Protein AF-0000000076074729 (afdb_homodimer)

InterPro domains:
  IPR004364 Aminoacyl-tRNA synthetase, class II (D/K/N) [PF00152] (140-397)
  IPR004365 OB-fold nucleic acid binding domain, AA-tRNA synthetase-type [PF01336] (45-115)
  IPR004522 Asparagine-tRNA ligase [TIGR00457] (29-398)
  IPR006195 Aminoacyl-tRNA synthetase, class II [PS50862] (155-361)
  IPR012340 Nucleic acid-binding, OB-fold [G3DSA:2.40.50.140] (13-123)
  IPR012340 Nucleic acid-binding, OB-fold [SSF50249] (32-120)
  IPR045864 Class II Aminoacyl-tRNA synthetase/Biotinyl protein ligase (BPL) and lipoyl protein ligase (LPL) [G3DSA:3.30.930.10] (130-400)
  IPR045864 Class II Aminoacyl-tRNA synthetase/Biotinyl protein ligase (BPL) and lipoyl protein ligase (LPL) [SSF55681] (135-398)

pLDDT: mean 83.71, std 20.57, range [20.7, 98.69]

Secondary structure (DSSP, 8-state):
---------------------TT--SPPPHHHHHH---TT-EEEEEEEEEEEEE-SS-EEEEEE-SS-SS-EEEEE-GGG--TT--TT-EEEEEEEEEE-SSSS-SEEEEEEEEEEEE---TTT-SS-TTS---HHHHGGGGGGGGGSHHHHHHHHHHHHHHHHHHHHHHHTTPEE----SEES--TTSSS--EEEEESSGGGS------S--------TBSB-EEE-S-SHHHHHHHTTT-SEEEEEEEEE------STT--SEEEEEEEEESS--SHHHHHHHHHHHHHHHHHHHHHHSHHHHHHHHHHTSPTTHHHHHHHHHHSPPEEEEHHHHHHHHHTTGGG-SS---TTSPPPHHHHHHHHHHTTT--EEEE-EEGGGS-TTSPBPSS-TTEE----/---------------------TT--SPPPHHHHHH---TT-EEEEEEEEEEEEE-SS-EEEEEE-SS-SS-EEEEE-GGG--TT--TT-EEEEEEEEEE-SSSS-SEEEEEEEEEEEE---TTT-SS-TTS---HHHHGGGGGGGGGSHHHHHHHHHHHHHHHHHHHHHHHTTPEE----SEES--TT-SS--EEEEESSGGGS---------------TBSB-EEE-S-SHHHHHHHTTT-SEEEEEEEEE------STT--SEEEEEEEEESS--SHHHHHHHHHHHHHHHHHHHHHHSHHHHHHHHHHTSPTTHHHHHHHHHHSPPEEEEHHHHHHHHHTTGGG-SS---TTSPPPHHHHHHHHHHTTT--EEEE-EEGGGS-TTSPBPSSSTTEE----

Sequence (806 aa):
MSTFALRGLKRSFLSRSFSFTQYRLIRNTIKDILKCKQSDATVNATGWVKTLQVHKNVTFIKVNDGSSLSSLQVIIPPELNNNEITFGSSVSVEGKMIESPGQGQDYELLAEKISVCGTCNPEEFPFQSRSKIPVEYVRDYLHLRPRTNFFSSLLRLRNATTNAIHKYFQENDFLFIHTPILTSNDCEGGGEVFSVEPHNKDLIPELSDSEEENKTPKLFFRNPANLTVSGQLHLEIITGAISRCYNFGPTFRADMSVDRTHLAEFYMVEAEMAFTKSLEDVLEVIESLVKFTIRELQNTCDDDLQFYYKYVAPKDQQKTVQTALDKAFTRIPYTDAVKILEKKNKKFEFKIRWGEDLKREHERYLVKYNNDIPVFVTDFPAAIKPFYARDNDDTQTSVSGLAMSTFALRGLKRSFLSRSFSFTQYRLIRNTIKDILKCKQSDATVNATGWVKTLQVHKNVTFIKVNDGSSLSSLQVIIPPELNNNEITFGSSVSVEGKMIESPGQGQDYELLAEKISVCGTCNPEEFPFQSRSKIPVEYVRDYLHLRPRTNFFSSLLRLRNATTNAIHKYFQENDFLFIHTPILTSNDCEGGGEVFSVEPHNKDLIPELSDSEEENKTPKLFFRNPANLTVSGQLHLEIITGAISRCYNFGPTFRADMSVDRTHLAEFYMVEAEMAFTKSLEDVLEVIESLVKFTIRELQNTCDDDLQFYYKYVAPKDQQKTVQTALDKAFTRIPYTDAVKILEKKNKKFEFKIRWGEDLKREHERYLVKYNNDIPVFVTDFPAAIKPFYARDNDDTQTSVSGLA

Nearest PDB structures (foldseek):
  2xti-assembly1_A  TM=8.746E-01  e=1.132E-25  Brugia malayi
  2xgt-assembly1_B  TM=8.415E-01  e=4.731E-26  Brugia malayi
  1b8a-assembly1_B  TM=8.511E-01  e=2.073E-24  Thermococcus kodakarensis KOD1
  8tc9-assembly1_D  TM=8.406E-01  e=4.680E-24  Homo sapiens
  1asz-assembly1_B  TM=7.611E-01  e=3.230E-20  unclassified

Structure (mmCIF, N/CA/C/O backbone):
data_AF-0000000076074729-model_v1
#
loop_
_entity.id
_entity.type
_entity.pdbx_description
1 polymer 'asparagine--tRNA ligase'
#
loop_
_atom_site.group_PDB
_atom_site.id
_atom_site.type_symbol
_atom_site.label_atom_id
_atom_site.label_alt_id
_atom_site.label_comp_id
_atom_site.label_asym_id
_atom_site.label_entity_id
_atom_site.label_seq_id
_atom_site.pdbx_PDB_ins_code
_atom_site.Cartn_x
_atom_site.Cartn_y
_atom_site.Cartn_z
_atom_site.occupancy
_atom_site.B_iso_or_equiv
_atom_site.auth_seq_id
_atom_site.auth_comp_id
_atom_site.auth_asym_id
_atom_site.auth_atom_id
_atom_site.pdbx_PDB_model_num
ATOM 1 N N . MET A 1 1 ? -26.125 13.273 -67.562 1 23.77 1 MET A N 1
ATOM 2 C CA . MET A 1 1 ? -26.391 12.414 -66.438 1 23.77 1 MET A CA 1
ATOM 3 C C . MET A 1 1 ? -25.109 12.141 -65.625 1 23.77 1 MET A C 1
ATOM 5 O O . MET A 1 1 ? -24.25 11.383 -66.125 1 23.77 1 MET A O 1
ATOM 9 N N . SER A 1 2 ? -24.438 13.117 -65.062 1 23.88 2 SER A N 1
ATOM 10 C CA . SER A 1 2 ? -23.078 13.391 -64.562 1 23.88 2 SER A CA 1
ATOM 11 C C . SER A 1 2 ? -22.781 12.633 -63.281 1 23.88 2 SER A C 1
ATOM 13 O O . SER A 1 2 ? -23.484 12.789 -62.281 1 23.88 2 SER A O 1
ATOM 15 N N . THR A 1 3 ? -22.297 11.312 -63.344 1 24.91 3 THR A N 1
ATOM 16 C CA . THR A 1 3 ? -22.156 10.227 -62.375 1 24.91 3 THR A CA 1
ATOM 17 C C . THR A 1 3 ? -21.094 10.57 -61.312 1 24.91 3 THR A C 1
ATOM 19 O O . THR A 1 3 ? -19.938 10.797 -61.656 1 24.91 3 THR A O 1
ATOM 22 N N . PHE A 1 4 ? -21.422 11.406 -60.312 1 24.8 4 PHE A N 1
ATOM 23 C CA . PHE A 1 4 ? -20.5 11.922 -59.312 1 24.8 4 PHE A CA 1
ATOM 24 C C . PHE A 1 4 ? -19.875 10.781 -58.5 1 24.8 4 PHE A C 1
ATOM 26 O O . PHE A 1 4 ? -20.594 9.914 -58 1 24.8 4 PHE A O 1
ATOM 33 N N . ALA A 1 5 ? -18.672 10.281 -58.906 1 25.22 5 ALA A N 1
ATOM 34 C CA . ALA A 1 5 ? -17.844 9.195 -58.375 1 25.22 5 ALA A CA 1
ATOM 35 C C . ALA A 1 5 ? -17.391 9.484 -56.938 1 25.22 5 ALA A C 1
ATOM 37 O O . ALA A 1 5 ? -16.766 10.508 -56.688 1 25.22 5 ALA A O 1
ATOM 38 N N . LEU A 1 6 ? -18.203 9.047 -55.938 1 21.55 6 LEU A N 1
ATOM 39 C CA . LEU A 1 6 ? -18.047 9.273 -54.5 1 21.55 6 LEU A CA 1
ATOM 40 C C . LEU A 1 6 ? -16.719 8.711 -54 1 21.55 6 LEU A C 1
ATOM 42 O O . LEU A 1 6 ? -16.438 7.527 -54.188 1 21.55 6 LEU A O 1
ATOM 46 N N . ARG A 1 7 ? -15.609 9.5 -53.938 1 21.58 7 ARG A N 1
ATOM 47 C CA . ARG A 1 7 ? -14.234 9.234 -53.531 1 21.58 7 ARG A CA 1
ATOM 48 C C . ARG A 1 7 ? -14.164 8.695 -52.094 1 21.58 7 ARG A C 1
ATOM 50 O O . ARG A 1 7 ? -14.539 9.383 -51.156 1 21.58 7 ARG A O 1
ATOM 57 N N . GLY A 1 8 ? -14.516 7.391 -51.875 1 22.61 8 GLY A N 1
ATOM 58 C CA . GLY A 1 8 ? -14.609 6.684 -50.594 1 22.61 8 GLY A CA 1
ATOM 59 C C . GLY A 1 8 ? -13.328 6.734 -49.781 1 22.61 8 GLY A C 1
ATOM 60 O O . GLY A 1 8 ? -12.289 6.223 -50.219 1 22.61 8 GLY A O 1
ATOM 61 N N . LEU A 1 9 ? -12.969 7.91 -49.188 1 22.02 9 LEU A N 1
ATOM 62 C CA . LEU A 1 9 ? -11.758 8.109 -48.406 1 22.02 9 LEU A CA 1
ATOM 63 C C . LEU A 1 9 ? -11.641 7.051 -47.312 1 22.02 9 LEU A C 1
ATOM 65 O O . LEU A 1 9 ? -12.539 6.918 -46.469 1 22.02 9 LEU A O 1
ATOM 69 N N . LYS A 1 10 ? -10.945 5.992 -47.594 1 21.64 10 LYS A N 1
ATOM 70 C CA . LYS A 1 10 ? -10.617 4.863 -46.719 1 21.64 10 LYS A CA 1
ATOM 71 C C . LYS A 1 10 ? -9.961 5.336 -45.438 1 21.64 10 LYS A C 1
ATOM 73 O O . LYS A 1 10 ? -8.875 5.906 -45.438 1 21.64 10 LYS A O 1
ATOM 78 N N . ARG A 1 11 ? -10.711 5.895 -44.469 1 23.61 11 ARG A N 1
ATOM 79 C CA . ARG A 1 11 ? -10.117 6.176 -43.156 1 23.61 11 ARG A CA 1
ATOM 80 C C . ARG A 1 11 ? -9.297 4.984 -42.656 1 23.61 11 ARG A C 1
ATOM 82 O O . ARG A 1 11 ? -9.812 3.869 -42.562 1 23.61 11 ARG A O 1
ATOM 89 N N . SER A 1 12 ? -8.047 4.988 -42.969 1 22.72 12 SER A N 1
ATOM 90 C CA . SER A 1 12 ? -7.051 4.023 -42.531 1 22.72 12 SER A CA 1
ATOM 91 C C . SER A 1 12 ? -7.207 3.725 -41.031 1 22.72 12 SER A C 1
ATOM 93 O O . SER A 1 12 ? -7.328 4.641 -40.219 1 22.72 12 SER A O 1
ATOM 95 N N . PHE A 1 13 ? -7.906 2.713 -40.719 1 25.8 13 PHE A N 1
ATOM 96 C CA . PHE A 1 13 ? -8.031 2.133 -39.406 1 25.8 13 PHE A CA 1
ATOM 97 C C . PHE A 1 13 ? -6.688 2.111 -38.688 1 25.8 13 PHE A C 1
ATOM 99 O O . PHE A 1 13 ? -5.766 1.413 -39.125 1 25.8 13 PHE A O 1
ATOM 106 N N . LEU A 1 14 ? -6.191 3.24 -38.188 1 24.95 14 LEU A N 1
ATOM 107 C CA . LEU A 1 14 ? -5.047 3.283 -37.281 1 24.95 14 LEU A CA 1
ATOM 108 C C . LEU A 1 14 ? -5.109 2.141 -36.281 1 24.95 14 LEU A C 1
ATOM 110 O O . LEU A 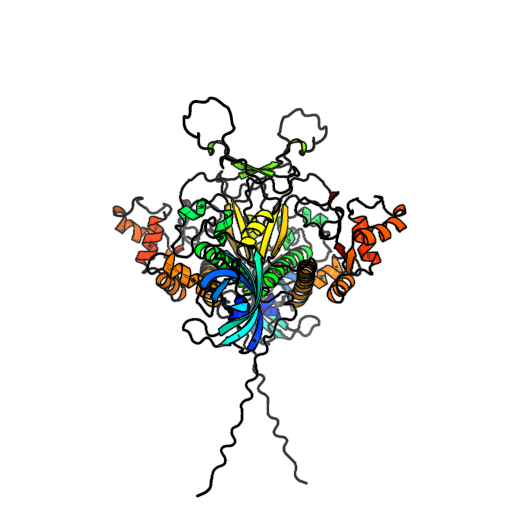1 14 ? -6.051 2.055 -35.469 1 24.95 14 LEU A O 1
ATOM 114 N N . SER A 1 15 ? -4.746 1.001 -36.688 1 24.03 15 SER A N 1
ATOM 115 C CA . SER A 1 15 ? -4.461 -0.144 -35.844 1 24.03 15 SER A CA 1
ATOM 116 C C . SER A 1 15 ? -3.824 0.295 -34.531 1 24.03 15 SER A C 1
ATOM 118 O O . SER A 1 15 ? -2.783 0.956 -34.5 1 24.03 15 SER A O 1
ATOM 120 N N . ARG A 1 16 ? -4.57 0.667 -33.594 1 29 16 ARG A N 1
ATOM 121 C CA . ARG A 1 16 ? -4.027 0.839 -32.25 1 29 16 ARG A CA 1
ATOM 122 C C . ARG A 1 16 ? -3.002 -0.245 -31.938 1 29 16 ARG A C 1
ATOM 124 O O . ARG A 1 16 ? -3.352 -1.42 -31.812 1 29 16 ARG A O 1
ATOM 131 N N . SER A 1 17 ? -1.822 -0.202 -32.5 1 28.34 17 SER A N 1
ATOM 132 C CA . SER A 1 17 ? -0.672 -0.933 -31.969 1 28.34 17 SER A CA 1
ATOM 133 C C . SER A 1 17 ? -0.772 -1.116 -30.453 1 28.34 17 SER A C 1
ATOM 135 O O . SER A 1 17 ? -1.211 -0.211 -29.734 1 28.34 17 SER A O 1
ATOM 137 N N . PHE A 1 18 ? -1.066 -2.295 -29.938 1 33.69 18 PHE A N 1
ATOM 138 C CA . PHE A 1 18 ? -0.85 -2.629 -28.531 1 33.69 18 PHE A CA 1
ATOM 139 C C . PHE A 1 18 ? 0.325 -1.843 -27.969 1 33.69 18 PHE A C 1
ATOM 141 O O . PHE A 1 18 ? 1.47 -2.043 -28.375 1 33.69 18 PHE A O 1
ATOM 148 N N . SER A 1 19 ? 0.226 -0.676 -27.844 1 33 19 SER A N 1
ATOM 149 C CA . SER A 1 19 ? 1.231 0.085 -27.109 1 33 19 SER A CA 1
ATOM 150 C C . SER A 1 19 ? 1.69 -0.665 -25.859 1 33 19 SER A C 1
ATOM 152 O O . SER A 1 19 ? 1.042 -0.597 -24.812 1 33 19 SER A O 1
ATOM 154 N N . PHE A 1 20 ? 2.18 -1.957 -26.016 1 35.91 20 PHE A N 1
ATOM 155 C CA . PHE A 1 20 ? 2.943 -2.594 -24.953 1 35.91 20 PHE A CA 1
ATOM 156 C C . PHE A 1 20 ? 3.861 -1.587 -24.266 1 35.91 20 PHE A C 1
ATOM 158 O O . PHE A 1 20 ? 4.668 -0.927 -24.922 1 35.91 20 PHE A O 1
ATOM 165 N N . THR A 1 21 ? 3.439 -1.136 -23.297 1 40.38 21 THR A N 1
ATOM 166 C CA . THR A 1 21 ? 4.324 -0.309 -22.484 1 40.38 21 THR A CA 1
ATOM 167 C C . THR A 1 21 ? 5.734 -0.89 -22.453 1 40.38 21 THR A C 1
ATOM 169 O O . THR A 1 21 ? 5.91 -2.109 -22.406 1 40.38 21 THR A O 1
ATOM 172 N N . GLN A 1 22 ? 6.676 -0.24 -22.906 1 44.22 22 GLN A N 1
ATOM 173 C CA . GLN A 1 22 ? 8.109 -0.49 -23.047 1 44.22 22 GLN A CA 1
ATOM 174 C C . GLN A 1 22 ? 8.602 -1.434 -21.953 1 44.22 22 GLN A C 1
ATOM 176 O O . GLN A 1 22 ? 9.602 -2.131 -22.125 1 44.22 22 GLN A O 1
ATOM 181 N N . TYR A 1 23 ? 7.941 -1.484 -20.797 1 43.72 23 TYR A N 1
ATOM 182 C CA . TYR A 1 23 ? 8.602 -2.273 -19.766 1 43.72 23 TYR A CA 1
ATOM 183 C C . TYR A 1 23 ? 7.887 -3.604 -19.562 1 43.72 23 TYR A C 1
ATOM 185 O O . TYR A 1 23 ? 8.031 -4.234 -18.5 1 43.72 23 TYR A O 1
ATOM 193 N N . ARG A 1 24 ? 6.992 -3.951 -20.547 1 56.47 24 ARG A N 1
ATOM 194 C CA . ARG A 1 24 ? 6.363 -5.242 -20.281 1 56.47 24 ARG A CA 1
ATOM 195 C C . ARG A 1 24 ? 7.273 -6.391 -20.719 1 56.47 24 ARG A C 1
ATOM 197 O O . ARG A 1 24 ? 7.301 -6.766 -21.891 1 56.47 24 ARG A O 1
ATOM 204 N N . LEU A 1 25 ? 8.32 -6.637 -19.984 1 58.88 25 LEU A N 1
ATOM 205 C CA . LEU A 1 25 ? 9.289 -7.672 -20.312 1 58.88 25 LEU A CA 1
ATOM 206 C C . LEU A 1 25 ? 8.734 -9.055 -20 1 58.88 25 LEU A C 1
ATOM 208 O O . LEU A 1 25 ? 9.328 -10.07 -20.391 1 58.88 25 LEU A O 1
ATOM 212 N N . ILE A 1 26 ? 7.453 -9.047 -19.438 1 68.31 26 ILE A N 1
ATOM 213 C CA . ILE A 1 26 ? 7.004 -10.375 -19.031 1 68.31 26 ILE A CA 1
ATOM 214 C C . ILE A 1 26 ? 5.996 -10.906 -20.047 1 68.31 26 ILE A C 1
ATOM 216 O O . ILE A 1 26 ? 5.402 -10.141 -20.812 1 68.31 26 ILE A O 1
ATOM 220 N N . ARG A 1 27 ? 5.988 -12.133 -20.188 1 78.81 27 ARG A N 1
ATOM 221 C CA . ARG A 1 27 ? 5.027 -12.812 -21.062 1 78.81 27 ARG A CA 1
ATOM 222 C C . ARG A 1 27 ? 3.611 -12.305 -20.812 1 78.81 27 ARG A C 1
ATOM 224 O O . ARG A 1 27 ? 3.287 -11.867 -19.703 1 78.81 27 ARG A O 1
ATOM 231 N N . ASN A 1 28 ? 2.844 -12.414 -21.859 1 88.75 28 ASN A N 1
ATOM 232 C CA . ASN A 1 28 ? 1.464 -11.953 -21.734 1 88.75 28 ASN A CA 1
ATOM 233 C C . ASN A 1 28 ? 0.647 -12.836 -20.812 1 88.75 28 ASN A C 1
ATOM 235 O O . ASN A 1 28 ? 0.817 -14.062 -20.797 1 88.75 28 ASN A O 1
ATOM 239 N N . THR A 1 29 ? -0.097 -12.266 -20.031 1 94.94 29 THR A N 1
ATOM 240 C CA . THR A 1 29 ? -1.058 -12.984 -19.203 1 94.94 29 THR A CA 1
ATOM 241 C C . THR A 1 29 ? -2.299 -13.352 -20.016 1 94.94 29 THR A C 1
ATOM 243 O O . THR A 1 29 ? -2.492 -12.852 -21.125 1 94.94 29 THR A O 1
ATOM 246 N N . ILE A 1 30 ? -3.059 -14.25 -19.516 1 96.31 30 ILE A N 1
ATOM 247 C CA . ILE A 1 30 ? -4.316 -14.594 -20.156 1 96.31 30 ILE A CA 1
ATOM 248 C C . ILE A 1 30 ? -5.215 -13.367 -20.25 1 96.31 30 ILE A C 1
ATOM 250 O O . ILE A 1 30 ? -5.91 -13.156 -21.234 1 96.31 30 ILE A O 1
ATOM 254 N N . LYS A 1 31 ? -5.227 -12.539 -19.172 1 95.38 31 LYS A N 1
ATOM 255 C CA . LYS A 1 31 ? -5.953 -11.266 -19.188 1 95.38 31 LYS A CA 1
ATOM 256 C C . LYS A 1 31 ? -5.582 -10.438 -20.422 1 95.38 31 LYS A C 1
ATOM 258 O O . LYS A 1 31 ? -6.461 -9.922 -21.109 1 95.38 31 LYS A O 1
ATOM 263 N N . ASP A 1 32 ? -4.277 -10.375 -20.734 1 93.44 32 ASP A N 1
ATOM 264 C CA . ASP A 1 32 ? -3.775 -9.625 -21.891 1 93.44 32 ASP A CA 1
ATOM 265 C C . ASP A 1 32 ? -4.219 -10.266 -23.203 1 93.44 32 ASP A C 1
ATOM 267 O O . ASP A 1 32 ? -4.625 -9.57 -24.141 1 93.44 32 ASP A O 1
ATOM 271 N N . ILE A 1 33 ? -4.137 -11.539 -23.234 1 94.25 33 ILE A N 1
ATOM 272 C CA . ILE A 1 33 ? -4.461 -12.273 -24.453 1 94.25 33 ILE A CA 1
ATOM 273 C C . ILE A 1 33 ? -5.941 -12.102 -24.781 1 94.25 33 ILE A C 1
ATOM 275 O O . ILE A 1 33 ? -6.312 -11.961 -25.953 1 94.25 33 ILE A O 1
ATOM 279 N N . LEU A 1 34 ? -6.754 -12.086 -23.766 1 93.25 34 LEU A N 1
ATOM 280 C CA . LEU A 1 34 ? -8.195 -11.961 -23.953 1 93.25 34 LEU A CA 1
ATOM 281 C C . LEU A 1 34 ? -8.555 -10.594 -24.516 1 93.25 34 LEU A C 1
ATOM 283 O O . LEU A 1 34 ? -9.617 -10.422 -25.125 1 93.25 34 LEU A O 1
ATOM 287 N N . LYS A 1 35 ? -7.727 -9.641 -24.297 1 88.62 35 LYS A N 1
ATOM 288 C CA . LYS A 1 35 ? -7.969 -8.305 -24.828 1 88.62 35 LYS A CA 1
ATOM 289 C C . LYS A 1 35 ? -7.527 -8.203 -26.281 1 88.62 35 LYS A C 1
ATOM 291 O O . LYS A 1 35 ? -7.883 -7.246 -26.969 1 88.62 35 LYS A O 1
ATOM 296 N N . CYS A 1 36 ? -6.75 -9.164 -26.656 1 82.56 36 CYS A N 1
ATOM 297 C CA . CYS A 1 36 ? -6.27 -9.18 -28.031 1 82.56 36 CYS A CA 1
ATOM 298 C C . CYS A 1 36 ? -7.41 -9.477 -29 1 82.56 36 CYS A C 1
ATOM 300 O O . CYS A 1 36 ? -8.023 -10.539 -28.922 1 82.56 36 CYS A O 1
ATOM 302 N N . LYS A 1 37 ? -7.754 -8.539 -29.812 1 80 37 LYS A N 1
ATOM 303 C CA . LYS A 1 37 ? -8.836 -8.719 -30.781 1 80 37 LYS A CA 1
ATOM 304 C C . LYS A 1 37 ? -8.289 -8.875 -32.188 1 80 37 LYS A C 1
ATOM 306 O O . LYS A 1 37 ? -8.938 -8.469 -33.156 1 80 37 LYS A O 1
ATOM 311 N N . GLN A 1 38 ? -7.074 -9.375 -32.25 1 83.25 38 GLN A N 1
ATOM 312 C CA . GLN A 1 38 ? -6.461 -9.539 -33.562 1 83.25 38 GLN A CA 1
ATOM 313 C C . GLN A 1 38 ? -6.406 -11.016 -33.969 1 83.25 38 GLN A C 1
ATOM 315 O O . GLN A 1 38 ? -5.73 -11.812 -33.312 1 83.25 38 GLN A O 1
ATOM 320 N N . SER A 1 39 ? -7.047 -11.242 -35.062 1 85.81 39 SER A N 1
ATOM 321 C CA . SER A 1 39 ? -7.016 -12.594 -35.594 1 85.81 39 SER A CA 1
ATOM 322 C C . SER A 1 39 ? -5.633 -12.938 -36.156 1 85.81 39 SER A C 1
ATOM 324 O O . SER A 1 39 ? -4.934 -12.07 -36.656 1 85.81 39 SER A O 1
ATOM 326 N N . ASP A 1 40 ? -5.18 -14.078 -35.969 1 87.25 40 ASP A N 1
ATOM 327 C CA . ASP A 1 40 ? -3.969 -14.68 -36.5 1 87.25 40 ASP A CA 1
ATOM 328 C C . ASP A 1 40 ? -2.738 -14.258 -35.719 1 87.25 40 ASP A C 1
ATOM 330 O O . ASP A 1 40 ? -1.607 -14.57 -36.094 1 87.25 40 ASP A O 1
ATOM 334 N N . ALA A 1 41 ? -3.053 -13.578 -34.656 1 90.31 41 ALA A N 1
ATOM 335 C CA . ALA A 1 41 ? -1.932 -13.273 -33.781 1 90.31 41 ALA A CA 1
ATOM 336 C C . ALA A 1 41 ? -1.374 -14.539 -33.125 1 90.31 41 ALA A C 1
ATOM 338 O O . ALA A 1 41 ? -2.135 -15.398 -32.688 1 90.31 41 ALA A O 1
ATOM 339 N N . THR A 1 42 ? -0.075 -14.711 -33.188 1 93.06 42 THR A N 1
ATOM 340 C CA . THR A 1 42 ? 0.579 -15.812 -32.5 1 93.06 42 THR A CA 1
ATOM 341 C C . THR A 1 42 ? 0.775 -15.469 -31.016 1 93.06 42 THR A C 1
ATOM 343 O O . THR A 1 42 ? 1.33 -14.414 -30.688 1 93.06 42 THR A O 1
ATOM 346 N N . VAL A 1 43 ? 0.26 -16.328 -30.172 1 94 43 VAL A N 1
ATOM 347 C CA . VAL A 1 43 ? 0.393 -16.031 -28.75 1 94 43 VAL A CA 1
ATOM 348 C C . VAL A 1 43 ? 0.857 -17.281 -28 1 94 43 VAL A C 1
ATOM 350 O O . VAL A 1 43 ? 0.772 -18.391 -28.531 1 94 43 VAL A O 1
ATOM 353 N N . ASN A 1 44 ? 1.493 -17.109 -26.906 1 93.69 44 ASN A N 1
ATOM 354 C CA . ASN A 1 44 ? 1.836 -18.141 -25.938 1 93.69 44 ASN A CA 1
ATOM 355 C C . ASN A 1 44 ? 1.044 -17.969 -24.641 1 93.69 44 ASN A C 1
ATOM 357 O O . ASN A 1 44 ? 1.17 -16.953 -23.953 1 93.69 44 ASN A O 1
ATOM 361 N N . ALA A 1 45 ? 0.21 -18.953 -24.406 1 95.94 45 ALA A N 1
ATOM 362 C CA . ALA A 1 45 ? -0.615 -18.922 -23.203 1 95.94 45 ALA A CA 1
ATOM 363 C C . ALA A 1 45 ? -0.174 -19.984 -22.219 1 95.94 45 ALA A C 1
ATOM 365 O O . ALA A 1 45 ? 0.084 -21.141 -22.594 1 95.94 45 ALA A O 1
ATOM 366 N N . THR A 1 46 ? 0.032 -19.609 -21.016 1 96.62 46 THR A N 1
ATOM 367 C CA . THR A 1 46 ? 0.368 -20.547 -19.938 1 96.62 46 THR A CA 1
ATOM 368 C C . THR A 1 46 ? -0.593 -20.391 -18.766 1 96.62 46 THR A C 1
ATOM 370 O O . THR A 1 46 ? -0.969 -19.266 -18.406 1 96.62 46 THR A O 1
ATOM 373 N N . GLY A 1 47 ? -1.025 -21.484 -18.188 1 97.62 47 GLY A N 1
ATOM 374 C CA . GLY A 1 47 ? -1.946 -21.469 -17.062 1 97.62 47 GLY A CA 1
ATOM 375 C C . GLY A 1 47 ? -2.443 -22.859 -16.688 1 97.62 47 GLY A C 1
ATOM 376 O O . GLY A 1 47 ? -1.82 -23.859 -17.031 1 97.62 47 GLY A O 1
ATOM 377 N N . TRP A 1 48 ? -3.451 -22.922 -15.914 1 97.31 48 TRP A N 1
ATOM 378 C CA . TRP A 1 48 ? -4.051 -24.172 -15.445 1 97.31 48 TRP A CA 1
ATOM 379 C C . TRP A 1 48 ? -5.344 -24.469 -16.203 1 97.31 48 TRP A C 1
ATOM 381 O O . TRP A 1 48 ? -6.125 -23.562 -16.484 1 97.31 48 TRP A O 1
ATOM 391 N N . VAL A 1 49 ? -5.609 -25.75 -16.453 1 96.94 49 VAL A N 1
ATOM 392 C CA . VAL A 1 49 ? -6.805 -26.188 -17.156 1 96.94 49 VAL A CA 1
ATOM 393 C C . VAL A 1 49 ? -8.008 -26.141 -16.219 1 96.94 49 VAL A C 1
ATOM 395 O O . VAL A 1 49 ? -8 -26.766 -15.148 1 96.94 49 VAL A O 1
ATOM 398 N N . LYS A 1 50 ? -8.992 -25.438 -16.641 1 94.31 50 LYS A N 1
ATOM 399 C CA . LYS A 1 50 ? -10.188 -25.266 -15.812 1 94.31 50 LYS A CA 1
ATOM 400 C C . LYS A 1 50 ? -11.336 -26.125 -16.328 1 94.31 50 LYS A C 1
ATOM 402 O O . LYS A 1 50 ? -12.25 -26.469 -15.57 1 94.31 50 LYS A O 1
ATOM 407 N N . THR A 1 51 ? -11.359 -26.344 -17.578 1 93.5 51 THR A N 1
ATOM 408 C CA . THR A 1 51 ? -12.328 -27.219 -18.219 1 93.5 51 THR A CA 1
ATOM 409 C C . THR A 1 51 ? -11.672 -28.047 -19.312 1 93.5 51 THR A C 1
ATOM 411 O O . THR A 1 51 ? -10.688 -27.625 -19.922 1 93.5 51 THR A O 1
ATOM 414 N N . LEU A 1 52 ? -12.172 -29.25 -19.469 1 94.81 52 LEU A N 1
ATOM 415 C CA . LEU A 1 52 ? -11.695 -30.156 -20.5 1 94.81 52 LEU A CA 1
ATOM 416 C C . LEU A 1 52 ? -12.859 -30.906 -21.141 1 94.81 52 LEU A C 1
ATOM 418 O O . LEU A 1 52 ? -13.656 -31.547 -20.453 1 94.81 52 LEU A O 1
ATOM 422 N N . GLN A 1 53 ? -13.031 -30.672 -22.422 1 94.5 53 GLN A N 1
ATOM 423 C CA . GLN A 1 53 ? -14.008 -31.391 -23.234 1 94.5 53 GLN A CA 1
ATOM 424 C C . GLN A 1 53 ? -13.328 -32.125 -24.391 1 94.5 53 GLN A C 1
ATOM 426 O O . GLN A 1 53 ? -12.805 -31.5 -25.312 1 94.5 53 GLN A O 1
ATOM 431 N N . VAL A 1 54 ? -13.453 -33.406 -24.328 1 93.81 54 VAL A N 1
ATOM 432 C CA . VAL A 1 54 ? -12.773 -34.219 -25.328 1 93.81 54 VAL A CA 1
ATOM 433 C C . VAL A 1 54 ? -13.789 -34.75 -26.328 1 93.81 54 VAL A C 1
ATOM 435 O O . VAL A 1 54 ? -14.766 -35.406 -25.953 1 93.81 54 VAL A O 1
ATOM 438 N N . HIS A 1 55 ? -13.578 -34.438 -27.578 1 93.38 55 HIS A N 1
ATOM 439 C CA . HIS A 1 55 ? -14.336 -34.969 -28.703 1 93.38 55 HIS A CA 1
ATOM 440 C C . HIS A 1 55 ? -13.445 -35.812 -29.609 1 93.38 55 HIS A C 1
ATOM 442 O O . HIS A 1 55 ? -12.227 -35.844 -29.422 1 93.38 55 HIS A O 1
ATOM 448 N N . LYS A 1 56 ? -14.055 -36.531 -30.516 1 91.12 56 LYS A N 1
ATOM 449 C CA . LYS A 1 56 ? -13.328 -37.438 -31.391 1 91.12 56 LYS A CA 1
ATOM 450 C C . LYS A 1 56 ? -12.273 -36.688 -32.188 1 91.12 56 LYS A C 1
ATOM 452 O O . LYS A 1 56 ? -11.125 -37.125 -32.312 1 91.12 56 LYS A O 1
ATOM 457 N N . ASN A 1 57 ? -12.555 -35.531 -32.719 1 93.06 57 ASN A N 1
ATOM 458 C CA . ASN A 1 57 ? -11.664 -34.844 -33.656 1 93.06 57 ASN A CA 1
ATOM 459 C C . ASN A 1 57 ? -11.078 -33.562 -33.062 1 93.06 57 ASN A C 1
ATOM 461 O O . ASN A 1 57 ? -10.297 -32.875 -33.719 1 93.06 57 ASN A O 1
ATOM 465 N N . VAL A 1 58 ? -11.492 -33.25 -31.859 1 94.94 58 VAL A N 1
ATOM 466 C CA . VAL A 1 58 ? -11.023 -32 -31.297 1 94.94 58 VAL A CA 1
ATOM 467 C C . VAL A 1 58 ? -11.203 -32 -29.781 1 94.94 58 VAL A C 1
ATOM 469 O O . VAL A 1 58 ? -12.156 -32.594 -29.266 1 94.94 58 VAL A O 1
ATOM 472 N N . THR A 1 59 ? -10.25 -31.484 -29.062 1 96.69 59 THR A N 1
ATOM 473 C CA . THR A 1 59 ? -10.359 -31.281 -27.625 1 96.69 59 THR A CA 1
ATOM 474 C C . THR A 1 59 ? -10.414 -29.797 -27.297 1 96.69 59 THR A C 1
ATOM 476 O O . THR A 1 59 ? -9.664 -29 -27.859 1 96.69 59 THR A O 1
ATOM 479 N N . PHE A 1 60 ? -11.367 -29.375 -26.438 1 95.69 60 PHE A N 1
ATOM 480 C CA . PHE A 1 60 ? -11.477 -28 -25.953 1 95.69 60 PHE A CA 1
ATOM 481 C C . PHE A 1 60 ? -11.055 -27.906 -24.5 1 95.69 60 PHE A C 1
ATOM 483 O O . PHE A 1 60 ? -11.5 -28.703 -23.672 1 95.69 60 PHE A O 1
ATOM 490 N N . ILE A 1 61 ? -10.125 -27 -24.266 1 97.06 61 ILE A N 1
ATOM 491 C CA . ILE A 1 61 ? -9.828 -26.734 -22.859 1 97.06 61 ILE A CA 1
ATOM 492 C C . ILE A 1 61 ? -9.953 -25.234 -22.594 1 97.06 61 ILE A C 1
ATOM 494 O O . ILE A 1 61 ? -9.844 -24.422 -23.516 1 97.06 61 ILE A O 1
ATOM 498 N N . LYS A 1 62 ? -10.273 -24.844 -21.391 1 96.69 62 LYS A N 1
ATOM 499 C CA . LYS A 1 62 ? -10.156 -23.469 -20.906 1 96.69 62 LYS A CA 1
ATOM 500 C C . LYS A 1 62 ? -8.953 -23.328 -19.969 1 96.69 62 LYS A C 1
ATOM 502 O O . LYS A 1 62 ? -8.812 -24.078 -19.016 1 96.69 62 LYS A O 1
ATOM 507 N N . VAL A 1 63 ? -8.078 -22.406 -20.344 1 97.62 63 VAL A N 1
ATOM 508 C CA . VAL A 1 63 ? -6.852 -22.188 -19.578 1 97.62 63 VAL A CA 1
ATOM 509 C C . VAL A 1 63 ? -6.938 -20.859 -18.844 1 97.62 63 VAL A C 1
ATOM 511 O O . VAL A 1 63 ? -7.344 -19.844 -19.406 1 97.62 63 VAL A O 1
ATOM 514 N N . ASN A 1 64 ? -6.574 -20.891 -17.594 1 97.75 64 ASN A N 1
ATOM 515 C CA . ASN A 1 64 ? -6.594 -19.703 -16.75 1 97.75 64 ASN A CA 1
ATOM 516 C C . ASN A 1 64 ? -5.297 -19.562 -15.953 1 97.75 64 ASN A C 1
ATOM 518 O O . ASN A 1 64 ? -4.762 -20.547 -15.445 1 97.75 64 ASN A O 1
ATOM 522 N N . ASP A 1 65 ? -4.77 -18.391 -15.883 1 97.81 65 ASP A N 1
ATOM 523 C CA . ASP A 1 65 ? -3.521 -18.188 -15.156 1 97.81 65 ASP A CA 1
ATOM 524 C C . ASP A 1 65 ? -3.736 -17.328 -13.906 1 97.81 65 ASP A C 1
ATOM 526 O O . ASP A 1 65 ? -2.777 -16.828 -13.328 1 97.81 65 ASP A O 1
ATOM 530 N N . GLY A 1 66 ? -4.992 -17.047 -13.547 1 97.62 66 GLY A N 1
ATOM 531 C CA . GLY A 1 66 ? -5.324 -16.281 -12.352 1 97.62 66 GLY A CA 1
ATOM 532 C C . GLY A 1 66 ? -5.406 -14.789 -12.586 1 97.62 66 GLY A C 1
ATOM 533 O O . GLY A 1 66 ? -5.891 -14.047 -11.734 1 97.62 66 GLY A O 1
ATOM 534 N N . SER A 1 67 ? -5.008 -14.273 -13.734 1 97.12 67 SER A N 1
ATOM 535 C CA . SER A 1 67 ? -4.961 -12.844 -14.031 1 97.12 67 SER A CA 1
ATOM 536 C C . SER A 1 67 ? -6.355 -12.281 -14.266 1 97.12 67 SER A C 1
ATOM 538 O O . SER A 1 67 ? -6.566 -11.07 -14.195 1 97.12 67 SER A O 1
ATOM 540 N N . SER A 1 68 ? -7.285 -13.148 -14.516 1 96.5 68 SER A N 1
ATOM 541 C CA . SER A 1 68 ? -8.664 -12.75 -14.758 1 96.5 68 SER A CA 1
ATOM 542 C C . SER A 1 68 ? -9.641 -13.867 -14.383 1 96.5 68 SER A C 1
ATOM 544 O O . SER A 1 68 ? -9.227 -15.008 -14.18 1 96.5 68 SER A O 1
ATOM 546 N N . LEU A 1 69 ? -10.859 -13.484 -14.219 1 96.81 69 LEU A N 1
ATOM 547 C CA . LEU A 1 69 ? -11.898 -14.477 -13.984 1 96.81 69 LEU A CA 1
ATOM 548 C C . LEU A 1 69 ? -12.133 -15.328 -15.234 1 96.81 69 LEU A C 1
ATOM 550 O O . LEU A 1 69 ? -12.266 -16.547 -15.141 1 96.81 69 LEU A O 1
ATOM 554 N N . SER A 1 70 ? -12.117 -14.664 -16.391 1 95.25 70 SER A N 1
ATOM 555 C CA . SER A 1 70 ? -12.344 -15.336 -17.656 1 95.25 70 SER A CA 1
ATOM 556 C C . SER A 1 70 ? -11.156 -16.203 -18.047 1 95.25 70 SER A C 1
ATOM 558 O O . SER A 1 70 ? -10 -15.836 -17.812 1 95.25 70 SER A O 1
ATOM 560 N N . SER A 1 71 ? -11.461 -17.312 -18.688 1 96.56 71 SER A N 1
ATOM 561 C CA . SER A 1 71 ? -10.445 -18.234 -19.172 1 96.56 71 SER A CA 1
ATOM 562 C C . SER A 1 71 ? -10.312 -18.172 -20.703 1 96.56 71 SER A C 1
ATOM 564 O O . SER A 1 71 ? -11.227 -17.703 -21.375 1 96.56 71 SER A O 1
ATOM 566 N N . LEU A 1 72 ? -9.188 -18.562 -21.156 1 96.69 72 LEU A N 1
ATOM 567 C CA . LEU A 1 72 ? -8.93 -18.641 -22.578 1 96.69 72 LEU A CA 1
ATOM 568 C C . LEU A 1 72 ? -9.328 -20 -23.141 1 96.69 72 LEU A C 1
ATOM 570 O O . LEU A 1 72 ? -8.859 -21.031 -22.656 1 96.69 72 LEU A O 1
ATOM 574 N N . GLN A 1 73 ? -10.211 -19.969 -24.109 1 96.94 73 GLN A N 1
ATOM 575 C CA . GLN A 1 73 ? -10.555 -21.219 -24.797 1 96.94 73 GLN A CA 1
ATOM 576 C C . GLN A 1 73 ? -9.445 -21.625 -25.766 1 96.94 73 GLN A C 1
ATOM 578 O O . GLN A 1 73 ? -8.992 -20.828 -26.578 1 96.94 73 GLN A O 1
ATOM 583 N N . VAL A 1 74 ? -9.039 -22.859 -25.641 1 97.5 74 VAL A N 1
ATOM 584 C CA . VAL A 1 74 ? -7.988 -23.422 -26.484 1 97.5 74 VAL A CA 1
ATOM 585 C C . VAL A 1 74 ? -8.523 -24.641 -27.25 1 97.5 74 VAL A C 1
ATOM 587 O O . VAL A 1 74 ? -9.148 -25.516 -26.656 1 97.5 74 VAL A O 1
ATOM 590 N N . ILE A 1 75 ? -8.344 -24.625 -28.5 1 97.19 75 ILE A N 1
ATOM 591 C CA . ILE A 1 75 ? -8.68 -25.75 -29.359 1 97.19 75 ILE A CA 1
ATOM 592 C C . ILE A 1 75 ? -7.441 -26.609 -29.594 1 97.19 75 ILE A C 1
ATOM 594 O O . ILE A 1 75 ? -6.43 -26.125 -30.109 1 97.19 75 ILE A O 1
ATOM 598 N N . ILE A 1 76 ? -7.582 -27.828 -29.312 1 97.94 76 ILE A N 1
ATOM 599 C CA . ILE A 1 76 ? -6.457 -28.75 -29.453 1 97.94 76 ILE A CA 1
ATOM 600 C C . ILE A 1 76 ? -6.762 -29.766 -30.547 1 97.94 76 ILE A C 1
ATOM 602 O O . ILE A 1 76 ? -7.633 -30.625 -30.375 1 97.94 76 ILE A O 1
ATOM 606 N N . PRO A 1 77 ? -6.023 -29.734 -31.609 1 96.69 77 PRO A N 1
ATOM 607 C CA . PRO A 1 77 ? -6.156 -30.812 -32.594 1 96.69 77 PRO A CA 1
ATOM 608 C C . PRO A 1 77 ? -5.848 -32.188 -32.031 1 96.69 77 PRO A C 1
ATOM 610 O O . PRO A 1 77 ? -5.066 -32.312 -31.078 1 96.69 77 PRO A O 1
ATOM 613 N N . PRO A 1 78 ? -6.426 -33.188 -32.625 1 94.31 78 PRO A N 1
ATOM 614 C CA . PRO A 1 78 ? -6.289 -34.531 -32.094 1 94.31 78 PRO A CA 1
ATOM 615 C C . PRO A 1 78 ? -4.836 -35 -32 1 94.31 78 PRO A C 1
ATOM 617 O O . PRO A 1 78 ? -4.473 -35.75 -31.094 1 94.31 78 PRO A O 1
ATOM 620 N N . GLU A 1 79 ? -3.971 -34.531 -32.844 1 94.38 79 GLU A N 1
ATOM 621 C CA . GLU A 1 79 ? -2.576 -34.938 -32.875 1 94.38 79 GLU A CA 1
ATOM 622 C C . GLU A 1 79 ? -1.795 -34.375 -31.688 1 94.38 79 GLU A C 1
ATOM 624 O O . GLU A 1 79 ? -0.736 -34.906 -31.328 1 94.38 79 GLU A O 1
ATOM 629 N N . LEU A 1 80 ? -2.357 -33.281 -31.125 1 95.44 80 LEU A N 1
ATOM 630 C CA . LEU A 1 80 ? -1.656 -32.594 -30.031 1 95.44 80 LEU A CA 1
ATOM 631 C C . LEU A 1 80 ? -2.227 -33 -28.688 1 95.44 80 LEU A C 1
ATOM 633 O O . LEU A 1 80 ? -1.654 -32.688 -27.641 1 95.44 80 LEU A O 1
ATOM 637 N N . ASN A 1 81 ? -3.279 -33.719 -28.719 1 92.19 81 ASN A N 1
ATOM 638 C CA . ASN A 1 81 ? -3.914 -34.125 -27.469 1 92.19 81 ASN A CA 1
ATOM 639 C C . ASN A 1 81 ? -3.133 -35.219 -26.766 1 92.19 81 ASN A C 1
ATOM 641 O O . ASN A 1 81 ? -2.502 -36.062 -27.422 1 92.19 81 ASN A O 1
ATOM 645 N N . ASN A 1 82 ? -3.082 -35.125 -25.453 1 90.56 82 ASN A N 1
ATOM 646 C CA . ASN A 1 82 ? -2.482 -36.219 -24.688 1 90.56 82 ASN A CA 1
ATOM 647 C C . ASN A 1 82 ? -3.172 -36.375 -23.328 1 90.56 82 ASN A C 1
ATOM 649 O O . ASN A 1 82 ? -3.877 -35.469 -22.875 1 90.56 82 ASN A O 1
ATOM 653 N N . ASN A 1 83 ? -2.883 -37.531 -22.672 1 92.12 83 ASN A N 1
ATOM 654 C CA . ASN A 1 83 ? -3.609 -37.938 -21.484 1 92.12 83 ASN A CA 1
ATOM 655 C C . ASN A 1 83 ? -3.166 -37.156 -20.25 1 92.12 83 ASN A C 1
ATOM 657 O O . ASN A 1 83 ? -3.82 -37.188 -19.203 1 92.12 83 ASN A O 1
ATOM 661 N N . GLU A 1 84 ? -2.141 -36.344 -20.375 1 95.75 84 GLU A N 1
ATOM 662 C CA . GLU A 1 84 ? -1.639 -35.594 -19.25 1 95.75 84 GLU A CA 1
ATOM 663 C C . GLU A 1 84 ? -2.393 -34.281 -19.094 1 95.75 84 GLU A C 1
ATOM 665 O O . GLU A 1 84 ? -2.307 -33.625 -18.062 1 95.75 84 GLU A O 1
ATOM 670 N N . ILE A 1 85 ? -3.053 -33.906 -20.156 1 97 85 ILE A N 1
ATOM 671 C CA . ILE A 1 85 ? -3.906 -32.719 -20.078 1 97 85 ILE A CA 1
ATOM 672 C C . ILE A 1 85 ? -5.184 -33.062 -19.312 1 97 85 ILE A C 1
ATOM 674 O O . ILE A 1 85 ? -6.07 -33.75 -19.844 1 97 85 ILE A O 1
ATOM 678 N N . THR A 1 86 ? -5.289 -32.719 -18.109 1 95.44 86 THR A N 1
ATOM 679 C CA . THR A 1 86 ? -6.418 -33 -17.219 1 95.44 86 THR A CA 1
ATOM 680 C C . THR A 1 86 ? -6.891 -31.734 -16.531 1 95.44 86 THR A C 1
ATOM 682 O O . THR A 1 86 ? -6.234 -30.688 -16.625 1 95.44 86 THR A O 1
ATOM 685 N N . PHE A 1 87 ? -8.008 -31.828 -15.922 1 93.88 87 PHE A N 1
ATOM 686 C CA . PHE A 1 87 ? -8.445 -30.719 -15.078 1 93.88 87 PHE A CA 1
ATOM 687 C C . PHE A 1 87 ? -7.406 -30.422 -14 1 93.88 87 PHE A C 1
ATOM 689 O O . PHE A 1 87 ? -6.938 -31.328 -13.312 1 93.88 87 PHE A O 1
ATOM 696 N N . GLY A 1 88 ? -6.98 -29.203 -13.906 1 94.25 88 GLY A N 1
ATOM 697 C CA . GLY A 1 88 ? -6.039 -28.797 -12.875 1 94.25 88 GLY A CA 1
ATOM 698 C C . GLY A 1 88 ? -4.598 -28.828 -13.344 1 94.25 88 GLY A C 1
ATOM 699 O O . GLY A 1 88 ? -3.721 -28.25 -12.703 1 94.25 88 GLY A O 1
ATOM 700 N N . SER A 1 89 ? -4.301 -29.641 -14.391 1 96.19 89 SER A N 1
ATOM 701 C CA . SER A 1 89 ? -2.934 -29.641 -14.906 1 96.19 89 SER A CA 1
ATOM 702 C C . SER A 1 89 ? -2.543 -28.266 -15.445 1 96.19 89 SER A C 1
ATOM 704 O O . SER A 1 89 ? -3.408 -27.453 -15.773 1 96.19 89 SER A O 1
ATOM 706 N N . SER A 1 90 ? -1.29 -27.953 -15.398 1 97.25 90 SER A N 1
ATOM 707 C CA . SER A 1 90 ? -0.787 -26.719 -15.992 1 97.25 90 SER A CA 1
ATOM 708 C C . SER A 1 90 ? -0.192 -26.969 -17.375 1 97.25 90 SER A C 1
ATOM 710 O O . SER A 1 90 ? 0.473 -27.984 -17.594 1 97.25 90 SER A O 1
ATOM 712 N N . VAL A 1 91 ? -0.434 -26.031 -18.312 1 97.69 91 VAL A N 1
ATOM 713 C CA . VAL A 1 91 ? -0.023 -26.234 -19.703 1 97.69 91 VAL A CA 1
ATOM 714 C C . VAL A 1 91 ? 0.589 -24.953 -20.266 1 97.69 91 VAL A C 1
ATOM 716 O O . VAL A 1 91 ? 0.347 -23.875 -19.734 1 97.69 91 VAL A O 1
ATOM 719 N N . SER A 1 92 ? 1.437 -25.062 -21.188 1 96.81 92 SER A N 1
ATOM 720 C CA . SER A 1 92 ? 1.923 -24.016 -22.078 1 96.81 92 SER A CA 1
ATOM 721 C C . SER A 1 92 ? 1.487 -24.266 -23.516 1 96.81 92 SER A C 1
ATOM 723 O O . SER A 1 92 ? 1.79 -25.312 -24.078 1 96.81 92 SER A O 1
ATOM 725 N N . VAL A 1 93 ? 0.753 -23.328 -24.094 1 97.31 93 VAL A N 1
ATOM 726 C CA . VAL A 1 93 ? 0.178 -23.516 -25.422 1 97.31 93 VAL A CA 1
ATOM 727 C C . VAL A 1 93 ? 0.656 -22.391 -26.344 1 97.31 93 VAL A C 1
ATOM 729 O O . VAL A 1 93 ? 0.562 -21.219 -26 1 97.31 93 VAL A O 1
ATOM 732 N N . GLU A 1 94 ? 1.263 -22.734 -27.391 1 96.69 94 GLU A N 1
ATOM 733 C CA . GLU A 1 94 ? 1.586 -21.797 -28.469 1 96.69 94 GLU A CA 1
ATOM 734 C C . GLU A 1 94 ? 0.68 -22.031 -29.688 1 96.69 94 GLU A C 1
ATOM 736 O O . GLU A 1 94 ? 0.397 -23.172 -30.047 1 96.69 94 GLU A O 1
ATOM 741 N N . GLY A 1 95 ? 0.15 -20.922 -30.203 1 96.44 95 GLY A N 1
ATOM 742 C CA . GLY A 1 95 ? -0.717 -21.062 -31.359 1 96.44 95 GLY A CA 1
ATOM 743 C C . GLY A 1 95 ? -1.213 -19.75 -31.906 1 96.44 95 GLY A C 1
ATOM 744 O O . GLY A 1 95 ? -0.585 -18.703 -31.688 1 96.44 95 GLY A O 1
ATOM 745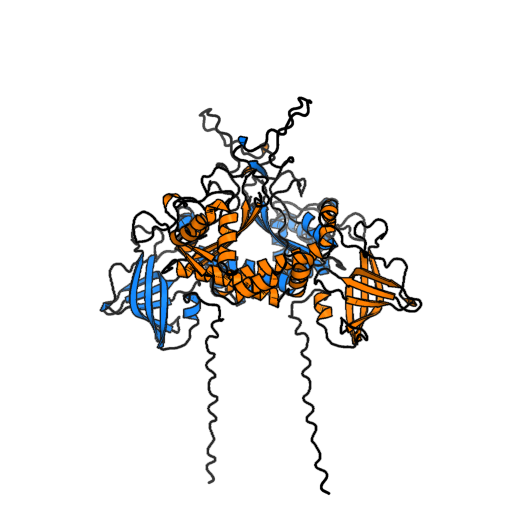 N N . LYS A 1 96 ? -2.354 -19.859 -32.656 1 96.25 96 LYS A N 1
ATOM 746 C CA . LYS A 1 96 ? -2.908 -18.688 -33.344 1 96.25 96 LYS A CA 1
ATOM 747 C C . LYS A 1 96 ? -4.297 -18.359 -32.781 1 96.25 96 LYS A C 1
ATOM 749 O O . LYS A 1 96 ? -5.109 -19.25 -32.562 1 96.25 96 LYS A O 1
ATOM 754 N N . MET A 1 97 ? -4.414 -17.047 -32.625 1 95.44 97 MET A N 1
ATOM 755 C CA . MET A 1 97 ? -5.762 -16.594 -32.281 1 95.44 97 MET A CA 1
ATOM 756 C C . MET A 1 97 ? -6.688 -16.672 -33.469 1 95.44 97 MET A C 1
ATOM 758 O O . MET A 1 97 ? -6.34 -16.203 -34.562 1 95.44 97 MET A O 1
ATOM 762 N N . ILE A 1 98 ? -7.879 -17.266 -33.281 1 94.5 98 ILE A N 1
ATOM 763 C CA . ILE A 1 98 ? -8.859 -17.344 -34.375 1 94.5 98 ILE A CA 1
ATOM 764 C C . ILE A 1 98 ? -10.219 -16.875 -33.875 1 94.5 98 ILE A C 1
ATOM 766 O O . ILE A 1 98 ? -10.492 -16.906 -32.656 1 94.5 98 ILE A O 1
ATOM 770 N N . GLU A 1 99 ? -11.031 -16.422 -34.719 1 93 99 GLU A N 1
ATOM 771 C CA . GLU A 1 99 ? -12.391 -16.031 -34.344 1 93 99 GLU A CA 1
ATOM 772 C C . GLU A 1 99 ? -13.188 -17.234 -33.875 1 93 99 GLU A C 1
ATOM 774 O O . GLU A 1 99 ? -13.102 -18.328 -34.438 1 93 99 GLU A O 1
ATOM 779 N N . SER A 1 100 ? -13.844 -17.047 -32.844 1 89.69 100 SER A N 1
ATOM 780 C CA . SER A 1 100 ? -14.656 -18.125 -32.281 1 89.69 100 SER A CA 1
ATOM 781 C C . SER A 1 100 ? -16.031 -18.203 -32.938 1 89.69 100 SER A C 1
ATOM 783 O O . SER A 1 100 ? -16.703 -17.172 -33.094 1 89.69 100 SER A O 1
ATOM 785 N N . PRO A 1 101 ? -16.375 -19.359 -33.344 1 83.25 101 PRO A N 1
ATOM 786 C CA . PRO A 1 101 ? -17.719 -19.5 -33.906 1 83.25 101 PRO A CA 1
ATOM 787 C C . PRO A 1 101 ? -18.797 -19.484 -32.844 1 83.25 101 PRO A C 1
ATOM 789 O O . PRO A 1 101 ? -19.984 -19.312 -33.156 1 83.25 101 PRO A O 1
ATOM 792 N N . GLY A 1 102 ? -18.453 -19.75 -31.609 1 78.88 102 GLY A N 1
ATOM 793 C CA . GLY A 1 102 ? -19.406 -19.891 -30.531 1 78.88 102 GLY A CA 1
ATOM 794 C C . GLY A 1 102 ? -19.766 -18.562 -29.875 1 78.88 102 GLY A C 1
ATOM 795 O O . GLY A 1 102 ? -19.391 -17.5 -30.375 1 78.88 102 GLY A O 1
ATOM 796 N N . GLN A 1 103 ? -20.656 -18.781 -28.844 1 77.94 103 GLN A N 1
ATOM 797 C CA . GLN A 1 103 ? -21.109 -17.641 -28.062 1 77.94 103 GLN A CA 1
ATOM 798 C C . GLN A 1 103 ? -20.234 -17.438 -26.828 1 77.94 103 GLN A C 1
ATOM 800 O O . GLN A 1 103 ? -19.562 -18.359 -26.375 1 77.94 103 GLN A O 1
ATOM 805 N N . GLY A 1 104 ? -19.703 -16.188 -26.469 1 76.19 104 GLY A N 1
ATOM 806 C CA . GLY A 1 104 ? -19.078 -15.945 -25.188 1 76.19 104 GLY A CA 1
ATOM 807 C C . GLY A 1 104 ? -17.719 -15.281 -25.297 1 76.19 104 GLY A C 1
ATOM 808 O O . GLY A 1 104 ? -17.391 -14.406 -24.5 1 76.19 104 GLY A O 1
ATOM 809 N N . GLN A 1 105 ? -16.938 -16.062 -26.25 1 84.94 105 GLN A N 1
ATOM 810 C CA . GLN A 1 105 ? -15.617 -15.484 -26.453 1 84.94 105 GLN A CA 1
ATOM 811 C C . GLN A 1 105 ? -15.344 -15.234 -27.938 1 84.94 105 GLN A C 1
ATOM 813 O O . GLN A 1 105 ? -15.555 -16.125 -28.766 1 84.94 105 GLN A O 1
ATOM 818 N N . ASP A 1 106 ? -14.883 -14.055 -28.188 1 87.31 106 ASP A N 1
ATOM 819 C CA . ASP A 1 106 ? -14.742 -13.625 -29.578 1 87.31 106 ASP A CA 1
ATOM 820 C C . ASP A 1 106 ? -13.602 -14.367 -30.266 1 87.31 106 ASP A C 1
ATOM 822 O O . ASP A 1 106 ? -13.672 -14.641 -31.469 1 87.31 106 ASP A O 1
ATOM 826 N N . TYR A 1 107 ? -12.625 -14.648 -29.5 1 92.38 107 TYR A N 1
ATOM 827 C CA . TYR A 1 107 ? -11.445 -15.297 -30.062 1 92.38 107 TYR A CA 1
ATOM 828 C C . TYR A 1 107 ? -11.031 -16.5 -29.219 1 92.38 107 TYR A C 1
ATOM 830 O O . TYR A 1 107 ? -11.242 -16.516 -28.016 1 92.38 107 TYR A O 1
ATOM 838 N N . GLU A 1 108 ? -10.531 -17.484 -29.906 1 95.12 108 GLU A N 1
ATOM 839 C CA . GLU A 1 108 ? -9.977 -18.672 -29.266 1 95.12 108 GLU A CA 1
ATOM 840 C C . GLU A 1 108 ? -8.578 -18.984 -29.797 1 95.12 108 GLU A C 1
ATOM 842 O O . GLU A 1 108 ? -8.164 -18.453 -30.828 1 95.12 108 GLU A O 1
ATOM 847 N N . LEU A 1 109 ? -7.879 -19.75 -29 1 96.44 109 LEU A N 1
ATOM 848 C CA . LEU A 1 109 ? -6.508 -20.094 -29.359 1 96.44 109 LEU A CA 1
ATOM 849 C C . LEU A 1 109 ? -6.449 -21.469 -30 1 96.44 109 LEU A C 1
ATOM 851 O O . LEU A 1 109 ? -6.773 -22.469 -29.359 1 96.44 109 LEU A O 1
ATOM 855 N N . LEU A 1 110 ? -6.133 -21.484 -31.281 1 96.94 110 LEU A N 1
ATOM 856 C CA . LEU A 1 110 ? -5.863 -22.75 -31.938 1 96.94 110 LEU A CA 1
ATOM 857 C C . LEU A 1 110 ? -4.438 -23.219 -31.672 1 96.94 110 LEU A C 1
ATOM 859 O O . LEU A 1 110 ? -3.477 -22.609 -32.156 1 96.94 110 LEU A O 1
ATOM 863 N N . ALA A 1 111 ? -4.312 -24.328 -30.969 1 97.94 111 ALA A N 1
ATOM 864 C CA . ALA A 1 111 ? -3.004 -24.797 -30.516 1 97.94 111 ALA A CA 1
ATOM 865 C C . ALA A 1 111 ? -2.178 -25.328 -31.672 1 97.94 111 ALA A C 1
ATOM 867 O O . ALA A 1 111 ? -2.672 -26.125 -32.469 1 97.94 111 ALA A O 1
ATOM 868 N N . GLU A 1 112 ? -0.956 -24.875 -31.75 1 97.75 112 GLU A N 1
ATOM 869 C CA . GLU A 1 112 ? 0.04 -25.453 -32.656 1 97.75 112 GLU A CA 1
ATOM 870 C C . GLU A 1 112 ? 1.045 -26.312 -31.891 1 97.75 112 GLU A C 1
ATOM 872 O O . GLU A 1 112 ? 1.608 -27.25 -32.438 1 97.75 112 GLU A O 1
ATOM 877 N N . LYS A 1 113 ? 1.317 -25.906 -30.688 1 97.31 113 LYS A N 1
ATOM 878 C CA . LYS A 1 113 ? 2.139 -26.641 -29.734 1 97.31 113 LYS A CA 1
ATOM 879 C C . LYS A 1 113 ? 1.54 -26.562 -28.328 1 97.31 113 LYS A C 1
ATOM 881 O O . LYS A 1 113 ? 1.047 -25.516 -27.906 1 97.31 113 LYS A O 1
ATOM 886 N N . ILE A 1 114 ? 1.537 -27.703 -27.672 1 97.56 114 ILE A N 1
ATOM 887 C CA . ILE A 1 114 ? 1.054 -27.719 -26.281 1 97.56 114 ILE A CA 1
ATOM 888 C C . ILE A 1 114 ? 1.95 -28.609 -25.438 1 97.56 114 ILE A C 1
ATOM 890 O O . ILE A 1 114 ? 2.359 -29.688 -25.875 1 97.56 114 ILE A O 1
ATOM 894 N N . SER A 1 115 ? 2.406 -28.109 -24.328 1 96.56 115 SER A N 1
ATOM 895 C CA . SER A 1 115 ? 3.182 -28.891 -23.359 1 96.56 115 SER A CA 1
ATOM 896 C C . SER A 1 115 ? 2.555 -28.812 -21.969 1 96.56 115 SER A C 1
ATOM 898 O O . SER A 1 115 ? 2.016 -27.781 -21.578 1 96.56 115 SER A O 1
ATOM 900 N N . VAL A 1 116 ? 2.602 -29.938 -21.281 1 97.12 116 VAL A N 1
ATOM 901 C CA . VAL A 1 116 ? 2.123 -29.984 -19.906 1 97.12 116 VAL A CA 1
ATOM 902 C C . VAL A 1 116 ? 3.25 -29.594 -18.953 1 97.12 116 VAL A C 1
ATOM 904 O O . VAL A 1 116 ? 4.297 -30.25 -18.922 1 97.12 116 VAL A O 1
ATOM 907 N N . CYS A 1 117 ? 3.049 -28.531 -18.219 1 94.88 117 CYS A N 1
ATOM 908 C CA . CYS A 1 117 ? 4.027 -28.047 -17.25 1 94.88 117 CYS A CA 1
ATOM 909 C C . CYS A 1 117 ? 3.961 -28.844 -15.961 1 94.88 117 CYS A C 1
ATOM 911 O O . CYS A 1 117 ? 4.988 -29.109 -15.336 1 94.88 117 CYS A O 1
ATOM 913 N N . GLY A 1 118 ? 2.801 -29.156 -15.523 1 95.25 118 GLY A N 1
ATOM 914 C CA . GLY A 1 118 ? 2.533 -29.953 -14.328 1 95.25 118 GLY A CA 1
ATOM 915 C C . GLY A 1 118 ? 1.269 -30.781 -14.43 1 95.25 118 GLY A C 1
ATOM 916 O O . GLY A 1 118 ? 0.21 -30.266 -14.805 1 95.25 118 GLY A O 1
ATOM 917 N N . THR A 1 119 ? 1.389 -32 -14.086 1 96.06 119 THR A N 1
ATOM 918 C CA . THR A 1 119 ? 0.242 -32.906 -14.156 1 96.06 119 THR A CA 1
ATOM 919 C C . THR A 1 119 ? -0.664 -32.719 -12.945 1 96.06 119 THR A C 1
ATOM 921 O O . THR A 1 119 ? -0.274 -32.094 -11.961 1 96.06 119 THR A O 1
ATOM 924 N N . CYS A 1 120 ? -1.834 -33.156 -13.086 1 94.31 120 CYS A N 1
ATOM 925 C CA . CYS A 1 120 ? -2.795 -33.156 -11.992 1 94.31 120 CYS A CA 1
ATOM 926 C C . CYS A 1 120 ? -3.703 -34.375 -12.078 1 94.31 120 CYS A C 1
ATOM 928 O O . CYS A 1 120 ? -4.309 -34.625 -13.117 1 94.31 120 CYS A O 1
ATOM 930 N N . ASN A 1 121 ? -3.746 -35.125 -11.016 1 93.31 121 ASN A N 1
ATOM 931 C CA . ASN A 1 121 ? -4.699 -36.25 -10.93 1 93.31 121 ASN A CA 1
ATOM 932 C C . ASN A 1 121 ? -6.09 -35.75 -10.539 1 93.31 121 ASN A C 1
ATOM 934 O O . ASN A 1 121 ? -6.324 -35.406 -9.383 1 93.31 121 ASN A O 1
ATOM 938 N N . PRO A 1 122 ? -6.973 -35.781 -11.445 1 87.75 122 PRO A N 1
ATOM 939 C CA . PRO A 1 122 ? -8.297 -35.188 -11.18 1 87.75 122 PRO A CA 1
ATOM 940 C C . PRO A 1 122 ? -9.047 -35.969 -10.086 1 87.75 122 PRO A C 1
ATOM 942 O O . PRO A 1 122 ? -9.953 -35.406 -9.453 1 87.75 122 PRO A O 1
ATOM 945 N N . GLU A 1 123 ? -8.68 -37.219 -9.867 1 88 123 GLU A N 1
ATOM 946 C CA . GLU A 1 123 ? -9.344 -38 -8.844 1 88 123 GLU A CA 1
ATOM 947 C C . GLU A 1 123 ? -8.891 -37.625 -7.445 1 88 123 GLU A C 1
ATOM 949 O O . GLU A 1 123 ? -9.656 -37.719 -6.484 1 88 123 GLU A O 1
ATOM 954 N N . GLU A 1 124 ? -7.727 -37.156 -7.398 1 89.81 124 GLU A N 1
ATOM 955 C CA . GLU A 1 124 ? -7.156 -36.781 -6.105 1 89.81 124 GLU A CA 1
ATOM 956 C C . GLU A 1 124 ? -7.355 -35.312 -5.809 1 89.81 124 GLU A C 1
ATOM 958 O O . GLU A 1 124 ? -7.309 -34.875 -4.652 1 89.81 124 GLU A O 1
ATOM 963 N N . PHE A 1 125 ? -7.492 -34.562 -6.844 1 90.81 125 PHE A N 1
ATOM 964 C CA . PHE A 1 125 ? -7.691 -33.125 -6.684 1 90.81 125 PHE A CA 1
ATOM 965 C C . PHE A 1 125 ? -9.008 -32.844 -5.973 1 90.81 125 PHE A C 1
ATOM 967 O O . PHE A 1 125 ? -10.07 -33.281 -6.422 1 90.81 125 PHE A O 1
ATOM 974 N N . PRO A 1 126 ? -9.031 -32.125 -4.93 1 90.06 126 PRO A N 1
ATOM 975 C CA . PRO A 1 126 ? -10.219 -32 -4.078 1 90.06 126 PRO A CA 1
ATOM 976 C C . PRO A 1 126 ? -11.32 -31.156 -4.715 1 90.06 126 PRO A C 1
ATOM 978 O O . PRO A 1 126 ? -12.484 -31.25 -4.324 1 90.06 126 PRO A O 1
ATOM 981 N N . PHE A 1 127 ? -11.008 -30.297 -5.594 1 86.75 127 PHE A N 1
ATOM 982 C CA . PHE A 1 127 ? -12.008 -29.422 -6.195 1 86.75 127 PHE A CA 1
ATOM 983 C C . PHE A 1 127 ? -12.445 -29.953 -7.555 1 86.75 127 PHE A C 1
ATOM 985 O O . PHE A 1 127 ? -11.664 -29.969 -8.5 1 86.75 127 PHE A O 1
ATOM 992 N N . GLN A 1 128 ? -13.586 -30.547 -7.547 1 75.38 128 GLN A N 1
ATOM 993 C CA . GLN A 1 128 ? -14.078 -31.156 -8.773 1 75.38 128 GLN A CA 1
ATOM 994 C C . GLN A 1 128 ? -14.711 -30.109 -9.695 1 75.38 128 GLN A C 1
ATOM 996 O O . GLN A 1 128 ? -15.273 -29.125 -9.219 1 75.38 128 GLN A O 1
ATOM 1001 N N . SER A 1 129 ? -14.648 -30.219 -10.984 1 64.38 129 SER A N 1
ATOM 1002 C CA . SER A 1 129 ? -15.031 -29.266 -12.023 1 64.38 129 SER A CA 1
ATOM 1003 C C . SER A 1 129 ? -16.531 -29.016 -12.016 1 64.38 129 SER A C 1
ATOM 1005 O O . SER A 1 129 ? -16.984 -27.891 -12.273 1 64.38 129 SER A O 1
ATOM 1007 N N . ARG A 1 130 ? -17.406 -29.969 -11.805 1 65.19 130 ARG A N 1
ATOM 1008 C CA . ARG A 1 130 ? -18.812 -29.875 -12.156 1 65.19 130 ARG A CA 1
ATOM 1009 C C . ARG A 1 130 ? -19.656 -29.516 -10.938 1 65.19 130 ARG A C 1
ATOM 1011 O O . ARG A 1 130 ? -20.875 -29.391 -11.039 1 65.19 130 ARG A O 1
ATOM 1018 N N . SER A 1 131 ? -18.969 -29.172 -9.82 1 64.44 131 SER A N 1
ATOM 1019 C CA . SER A 1 131 ? -19.844 -28.938 -8.664 1 64.44 131 SER A CA 1
ATOM 1020 C C . SER A 1 131 ? -19.469 -27.656 -7.945 1 64.44 131 SER A C 1
ATOM 1022 O O . SER A 1 131 ? -18.328 -27.203 -8.016 1 64.44 131 SER A O 1
ATOM 1024 N N . LYS A 1 132 ? -20.594 -26.984 -7.582 1 77.56 132 LYS A N 1
ATOM 1025 C CA . LYS A 1 132 ? -20.359 -25.875 -6.652 1 77.56 132 LYS A CA 1
ATOM 1026 C C . LYS A 1 132 ? -19.641 -26.359 -5.395 1 77.56 132 LYS A C 1
ATOM 1028 O O . LYS A 1 132 ? -20.062 -27.328 -4.762 1 77.56 132 LYS A O 1
ATOM 1033 N N . ILE A 1 133 ? -18.531 -25.859 -5.16 1 83.44 133 ILE A N 1
ATOM 1034 C CA . ILE A 1 133 ? -17.734 -26.234 -3.996 1 83.44 133 ILE A CA 1
ATOM 1035 C C . ILE A 1 133 ? -18.125 -25.375 -2.799 1 83.44 133 ILE A C 1
ATOM 1037 O O . ILE A 1 133 ? -17.938 -24.156 -2.816 1 83.44 133 ILE A O 1
ATOM 1041 N N . PRO A 1 134 ? -18.703 -25.969 -1.793 1 85.25 134 PRO A N 1
ATOM 1042 C CA . PRO A 1 134 ? -19.031 -25.172 -0.614 1 85.25 134 PRO A CA 1
ATOM 1043 C C . PRO A 1 134 ? -17.812 -24.5 0.012 1 85.25 134 PRO A C 1
ATOM 1045 O O . PRO A 1 134 ? -16.734 -25.094 0.082 1 85.25 134 PRO A O 1
ATOM 1048 N N . VAL A 1 135 ? -18 -23.359 0.477 1 85.81 135 VAL A N 1
ATOM 1049 C CA . VAL A 1 135 ? -16.906 -22.562 1.046 1 85.81 135 VAL A CA 1
ATOM 1050 C C . VAL A 1 135 ? -16.359 -23.266 2.283 1 85.81 135 VAL A C 1
ATOM 1052 O O . VAL A 1 135 ? -15.148 -23.219 2.547 1 85.81 135 VAL A O 1
ATOM 1055 N N . GLU A 1 136 ? -17.188 -23.969 3.045 1 89.44 136 GLU A N 1
ATOM 1056 C CA . GLU A 1 136 ? -16.766 -24.672 4.246 1 89.44 136 GLU A CA 1
ATOM 1057 C C . GLU A 1 136 ? -15.812 -25.828 3.902 1 89.44 136 GLU A C 1
ATOM 1059 O O . GLU A 1 136 ? -14.867 -26.094 4.645 1 89.44 136 GLU A O 1
ATOM 1064 N N . TYR A 1 137 ? -16.094 -26.453 2.801 1 89.94 137 TYR A N 1
ATOM 1065 C CA . TYR A 1 137 ? -15.234 -27.547 2.354 1 89.94 137 TYR A CA 1
ATOM 1066 C C . TYR A 1 137 ? -13.844 -27.031 1.983 1 89.94 137 TYR A C 1
ATOM 1068 O O . TYR A 1 137 ? -12.844 -27.688 2.277 1 89.94 137 TYR A O 1
ATOM 1076 N N . VAL A 1 138 ? -13.789 -25.906 1.407 1 90.88 138 VAL A N 1
ATOM 1077 C CA . VAL A 1 138 ? -12.531 -25.328 0.948 1 90.88 138 VAL A CA 1
ATOM 1078 C C . VAL A 1 138 ? -11.633 -25.031 2.145 1 90.88 138 VAL A C 1
ATOM 1080 O O . VAL A 1 138 ? -10.406 -24.953 2.008 1 90.88 138 VAL A O 1
ATOM 1083 N N . ARG A 1 139 ? -12.164 -24.844 3.363 1 91.25 139 ARG A N 1
ATOM 1084 C CA . ARG A 1 139 ? -11.406 -24.547 4.574 1 91.25 139 ARG A CA 1
ATOM 1085 C C . ARG A 1 139 ? -10.461 -25.688 4.934 1 91.25 139 ARG A C 1
ATOM 1087 O O . ARG A 1 139 ? -9.492 -25.5 5.664 1 91.25 139 ARG A O 1
ATOM 1094 N N . ASP A 1 140 ? -10.852 -26.844 4.43 1 92.44 140 ASP A N 1
ATOM 1095 C CA . ASP A 1 140 ? -10.008 -28 4.688 1 92.44 140 ASP A CA 1
ATOM 1096 C C . ASP A 1 140 ? -8.789 -28.016 3.771 1 92.44 140 ASP A C 1
ATOM 1098 O O . ASP A 1 140 ? -7.84 -28.766 3.994 1 92.44 140 ASP A O 1
ATOM 1102 N N . TYR A 1 141 ? -8.789 -27.172 2.783 1 93.19 141 TYR A N 1
ATOM 1103 C CA . TYR A 1 141 ? -7.707 -27.078 1.807 1 93.19 141 TYR A CA 1
ATOM 1104 C C . TYR A 1 141 ? -7.289 -25.625 1.596 1 93.19 141 TYR A C 1
ATOM 1106 O O . TYR A 1 141 ? -7.266 -25.141 0.463 1 93.19 141 TYR A O 1
ATOM 1114 N N . LEU A 1 142 ? -6.797 -24.984 2.67 1 91.25 142 LEU A N 1
ATOM 1115 C CA . LEU A 1 142 ? -6.527 -23.547 2.66 1 91.25 142 LEU A CA 1
ATOM 1116 C C . LEU A 1 142 ? -5.492 -23.203 1.595 1 91.25 142 LEU A C 1
ATOM 1118 O O . LEU A 1 142 ? -5.598 -22.172 0.934 1 91.25 142 LEU A O 1
ATOM 1122 N N . HIS A 1 143 ? -4.516 -24.078 1.377 1 91.75 143 HIS A N 1
ATOM 1123 C CA . HIS A 1 143 ? -3.426 -23.812 0.447 1 91.75 143 HIS A CA 1
ATOM 1124 C C . HIS A 1 143 ? -3.898 -23.906 -1 1 91.75 143 HIS A C 1
ATOM 1126 O O . HIS A 1 143 ? -3.209 -23.438 -1.914 1 91.75 143 HIS A O 1
ATOM 1132 N N . LEU A 1 144 ? -5.141 -24.469 -1.233 1 93.94 144 LEU A N 1
ATOM 1133 C CA . LEU A 1 144 ? -5.664 -24.641 -2.584 1 93.94 144 LEU A CA 1
ATOM 1134 C C . LEU A 1 144 ? -6.809 -23.672 -2.854 1 93.94 144 LEU A C 1
ATOM 1136 O O . LEU A 1 144 ? -7.312 -23.594 -3.977 1 93.94 144 LEU A O 1
ATOM 1140 N N . ARG A 1 145 ? -7.141 -22.812 -1.857 1 93.56 145 ARG A N 1
ATOM 1141 C CA . ARG A 1 145 ? -8.305 -21.938 -1.948 1 93.56 145 ARG A CA 1
ATOM 1142 C C . ARG A 1 145 ? -8.203 -21.016 -3.162 1 93.56 145 ARG A C 1
ATOM 1144 O O . ARG A 1 145 ? -9.195 -20.797 -3.855 1 93.56 145 ARG A O 1
ATOM 1151 N N . PRO A 1 146 ? -7.023 -20.562 -3.494 1 95.31 146 PRO A N 1
ATOM 1152 C CA . PRO A 1 146 ? -6.941 -19.625 -4.617 1 95.31 146 PRO A CA 1
ATOM 1153 C C . PRO A 1 146 ? -7.285 -20.281 -5.953 1 95.31 146 PRO A C 1
ATOM 1155 O O . PRO A 1 146 ? -7.512 -19.578 -6.945 1 95.31 146 PRO A O 1
ATOM 1158 N N . ARG A 1 147 ? -7.402 -21.562 -6.027 1 94.12 147 ARG A N 1
ATOM 1159 C CA . ARG A 1 147 ? -7.711 -22.266 -7.262 1 94.12 147 ARG A CA 1
ATOM 1160 C C . ARG A 1 147 ? -9.203 -22.203 -7.574 1 94.12 147 ARG A C 1
ATOM 1162 O O . ARG A 1 147 ? -9.625 -22.531 -8.688 1 94.12 147 ARG A O 1
ATOM 1169 N N . THR A 1 148 ? -9.977 -21.844 -6.586 1 93.31 148 THR A N 1
ATOM 1170 C CA . THR A 1 148 ? -11.414 -21.703 -6.812 1 93.31 148 THR A CA 1
ATOM 1171 C C . THR A 1 148 ? -11.734 -20.312 -7.348 1 93.31 148 THR A C 1
ATOM 1173 O O . THR A 1 148 ? -11.039 -19.344 -7.043 1 93.31 148 THR A O 1
ATOM 1176 N N . ASN A 1 149 ? -12.82 -20.188 -8.102 1 92.69 149 ASN A N 1
ATOM 1177 C CA . ASN A 1 149 ? -13.234 -18.875 -8.617 1 92.69 149 ASN A CA 1
ATOM 1178 C C . ASN A 1 149 ? -13.602 -17.922 -7.484 1 92.69 149 ASN A C 1
ATOM 1180 O O . ASN A 1 149 ? -13.336 -16.719 -7.574 1 92.69 149 ASN A O 1
ATOM 1184 N N . PHE A 1 150 ? -14.172 -18.484 -6.465 1 94.19 150 PHE A N 1
ATOM 1185 C CA . PHE A 1 150 ? -14.594 -17.672 -5.324 1 94.19 150 PHE A CA 1
ATOM 1186 C C . PHE A 1 150 ? -13.406 -16.938 -4.723 1 94.19 150 PHE A C 1
ATOM 1188 O O . PHE A 1 150 ? -13.422 -15.703 -4.617 1 94.19 150 PHE A O 1
ATOM 1195 N N . PHE A 1 151 ? -12.359 -17.625 -4.441 1 95.81 151 PHE A N 1
ATOM 1196 C CA . PHE A 1 151 ? -11.25 -17.016 -3.703 1 95.81 151 PHE A CA 1
ATOM 1197 C C . PHE A 1 151 ? -10.312 -16.281 -4.648 1 95.81 151 PHE A C 1
ATOM 1199 O O . PHE A 1 151 ? -9.727 -15.258 -4.277 1 95.81 151 PHE A O 1
ATOM 1206 N N . SER A 1 152 ? -10.094 -16.797 -5.852 1 96.81 152 SER A N 1
ATOM 1207 C CA . SER A 1 152 ? -9.273 -16.047 -6.797 1 96.81 152 SER A CA 1
ATOM 1208 C C . SER A 1 152 ? -9.914 -14.695 -7.129 1 96.81 152 SER A C 1
ATOM 1210 O O . SER A 1 152 ? -9.219 -13.68 -7.23 1 96.81 152 SER A O 1
ATOM 1212 N N . SER A 1 153 ? -11.258 -14.672 -7.285 1 97.25 153 SER A N 1
ATOM 1213 C CA . SER A 1 153 ? -11.969 -13.422 -7.516 1 97.25 153 SER A CA 1
ATOM 1214 C C . SER A 1 153 ? -11.836 -12.477 -6.324 1 97.25 153 SER A C 1
ATOM 1216 O O . SER A 1 153 ? -11.656 -11.273 -6.496 1 97.25 153 SER A O 1
ATOM 1218 N N . LEU A 1 154 ? -11.953 -13.039 -5.145 1 97.12 154 LEU A N 1
ATOM 1219 C CA . LEU A 1 154 ? -11.781 -12.242 -3.934 1 97.12 154 LEU A CA 1
ATOM 1220 C C . LEU A 1 154 ? -10.406 -11.578 -3.904 1 97.12 154 LEU A C 1
ATOM 1222 O O . LEU A 1 154 ? -10.289 -10.398 -3.564 1 97.12 154 LEU A O 1
ATOM 1226 N N . LEU A 1 155 ? -9.375 -12.359 -4.223 1 98.12 155 LEU A N 1
ATOM 1227 C CA . LEU A 1 155 ? -8.016 -11.836 -4.219 1 98.12 155 LEU A CA 1
ATOM 1228 C C . LEU A 1 155 ? -7.855 -10.727 -5.254 1 98.12 155 LEU A C 1
ATOM 1230 O O . LEU A 1 155 ? -7.219 -9.711 -4.984 1 98.12 155 LEU A O 1
ATOM 1234 N N . ARG A 1 156 ? -8.422 -10.922 -6.422 1 98.38 156 ARG A N 1
ATOM 1235 C CA . ARG A 1 156 ? -8.352 -9.883 -7.445 1 98.38 156 ARG A CA 1
ATOM 1236 C C . ARG A 1 156 ? -9.141 -8.648 -7.023 1 98.38 156 ARG A C 1
ATOM 1238 O O . ARG A 1 156 ? -8.688 -7.52 -7.238 1 98.38 156 ARG A O 1
ATOM 1245 N N . LEU A 1 157 ? -10.312 -8.82 -6.422 1 98.25 157 LEU A N 1
ATOM 1246 C CA . LEU A 1 157 ? -11.109 -7.703 -5.926 1 98.25 157 LEU A CA 1
ATOM 1247 C C . LEU A 1 157 ? -10.359 -6.945 -4.832 1 98.25 157 LEU A C 1
ATOM 1249 O O . LEU A 1 157 ? -10.375 -5.715 -4.805 1 98.25 157 LEU A O 1
ATOM 1253 N N . ARG A 1 158 ? -9.758 -7.656 -3.908 1 98.31 158 ARG A N 1
ATOM 1254 C CA . ARG A 1 158 ? -8.984 -7.016 -2.848 1 98.31 158 ARG A CA 1
ATOM 1255 C C . ARG A 1 158 ? -7.82 -6.215 -3.424 1 98.31 158 ARG A C 1
ATOM 1257 O O . ARG A 1 158 ? -7.543 -5.098 -2.977 1 98.31 158 ARG A O 1
ATOM 1264 N N . ASN A 1 159 ? -7.105 -6.828 -4.371 1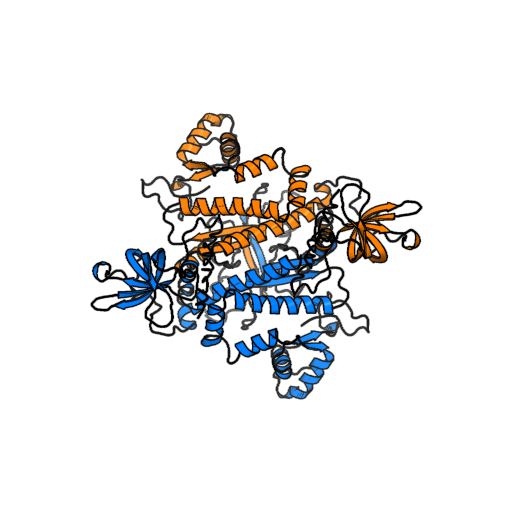 98.44 159 ASN A N 1
ATOM 1265 C CA . ASN A 1 159 ? -6.047 -6.125 -5.086 1 98.44 159 ASN A CA 1
ATOM 1266 C C . ASN A 1 159 ? -6.562 -4.824 -5.707 1 98.44 159 ASN A C 1
ATOM 1268 O O . ASN A 1 159 ? -5.988 -3.758 -5.484 1 98.44 159 ASN A O 1
ATOM 1272 N N . ALA A 1 160 ? -7.645 -4.934 -6.418 1 98.25 160 ALA A N 1
ATOM 1273 C CA . ALA A 1 160 ? -8.211 -3.779 -7.117 1 98.25 160 ALA A CA 1
ATOM 1274 C C . ALA A 1 160 ? -8.672 -2.715 -6.129 1 98.25 160 ALA A C 1
ATOM 1276 O O . ALA A 1 160 ? -8.461 -1.52 -6.348 1 98.25 160 ALA A O 1
ATOM 1277 N N . THR A 1 161 ? -9.312 -3.115 -5.062 1 98.56 161 THR A N 1
ATOM 1278 C CA . THR A 1 161 ? -9.805 -2.193 -4.039 1 98.56 161 THR A CA 1
ATOM 1279 C C . THR A 1 161 ? -8.648 -1.442 -3.391 1 98.56 161 THR A C 1
ATOM 1281 O O . THR A 1 161 ? -8.695 -0.219 -3.242 1 98.56 161 THR A O 1
ATOM 1284 N N . THR A 1 162 ? -7.605 -2.186 -3.018 1 98.69 162 THR A N 1
ATOM 1285 C CA . THR A 1 162 ? -6.438 -1.592 -2.377 1 98.69 162 THR A CA 1
ATOM 1286 C C . THR A 1 162 ? -5.797 -0.545 -3.283 1 98.69 162 THR A C 1
ATOM 1288 O O . THR A 1 162 ? -5.5 0.567 -2.842 1 98.69 162 THR A O 1
ATOM 1291 N N . ASN A 1 163 ? -5.633 -0.9 -4.492 1 98.38 163 ASN A N 1
ATOM 1292 C CA . ASN A 1 163 ? -5.027 0.029 -5.438 1 98.38 163 ASN A CA 1
ATOM 1293 C C . ASN A 1 163 ? -5.91 1.253 -5.664 1 98.38 163 ASN A C 1
ATOM 1295 O O . ASN A 1 163 ? -5.402 2.365 -5.832 1 98.38 163 ASN A O 1
ATOM 1299 N N . ALA A 1 164 ? -7.219 1.063 -5.746 1 98.62 164 ALA A N 1
ATOM 1300 C CA . ALA A 1 164 ? -8.148 2.172 -5.93 1 98.62 164 ALA A CA 1
ATOM 1301 C C . ALA A 1 164 ? -8.062 3.164 -4.773 1 98.62 164 ALA A C 1
ATOM 1303 O O . ALA A 1 164 ? -8.086 4.379 -4.984 1 98.62 164 ALA A O 1
ATOM 1304 N N . ILE A 1 165 ? -7.949 2.684 -3.584 1 98.69 165 ILE A N 1
ATOM 1305 C CA . ILE A 1 165 ? -7.852 3.531 -2.402 1 98.69 165 ILE A CA 1
ATOM 1306 C C . ILE A 1 165 ? -6.57 4.363 -2.467 1 98.69 165 ILE A C 1
ATOM 1308 O O . ILE A 1 165 ? -6.602 5.578 -2.262 1 98.69 165 ILE A O 1
ATOM 1312 N N . HIS A 1 166 ? -5.461 3.695 -2.744 1 98.62 166 HIS A N 1
ATOM 1313 C CA . HIS A 1 166 ? -4.219 4.434 -2.912 1 98.62 166 HIS A CA 1
ATOM 1314 C C . HIS A 1 166 ? -4.344 5.48 -4.012 1 98.62 166 HIS A C 1
ATOM 1316 O O . HIS A 1 166 ? -3.912 6.625 -3.842 1 98.62 166 HIS A O 1
ATOM 1322 N N . LYS A 1 167 ? -4.902 5.055 -5.121 1 98.12 167 LYS A N 1
ATOM 1323 C CA . LYS A 1 167 ? -5.051 5.953 -6.266 1 98.12 167 LYS A CA 1
ATOM 1324 C C . LYS A 1 167 ? -5.852 7.195 -5.887 1 98.12 167 LYS A C 1
ATOM 1326 O O . LYS A 1 167 ? -5.477 8.312 -6.246 1 98.12 167 LYS A O 1
ATOM 1331 N N . TYR A 1 168 ? -6.922 7.055 -5.172 1 97.94 168 TYR A N 1
ATOM 1332 C CA . TYR A 1 168 ? -7.73 8.188 -4.727 1 97.94 168 TYR A CA 1
ATOM 1333 C C . TYR A 1 168 ? -6.887 9.18 -3.936 1 97.94 168 TYR A C 1
ATOM 1335 O O . TYR A 1 168 ? -6.902 10.375 -4.215 1 97.94 168 TYR A O 1
ATOM 1343 N N . PHE A 1 169 ? -6.223 8.656 -2.906 1 98.19 169 PHE A N 1
ATOM 1344 C CA . PHE A 1 169 ? -5.465 9.531 -2.021 1 98.19 169 PHE A CA 1
ATOM 1345 C C . PHE A 1 169 ? -4.34 10.219 -2.781 1 98.19 169 PHE A C 1
ATOM 1347 O O . PHE A 1 169 ? -4.098 11.414 -2.592 1 98.19 169 PHE A O 1
ATOM 1354 N N . GLN A 1 170 ? -3.676 9.461 -3.658 1 97.56 170 GLN A N 1
ATOM 1355 C CA . GLN A 1 170 ? -2.594 10.055 -4.434 1 97.56 170 GLN A CA 1
ATOM 1356 C C . GLN A 1 170 ? -3.117 11.156 -5.352 1 97.56 170 GLN A C 1
ATOM 1358 O O . GLN A 1 170 ? -2.514 12.227 -5.457 1 97.56 170 GLN A O 1
ATOM 1363 N N . GLU A 1 171 ? -4.242 10.922 -5.98 1 96.12 171 GLU A N 1
ATOM 1364 C CA . GLU A 1 171 ? -4.816 11.898 -6.902 1 96.12 171 GLU A CA 1
ATOM 1365 C C . GLU A 1 171 ? -5.32 13.133 -6.16 1 96.12 171 GLU A C 1
ATOM 1367 O O . GLU A 1 171 ? -5.578 14.172 -6.777 1 96.12 171 GLU A O 1
ATOM 1372 N N . ASN A 1 172 ? -5.469 13.039 -4.891 1 96.12 172 ASN A N 1
ATOM 1373 C CA . ASN A 1 172 ? -5.918 14.164 -4.082 1 96.12 172 ASN A CA 1
ATOM 1374 C C . ASN A 1 172 ? -4.801 14.695 -3.182 1 96.12 172 ASN A C 1
ATOM 1376 O O . ASN A 1 172 ? -5.07 15.297 -2.145 1 96.12 172 ASN A O 1
ATOM 1380 N N . ASP A 1 173 ? -3.58 14.375 -3.439 1 95.88 173 ASP A N 1
ATOM 1381 C CA . ASP A 1 173 ? -2.354 14.953 -2.896 1 95.88 173 ASP A CA 1
ATOM 1382 C C . ASP A 1 173 ? -2.168 14.562 -1.431 1 95.88 173 ASP A C 1
ATOM 1384 O O . ASP A 1 173 ? -1.659 15.359 -0.635 1 95.88 173 ASP A O 1
ATOM 1388 N N . PHE A 1 174 ? -2.721 13.422 -1.026 1 97.81 174 PHE A N 1
ATOM 1389 C CA . PHE A 1 174 ? -2.396 12.883 0.29 1 97.81 174 PHE A CA 1
ATOM 1390 C C . PHE A 1 174 ? -1.062 12.148 0.259 1 97.81 174 PHE A C 1
ATOM 1392 O O . PHE A 1 174 ? -0.763 11.438 -0.702 1 97.81 174 PHE A O 1
ATOM 1399 N N . LEU A 1 175 ? -0.313 12.266 1.251 1 98.19 175 LEU A N 1
ATOM 1400 C CA . LEU A 1 175 ? 0.941 11.531 1.37 1 98.19 175 LEU A CA 1
ATOM 1401 C C . LEU A 1 175 ? 0.734 10.227 2.127 1 98.19 175 LEU A C 1
ATOM 1403 O O . LEU A 1 175 ? 0.139 10.219 3.209 1 98.19 175 LEU A O 1
ATOM 1407 N N . PHE A 1 176 ? 1.133 9.156 1.529 1 98.62 176 PHE A N 1
ATOM 1408 C CA . PHE A 1 176 ? 1.074 7.859 2.195 1 98.62 176 PHE A CA 1
ATOM 1409 C C . PHE A 1 176 ? 2.156 7.75 3.262 1 98.62 176 PHE A C 1
ATOM 1411 O O . PHE A 1 176 ? 3.348 7.855 2.961 1 98.62 176 PHE A O 1
ATOM 1418 N N . ILE A 1 177 ? 1.769 7.539 4.52 1 98.44 177 ILE A N 1
ATOM 1419 C CA . ILE A 1 177 ? 2.682 7.434 5.652 1 98.44 177 ILE A CA 1
ATOM 1420 C C . ILE A 1 177 ? 2.656 6.012 6.207 1 98.44 177 ILE A C 1
ATOM 1422 O O . ILE A 1 177 ? 1.591 5.488 6.543 1 98.44 177 ILE A O 1
ATOM 1426 N N . HIS A 1 178 ? 3.795 5.375 6.227 1 97.62 178 HIS A N 1
ATOM 1427 C CA . HIS A 1 178 ? 3.926 4.117 6.957 1 97.62 178 HIS A CA 1
ATOM 1428 C C . HIS A 1 178 ? 4.109 4.367 8.453 1 97.62 178 HIS A C 1
ATOM 1430 O O . HIS A 1 178 ? 5.219 4.637 8.906 1 97.62 178 HIS A O 1
ATOM 1436 N N . THR A 1 179 ? 3.072 4.254 9.188 1 96.12 179 THR A N 1
ATOM 1437 C CA . THR A 1 179 ? 3.186 4.418 10.633 1 96.12 179 THR A CA 1
ATOM 1438 C C . THR A 1 179 ? 3.764 3.16 11.273 1 96.12 179 THR A C 1
ATOM 1440 O O . THR A 1 179 ? 3.566 2.051 10.773 1 96.12 179 THR A O 1
ATOM 1443 N N . PRO A 1 180 ? 4.5 3.303 12.328 1 94.75 180 PRO A N 1
ATOM 1444 C CA . PRO A 1 180 ? 5.082 2.127 12.984 1 94.75 180 PRO A CA 1
ATOM 1445 C C . PRO A 1 180 ? 4.027 1.12 13.43 1 94.75 180 PRO A C 1
ATOM 1447 O O . PRO A 1 180 ? 2.941 1.511 13.867 1 94.75 180 PRO A O 1
ATOM 1450 N N . ILE A 1 181 ? 4.391 -0.167 13.273 1 95.69 181 ILE A N 1
ATOM 1451 C CA . ILE A 1 181 ? 3.553 -1.258 13.766 1 95.69 181 ILE A CA 1
ATOM 1452 C C . ILE A 1 181 ? 3.912 -1.574 15.211 1 95.69 181 ILE A C 1
ATOM 1454 O O . ILE A 1 181 ? 3.029 -1.8 16.047 1 95.69 181 ILE A O 1
ATOM 1458 N N . LEU A 1 182 ? 5.215 -1.619 15.469 1 92.94 182 LEU A N 1
ATOM 1459 C CA . LEU A 1 182 ? 5.691 -1.723 16.844 1 92.94 182 LEU A CA 1
ATOM 1460 C C . LEU A 1 182 ? 5.66 -0.362 17.531 1 92.94 182 LEU A C 1
ATOM 1462 O O . LEU A 1 182 ? 6.242 0.604 17.031 1 92.94 182 LEU A O 1
ATOM 1466 N N . THR A 1 183 ? 4.961 -0.257 18.609 1 90.12 183 THR A N 1
ATOM 1467 C CA . THR A 1 183 ? 4.832 1.028 19.297 1 90.12 183 THR A CA 1
ATOM 1468 C C . THR A 1 183 ? 4.809 0.841 20.812 1 90.12 183 THR A C 1
ATOM 1470 O O . THR A 1 183 ? 4.414 -0.216 21.297 1 90.12 183 THR A O 1
ATOM 1473 N N . SER A 1 184 ? 5.27 1.855 21.484 1 84.06 184 SER A N 1
ATOM 1474 C CA . SER A 1 184 ? 5.172 1.856 22.938 1 84.06 184 SER A CA 1
ATOM 1475 C C . SER A 1 184 ? 3.84 2.434 23.406 1 84.06 184 SER A C 1
ATOM 1477 O O . SER A 1 184 ? 3.51 2.367 24.578 1 84.06 184 SER A O 1
ATOM 1479 N N . ASN A 1 185 ? 3.137 2.969 22.531 1 71.5 185 ASN A N 1
ATOM 1480 C CA . ASN A 1 185 ? 1.888 3.658 22.828 1 71.5 185 ASN A CA 1
ATOM 1481 C C . ASN A 1 185 ? 0.716 2.684 22.922 1 71.5 185 ASN A C 1
ATOM 1483 O O . ASN A 1 185 ? 0.651 1.715 22.156 1 71.5 185 ASN A O 1
ATOM 1487 N N . ASP A 1 186 ? 0.021 2.777 24.031 1 64.75 186 ASP A N 1
ATOM 1488 C CA . ASP A 1 186 ? -1.229 2.027 24.094 1 64.75 186 ASP A CA 1
ATOM 1489 C C . ASP A 1 186 ? -2.375 2.811 23.453 1 64.75 186 ASP A C 1
ATOM 1491 O O . ASP A 1 186 ? -3.547 2.545 23.734 1 64.75 186 ASP A O 1
ATOM 1495 N N . CYS A 1 187 ? -2.084 3.33 22.25 1 56.44 187 CYS A N 1
ATOM 1496 C CA . CYS A 1 187 ? -2.99 4.23 21.562 1 56.44 187 CYS A CA 1
ATOM 1497 C C . CYS A 1 187 ? -4.258 4.473 22.375 1 56.44 187 CYS A C 1
ATOM 1499 O O . CYS A 1 187 ? -4.52 5.594 22.797 1 56.44 187 CYS A O 1
ATOM 1501 N N . GLU A 1 188 ? -5.367 3.498 22.234 1 52.47 188 GLU A N 1
ATOM 1502 C CA . GLU A 1 188 ? -6.734 3.799 22.656 1 52.47 188 GLU A CA 1
ATOM 1503 C C . GLU A 1 188 ? -6.949 3.451 24.125 1 52.47 188 GLU A C 1
ATOM 1505 O O . GLU A 1 188 ? -8.023 3.699 24.672 1 52.47 188 GLU A O 1
ATOM 1510 N N . GL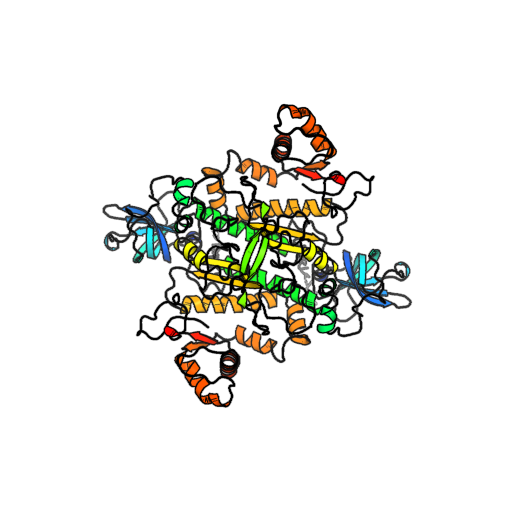Y A 1 189 ? -5.836 3.318 24.906 1 53.75 189 GLY A N 1
ATOM 1511 C CA . GLY A 1 189 ? -6.043 3.104 26.328 1 53.75 189 GLY A CA 1
ATOM 1512 C C . GLY A 1 189 ? -6.848 1.855 26.641 1 53.75 189 GLY A C 1
ATOM 1513 O O . GLY A 1 189 ? -7.203 1.604 27.797 1 53.75 189 GLY A O 1
ATOM 1514 N N . GLY A 1 190 ? -7.461 1.233 25.734 1 53.62 190 GLY A N 1
ATOM 1515 C CA . GLY A 1 190 ? -8.578 0.364 26.062 1 53.62 190 GLY A CA 1
ATOM 1516 C C . GLY A 1 190 ? -8.156 -1.062 26.359 1 53.62 190 GLY A C 1
ATOM 1517 O O . GLY A 1 190 ? -9 -1.922 26.625 1 53.62 190 GLY A O 1
ATOM 1518 N N . GLY A 1 191 ? -6.844 -1.401 26.516 1 60.38 191 GLY A N 1
ATOM 1519 C CA . GLY A 1 191 ? -6.441 -2.678 27.078 1 60.38 191 GLY A CA 1
ATOM 1520 C C . GLY A 1 191 ? -6.391 -3.797 26.062 1 60.38 191 GLY A C 1
ATOM 1521 O O . GLY A 1 191 ? -5.895 -4.887 26.344 1 60.38 191 GLY A O 1
ATOM 1522 N N . GLU A 1 192 ? -6.797 -3.588 24.875 1 78.31 192 GLU A N 1
ATOM 1523 C CA . GLU A 1 192 ? -6.844 -4.711 23.938 1 78.31 192 GLU A CA 1
ATOM 1524 C C . GLU A 1 192 ? -5.668 -4.672 22.969 1 78.31 192 GLU A C 1
ATOM 1526 O O . GLU A 1 192 ? -5.863 -4.672 21.75 1 78.31 192 GLU A O 1
ATOM 1531 N N . VAL A 1 193 ? -4.504 -4.672 23.562 1 85.62 193 VAL A N 1
ATOM 1532 C CA . VAL A 1 193 ? -3.314 -4.586 22.734 1 85.62 193 VAL A CA 1
ATOM 1533 C C . VAL A 1 193 ? -2.518 -5.887 22.828 1 85.62 193 VAL A C 1
ATOM 1535 O O . VAL A 1 193 ? -2.604 -6.598 23.828 1 85.62 193 VAL A O 1
ATOM 1538 N N . PHE A 1 194 ? -1.804 -6.219 21.766 1 89.25 194 PHE A N 1
ATOM 1539 C CA . PHE A 1 194 ? -0.861 -7.332 21.781 1 89.25 194 PHE A CA 1
ATOM 1540 C C . PHE A 1 194 ? 0.531 -6.859 22.172 1 89.25 194 PHE A C 1
ATOM 1542 O O . PHE A 1 194 ? 1.028 -5.859 21.656 1 89.25 194 PHE A O 1
ATOM 1549 N N . SER A 1 195 ? 1.136 -7.586 23.094 1 88.75 195 SER A N 1
ATOM 1550 C CA . SER A 1 195 ? 2.525 -7.32 23.453 1 88.75 195 SER A CA 1
ATOM 1551 C C . SER A 1 195 ? 3.486 -8.117 22.578 1 88.75 195 SER A C 1
ATOM 1553 O O . SER A 1 195 ? 3.186 -9.25 22.188 1 88.75 195 SER A O 1
ATOM 1555 N N . VAL A 1 196 ? 4.652 -7.547 22.359 1 90.19 196 VAL A N 1
ATOM 1556 C CA . VAL A 1 196 ? 5.641 -8.172 21.469 1 90.19 196 VAL A CA 1
ATOM 1557 C C . VAL A 1 196 ? 6.969 -8.312 22.219 1 90.19 196 VAL A C 1
ATOM 1559 O O . VAL A 1 196 ? 7.438 -7.371 22.859 1 90.19 196 VAL A O 1
ATOM 1562 N N . GLU A 1 197 ? 7.562 -9.477 22.156 1 86.94 197 GLU A N 1
ATOM 1563 C CA . GLU A 1 197 ? 8.875 -9.773 22.734 1 86.94 197 GLU A CA 1
ATOM 1564 C C . GLU A 1 197 ? 9.664 -10.727 21.859 1 86.94 197 GLU A C 1
ATOM 1566 O O . GLU A 1 197 ? 9.078 -11.531 21.125 1 86.94 197 GLU A O 1
ATOM 1571 N N . PRO A 1 198 ? 11.016 -10.57 21.891 1 85.94 198 PRO A N 1
ATOM 1572 C CA . PRO A 1 198 ? 11.773 -11.586 21.156 1 85.94 198 PRO A CA 1
ATOM 1573 C C . PRO A 1 198 ? 11.469 -13.008 21.641 1 85.94 198 PRO A C 1
ATOM 1575 O O . PRO A 1 198 ? 11.273 -13.227 22.844 1 85.94 198 PRO A O 1
ATOM 1578 N N . HIS A 1 199 ? 11.352 -13.859 20.688 1 81.94 199 HIS A N 1
ATOM 1579 C CA . HIS A 1 199 ? 11.109 -15.25 21.047 1 81.94 199 HIS A CA 1
ATOM 1580 C C . HIS A 1 199 ? 12.258 -15.812 21.891 1 81.94 199 HIS A C 1
ATOM 1582 O O . HIS A 1 199 ? 12.023 -16.516 22.875 1 81.94 199 HIS A O 1
ATOM 1588 N N . ASN A 1 200 ? 13.453 -15.531 21.344 1 76.56 200 ASN A N 1
ATOM 1589 C CA . ASN A 1 200 ? 14.633 -15.906 22.109 1 76.56 200 ASN A CA 1
ATOM 1590 C C . ASN A 1 200 ? 14.992 -14.836 23.141 1 76.56 200 ASN A C 1
ATOM 1592 O O . ASN A 1 200 ? 15.562 -13.805 22.797 1 76.56 200 ASN A O 1
ATOM 1596 N N . LYS A 1 201 ? 14.773 -15.094 24.391 1 73.25 201 LYS A N 1
ATOM 1597 C CA . LYS A 1 201 ? 14.945 -14.117 25.469 1 73.25 201 LYS A CA 1
ATOM 1598 C C . LYS A 1 201 ? 16.422 -13.828 25.719 1 73.25 201 LYS A C 1
ATOM 1600 O O . LYS A 1 201 ? 16.781 -12.812 26.328 1 73.25 201 LYS A O 1
ATOM 1605 N N . ASP A 1 202 ? 17.25 -14.766 25.203 1 69 202 ASP A N 1
ATOM 1606 C CA . ASP A 1 202 ? 18.688 -14.562 25.391 1 69 202 ASP A CA 1
ATOM 1607 C C . ASP A 1 202 ? 19.172 -13.359 24.578 1 69 202 ASP A C 1
ATOM 1609 O O . ASP A 1 202 ? 20.281 -12.859 24.797 1 69 202 ASP A O 1
ATOM 1613 N N . LEU A 1 203 ? 18.359 -12.938 23.656 1 63.69 203 LEU A N 1
ATOM 1614 C CA . LEU A 1 203 ? 18.703 -11.805 22.797 1 63.69 203 LEU A CA 1
ATOM 1615 C C . LEU A 1 203 ? 18.562 -10.492 23.562 1 63.69 203 LEU A C 1
ATOM 1617 O O . LEU A 1 203 ? 19.016 -9.445 23.078 1 63.69 203 LEU A O 1
ATOM 1621 N N . ILE A 1 204 ? 18.094 -10.469 24.703 1 62 204 ILE A N 1
ATOM 1622 C CA . ILE A 1 204 ? 17.922 -9.258 25.484 1 62 204 ILE A CA 1
ATOM 1623 C C . ILE A 1 204 ? 19.234 -8.922 26.203 1 62 204 ILE A C 1
ATOM 1625 O O . ILE A 1 204 ? 19.734 -9.727 26.984 1 62 204 ILE A O 1
ATOM 1629 N N . PRO A 1 205 ? 20.062 -7.91 25.594 1 57.94 205 PRO A N 1
ATOM 1630 C CA . PRO A 1 205 ? 21.344 -7.59 26.203 1 57.94 205 PRO A CA 1
ATOM 1631 C C . PRO A 1 205 ? 21.25 -7.445 27.734 1 57.94 205 PRO A C 1
ATOM 1633 O O . PRO A 1 205 ? 20.219 -7 28.25 1 57.94 205 PRO A O 1
ATOM 1636 N N . GLU A 1 206 ? 22.141 -8.141 28.391 1 50.59 206 GLU A N 1
ATOM 1637 C CA . GLU A 1 206 ? 22.344 -7.867 29.812 1 50.59 206 GLU A CA 1
ATOM 1638 C C . GLU A 1 206 ? 22.688 -6.398 30.047 1 50.59 206 GLU A C 1
ATOM 1640 O O . GLU A 1 206 ? 23.656 -5.883 29.484 1 50.59 206 GLU A O 1
ATOM 1645 N N . LEU A 1 207 ? 21.906 -5.395 29.797 1 45.84 207 LEU A N 1
ATOM 1646 C CA . LEU A 1 207 ? 22.344 -4.066 30.203 1 45.84 207 LEU A CA 1
ATOM 1647 C C . LEU A 1 207 ? 23.312 -4.152 31.375 1 45.84 207 LEU A C 1
ATOM 1649 O O . LEU A 1 207 ? 23.078 -4.922 32.312 1 45.84 207 LEU A O 1
ATOM 1653 N N . SER A 1 208 ? 24.578 -3.736 31.188 1 39.25 208 SER A N 1
ATOM 1654 C CA . SER A 1 208 ? 25.641 -3.607 32.188 1 39.25 208 SER A CA 1
ATOM 1655 C C . SER A 1 208 ? 25.062 -3.381 33.594 1 39.25 208 SER A C 1
ATOM 1657 O O . SER A 1 208 ? 23.875 -3.053 33.719 1 39.25 208 SER A O 1
ATOM 1659 N N . ASP A 1 209 ? 26.047 -2.889 34.594 1 37.12 209 ASP A N 1
ATOM 1660 C CA . ASP A 1 209 ? 26.406 -2.746 36 1 37.12 209 ASP A CA 1
ATOM 1661 C C . ASP A 1 209 ? 25.484 -1.76 36.688 1 37.12 209 ASP A C 1
ATOM 1663 O O . ASP A 1 209 ? 25.812 -1.256 37.781 1 37.12 209 ASP A O 1
ATOM 1667 N N . SER A 1 210 ? 24.812 -0.718 36.219 1 37.22 210 SER A N 1
ATOM 1668 C CA . SER A 1 210 ? 24.547 0.014 37.469 1 37.22 210 SER A CA 1
ATOM 1669 C C . SER A 1 210 ? 23.969 -0.902 38.531 1 37.22 210 SER A C 1
ATOM 1671 O O . SER A 1 210 ? 23.312 -1.897 38.219 1 37.22 210 SER A O 1
ATOM 1673 N N . GLU A 1 211 ? 24.484 -0.799 39.812 1 37.47 211 GLU A N 1
ATOM 1674 C CA . GLU A 1 211 ? 24.328 -1.366 41.156 1 37.47 211 GLU A CA 1
ATOM 1675 C C . GLU A 1 211 ? 22.875 -1.775 41.406 1 37.47 211 GLU A C 1
ATOM 1677 O O . GLU A 1 211 ? 22.594 -2.48 42.375 1 37.47 211 GLU A O 1
ATOM 1682 N N . GLU A 1 212 ? 21.938 -0.729 41.281 1 37.47 212 GLU A N 1
ATOM 1683 C CA . GLU A 1 212 ? 20.75 -1.058 42.062 1 37.47 212 GLU A CA 1
ATOM 1684 C C . GLU A 1 212 ? 20.078 -2.324 41.562 1 37.47 212 GLU A C 1
ATOM 1686 O O . GLU A 1 212 ? 19.938 -2.508 40.344 1 37.47 212 GLU A O 1
ATOM 1691 N N . GLU A 1 213 ? 20.031 -3.422 42.25 1 38.31 213 GLU A N 1
ATOM 1692 C CA . GLU A 1 213 ? 19.359 -4.715 42.344 1 38.31 213 GLU A CA 1
ATOM 1693 C C . GLU A 1 213 ? 18.016 -4.695 41.594 1 38.31 213 GLU A C 1
ATOM 1695 O O . GLU A 1 213 ? 17.281 -5.684 41.625 1 38.31 213 GLU A O 1
ATOM 1700 N N . ASN A 1 214 ? 17.25 -3.551 41.531 1 39.31 214 ASN A N 1
ATOM 1701 C CA . ASN A 1 214 ? 15.82 -3.693 41.281 1 39.31 214 ASN A CA 1
ATOM 1702 C C . ASN A 1 214 ? 15.547 -4.254 39.906 1 39.31 214 ASN A C 1
ATOM 1704 O O . ASN A 1 214 ? 16.188 -3.848 38.938 1 39.31 214 ASN A O 1
ATOM 1708 N N . LYS A 1 215 ? 14.82 -5.41 39.719 1 40.53 215 LYS A N 1
ATOM 1709 C CA . LYS A 1 215 ? 14.188 -6.441 38.875 1 40.53 215 LYS A CA 1
ATOM 1710 C C . LYS A 1 215 ? 13.523 -5.832 37.656 1 40.53 215 LYS A C 1
ATOM 1712 O O . LYS A 1 215 ? 12.406 -6.203 37.312 1 40.53 215 LYS A O 1
ATOM 1717 N N . THR A 1 216 ? 13.664 -4.672 37.25 1 46.66 216 THR A N 1
ATOM 1718 C CA . THR A 1 216 ? 12.773 -4.359 36.125 1 46.66 216 THR A CA 1
ATOM 1719 C C . THR A 1 216 ? 13.133 -5.184 34.906 1 46.66 216 THR A C 1
ATOM 1721 O O . THR A 1 216 ? 14.297 -5.23 34.5 1 46.66 216 THR A O 1
ATOM 1724 N N . PRO A 1 217 ? 12.258 -6.188 34.406 1 51.03 217 PRO A N 1
ATOM 1725 C CA . PRO A 1 217 ? 12.445 -7.043 33.25 1 51.03 217 PRO A CA 1
ATOM 1726 C C . PRO A 1 217 ? 13.078 -6.305 32.062 1 51.03 217 PRO A C 1
ATOM 1728 O O . PRO A 1 217 ? 12.766 -5.137 31.828 1 51.03 217 PRO A O 1
ATOM 1731 N N . LYS A 1 218 ? 14.227 -6.703 31.609 1 58.25 218 LYS A N 1
ATOM 1732 C CA . LYS A 1 218 ? 15.016 -6.266 30.469 1 58.25 218 LYS A CA 1
ATOM 1733 C C . LYS A 1 218 ? 14.203 -6.352 29.172 1 58.25 218 LYS A C 1
ATOM 1735 O O . LYS A 1 218 ? 13.727 -7.426 28.812 1 58.25 218 LYS A O 1
ATOM 1740 N N . LEU A 1 219 ? 13.625 -5.305 28.734 1 66.88 219 LEU A N 1
ATOM 1741 C CA . LEU A 1 219 ? 12.805 -5.305 27.531 1 66.88 219 LEU A CA 1
ATOM 1742 C C . LEU A 1 219 ? 13.656 -5.062 26.297 1 66.88 219 LEU A C 1
ATOM 1744 O O . LEU A 1 219 ? 14.609 -4.281 26.328 1 66.88 219 LEU A O 1
ATOM 1748 N N . PHE A 1 220 ? 13.609 -5.859 25.234 1 68.75 220 PHE A N 1
ATOM 1749 C CA . PHE A 1 220 ? 14.273 -5.762 23.938 1 68.75 220 PHE A CA 1
ATOM 1750 C C . PHE A 1 220 ? 14.328 -4.316 23.469 1 68.75 220 PHE A C 1
ATOM 1752 O O . PHE A 1 220 ? 15.367 -3.854 22.984 1 68.75 220 PHE A O 1
ATOM 1759 N N . PHE A 1 221 ? 13.312 -3.545 23.562 1 70.62 221 PHE A N 1
ATOM 1760 C CA . PHE A 1 221 ? 13.227 -2.158 23.125 1 70.62 221 PHE A CA 1
ATOM 1761 C C . PHE A 1 221 ? 13.398 -1.203 24.297 1 70.62 221 PHE A C 1
ATOM 1763 O O . PHE A 1 221 ? 13.039 -0.028 24.203 1 70.62 221 PHE A O 1
ATOM 1770 N N . ARG A 1 222 ? 13.898 -1.575 25.344 1 71 222 ARG A N 1
ATOM 1771 C CA . ARG A 1 222 ? 14.047 -0.79 26.578 1 71 222 ARG A CA 1
ATOM 1772 C C . ARG A 1 222 ? 12.688 -0.406 27.156 1 71 222 ARG A C 1
ATOM 1774 O O . ARG A 1 222 ? 12.562 -0.163 28.344 1 71 222 ARG A O 1
ATOM 1781 N N . ASN A 1 223 ? 11.672 -0.364 26.25 1 77.88 223 ASN A N 1
ATOM 1782 C CA . ASN A 1 223 ? 10.273 -0.153 26.609 1 77.88 223 ASN A CA 1
ATOM 1783 C C . ASN A 1 223 ? 9.383 -1.28 26.109 1 77.88 223 ASN A C 1
ATOM 1785 O O . ASN A 1 223 ? 9.727 -1.966 25.141 1 77.88 223 ASN A O 1
ATOM 1789 N N . PRO A 1 224 ? 8.328 -1.443 26.906 1 83.06 224 PRO A N 1
ATOM 1790 C CA . PRO A 1 224 ? 7.379 -2.406 26.344 1 83.06 224 PRO A CA 1
ATOM 1791 C C . PRO A 1 224 ? 6.934 -2.037 24.938 1 83.06 224 PRO A C 1
ATOM 1793 O O . PRO A 1 224 ? 6.762 -0.855 24.625 1 83.06 224 PRO A O 1
ATOM 1796 N N . ALA A 1 225 ? 6.914 -3.023 24.109 1 89 225 ALA A N 1
ATOM 1797 C CA . ALA A 1 225 ? 6.484 -2.82 22.719 1 89 225 ALA A CA 1
ATOM 1798 C C . ALA A 1 225 ? 5.168 -3.543 22.453 1 89 225 ALA A C 1
ATOM 1800 O O . ALA A 1 225 ? 4.965 -4.676 22.891 1 89 225 ALA A O 1
ATOM 1801 N N . ASN A 1 226 ? 4.301 -2.881 21.828 1 91.56 226 ASN A N 1
ATOM 1802 C CA . ASN A 1 226 ? 2.994 -3.41 21.453 1 91.56 226 ASN A CA 1
ATOM 1803 C C . ASN A 1 226 ? 2.742 -3.268 19.953 1 91.56 226 ASN A C 1
ATOM 1805 O O . ASN A 1 226 ? 3.432 -2.506 19.266 1 91.56 226 ASN A O 1
ATOM 1809 N N . LEU A 1 227 ? 1.813 -4.09 19.5 1 93.69 227 LEU A N 1
ATOM 1810 C CA . LEU A 1 227 ? 1.337 -3.887 18.125 1 93.69 227 LEU A CA 1
ATOM 1811 C C . LEU A 1 227 ? 0.336 -2.738 18.078 1 93.69 227 LEU A C 1
ATOM 1813 O O . LEU A 1 227 ? -0.477 -2.568 18.984 1 93.69 227 LEU A O 1
ATOM 1817 N N . THR A 1 228 ? 0.373 -2.043 17.031 1 93.5 228 THR A N 1
ATOM 1818 C CA . THR A 1 228 ? -0.393 -0.808 16.922 1 93.5 228 THR A CA 1
ATOM 1819 C C . THR A 1 228 ? -1.884 -1.106 16.781 1 93.5 228 THR A C 1
ATOM 1821 O O . THR A 1 228 ? -2.273 -2.055 16.109 1 93.5 228 THR A O 1
ATOM 1824 N N . VAL A 1 229 ? -2.709 -0.31 17.438 1 90.94 229 VAL A N 1
ATOM 1825 C CA . VAL A 1 229 ? -4.156 -0.395 17.281 1 90.94 229 VAL A CA 1
ATOM 1826 C C . VAL A 1 229 ? -4.641 0.696 16.328 1 90.94 229 VAL A C 1
ATOM 1828 O O . VAL A 1 229 ? -5.781 0.656 15.859 1 90.94 229 VAL A O 1
ATOM 1831 N N . SER A 1 230 ? -3.807 1.691 16.062 1 91.5 230 SER A N 1
ATOM 1832 C CA . SER A 1 230 ? -4.148 2.807 15.18 1 91.5 230 SER A CA 1
ATOM 1833 C C . SER A 1 230 ? -2.918 3.645 14.852 1 91.5 230 SER A C 1
ATOM 1835 O O . SER A 1 230 ? -2.002 3.762 15.664 1 91.5 230 SER A O 1
ATOM 1837 N N . GLY A 1 231 ? -2.893 4.18 13.641 1 92.19 231 GLY A N 1
ATOM 1838 C CA . GLY A 1 231 ? -1.83 5.098 13.258 1 92.19 231 GLY A CA 1
ATOM 1839 C C . GLY A 1 231 ? -2.211 6.555 13.438 1 92.19 231 GLY A C 1
ATOM 1840 O O . GLY A 1 231 ? -1.463 7.449 13.031 1 92.19 231 GLY A O 1
ATOM 1841 N N . GLN A 1 232 ? -3.256 6.859 14.078 1 90.62 232 GLN A N 1
ATOM 1842 C CA . GLN A 1 232 ? -3.854 8.195 14.125 1 90.62 232 GLN A CA 1
ATOM 1843 C C . GLN A 1 232 ? -2.9 9.203 14.766 1 90.62 232 GLN A C 1
ATOM 1845 O O . GLN A 1 232 ? -2.723 10.305 14.25 1 90.62 232 GLN A O 1
ATOM 1850 N N . LEU A 1 233 ? -2.297 8.844 15.891 1 90.62 233 LEU A N 1
ATOM 1851 C CA . LEU A 1 233 ? -1.43 9.781 16.594 1 90.62 233 LEU A CA 1
ATOM 1852 C C . LEU A 1 233 ? -0.239 10.18 15.727 1 90.62 233 LEU A C 1
ATOM 1854 O O . LEU A 1 233 ? 0.177 11.336 15.727 1 90.62 233 LEU A O 1
ATOM 1858 N N . HIS A 1 234 ? 0.279 9.219 15.023 1 94.44 234 HIS A N 1
ATOM 1859 C CA . HIS A 1 234 ? 1.386 9.516 14.125 1 94.44 234 HIS A CA 1
ATOM 1860 C C . HIS A 1 234 ? 0.936 10.414 12.977 1 94.44 234 HIS A C 1
ATOM 1862 O O . HIS A 1 234 ? 1.662 11.328 12.578 1 94.44 234 HIS A O 1
ATOM 1868 N N . LEU A 1 235 ? -0.244 10.18 12.445 1 95.88 235 LEU A N 1
ATOM 1869 C CA . LEU A 1 235 ? -0.761 11 11.359 1 95.88 235 LEU A CA 1
ATOM 1870 C C . LEU A 1 235 ? -1.01 12.43 11.828 1 95.88 235 LEU A C 1
ATOM 1872 O O . LEU A 1 235 ? -0.812 13.383 11.07 1 95.88 235 LEU A O 1
ATOM 1876 N N . GLU A 1 236 ? -1.441 12.609 13.078 1 93.75 236 GLU A N 1
ATOM 1877 C CA . GLU A 1 236 ? -1.644 13.938 13.641 1 93.75 236 GLU A CA 1
ATOM 1878 C C . GLU A 1 236 ? -0.333 14.719 13.695 1 93.75 236 GLU A C 1
ATOM 1880 O O . GLU A 1 236 ? -0.306 15.922 13.414 1 93.75 236 GLU A O 1
ATOM 1885 N N . ILE A 1 237 ? 0.655 14.023 14.055 1 94.62 237 ILE A N 1
ATOM 1886 C CA . ILE A 1 237 ? 1.973 14.648 14.086 1 94.62 237 ILE A CA 1
ATOM 1887 C C . ILE A 1 237 ? 2.373 15.078 12.672 1 94.62 237 ILE A C 1
ATOM 1889 O O . ILE A 1 237 ? 2.834 16.203 12.469 1 94.62 237 ILE A O 1
ATOM 1893 N N . ILE A 1 238 ? 2.18 14.203 11.703 1 97.5 238 ILE A N 1
ATOM 1894 C CA . ILE A 1 238 ? 2.559 14.461 10.312 1 97.5 238 ILE A CA 1
ATOM 1895 C C . ILE A 1 238 ? 1.785 15.672 9.789 1 97.5 238 ILE A C 1
ATOM 1897 O O . ILE A 1 238 ? 2.344 16.516 9.078 1 97.5 238 ILE A O 1
ATOM 1901 N N . THR A 1 239 ? 0.524 15.844 10.164 1 95.56 239 THR A N 1
ATOM 1902 C CA . THR A 1 239 ? -0.338 16.891 9.633 1 95.56 239 THR A CA 1
ATOM 1903 C C . THR A 1 239 ? 0.026 18.25 10.227 1 95.56 239 THR A C 1
ATOM 1905 O O . THR A 1 239 ? -0.518 19.281 9.828 1 95.56 239 THR A O 1
ATOM 1908 N N . GLY A 1 240 ? 0.964 18.281 11.109 1 94.25 240 GLY A N 1
ATOM 1909 C CA . GLY A 1 240 ? 1.532 19.547 11.562 1 94.25 240 GLY A CA 1
ATOM 1910 C C . GLY A 1 240 ? 2.443 20.188 10.539 1 94.25 240 GLY A C 1
ATOM 1911 O O . GLY A 1 240 ? 2.781 21.359 10.656 1 94.25 240 GLY A O 1
ATOM 1912 N N . ALA A 1 241 ? 2.805 19.406 9.523 1 95.94 241 ALA A N 1
ATOM 1913 C CA . ALA A 1 241 ? 3.723 19.922 8.508 1 95.94 241 ALA A CA 1
ATOM 1914 C C . ALA A 1 241 ? 3.234 19.578 7.105 1 95.94 241 ALA A C 1
ATOM 1916 O O . ALA A 1 241 ? 3.613 20.219 6.133 1 95.94 241 ALA A O 1
ATOM 1917 N N . ILE A 1 242 ? 2.537 18.547 6.977 1 97.69 242 ILE A N 1
ATOM 1918 C CA . ILE A 1 242 ? 1.952 18.062 5.734 1 97.69 242 ILE A CA 1
ATOM 1919 C C . ILE A 1 242 ? 0.429 18.109 5.824 1 97.69 242 ILE A C 1
ATOM 1921 O O . ILE A 1 242 ? -0.172 17.375 6.617 1 97.69 242 ILE A O 1
ATOM 1925 N N . SER A 1 243 ? -0.162 18.844 5.008 1 96.75 243 SER A N 1
ATOM 1926 C CA . SER A 1 243 ? -1.562 19.203 5.203 1 96.75 243 SER A CA 1
ATOM 1927 C C . SER A 1 243 ? -2.48 18.016 4.98 1 96.75 243 SER A C 1
ATOM 1929 O O . SER A 1 243 ? -3.605 17.984 5.484 1 96.75 243 SER A O 1
ATOM 1931 N N . ARG A 1 244 ? -2.057 17.016 4.156 1 97.19 244 ARG A N 1
ATOM 1932 C CA . ARG A 1 244 ? -2.857 15.828 3.854 1 97.19 244 ARG A CA 1
ATOM 1933 C C . ARG A 1 244 ? -2.008 14.562 3.904 1 97.19 244 ARG A C 1
ATOM 1935 O O . ARG A 1 244 ? -1.014 14.453 3.184 1 97.19 244 ARG A O 1
ATOM 1942 N N . CYS A 1 245 ? -2.41 13.641 4.691 1 98.19 245 CYS A N 1
ATOM 1943 C CA . CYS A 1 245 ? -1.692 12.367 4.762 1 98.19 245 CYS A CA 1
ATOM 1944 C C . CYS A 1 245 ? -2.645 11.227 5.078 1 98.19 245 CYS A C 1
ATOM 1946 O O . CYS A 1 245 ? -3.791 11.453 5.469 1 98.19 245 CYS A O 1
ATOM 1948 N N . TYR A 1 246 ? -2.242 10.031 4.781 1 98.44 246 TYR A N 1
ATOM 1949 C CA . TYR A 1 246 ? -3.037 8.844 5.09 1 98.44 246 TYR A CA 1
ATOM 1950 C C . TYR A 1 246 ? -2.143 7.645 5.371 1 98.44 246 TYR A C 1
ATOM 19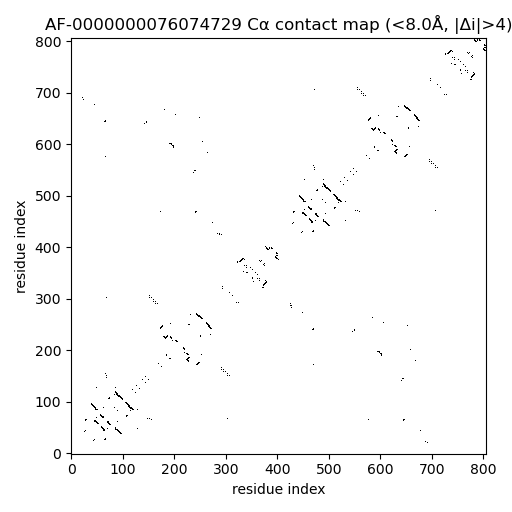52 O O . TYR A 1 246 ? -0.951 7.664 5.055 1 98.44 246 TYR A O 1
ATOM 1960 N N . ASN A 1 247 ? -2.645 6.77 6.09 1 98.31 247 ASN A N 1
ATOM 1961 C CA . ASN A 1 247 ? -2.062 5.453 6.344 1 98.31 247 ASN A CA 1
ATOM 1962 C C . ASN A 1 247 ? -2.998 4.332 5.898 1 98.31 247 ASN A C 1
ATOM 1964 O O . ASN A 1 247 ? -4.219 4.457 6.008 1 98.31 247 ASN A O 1
ATOM 1968 N N . PHE A 1 248 ? -2.518 3.354 5.344 1 98.31 248 PHE A N 1
ATOM 1969 C CA . PHE A 1 248 ? -3.207 2.131 4.945 1 98.31 248 PHE A CA 1
ATOM 1970 C C . PHE A 1 248 ? -2.361 0.904 5.27 1 98.31 248 PHE A C 1
ATOM 1972 O O . PHE A 1 248 ? -1.434 0.569 4.531 1 98.31 248 PHE A O 1
ATOM 1979 N N . GLY A 1 249 ? -2.619 0.234 6.344 1 97.06 249 GLY A N 1
ATOM 1980 C CA . GLY A 1 249 ? -1.778 -0.866 6.785 1 97.06 249 GLY A CA 1
ATOM 1981 C C . GLY A 1 249 ? -2.443 -1.749 7.824 1 97.06 249 GLY A C 1
ATOM 1982 O O . GLY A 1 249 ? -3.6 -1.521 8.188 1 97.06 249 GLY A O 1
ATOM 1983 N N . PRO A 1 250 ? -1.716 -2.775 8.273 1 96.75 250 PRO A N 1
ATOM 1984 C CA . PRO A 1 250 ? -2.273 -3.711 9.258 1 96.75 250 PRO A CA 1
ATOM 1985 C C . PRO A 1 250 ? -2.455 -3.084 10.633 1 96.75 250 PRO A C 1
ATOM 1987 O O . PRO A 1 250 ? -1.636 -2.264 11.055 1 96.75 250 PRO A O 1
ATOM 1990 N N . THR A 1 251 ? -3.459 -3.439 11.266 1 94.12 251 THR A N 1
ATOM 1991 C CA . THR A 1 251 ? -3.834 -3.037 12.617 1 94.12 251 THR A CA 1
ATOM 1992 C C . THR A 1 251 ? -4.254 -4.246 13.445 1 94.12 251 THR A C 1
ATOM 1994 O O . THR A 1 251 ? -4.742 -5.238 12.906 1 94.12 251 THR A O 1
ATOM 1997 N N . PHE A 1 252 ? -4.086 -4.18 14.758 1 92.25 252 PHE A N 1
ATOM 1998 C CA . PHE A 1 252 ? -4.25 -5.359 15.594 1 92.25 252 PHE A CA 1
ATOM 1999 C C . PHE A 1 252 ? -5.125 -5.047 16.797 1 92.25 252 PHE A C 1
ATOM 2001 O O . PHE A 1 252 ? -5.02 -3.971 17.391 1 92.25 252 PHE A O 1
ATOM 2008 N N . ARG A 1 253 ? -5.941 -5.898 17.094 1 87.62 253 ARG A N 1
ATOM 2009 C CA . ARG A 1 253 ? -6.766 -5.824 18.297 1 87.62 253 ARG A CA 1
ATOM 2010 C C . ARG A 1 253 ? -6.816 -7.172 19.016 1 87.62 253 ARG A C 1
ATOM 2012 O O . ARG A 1 253 ? -7.246 -8.172 18.438 1 87.62 253 ARG A O 1
ATOM 2019 N N . ALA A 1 254 ? -6.391 -7.113 20.25 1 86.19 254 ALA A N 1
ATOM 2020 C CA . ALA A 1 254 ? -6.445 -8.328 21.047 1 86.19 254 ALA A CA 1
ATOM 2021 C C . ALA A 1 254 ? -7.824 -8.516 21.672 1 86.19 254 ALA A C 1
ATOM 2023 O O . ALA A 1 254 ? -7.984 -8.359 22.891 1 86.19 254 ALA A O 1
ATOM 2024 N N . ASP A 1 255 ? -8.789 -8.664 20.859 1 75.94 255 ASP A N 1
ATOM 2025 C CA . ASP A 1 255 ? -10.164 -8.836 21.312 1 75.94 255 ASP A CA 1
ATOM 2026 C C . ASP A 1 255 ? -10.633 -10.281 21.125 1 75.94 255 ASP A C 1
ATOM 2028 O O . ASP A 1 255 ? -10.539 -10.828 20.016 1 75.94 255 ASP A O 1
ATOM 2032 N N . MET A 1 256 ? -10.945 -10.922 22.203 1 66.12 256 MET A N 1
ATOM 2033 C CA . MET A 1 256 ? -11.328 -12.328 22.156 1 66.12 256 MET A CA 1
ATOM 2034 C C . MET A 1 256 ? -12.781 -12.477 21.703 1 66.12 256 MET A C 1
ATOM 2036 O O . MET A 1 256 ? -13.297 -13.594 21.609 1 66.12 256 MET A O 1
ATOM 2040 N N . SER A 1 257 ? -13.289 -11.344 21.469 1 61.47 257 SER A N 1
ATOM 2041 C CA . SER A 1 257 ? -14.688 -11.477 21.062 1 61.47 257 SER A CA 1
ATOM 2042 C C . SER A 1 257 ? -14.812 -12.328 19.812 1 61.47 257 SER A C 1
ATOM 2044 O O . SER A 1 257 ? -14.016 -12.188 18.875 1 61.47 257 SER A O 1
ATOM 2046 N N . VAL A 1 258 ? -15.328 -13.531 19.984 1 58.22 258 VAL A N 1
ATOM 2047 C CA . VAL A 1 258 ? -15.492 -14.5 18.906 1 58.22 258 VAL A CA 1
ATOM 2048 C C . VAL A 1 258 ? -16.688 -14.109 18.031 1 58.22 258 VAL A C 1
ATOM 2050 O O . VAL A 1 258 ? -17.266 -14.953 17.359 1 58.22 258 VAL A O 1
ATOM 2053 N N . ASP A 1 259 ? -16.844 -12.805 18.031 1 59.66 259 ASP A N 1
ATOM 2054 C CA . ASP A 1 259 ? -17.938 -12.445 17.141 1 59.66 259 ASP A CA 1
ATOM 2055 C C . ASP A 1 259 ? -17.453 -12.273 15.703 1 59.66 259 ASP A C 1
ATOM 2057 O O . ASP A 1 259 ? -16.25 -12.203 15.461 1 59.66 259 ASP A O 1
ATOM 2061 N N . ARG A 1 260 ? -18.359 -12.367 14.742 1 59.53 260 ARG A N 1
ATOM 2062 C CA . ARG A 1 260 ? -18.078 -12.398 13.312 1 59.53 260 ARG A CA 1
ATOM 2063 C C . ARG A 1 260 ? -17.469 -11.078 12.844 1 59.53 260 ARG A C 1
ATOM 2065 O O . ARG A 1 260 ? -16.969 -10.984 11.719 1 59.53 260 ARG A O 1
ATOM 2072 N N . THR A 1 261 ? -17.391 -10.164 13.734 1 64.69 261 THR A N 1
ATOM 2073 C CA . THR A 1 261 ? -17 -8.852 13.227 1 64.69 261 THR A CA 1
ATOM 2074 C C . THR A 1 261 ? -15.617 -8.461 13.742 1 64.69 261 THR A C 1
ATOM 2076 O O . THR A 1 261 ? -15.055 -7.449 13.32 1 64.69 261 THR A O 1
ATOM 2079 N N . HIS A 1 262 ? -15.141 -9.328 14.609 1 71.69 262 HIS A N 1
ATOM 2080 C CA . HIS A 1 262 ? -13.875 -8.922 15.203 1 71.69 262 HIS A CA 1
ATOM 2081 C C . HIS A 1 262 ? -12.711 -9.719 14.633 1 71.69 262 HIS A C 1
ATOM 2083 O O . HIS A 1 262 ? -12.805 -10.945 14.484 1 71.69 262 HIS A O 1
ATOM 2089 N N . LEU A 1 263 ? -11.82 -9 14.164 1 83.5 263 LEU A N 1
ATOM 2090 C CA . LEU A 1 263 ? -10.578 -9.594 13.688 1 83.5 263 LEU A CA 1
ATOM 2091 C C . LEU A 1 263 ? -9.391 -9.133 14.531 1 83.5 263 LEU A C 1
ATOM 2093 O O . LEU A 1 263 ? -9.328 -7.973 14.938 1 83.5 263 LEU A O 1
ATOM 2097 N N . ALA A 1 264 ? -8.539 -10.07 14.844 1 88.5 264 ALA A N 1
ATOM 2098 C CA . ALA A 1 264 ? -7.328 -9.734 15.578 1 88.5 264 ALA A CA 1
ATOM 2099 C C . ALA A 1 264 ? -6.355 -8.945 14.711 1 88.5 264 ALA A C 1
ATOM 2101 O O . ALA A 1 264 ? -5.547 -8.164 15.219 1 88.5 264 ALA A O 1
ATOM 2102 N N . GLU A 1 265 ? -6.297 -9.18 13.477 1 93.38 265 GLU A N 1
ATOM 2103 C CA . GLU A 1 265 ? -5.508 -8.477 12.461 1 93.38 265 GLU A CA 1
ATOM 2104 C C . GLU A 1 265 ? -6.375 -8.039 11.289 1 93.38 265 GLU A C 1
ATOM 2106 O O . GLU A 1 265 ? -7.141 -8.836 10.742 1 93.38 265 GLU A O 1
ATOM 2111 N N . PHE A 1 266 ? -6.328 -6.773 10.961 1 94 266 PHE A N 1
ATOM 2112 C CA . PHE A 1 266 ? -7.059 -6.285 9.797 1 94 266 PHE A CA 1
ATOM 2113 C C . PHE A 1 266 ? -6.371 -5.066 9.195 1 94 266 PHE A C 1
ATOM 2115 O O . PHE A 1 266 ? -5.457 -4.5 9.805 1 94 266 PHE A O 1
ATOM 2122 N N . TYR A 1 267 ? -6.695 -4.746 8 1 96.19 267 TYR A N 1
ATOM 2123 C CA . TYR A 1 267 ? -6.156 -3.555 7.359 1 96.19 267 TYR A CA 1
ATOM 2124 C C . TYR A 1 267 ? -7.098 -2.369 7.527 1 96.19 267 TYR A C 1
ATOM 2126 O O . TYR A 1 267 ? -8.312 -2.5 7.348 1 96.19 267 TYR A O 1
ATOM 2134 N N . MET A 1 268 ? -6.52 -1.269 7.906 1 96.75 268 MET A N 1
ATOM 2135 C CA . MET A 1 268 ? -7.277 -0.056 8.203 1 96.75 268 MET A CA 1
ATOM 2136 C C . MET A 1 268 ? -6.758 1.123 7.387 1 96.75 268 MET A C 1
ATOM 2138 O O . MET A 1 268 ? -5.547 1.268 7.195 1 96.75 268 MET A O 1
ATOM 2142 N N . VAL A 1 269 ? -7.672 1.878 6.836 1 97.62 269 VAL A N 1
ATOM 2143 C CA . VAL A 1 269 ? -7.359 3.145 6.184 1 97.62 269 VAL A CA 1
ATOM 2144 C C . VAL A 1 269 ? -7.668 4.305 7.129 1 97.62 269 VAL A C 1
ATOM 2146 O O . VAL A 1 269 ? -8.773 4.395 7.672 1 97.62 269 VAL A O 1
ATOM 2149 N N . GLU A 1 270 ? -6.684 5.117 7.387 1 96.88 270 GLU A N 1
ATOM 2150 C CA . GLU A 1 270 ? -6.824 6.34 8.18 1 96.88 270 GLU A CA 1
ATOM 2151 C C . GLU A 1 270 ? -6.254 7.543 7.434 1 96.88 270 GLU A C 1
ATOM 2153 O O . GLU A 1 270 ? -5.223 7.441 6.77 1 96.88 270 GLU A O 1
ATOM 2158 N N . ALA A 1 271 ? -6.914 8.625 7.504 1 96.88 271 ALA A N 1
ATOM 2159 C CA . ALA A 1 271 ? -6.43 9.844 6.875 1 96.88 271 ALA A CA 1
ATOM 2160 C C . ALA A 1 271 ? -6.598 11.047 7.805 1 96.88 271 ALA A C 1
ATOM 2162 O O . ALA A 1 271 ? -7.473 11.047 8.672 1 96.88 271 ALA A O 1
ATOM 2163 N N . GLU A 1 272 ? -5.715 11.984 7.672 1 95.62 272 GLU A N 1
ATOM 2164 C CA . GLU A 1 272 ? -5.742 13.242 8.406 1 95.62 272 GLU A CA 1
ATOM 2165 C C . GLU A 1 272 ? -5.523 14.43 7.473 1 95.62 272 GLU A C 1
ATOM 2167 O O . GLU A 1 272 ? -4.73 14.352 6.535 1 95.62 272 GLU A O 1
ATOM 2172 N N . MET A 1 273 ? -6.254 15.477 7.73 1 94.19 273 MET A N 1
ATOM 2173 C CA . MET A 1 273 ? -6.145 16.703 6.953 1 94.19 273 MET A CA 1
ATOM 2174 C C . MET A 1 273 ? -6.043 17.922 7.867 1 94.19 273 MET A C 1
ATOM 2176 O O . MET A 1 273 ? -6.75 18 8.875 1 94.19 273 MET A O 1
ATOM 2180 N N . ALA A 1 274 ? -5.188 18.828 7.496 1 94.12 274 ALA A N 1
ATOM 2181 C CA . ALA A 1 274 ? -5.098 20.125 8.164 1 94.12 274 ALA A CA 1
ATOM 2182 C C . ALA A 1 274 ? -5.938 21.172 7.445 1 94.12 274 ALA A C 1
ATOM 2184 O O . ALA A 1 274 ? -6.273 21 6.27 1 94.12 274 ALA A O 1
ATOM 2185 N N . PHE A 1 275 ? -6.398 22.172 8.195 1 92.44 275 PHE A N 1
ATOM 2186 C CA . PHE A 1 275 ? -7.016 23.391 7.691 1 92.44 275 PHE A CA 1
ATOM 2187 C C . PHE A 1 275 ? -8.438 23.125 7.207 1 92.44 275 PHE A C 1
ATOM 2189 O O . PHE A 1 275 ? -8.891 23.719 6.23 1 92.44 275 PHE A O 1
ATOM 2196 N N . THR A 1 276 ? -9.023 22.062 7.758 1 89.25 276 THR A N 1
ATOM 2197 C CA . THR A 1 276 ? -10.43 21.844 7.473 1 89.25 276 THR A CA 1
ATOM 2198 C C . THR A 1 276 ? -11.289 22.984 8.031 1 89.25 276 THR A C 1
ATOM 2200 O O . THR A 1 276 ? -10.953 23.562 9.062 1 89.25 276 THR A O 1
ATOM 2203 N N . LYS A 1 277 ? -12.359 23.281 7.355 1 85.88 277 LYS A N 1
ATOM 2204 C CA . LYS A 1 277 ? -13.25 24.359 7.797 1 85.88 277 LYS A CA 1
ATOM 2205 C C . LYS A 1 277 ? -14.383 23.812 8.664 1 85.88 277 LYS A C 1
ATOM 2207 O O . LYS A 1 277 ? -14.852 24.484 9.586 1 85.88 277 LYS A O 1
ATOM 2212 N N . SER A 1 278 ? -14.836 22.672 8.328 1 87 278 SER A N 1
ATOM 2213 C CA . SER A 1 278 ? -15.938 22.031 9.031 1 87 278 SER A CA 1
ATOM 2214 C C . SER A 1 278 ? -15.875 20.516 8.898 1 87 278 SER A C 1
ATOM 2216 O O . SER A 1 278 ? -15.055 19.984 8.141 1 87 278 SER A O 1
ATOM 2218 N N . LEU A 1 279 ? -16.703 19.828 9.617 1 88.62 279 LEU A N 1
ATOM 2219 C CA . LEU A 1 279 ? -16.812 18.375 9.539 1 88.62 279 LEU A CA 1
ATOM 2220 C C . LEU A 1 279 ? -17.188 17.938 8.125 1 88.62 279 LEU A C 1
ATOM 2222 O O . LEU A 1 279 ? -16.812 16.844 7.695 1 88.62 279 LEU A O 1
ATOM 2226 N N . GLU A 1 280 ? -17.859 18.828 7.473 1 90.12 280 GLU A N 1
ATOM 2227 C CA . GLU A 1 280 ? -18.328 18.5 6.125 1 90.12 280 GLU A CA 1
ATOM 2228 C C . GLU A 1 280 ? -17.141 18.203 5.203 1 90.12 280 GLU A C 1
ATOM 2230 O O . GLU A 1 280 ? -17.25 17.344 4.316 1 90.12 280 GLU A O 1
ATOM 2235 N N . ASP A 1 281 ? -16.016 18.859 5.391 1 90.25 281 ASP A N 1
ATOM 2236 C CA . ASP A 1 281 ? -14.828 18.594 4.586 1 90.25 281 ASP A CA 1
ATOM 2237 C C . ASP A 1 281 ? -14.383 17.141 4.711 1 90.25 281 ASP A C 1
ATOM 2239 O O . ASP A 1 281 ? -14.016 16.5 3.717 1 90.25 281 ASP A O 1
ATOM 2243 N N . VAL A 1 282 ? -14.461 16.594 5.891 1 92.31 282 VAL A N 1
ATOM 2244 C CA . VAL A 1 282 ? -14.047 15.227 6.172 1 92.31 282 VAL A CA 1
ATOM 2245 C C . VAL A 1 282 ? -15.062 14.25 5.574 1 92.31 282 VAL A C 1
ATOM 2247 O O . VAL A 1 282 ? -14.688 13.266 4.934 1 92.31 282 VAL A O 1
ATOM 2250 N N . LEU A 1 283 ? -16.359 14.539 5.758 1 93.31 283 LEU A N 1
ATOM 2251 C CA . LEU A 1 283 ? -17.406 13.672 5.246 1 93.31 283 LEU A CA 1
ATOM 2252 C C . LEU A 1 283 ? -17.344 13.57 3.727 1 93.31 283 LEU A C 1
ATOM 2254 O O . LEU A 1 283 ? -17.547 12.5 3.162 1 93.31 283 LEU A O 1
ATOM 2258 N N . GLU A 1 284 ? -17.047 14.664 3.16 1 93.5 284 GLU A N 1
ATOM 2259 C CA . GLU A 1 284 ? -16.938 14.68 1.705 1 93.5 284 GLU A CA 1
ATOM 2260 C C . GLU A 1 284 ? -15.797 13.781 1.23 1 93.5 284 GLU A C 1
ATOM 2262 O O . GLU A 1 284 ? -15.93 13.078 0.23 1 93.5 284 GLU A O 1
ATOM 2267 N N . VAL A 1 285 ? -14.672 13.867 1.882 1 94.5 285 VAL A N 1
ATOM 2268 C CA . VAL A 1 285 ? -13.531 13.031 1.526 1 94.5 285 VAL A CA 1
ATOM 2269 C C . VAL A 1 285 ? -13.906 11.555 1.685 1 94.5 285 VAL A C 1
ATOM 2271 O O . VAL A 1 285 ? -13.617 10.742 0.809 1 94.5 285 VAL A O 1
ATOM 2274 N N . ILE A 1 286 ? -14.602 11.18 2.773 1 96.38 286 ILE A N 1
ATOM 2275 C CA . ILE A 1 286 ? -14.977 9.797 3.037 1 96.38 286 ILE A CA 1
ATOM 2276 C C . ILE A 1 286 ? -15.938 9.305 1.952 1 96.38 286 ILE A C 1
ATOM 2278 O O . ILE A 1 286 ? -15.742 8.227 1.388 1 96.38 286 ILE A O 1
ATOM 2282 N N . GLU A 1 287 ? -16.984 10.102 1.704 1 96.5 287 GLU A N 1
ATOM 2283 C CA . GLU A 1 287 ? -17.953 9.727 0.676 1 96.5 287 GLU A CA 1
ATOM 2284 C C . GLU A 1 287 ? -17.281 9.578 -0.686 1 96.5 287 GLU A C 1
ATOM 2286 O O . GLU A 1 287 ? -17.531 8.602 -1.397 1 96.5 287 GLU A O 1
ATOM 2291 N N . SER A 1 288 ? -16.438 10.555 -1.019 1 96.81 288 SER A N 1
ATOM 2292 C CA . SER A 1 288 ? -15.75 10.523 -2.303 1 96.81 288 SER A CA 1
ATOM 2293 C C . SER A 1 288 ? -14.836 9.305 -2.406 1 96.81 288 SER A C 1
ATOM 2295 O O . SER A 1 288 ? -14.734 8.688 -3.469 1 96.81 288 SER A O 1
ATOM 2297 N N . LEU A 1 289 ? -14.141 9.016 -1.35 1 97.5 289 LEU A N 1
ATOM 2298 C CA . LEU A 1 289 ? -13.266 7.844 -1.32 1 97.5 289 LEU A CA 1
ATOM 2299 C C . LEU A 1 289 ? -14.055 6.574 -1.629 1 97.5 289 LEU A C 1
ATOM 2301 O O . LEU A 1 289 ? -13.641 5.777 -2.479 1 97.5 289 LEU A O 1
ATOM 2305 N N . VAL A 1 290 ? -15.188 6.375 -0.946 1 97.75 290 VAL A N 1
ATOM 2306 C CA . VAL A 1 290 ? -16 5.172 -1.105 1 97.75 290 VAL A CA 1
ATOM 2307 C C . VAL A 1 290 ? -16.531 5.09 -2.535 1 97.75 290 VAL A C 1
ATOM 2309 O O . VAL A 1 290 ? -16.406 4.055 -3.193 1 97.75 290 VAL A O 1
ATOM 2312 N N . LYS A 1 291 ? -17.094 6.168 -3.021 1 97.94 291 LYS A N 1
ATOM 2313 C CA . LYS A 1 291 ? -17.672 6.199 -4.363 1 97.94 291 LYS A CA 1
ATOM 2314 C C . LYS A 1 291 ? -16.594 5.98 -5.426 1 97.94 291 LYS A C 1
ATOM 2316 O O . LYS A 1 291 ? -16.812 5.23 -6.383 1 97.94 291 LYS A O 1
ATOM 2321 N N . PHE A 1 292 ? -15.492 6.672 -5.277 1 98.06 292 PHE A N 1
ATOM 2322 C CA . PHE A 1 292 ? -14.391 6.504 -6.215 1 98.06 292 PHE A CA 1
ATOM 2323 C C . PHE A 1 292 ? -13.945 5.047 -6.273 1 98.06 292 PHE A C 1
ATOM 2325 O O . PHE A 1 292 ? -13.742 4.5 -7.359 1 98.06 292 PHE A O 1
ATOM 2332 N N . THR A 1 293 ? -13.773 4.414 -5.129 1 98.25 293 THR A N 1
ATOM 2333 C CA . THR A 1 293 ? -13.312 3.031 -5.043 1 98.25 293 THR A CA 1
ATOM 2334 C C . THR A 1 293 ? -14.281 2.094 -5.762 1 98.25 293 THR A C 1
ATOM 2336 O O . THR A 1 293 ? -13.852 1.239 -6.543 1 98.25 293 THR A O 1
ATOM 2339 N N . ILE A 1 294 ? -15.57 2.279 -5.523 1 97.81 294 ILE A N 1
ATOM 2340 C CA . ILE A 1 294 ? -16.578 1.447 -6.164 1 97.81 294 ILE A CA 1
ATOM 2341 C C . ILE A 1 294 ? -16.516 1.623 -7.68 1 97.81 294 ILE A C 1
ATOM 2343 O O . ILE A 1 294 ? -16.516 0.642 -8.422 1 97.81 294 ILE A O 1
ATOM 2347 N N . ARG A 1 295 ? -16.422 2.85 -8.109 1 97.88 295 ARG A N 1
ATOM 2348 C CA . ARG A 1 295 ? -16.359 3.125 -9.547 1 97.88 295 ARG A CA 1
ATOM 2349 C C . ARG A 1 295 ? -15.117 2.51 -10.172 1 97.88 295 ARG A C 1
ATOM 2351 O O . ARG A 1 295 ? -15.188 1.948 -11.273 1 97.88 295 ARG A O 1
ATOM 2358 N N . GLU A 1 296 ? -14.008 2.697 -9.492 1 97.81 296 GLU A N 1
ATOM 2359 C CA . GLU A 1 296 ? -12.766 2.111 -9.992 1 97.81 296 GLU A CA 1
ATOM 2360 C C . GLU A 1 296 ? -12.891 0.597 -10.133 1 97.81 296 GLU A C 1
ATOM 2362 O O . GLU A 1 296 ? -12.383 0.013 -11.094 1 97.81 296 GLU A O 1
ATOM 2367 N N . LEU A 1 297 ? -13.531 -0.094 -9.18 1 97.56 297 LEU A N 1
ATOM 2368 C CA . LEU A 1 297 ? -13.734 -1.536 -9.242 1 97.56 297 LEU A CA 1
ATOM 2369 C C . LEU A 1 297 ? -14.609 -1.909 -10.438 1 97.56 297 LEU A C 1
ATOM 2371 O O . LEU A 1 297 ? -14.328 -2.885 -11.133 1 97.56 297 LEU A O 1
ATOM 2375 N N . GLN A 1 298 ? -15.656 -1.133 -10.609 1 97.19 298 GLN A N 1
ATOM 2376 C CA . GLN A 1 298 ? -16.547 -1.377 -11.734 1 97.19 298 GLN A CA 1
ATOM 2377 C C . GLN A 1 298 ? -15.805 -1.213 -13.062 1 97.19 298 GLN A C 1
ATOM 2379 O O . GLN A 1 298 ? -16.109 -1.903 -14.039 1 97.19 298 GLN A O 1
ATOM 2384 N N . ASN A 1 299 ? -14.836 -0.355 -13.07 1 96.12 299 ASN A N 1
ATOM 2385 C CA . ASN A 1 299 ? -14.086 -0.064 -14.289 1 96.12 299 ASN A CA 1
ATOM 2386 C C . ASN A 1 299 ? -12.984 -1.092 -14.531 1 96.12 299 ASN A C 1
ATOM 2388 O O . ASN A 1 299 ? -12.68 -1.43 -15.672 1 96.12 299 ASN A O 1
ATOM 2392 N N . THR A 1 300 ? -12.375 -1.596 -13.523 1 94.5 300 THR A N 1
ATOM 2393 C CA . THR A 1 300 ? -11.125 -2.33 -13.695 1 94.5 300 THR A CA 1
ATOM 2394 C C . THR A 1 300 ? -11.32 -3.811 -13.375 1 94.5 300 THR A C 1
ATOM 2396 O O . THR A 1 300 ? -10.5 -4.648 -13.758 1 94.5 300 THR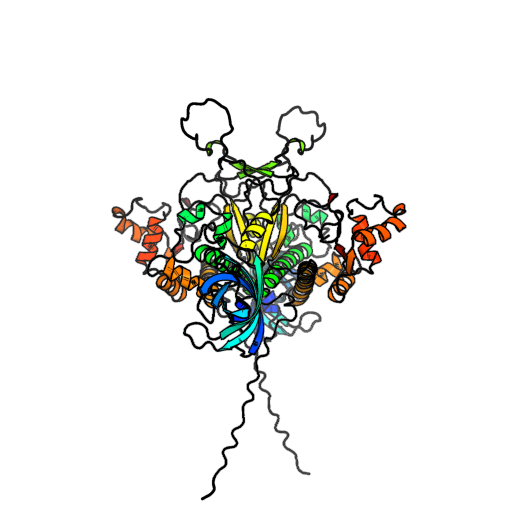 A O 1
ATOM 2399 N N . CYS A 1 301 ? -12.344 -4.184 -12.641 1 96.06 301 CYS A N 1
ATOM 2400 C CA . CYS A 1 301 ? -12.516 -5.547 -12.141 1 96.06 301 CYS A CA 1
ATOM 2401 C C . CYS A 1 301 ? -13.977 -5.957 -12.164 1 96.06 301 CYS A C 1
ATOM 2403 O O . CYS A 1 301 ? -14.453 -6.637 -11.258 1 96.06 301 CYS A O 1
ATOM 2405 N N . ASP A 1 302 ? -14.734 -5.578 -13.164 1 96.19 302 ASP A N 1
ATOM 2406 C CA . ASP A 1 302 ? -16.188 -5.723 -13.203 1 96.19 302 ASP A CA 1
ATOM 2407 C C . ASP A 1 302 ? -16.578 -7.195 -13.234 1 96.19 302 ASP A C 1
ATOM 2409 O O . ASP A 1 302 ? -17.578 -7.586 -12.625 1 96.19 302 ASP A O 1
ATOM 2413 N N . ASP A 1 303 ? -15.867 -8.008 -13.992 1 96.31 303 ASP A N 1
ATOM 2414 C CA . ASP A 1 303 ? -16.219 -9.422 -14.086 1 96.31 303 ASP A CA 1
ATOM 2415 C C . ASP A 1 303 ? -16.234 -10.078 -12.711 1 96.31 303 ASP A C 1
ATOM 2417 O O . ASP A 1 303 ? -17.188 -10.805 -12.383 1 96.31 303 ASP A O 1
ATOM 2421 N N . ASP A 1 304 ? -15.203 -9.828 -11.961 1 97.88 304 ASP A N 1
ATOM 2422 C CA . ASP A 1 304 ? -15.148 -10.375 -10.609 1 97.88 304 ASP A CA 1
ATOM 2423 C C . ASP A 1 304 ? -16.266 -9.797 -9.734 1 97.88 304 ASP A C 1
ATOM 2425 O O . ASP A 1 304 ? -16.844 -10.516 -8.922 1 97.88 304 ASP A O 1
ATOM 2429 N N . LEU A 1 305 ? -16.516 -8.531 -9.859 1 97 305 LEU A N 1
ATOM 2430 C CA . LEU A 1 305 ? -17.594 -7.883 -9.102 1 97 305 LEU A CA 1
ATOM 2431 C C . LEU A 1 305 ? -18.938 -8.516 -9.414 1 97 305 LEU A C 1
ATOM 2433 O O . LEU A 1 305 ? -19.703 -8.844 -8.5 1 97 305 LEU A O 1
ATOM 2437 N N . GLN A 1 306 ? -19.219 -8.766 -10.688 1 97 306 GLN A N 1
ATOM 2438 C CA . GLN A 1 306 ? -20.469 -9.391 -11.117 1 97 306 GLN A CA 1
ATOM 2439 C C . GLN A 1 306 ? -20.578 -10.82 -10.594 1 97 306 GLN A C 1
ATOM 2441 O O . GLN A 1 306 ? -21.656 -11.266 -10.195 1 97 306 GLN A O 1
ATOM 2446 N N . PHE A 1 307 ? -19.453 -11.477 -10.688 1 96.19 307 PHE A N 1
ATOM 2447 C CA . PHE A 1 307 ? -19.422 -12.828 -10.133 1 96.19 307 PHE A CA 1
ATOM 2448 C C . PHE A 1 307 ? -19.844 -12.82 -8.672 1 96.19 307 PHE A C 1
ATOM 2450 O O . PHE A 1 307 ? -20.672 -13.633 -8.25 1 96.19 307 PHE A O 1
ATOM 2457 N N . TYR A 1 308 ? -19.391 -11.875 -7.848 1 96.25 308 TYR A N 1
ATOM 2458 C CA . TYR A 1 308 ? -19.719 -11.805 -6.43 1 96.25 308 TYR A CA 1
ATOM 2459 C C . TYR A 1 308 ? -21.156 -11.359 -6.219 1 96.25 308 TYR A C 1
ATOM 2461 O O . TYR A 1 308 ? -21.828 -11.828 -5.301 1 96.25 308 TYR A O 1
ATOM 2469 N N . TYR A 1 309 ? -21.672 -10.438 -7.047 1 95.94 309 TYR A N 1
ATOM 2470 C CA . TYR A 1 309 ? -23.078 -10.047 -6.957 1 95.94 309 TYR A CA 1
ATOM 2471 C C . TYR A 1 309 ? -24 -11.234 -7.191 1 95.94 309 TYR A C 1
ATOM 2473 O O . TYR A 1 309 ? -25.016 -11.391 -6.512 1 95.94 309 TYR A O 1
ATOM 2481 N N . LYS A 1 310 ? -23.547 -12.078 -8.062 1 94.12 310 LYS A N 1
ATOM 2482 C CA . LYS A 1 310 ? -24.406 -13.188 -8.508 1 94.12 310 LYS A CA 1
ATOM 2483 C C . LYS A 1 310 ? -24.344 -14.352 -7.535 1 94.12 310 LYS A C 1
ATOM 2485 O O . LYS A 1 310 ? -25.359 -14.969 -7.234 1 94.12 310 LYS A O 1
ATOM 2490 N N . TYR A 1 311 ? -23.141 -14.656 -6.984 1 91.62 311 TYR A N 1
ATOM 2491 C CA . TYR A 1 311 ? -22.984 -15.953 -6.336 1 91.62 311 TYR A CA 1
ATOM 2492 C C . TYR A 1 311 ? -22.719 -15.789 -4.844 1 91.62 311 TYR A C 1
ATOM 2494 O O . TYR A 1 311 ? -22.859 -16.75 -4.074 1 91.62 311 TYR A O 1
ATOM 2502 N N . VAL A 1 312 ? -22.344 -14.594 -4.383 1 89.94 312 VAL A N 1
ATOM 2503 C CA . VAL A 1 312 ? -21.859 -14.469 -3.014 1 89.94 312 VAL A CA 1
ATOM 2504 C C . VAL A 1 312 ? -22.719 -13.461 -2.248 1 89.94 312 VAL A C 1
ATOM 2506 O O . VAL A 1 312 ? -23.172 -13.742 -1.139 1 89.94 312 VAL A O 1
ATOM 2509 N N . ALA A 1 313 ? -22.969 -12.32 -2.842 1 91.56 313 ALA A N 1
ATOM 2510 C CA . ALA A 1 313 ? -23.594 -11.18 -2.17 1 91.56 313 ALA A CA 1
ATOM 2511 C C . ALA A 1 313 ? -25.062 -11.445 -1.91 1 91.56 313 ALA A C 1
ATOM 2513 O O . ALA A 1 313 ? -25.688 -12.273 -2.59 1 91.56 313 ALA A O 1
ATOM 2514 N N . PRO A 1 314 ? -25.578 -10.766 -0.873 1 90.5 314 PRO A N 1
ATOM 2515 C CA . PRO A 1 314 ? -27.016 -10.828 -0.682 1 90.5 314 PRO A CA 1
ATOM 2516 C C . PRO A 1 314 ? -27.797 -10.344 -1.902 1 90.5 314 PRO A C 1
ATOM 2518 O O . PRO A 1 314 ? -27.234 -9.664 -2.768 1 90.5 314 PRO A O 1
ATOM 2521 N N . LYS A 1 315 ? -29.031 -10.672 -1.791 1 89.75 315 LYS A N 1
ATOM 2522 C CA . LYS A 1 315 ? -29.922 -10.266 -2.883 1 89.75 315 LYS A CA 1
ATOM 2523 C C . LYS A 1 315 ? -29.953 -8.75 -3.029 1 89.75 315 LYS A C 1
ATOM 2525 O O . LYS A 1 315 ? -29.984 -8.023 -2.033 1 89.75 315 LYS A O 1
ATOM 2530 N N . ASP A 1 316 ? -29.859 -8.211 -4.145 1 90.44 316 ASP A N 1
ATOM 2531 C CA . ASP A 1 316 ? -30.047 -6.809 -4.508 1 90.44 316 ASP A CA 1
ATOM 2532 C C . ASP A 1 316 ? -28.844 -5.969 -4.105 1 90.44 316 ASP A C 1
ATOM 2534 O O . ASP A 1 316 ? -28.938 -4.746 -3.992 1 90.44 316 ASP A O 1
ATOM 2538 N N . GLN A 1 317 ? -27.766 -6.613 -3.781 1 93.88 317 GLN A N 1
ATOM 2539 C CA . GLN A 1 317 ? -26.578 -5.883 -3.379 1 93.88 317 GLN A CA 1
ATOM 2540 C C . GLN A 1 317 ? -26.109 -4.93 -4.477 1 93.88 317 GLN A C 1
ATOM 2542 O O . GLN A 1 317 ? -25.656 -3.822 -4.191 1 93.88 317 GLN A O 1
ATOM 2547 N N . GLN A 1 318 ? -26.172 -5.363 -5.684 1 95.62 318 GLN A N 1
ATOM 2548 C CA . GLN A 1 318 ? -25.766 -4.516 -6.801 1 95.62 318 GLN A CA 1
ATOM 2549 C C . GLN A 1 318 ? -26.594 -3.23 -6.844 1 95.62 318 GLN A C 1
ATOM 2551 O O . GLN A 1 318 ? -26.047 -2.15 -7.094 1 95.62 318 GLN A O 1
ATOM 2556 N N . LYS A 1 319 ? -27.844 -3.363 -6.59 1 95.62 319 LYS A N 1
ATOM 2557 C CA . LYS A 1 319 ? -28.719 -2.199 -6.551 1 95.62 319 LYS A CA 1
ATOM 2558 C C . LYS A 1 319 ? -28.344 -1.265 -5.406 1 95.62 319 LYS A C 1
ATOM 2560 O O . LYS A 1 319 ? -28.344 -0.043 -5.57 1 95.62 319 LYS A O 1
ATOM 2565 N N . THR A 1 320 ? -28.094 -1.854 -4.262 1 94.88 320 THR A N 1
ATOM 2566 C CA . THR A 1 320 ? -27.688 -1.076 -3.094 1 94.88 320 THR A CA 1
ATOM 2567 C C . THR A 1 320 ? -26.422 -0.286 -3.387 1 94.88 320 THR A C 1
ATOM 2569 O O . THR A 1 320 ? -26.312 0.893 -3.041 1 94.88 320 THR A O 1
ATOM 2572 N N . VAL A 1 321 ? -25.438 -0.933 -4.02 1 96.38 321 VAL A N 1
ATOM 2573 C CA . VAL A 1 321 ? -24.172 -0.301 -4.371 1 96.38 321 VAL A CA 1
ATOM 2574 C C . VAL A 1 321 ? -24.406 0.833 -5.363 1 96.38 321 VAL A C 1
ATOM 2576 O O . VAL A 1 321 ? -23.828 1.916 -5.234 1 96.38 321 VAL A O 1
ATOM 2579 N N . GLN A 1 322 ? -25.297 0.564 -6.289 1 96.44 322 GLN A N 1
ATOM 2580 C CA . GLN A 1 322 ? -25.625 1.592 -7.273 1 96.44 322 GLN A CA 1
ATOM 2581 C C . GLN A 1 322 ? -26.297 2.791 -6.621 1 96.44 322 GLN A C 1
ATOM 2583 O O . GLN A 1 322 ? -26.047 3.938 -6.992 1 96.44 322 GLN A O 1
ATOM 2588 N N . THR A 1 323 ? -27.141 2.539 -5.688 1 96.38 323 THR A N 1
ATOM 2589 C CA . THR A 1 323 ? -27.797 3.609 -4.941 1 96.38 323 THR A CA 1
ATOM 2590 C C . THR A 1 323 ? -26.75 4.469 -4.223 1 96.38 323 THR A C 1
ATOM 2592 O O . THR A 1 323 ? -26.828 5.699 -4.254 1 96.38 323 THR A O 1
ATOM 2595 N N . ALA A 1 324 ? -25.797 3.826 -3.592 1 95.62 324 ALA A N 1
ATOM 2596 C CA . ALA A 1 324 ? -24.734 4.539 -2.896 1 95.62 324 ALA A CA 1
ATOM 2597 C C . ALA A 1 324 ? -23.953 5.426 -3.859 1 95.62 324 ALA A C 1
ATOM 2599 O O . ALA A 1 324 ? -23.5 6.508 -3.488 1 95.62 324 ALA A O 1
ATOM 2600 N N . LEU A 1 325 ? -23.797 4.988 -5.074 1 97.12 325 LEU A N 1
ATOM 2601 C CA . LEU A 1 325 ? -23.047 5.73 -6.082 1 97.12 325 LEU A CA 1
ATOM 2602 C C . LEU A 1 325 ? -23.859 6.914 -6.598 1 97.12 325 LEU A C 1
ATOM 2604 O O . LEU A 1 325 ? -23.328 7.996 -6.824 1 97.12 325 LEU A O 1
ATOM 2608 N N . ASP A 1 326 ? -25.141 6.719 -6.699 1 96.88 326 ASP A N 1
ATOM 2609 C CA . ASP A 1 326 ? -25.984 7.684 -7.383 1 96.88 326 ASP A CA 1
ATOM 2610 C C . ASP A 1 326 ? -26.469 8.773 -6.426 1 96.88 326 ASP A C 1
ATOM 2612 O O . ASP A 1 326 ? -26.781 9.891 -6.844 1 96.88 326 ASP A O 1
ATOM 2616 N N . LYS A 1 327 ? -26.578 8.477 -5.195 1 97.69 327 LYS A N 1
ATOM 2617 C CA . LYS A 1 327 ? -27.156 9.406 -4.227 1 97.69 327 LYS A CA 1
ATOM 2618 C C . LYS A 1 327 ? -26.078 9.953 -3.285 1 97.69 327 LYS A C 1
ATOM 2620 O O . LYS A 1 327 ? -25.109 9.266 -2.982 1 97.69 327 LYS A O 1
ATOM 2625 N N . ALA A 1 328 ? -26.312 11.188 -2.871 1 97.25 328 ALA A N 1
ATOM 2626 C CA . ALA A 1 328 ? -25.469 11.719 -1.807 1 97.25 328 ALA A CA 1
ATOM 2627 C C . ALA A 1 328 ? -25.734 11.016 -0.482 1 97.25 328 ALA A C 1
ATOM 2629 O O . ALA A 1 328 ? -26.891 10.742 -0.15 1 97.25 328 ALA A O 1
ATOM 2630 N N . PHE A 1 329 ? -24.672 10.68 0.246 1 97.31 329 PHE A N 1
ATOM 2631 C CA . PHE A 1 329 ? -24.859 10.078 1.558 1 97.31 329 PHE A CA 1
ATOM 2632 C C . PHE A 1 329 ? -25.625 11.023 2.48 1 97.31 329 PHE A C 1
ATOM 2634 O O . PHE A 1 329 ? -25.328 12.219 2.531 1 97.31 329 PHE A O 1
ATOM 2641 N N . THR A 1 330 ? -26.547 10.508 3.16 1 97.56 330 THR A N 1
ATOM 2642 C CA . THR A 1 330 ? -27.359 11.328 4.055 1 97.56 330 THR A CA 1
ATOM 2643 C C . THR A 1 330 ? -26.578 11.695 5.312 1 97.56 330 THR A C 1
ATOM 2645 O O . THR A 1 330 ? -25.875 10.852 5.879 1 97.56 330 THR A O 1
ATOM 2648 N N . ARG A 1 331 ? -26.641 12.945 5.699 1 95.62 331 ARG A N 1
ATOM 2649 C CA . ARG A 1 331 ? -26.094 13.406 6.973 1 95.62 331 ARG A CA 1
ATOM 2650 C C . ARG A 1 331 ? -27.188 13.555 8.016 1 95.62 331 ARG A C 1
ATOM 2652 O O . ARG A 1 331 ? -28.172 14.258 7.793 1 95.62 331 ARG A O 1
ATOM 2659 N N . ILE A 1 332 ? -27.094 12.859 9.141 1 95.25 332 ILE A N 1
ATOM 2660 C CA . ILE A 1 332 ? -28.109 12.992 10.188 1 95.25 332 ILE A CA 1
ATOM 2661 C C . ILE A 1 332 ? -27.422 13.156 11.547 1 95.25 332 ILE A C 1
ATOM 2663 O O . ILE A 1 332 ? -26.5 12.406 11.875 1 95.25 332 ILE A O 1
ATOM 2667 N N . PRO A 1 333 ? -27.797 14.141 12.305 1 93.75 333 PRO A N 1
ATOM 2668 C CA . PRO A 1 333 ? -27.266 14.234 13.664 1 93.75 333 PRO A CA 1
ATOM 2669 C C . PRO A 1 333 ? -27.672 13.062 14.547 1 93.75 333 PRO A C 1
ATOM 2671 O O . PRO A 1 333 ? -28.766 12.516 14.375 1 93.75 333 PRO A O 1
ATOM 2674 N N . TYR A 1 334 ? -26.844 12.68 15.453 1 93.25 334 TYR A N 1
ATOM 2675 C CA . TYR A 1 334 ? -27.078 11.609 16.406 1 93.25 334 TYR A CA 1
ATOM 2676 C C . TYR A 1 334 ? -28.453 11.758 17.062 1 93.25 334 TYR A C 1
ATOM 2678 O O . TYR A 1 334 ? -29.203 10.789 17.172 1 93.25 334 TYR A O 1
ATOM 2686 N N . THR A 1 335 ? -28.828 12.969 17.469 1 94.12 335 THR A N 1
ATOM 2687 C CA . THR A 1 335 ? -30.094 13.219 18.141 1 94.12 335 THR A CA 1
ATOM 2688 C C . THR A 1 335 ? -31.266 12.805 17.266 1 94.12 335 THR A C 1
ATOM 2690 O O . THR A 1 335 ? -32.188 12.148 17.734 1 94.12 335 THR A O 1
ATOM 2693 N N . ASP A 1 336 ? -31.219 13.148 16 1 95.81 336 ASP A N 1
ATOM 2694 C CA . ASP A 1 336 ? -32.281 12.812 15.07 1 95.81 336 ASP A CA 1
ATOM 2695 C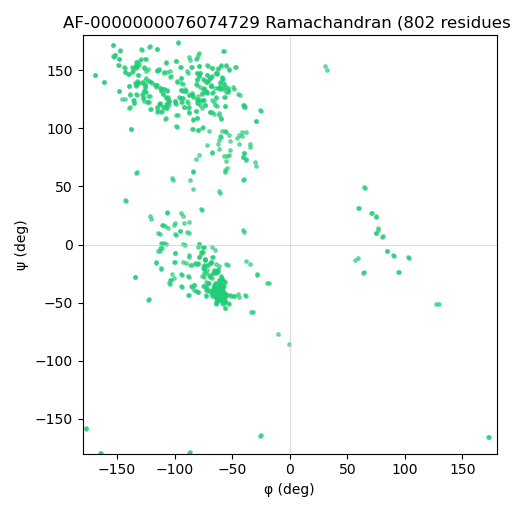 C . ASP A 1 336 ? -32.312 11.312 14.781 1 95.81 336 ASP A C 1
ATOM 2697 O O . ASP A 1 336 ? -33.375 10.711 14.656 1 95.81 336 ASP A O 1
ATOM 2701 N N . ALA A 1 337 ? -31.109 10.758 14.664 1 96.06 337 ALA A N 1
ATOM 2702 C CA . ALA A 1 337 ? -31.016 9.312 14.43 1 96.06 337 ALA A CA 1
ATOM 2703 C C . ALA A 1 337 ? -31.656 8.531 15.57 1 96.06 337 ALA A C 1
ATOM 2705 O O . ALA A 1 337 ? -32.438 7.602 15.328 1 96.06 337 ALA A O 1
ATOM 2706 N N . VAL A 1 338 ? -31.359 8.93 16.781 1 95.19 338 VAL A N 1
ATOM 2707 C CA . VAL A 1 338 ? -31.875 8.219 17.953 1 95.19 338 VAL A CA 1
ATOM 2708 C C . VAL A 1 338 ? -33.406 8.391 18.031 1 95.19 338 VAL A C 1
ATOM 2710 O O . VAL A 1 338 ? -34.125 7.461 18.406 1 95.19 338 VAL A O 1
ATOM 2713 N N . LYS A 1 339 ? -33.906 9.578 17.734 1 96.56 339 LYS A N 1
ATOM 2714 C CA . LYS A 1 339 ? -35.344 9.797 17.703 1 96.56 339 LYS A CA 1
ATOM 2715 C C . LYS A 1 339 ? -36.031 8.805 16.766 1 96.56 339 LYS A C 1
ATOM 2717 O O . LYS A 1 339 ? -37.062 8.25 17.109 1 96.56 339 LYS A O 1
ATOM 2722 N N . ILE A 1 340 ? -35.438 8.594 15.617 1 96.69 340 ILE A N 1
ATOM 2723 C CA . ILE A 1 340 ? -36 7.648 14.641 1 96.69 340 ILE A CA 1
ATOM 2724 C C . ILE A 1 340 ? -35.969 6.238 15.227 1 96.69 340 ILE A C 1
ATOM 2726 O O . ILE A 1 340 ? -36.938 5.504 15.125 1 96.69 340 ILE A O 1
ATOM 2730 N N . LEU A 1 341 ? -34.875 5.867 15.875 1 97.12 341 LEU A N 1
ATOM 2731 C CA . LEU A 1 341 ? -34.656 4.516 16.375 1 97.12 341 LEU A CA 1
ATOM 2732 C C . LEU A 1 341 ? -35.562 4.238 17.578 1 97.12 341 LEU A C 1
ATOM 2734 O O . LEU A 1 341 ? -36.094 3.137 17.719 1 97.12 341 LEU A O 1
ATOM 2738 N N . GLU A 1 342 ? -35.719 5.219 18.422 1 96.25 342 GLU A N 1
ATOM 2739 C CA . GLU A 1 342 ? -36.5 5.051 19.641 1 96.25 342 GLU A CA 1
ATOM 2740 C C . GLU A 1 342 ? -37.938 4.691 19.312 1 96.25 342 GLU A C 1
ATOM 2742 O O . GLU A 1 342 ? -38.594 3.953 20.062 1 96.25 342 GLU A O 1
ATOM 2747 N N . LYS A 1 343 ? -38.406 5.227 18.234 1 95.69 343 LYS A N 1
ATOM 2748 C CA . LYS A 1 343 ? -39.781 4.938 17.812 1 95.69 343 LYS A CA 1
ATOM 2749 C C . LYS A 1 343 ? -39.938 3.457 17.484 1 95.69 343 LYS A C 1
ATOM 2751 O O . LYS A 1 343 ? -41.062 2.947 17.453 1 95.69 343 LYS A O 1
ATOM 2756 N N . LYS A 1 344 ? -38.906 2.805 17.297 1 94.62 344 LYS A N 1
ATOM 2757 C CA . LYS A 1 344 ? -38.969 1.398 16.906 1 94.62 344 LYS A CA 1
ATOM 2758 C C . LYS A 1 344 ? -38.25 0.518 17.906 1 94.62 344 LYS A C 1
ATOM 2760 O O . LYS A 1 344 ? -37.75 -0.563 17.562 1 94.62 344 LYS A O 1
ATOM 2765 N N . ASN A 1 345 ? -38.094 0.88 19.094 1 92.81 345 ASN A N 1
ATOM 2766 C CA . ASN A 1 345 ? -37.312 0.195 20.109 1 92.81 345 ASN A CA 1
ATOM 2767 C C . ASN A 1 345 ? -37.812 -1.218 20.359 1 92.81 345 ASN A C 1
ATOM 2769 O O . ASN A 1 345 ? -37.062 -2.119 20.688 1 92.81 345 ASN A O 1
ATOM 2773 N N . LYS A 1 346 ? -39.062 -1.396 20.188 1 91.94 346 LYS A N 1
ATOM 2774 C CA . LYS A 1 346 ? -39.688 -2.697 20.422 1 91.94 346 LYS A CA 1
ATOM 2775 C C . LYS A 1 346 ? -39.125 -3.754 19.484 1 91.94 346 LYS A C 1
ATOM 2777 O O . LYS A 1 346 ? -39.094 -4.941 19.812 1 91.94 346 LYS A O 1
ATOM 2782 N N . LYS A 1 347 ? -38.562 -3.348 18.406 1 92.69 347 LYS A N 1
ATOM 2783 C CA . LYS A 1 347 ? -38.094 -4.27 17.391 1 92.69 347 LYS A CA 1
ATOM 2784 C C . LYS A 1 347 ? -36.625 -4.629 17.609 1 92.69 347 LYS A C 1
ATOM 2786 O O . LYS A 1 347 ? -36.125 -5.594 17.031 1 92.69 347 LYS A O 1
ATOM 2791 N N . PHE A 1 348 ? -35.969 -3.844 18.438 1 94.94 348 PHE A N 1
ATOM 2792 C CA . PHE A 1 348 ? -34.531 -4.023 18.594 1 94.94 348 PHE A CA 1
ATOM 2793 C C . PHE A 1 348 ? -34.219 -4.938 19.781 1 94.94 348 PHE A C 1
ATOM 2795 O O . PHE A 1 348 ? -34.938 -4.918 20.781 1 94.94 348 PHE A O 1
ATOM 2802 N N . GLU A 1 349 ? -33.25 -5.719 19.672 1 94.44 349 GLU A N 1
ATOM 2803 C CA . GLU A 1 349 ? -32.719 -6.484 20.797 1 94.44 349 GLU A CA 1
ATOM 2804 C C . GLU A 1 349 ? -32.094 -5.57 21.844 1 94.44 349 GLU A C 1
ATOM 2806 O O . GLU A 1 349 ? -32.281 -5.773 23.047 1 94.44 349 GLU A O 1
ATOM 2811 N N . PHE A 1 350 ? -31.438 -4.543 21.375 1 94.81 350 PHE A N 1
ATOM 2812 C CA . PHE A 1 350 ? -30.828 -3.543 22.25 1 94.81 350 PHE A CA 1
ATOM 2813 C C . PHE A 1 350 ? -31.594 -2.229 22.188 1 94.81 350 PHE A C 1
ATOM 2815 O O . PHE A 1 350 ? -31.453 -1.468 21.219 1 94.81 350 PHE A O 1
ATOM 2822 N N . LYS A 1 351 ? -32.219 -2.029 23.219 1 95.44 351 LYS A N 1
ATOM 2823 C CA . LYS A 1 351 ? -32.938 -0.767 23.25 1 95.44 351 LYS A CA 1
ATOM 2824 C C . LYS A 1 351 ? -31.984 0.421 23.297 1 95.44 351 LYS A C 1
ATOM 2826 O O . LYS A 1 351 ? -30.906 0.334 23.891 1 95.44 351 LYS A O 1
ATOM 2831 N N . ILE A 1 352 ? -32.406 1.441 22.641 1 94.88 352 ILE A N 1
ATOM 2832 C CA . ILE A 1 352 ? -31.5 2.582 22.547 1 94.88 352 ILE A CA 1
ATOM 2833 C C . ILE A 1 352 ? -32.188 3.822 23.125 1 94.88 352 ILE A C 1
ATOM 2835 O O . ILE A 1 352 ? -33.375 4.012 22.969 1 94.88 352 ILE A O 1
ATOM 2839 N N . ARG A 1 353 ? -31.375 4.633 23.859 1 93.81 353 ARG A N 1
ATOM 2840 C CA . ARG A 1 353 ? -31.75 5.945 24.375 1 93.81 353 ARG A CA 1
ATOM 2841 C C . ARG A 1 353 ? -30.672 6.984 24.078 1 93.81 353 ARG A C 1
ATOM 2843 O O . ARG A 1 353 ? -29.516 6.633 23.828 1 93.81 353 ARG A O 1
ATOM 2850 N N . TRP A 1 354 ? -31.156 8.172 24.078 1 91.81 354 TRP A N 1
ATOM 2851 C CA . TRP A 1 354 ? -30.203 9.25 23.844 1 91.81 354 TRP A CA 1
ATOM 2852 C C . TRP A 1 354 ? -29.031 9.156 24.828 1 91.81 354 TRP A C 1
ATOM 2854 O O . TRP A 1 354 ? -29.234 8.938 26.016 1 91.81 354 TRP A O 1
ATOM 2864 N N . GLY A 1 355 ? -27.797 9.273 24.297 1 88.31 355 GLY A N 1
ATOM 2865 C CA . GLY A 1 355 ? -26.594 9.188 25.125 1 88.31 355 GLY A CA 1
ATOM 2866 C C . GLY A 1 355 ? -25.891 7.848 25.016 1 88.31 355 GLY A C 1
ATOM 2867 O O . GLY A 1 355 ? -24.766 7.688 25.484 1 88.31 355 GLY A O 1
ATOM 2868 N N . GLU A 1 356 ? -26.562 6.914 24.391 1 88.88 356 GLU A N 1
ATOM 2869 C CA . GLU A 1 356 ? -25.984 5.586 24.234 1 88.88 356 GLU A CA 1
ATOM 2870 C C . GLU A 1 356 ? -25.359 5.422 22.844 1 88.88 356 GLU A C 1
ATOM 2872 O O . GLU A 1 356 ? -25.719 6.145 21.906 1 88.88 356 GLU A O 1
ATOM 2877 N N . ASP A 1 357 ? -24.438 4.457 22.797 1 88.31 357 ASP A N 1
ATOM 2878 C CA . ASP A 1 357 ? -23.812 4.18 21.516 1 88.31 357 ASP A CA 1
ATOM 2879 C C . ASP A 1 357 ? -24.734 3.33 20.625 1 88.31 357 ASP A C 1
ATOM 2881 O O . ASP A 1 357 ? -25.547 2.564 21.125 1 88.31 357 ASP A O 1
ATOM 2885 N N . LEU A 1 358 ? -24.531 3.49 19.359 1 91.06 358 LEU A N 1
ATOM 2886 C CA . LEU A 1 358 ? -25.297 2.723 18.391 1 91.06 358 LEU A CA 1
ATOM 2887 C C . LEU A 1 358 ? -24.734 1.315 18.234 1 91.06 358 LEU A C 1
ATOM 2889 O O . LEU A 1 358 ? -23.516 1.131 18.219 1 91.06 358 LEU A O 1
ATOM 2893 N N . LYS A 1 359 ? -25.562 0.39 18.172 1 90.62 359 LYS A N 1
ATOM 2894 C CA . LYS A 1 359 ? -25.188 -0.981 17.828 1 90.62 359 LYS A CA 1
ATOM 2895 C C . LYS A 1 359 ? -25.422 -1.271 16.359 1 90.62 359 LYS A C 1
ATOM 2897 O O . LYS A 1 359 ? -26 -0.457 15.641 1 90.62 359 LYS A O 1
ATOM 2902 N N . ARG A 1 360 ? -25.016 -2.393 15.922 1 89.62 360 ARG A N 1
ATOM 2903 C CA . ARG A 1 360 ? -25.062 -2.764 14.508 1 89.62 360 ARG A CA 1
ATOM 2904 C C . ARG A 1 360 ? -26.516 -2.793 14.008 1 89.62 360 ARG A C 1
ATOM 2906 O O . ARG A 1 360 ? -26.797 -2.363 12.891 1 89.62 360 ARG A O 1
ATOM 2913 N N . GLU A 1 361 ? -27.375 -3.324 14.836 1 94.12 361 GLU A N 1
ATOM 2914 C CA . GLU A 1 361 ? -28.766 -3.408 14.406 1 94.12 361 GLU A CA 1
ATOM 2915 C C . GLU A 1 361 ? -29.359 -2.02 14.211 1 94.12 361 GLU A C 1
ATOM 2917 O O . GLU A 1 361 ? -30.203 -1.819 13.328 1 94.12 361 GLU A O 1
ATOM 2922 N N . HIS A 1 362 ? -28.938 -1.037 15.07 1 95.38 362 HIS A N 1
ATOM 2923 C CA . HIS A 1 362 ? -29.406 0.338 14.93 1 95.38 362 HIS A CA 1
ATOM 2924 C C . HIS A 1 362 ? -28.906 0.956 13.625 1 95.38 362 HIS A C 1
ATOM 2926 O O . HIS A 1 362 ? -29.672 1.578 12.891 1 95.38 362 HIS A O 1
ATOM 2932 N N . GLU A 1 363 ? -27.625 0.699 13.328 1 93.81 363 GLU A N 1
ATOM 2933 C CA . GLU A 1 363 ? -27 1.211 12.117 1 93.81 363 GLU A CA 1
ATOM 2934 C C . GLU A 1 363 ? -27.672 0.644 10.867 1 93.81 363 GLU A C 1
ATOM 2936 O O . GLU A 1 363 ? -27.984 1.383 9.93 1 93.81 363 GLU A O 1
ATOM 2941 N N . ARG A 1 364 ? -27.953 -0.596 10.883 1 93.19 364 ARG A N 1
ATOM 2942 C CA . ARG A 1 364 ? -28.609 -1.256 9.758 1 93.19 364 ARG A CA 1
ATOM 2943 C C . ARG A 1 364 ? -30.016 -0.702 9.531 1 93.19 364 ARG A C 1
ATOM 2945 O O . ARG A 1 364 ? -30.422 -0.5 8.391 1 93.19 364 ARG A O 1
ATOM 2952 N N . TYR A 1 365 ? -30.75 -0.527 10.625 1 96.06 365 TYR A N 1
ATOM 2953 C CA . TYR A 1 365 ? -32.094 -0.003 10.516 1 96.06 365 TYR A CA 1
ATOM 2954 C C . TYR A 1 365 ? -32.094 1.391 9.891 1 96.06 365 TYR A C 1
ATOM 2956 O O . TYR A 1 365 ? -32.938 1.702 9.047 1 96.06 365 TYR A O 1
ATOM 2964 N N . LEU A 1 366 ? -31.141 2.254 10.359 1 96.56 366 LEU A N 1
ATOM 2965 C CA . LEU A 1 366 ? -31.078 3.621 9.859 1 96.56 366 LEU A CA 1
ATOM 2966 C C . LEU A 1 366 ? -30.875 3.635 8.352 1 96.56 366 LEU A C 1
ATOM 2968 O O . LEU A 1 366 ? -31.469 4.449 7.641 1 96.56 366 LEU A O 1
ATOM 2972 N N . VAL A 1 367 ? -30.031 2.744 7.824 1 95.5 367 VAL A N 1
ATOM 2973 C CA . VAL A 1 367 ? -29.75 2.68 6.391 1 95.5 367 VAL A CA 1
ATOM 2974 C C . VAL A 1 367 ? -31 2.221 5.645 1 95.5 367 VAL A C 1
ATOM 2976 O O . VAL A 1 367 ? -31.375 2.803 4.621 1 95.5 367 VAL A O 1
ATOM 2979 N N . LYS A 1 368 ? -31.656 1.228 6.168 1 94.19 368 LYS A N 1
ATOM 2980 C CA . LYS A 1 368 ? -32.875 0.741 5.539 1 94.19 368 LYS A CA 1
ATOM 2981 C C . LYS A 1 368 ? -33.969 1.811 5.559 1 94.19 368 LYS A C 1
ATOM 2983 O O . LYS A 1 368 ? -34.688 1.994 4.566 1 94.19 368 LYS A O 1
ATOM 2988 N N . TYR A 1 369 ? -34.031 2.379 6.719 1 95.44 369 TYR A N 1
ATOM 2989 C CA . TYR A 1 369 ? -35 3.471 6.867 1 95.44 369 TYR A CA 1
ATOM 2990 C C . TYR A 1 369 ? -34.75 4.562 5.832 1 95.44 369 TYR A C 1
ATOM 2992 O O . TYR A 1 369 ? -35.688 5.215 5.363 1 95.44 369 TYR A O 1
ATOM 3000 N N . ASN A 1 370 ? -33.531 4.73 5.492 1 96.62 370 ASN A N 1
ATOM 3001 C CA . ASN A 1 370 ? -33.094 5.762 4.551 1 96.62 370 ASN A CA 1
ATOM 3002 C C . ASN A 1 370 ? -33.031 5.223 3.125 1 96.62 370 ASN A C 1
ATOM 3004 O O . ASN A 1 370 ? -32.219 5.676 2.328 1 96.62 370 ASN A O 1
ATOM 3008 N N . ASN A 1 371 ? -33.812 4.148 2.771 1 95.5 371 ASN A N 1
ATOM 3009 C CA . ASN A 1 371 ? -33.938 3.574 1.435 1 95.5 371 ASN A CA 1
ATOM 3010 C C . ASN A 1 371 ? -32.594 3.07 0.917 1 95.5 371 ASN A C 1
ATOM 3012 O O . ASN A 1 371 ? -32.25 3.283 -0.249 1 95.5 371 ASN A O 1
ATOM 3016 N N . ASP A 1 372 ? -31.734 2.613 1.792 1 94.5 372 ASP A N 1
ATOM 3017 C CA . ASP A 1 372 ? -30.453 1.965 1.507 1 94.5 372 ASP A CA 1
ATOM 3018 C C . ASP A 1 372 ? -29.406 2.984 1.061 1 94.5 372 ASP A C 1
ATOM 3020 O O . ASP A 1 372 ? -28.359 2.613 0.527 1 94.5 372 ASP A O 1
ATOM 3024 N N . ILE A 1 373 ? -29.719 4.293 1.188 1 96.94 373 ILE A N 1
ATOM 3025 C CA . ILE A 1 373 ? -28.719 5.332 1.022 1 96.94 373 ILE A CA 1
ATOM 3026 C C . ILE A 1 373 ? -27.812 5.371 2.252 1 96.94 373 ILE A C 1
ATOM 3028 O O . ILE A 1 373 ? -28.297 5.43 3.385 1 96.94 373 ILE A O 1
ATOM 3032 N N . PRO A 1 374 ? -26.484 5.242 2.08 1 96.81 374 PRO A N 1
ATOM 3033 C CA . PRO A 1 374 ? -25.594 5.312 3.24 1 96.81 374 PRO A CA 1
ATOM 3034 C C . PRO A 1 374 ? -25.812 6.566 4.082 1 96.81 374 PRO A C 1
ATOM 3036 O O . PRO A 1 374 ? -26.203 7.609 3.553 1 96.81 374 PRO A O 1
ATOM 3039 N N . VAL A 1 375 ? -25.531 6.441 5.414 1 96.81 375 VAL A N 1
ATOM 3040 C CA . VAL A 1 375 ? -25.844 7.512 6.355 1 96.81 375 VAL A CA 1
ATOM 3041 C C . VAL A 1 375 ? -24.609 7.848 7.188 1 96.81 375 VAL A C 1
ATOM 3043 O O . VAL A 1 375 ? -23.922 6.949 7.676 1 96.81 375 VAL A O 1
ATOM 3046 N N . PHE A 1 376 ? -24.312 9.141 7.219 1 95.88 376 PHE A N 1
ATOM 3047 C CA . PHE A 1 376 ? -23.375 9.648 8.227 1 95.88 376 PHE A CA 1
ATOM 3048 C C . PHE A 1 376 ? -24.125 10.109 9.469 1 95.88 376 PHE A C 1
ATOM 3050 O O . PHE A 1 376 ? -25 10.992 9.391 1 95.88 376 PHE A O 1
ATOM 3057 N N . VAL A 1 377 ? -23.859 9.5 10.594 1 94.56 377 VAL A N 1
ATOM 3058 C CA . VAL A 1 377 ? -24.359 10.023 11.852 1 94.56 377 VAL A CA 1
ATOM 3059 C C . VAL A 1 377 ? -23.297 10.922 12.492 1 94.56 377 VAL A C 1
ATOM 3061 O O . VAL A 1 377 ? -22.156 10.492 12.703 1 94.56 377 VAL A O 1
ATOM 3064 N N . THR A 1 378 ? -23.703 12.164 12.742 1 91.38 378 THR A N 1
ATOM 3065 C CA . THR A 1 378 ? -22.766 13.148 13.242 1 91.38 378 THR A CA 1
ATOM 3066 C C . THR A 1 378 ? -23.234 13.719 14.578 1 91.38 378 THR A C 1
ATOM 3068 O O . THR A 1 378 ? -24.312 13.375 15.062 1 91.38 378 THR A O 1
ATOM 3071 N N . ASP A 1 379 ? -22.391 14.461 15.25 1 87.62 379 ASP A N 1
ATOM 3072 C CA . ASP A 1 379 ? -22.734 15.242 16.438 1 87.62 379 ASP A CA 1
ATOM 3073 C C . ASP A 1 379 ? -23.125 14.336 17.594 1 87.62 379 ASP A C 1
ATOM 3075 O O . ASP A 1 379 ? -24.172 14.539 18.219 1 87.62 379 ASP A O 1
ATOM 3079 N N . PHE A 1 380 ? -22.281 13.367 17.797 1 87.5 380 PHE A N 1
ATOM 3080 C CA . PHE A 1 380 ? -22.5 12.484 18.953 1 87.5 380 PHE A CA 1
ATOM 3081 C C . PHE A 1 380 ? -22.297 13.242 20.25 1 87.5 380 PHE A C 1
ATOM 3083 O O . PHE A 1 380 ? -21.531 14.211 20.312 1 87.5 380 PHE A O 1
ATOM 3090 N N . PRO A 1 381 ? -23 12.742 21.234 1 83.44 381 PRO A N 1
ATOM 3091 C CA . PRO A 1 381 ? -22.719 13.328 22.547 1 83.44 381 PRO A CA 1
ATOM 3092 C C . PRO A 1 381 ? -21.266 13.133 22.984 1 83.44 381 PRO A C 1
ATOM 3094 O O . PRO A 1 381 ? -20.688 12.078 22.734 1 83.44 381 PRO A O 1
ATOM 3097 N N . ALA A 1 382 ? -20.625 14.141 23.594 1 74.62 382 ALA A N 1
ATOM 3098 C CA . ALA A 1 382 ? -19.219 14.141 24 1 74.62 382 ALA A CA 1
ATOM 3099 C C . ALA A 1 382 ? -18.922 12.984 24.938 1 74.62 382 ALA A C 1
ATOM 3101 O O . ALA A 1 382 ? -17.828 12.414 24.906 1 74.62 382 ALA A O 1
ATOM 3102 N N . ALA A 1 383 ? -19.859 12.641 25.797 1 70.88 383 ALA A N 1
ATOM 3103 C CA . ALA A 1 383 ? -19.656 11.648 26.844 1 70.88 383 ALA A CA 1
ATOM 3104 C C . ALA A 1 383 ? -19.375 10.273 26.266 1 70.88 383 ALA A C 1
ATOM 3106 O O . ALA A 1 383 ? -18.766 9.422 26.922 1 70.88 383 ALA A O 1
ATOM 3107 N N . ILE A 1 384 ? -19.781 10.008 25.062 1 69.12 384 ILE A N 1
ATOM 3108 C CA . ILE A 1 384 ? -19.656 8.641 24.578 1 69.12 384 ILE A CA 1
ATOM 3109 C C . ILE A 1 384 ? -18.609 8.578 23.469 1 69.12 384 ILE A C 1
ATOM 3111 O O . ILE A 1 384 ? -18.438 7.543 22.828 1 69.12 384 ILE A O 1
ATOM 3115 N N . LYS A 1 385 ? -17.984 9.586 23.109 1 65.12 385 LYS A N 1
ATOM 3116 C CA . LYS A 1 385 ? -16.953 9.492 22.078 1 65.12 385 LYS A CA 1
ATOM 3117 C C . LYS A 1 385 ? -15.578 9.828 22.656 1 65.12 385 LYS A C 1
ATOM 3119 O O . LYS A 1 385 ? -15.469 10.555 23.641 1 65.12 385 LYS A O 1
ATOM 3124 N N . PRO A 1 386 ? -14.594 9.211 22.047 1 57.06 386 PRO A N 1
ATOM 3125 C CA . PRO A 1 386 ? -13.234 9.383 22.578 1 57.06 386 PRO A CA 1
ATOM 3126 C C . PRO A 1 386 ? -12.82 10.852 22.672 1 57.06 386 PRO A C 1
ATOM 3128 O O . PRO A 1 386 ? -13.375 11.695 21.953 1 57.06 386 PRO A O 1
ATOM 3131 N N . PHE A 1 387 ? -11.867 11.102 23.625 1 46.22 387 PHE A N 1
ATOM 3132 C CA . PHE A 1 387 ? -11.391 12.422 24.047 1 46.22 387 PHE A CA 1
ATOM 3133 C C . PHE A 1 387 ? -10.898 13.219 22.844 1 46.22 387 PHE A C 1
ATOM 3135 O O . PHE A 1 387 ? -10.859 14.445 22.875 1 46.22 387 PHE A O 1
ATOM 3142 N N . TYR A 1 388 ? -10.625 12.531 21.672 1 47.5 388 TYR A N 1
ATOM 3143 C CA . TYR A 1 388 ? -9.992 13.258 20.594 1 47.5 388 TYR A CA 1
ATOM 3144 C C . TYR A 1 388 ? -11.039 13.836 19.641 1 47.5 388 TYR A C 1
ATOM 3146 O O . TYR A 1 388 ? -10.695 14.523 18.672 1 47.5 388 TYR A O 1
ATOM 3154 N N . ALA A 1 389 ? -12.258 13.617 19.922 1 48.41 389 ALA A N 1
ATOM 3155 C CA . ALA A 1 389 ? -13.312 14.18 19.078 1 48.41 389 ALA A CA 1
ATOM 3156 C C . ALA A 1 389 ? -13.516 15.664 19.375 1 48.41 389 ALA A C 1
ATOM 3158 O O . ALA A 1 389 ? -13.523 16.078 20.547 1 48.41 389 ALA A O 1
ATOM 3159 N N . ARG A 1 390 ? -13.344 16.656 18.375 1 48.44 390 ARG A N 1
ATOM 3160 C CA . ARG A 1 390 ? -13.477 18.109 18.516 1 48.44 390 ARG A CA 1
ATOM 3161 C C . ARG A 1 390 ? -14.844 18.484 19.078 1 48.44 390 ARG A C 1
ATOM 3163 O O . ARG A 1 390 ? -15.867 17.906 18.672 1 48.44 390 ARG A O 1
ATOM 3170 N N . ASP A 1 391 ? -14.875 19.359 20.125 1 50.38 391 ASP A N 1
ATOM 3171 C CA . ASP A 1 391 ? -16.094 19.891 20.719 1 50.38 391 ASP A CA 1
ATOM 3172 C C . ASP A 1 391 ? -16.859 20.766 19.719 1 50.38 391 ASP A C 1
ATOM 3174 O O . ASP A 1 391 ? -16.266 21.5 18.953 1 50.38 391 ASP A O 1
ATOM 3178 N N . ASN A 1 392 ? -18.109 20.453 19.359 1 51.19 392 ASN A N 1
ATOM 3179 C CA . ASN A 1 392 ? -18.922 21.391 18.594 1 51.19 392 ASN A CA 1
ATOM 3180 C C . ASN A 1 392 ? -19.078 22.719 19.312 1 51.19 392 ASN A C 1
ATOM 3182 O O . ASN A 1 392 ? -18.969 22.781 20.547 1 51.19 392 ASN A O 1
ATOM 3186 N N . ASP A 1 393 ? -18.906 23.906 18.531 1 50.44 393 ASP A N 1
ATOM 3187 C CA . ASP A 1 393 ? -19.031 25.219 19.141 1 50.44 393 ASP A CA 1
ATOM 3188 C C . ASP A 1 393 ? -20.25 25.297 20.062 1 50.44 393 ASP A C 1
ATOM 3190 O O . ASP A 1 393 ? -20.297 26.141 20.969 1 50.44 393 ASP A O 1
ATOM 3194 N N . ASP A 1 394 ? -21.281 24.688 19.453 1 42.56 394 ASP A N 1
ATOM 3195 C CA . ASP A 1 394 ? -22.5 24.828 20.25 1 42.56 394 ASP A CA 1
ATOM 3196 C C . ASP A 1 394 ? -22.531 23.812 21.391 1 42.56 394 ASP A C 1
ATOM 3198 O O . ASP A 1 394 ? -22.375 22.609 21.172 1 42.56 394 ASP A O 1
ATOM 3202 N N . THR A 1 395 ? -22.703 24.188 22.766 1 46.69 395 THR A N 1
ATOM 3203 C CA . THR A 1 395 ? -22.891 23.672 24.109 1 46.69 395 THR A CA 1
ATOM 3204 C C . THR A 1 395 ? -22.219 22.312 24.266 1 46.69 395 THR A C 1
ATOM 3206 O O . THR A 1 395 ? -21.938 21.641 23.281 1 46.69 395 THR A O 1
ATOM 3209 N N . GLN A 1 396 ? -21.75 21.812 25.578 1 46.5 396 GLN A N 1
ATOM 3210 C CA . GLN A 1 396 ? -21.047 20.719 26.266 1 46.5 396 GLN A CA 1
ATOM 3211 C C . GLN A 1 396 ? -21.391 19.375 25.656 1 46.5 396 GLN A C 1
ATOM 3213 O O . GLN A 1 396 ? -20.844 18.344 26.062 1 46.5 396 GLN A O 1
ATOM 3218 N N . THR A 1 397 ? -22.438 19.203 24.812 1 44.41 397 THR A N 1
ATOM 3219 C CA . THR A 1 397 ? -23.062 17.891 24.781 1 44.41 397 THR A CA 1
ATOM 3220 C C . THR A 1 397 ? -22.609 17.109 23.547 1 44.41 397 THR A C 1
ATOM 3222 O O . THR A 1 397 ? -22.828 15.898 23.469 1 44.41 397 THR A O 1
ATOM 3225 N N . SER A 1 398 ? -22.156 17.828 22.344 1 47.12 398 SER A N 1
ATOM 3226 C CA . SER A 1 398 ? -22.016 16.969 21.172 1 47.12 398 SER A CA 1
ATOM 3227 C C . SER A 1 398 ? -20.625 17.109 20.547 1 47.12 398 SER A C 1
ATOM 3229 O O . SER A 1 398 ? -19.969 18.141 20.719 1 47.12 398 SER A O 1
ATOM 3231 N N . VAL A 1 399 ? -19.859 16.031 20.391 1 48.19 399 VAL A N 1
ATOM 3232 C CA . VAL A 1 399 ? -18.547 16.016 19.734 1 48.19 399 VAL A CA 1
ATOM 3233 C C . VAL A 1 399 ? -18.703 15.641 18.266 1 48.19 399 VAL A C 1
ATOM 3235 O O . VAL A 1 399 ? -19.641 14.938 17.906 1 48.19 399 VAL A O 1
ATOM 3238 N N . SER A 1 400 ? -17.953 16.312 17.344 1 44.09 400 SER A N 1
ATOM 3239 C CA . SER A 1 400 ? -17.938 16.047 15.906 1 44.09 400 SER A CA 1
ATOM 3240 C C . SER A 1 400 ? -17.453 14.625 15.625 1 44.09 400 SER A C 1
ATOM 3242 O O . SER A 1 400 ? -16.469 14.422 14.922 1 44.09 400 SER A O 1
ATOM 3244 N N . GLY A 1 401 ? -18.016 13.656 16.406 1 44.34 401 GLY A N 1
ATOM 3245 C CA . GLY A 1 401 ? -17.75 12.258 16.125 1 44.34 401 GLY A CA 1
ATOM 3246 C C . GLY A 1 401 ? -18.547 11.719 14.953 1 44.34 401 GLY A C 1
ATOM 3247 O O . GLY A 1 401 ? -19.609 12.25 14.633 1 44.34 401 GLY A O 1
ATOM 3248 N N . LEU A 1 402 ? -17.875 10.977 14.086 1 51.88 402 LEU A N 1
ATOM 3249 C CA . LEU A 1 402 ? -18.484 10.461 12.867 1 51.88 402 LEU A CA 1
ATOM 3250 C C . LEU A 1 402 ? -18.672 8.945 12.953 1 51.88 402 LEU A C 1
ATOM 3252 O O . LEU A 1 402 ? -17.812 8.242 13.5 1 51.88 402 LEU A O 1
ATOM 3256 N N . ALA A 1 403 ? -19.844 8.469 12.891 1 53 403 ALA A N 1
ATOM 3257 C CA . ALA A 1 403 ? -20.109 7.07 12.539 1 53 403 ALA A CA 1
ATOM 3258 C C . ALA A 1 403 ? -20.797 6.961 11.188 1 53 403 ALA A C 1
ATOM 3260 O O . ALA A 1 403 ? -21.734 7.711 10.898 1 53 403 ALA A O 1
ATOM 3261 N N . MET B 1 1 ? 2.035 47.406 -56.062 1 23.56 1 MET B N 1
ATOM 3262 C CA . MET B 1 1 ? 2.312 47.5 -54.625 1 23.56 1 MET B CA 1
ATOM 3263 C C . MET B 1 1 ? 1.297 46.688 -53.812 1 23.56 1 MET B C 1
ATOM 3265 O O . MET B 1 1 ? 0.342 47.25 -53.281 1 23.56 1 MET B O 1
ATOM 3269 N N . SER B 1 2 ? 0.881 45.531 -54.219 1 23.27 2 SER B N 1
ATOM 3270 C CA . SER B 1 2 ? -0.253 44.688 -53.875 1 23.27 2 SER B CA 1
ATOM 3271 C C . SER B 1 2 ? -0.094 44.094 -52.469 1 23.27 2 SER B C 1
ATOM 3273 O O . SER B 1 2 ? 0.926 43.469 -52.188 1 23.27 2 SER B O 1
ATOM 3275 N N . THR B 1 3 ? -0.761 44.75 -51.406 1 24.34 3 THR B N 1
ATOM 3276 C CA . THR B 1 3 ? -0.717 44.656 -49.938 1 24.34 3 THR B CA 1
ATOM 3277 C C . THR B 1 3 ? -1.283 43.312 -49.469 1 24.34 3 THR B C 1
ATOM 3279 O O . THR B 1 3 ? -2.451 43 -49.719 1 24.34 3 THR B O 1
ATOM 3282 N N . PHE B 1 4 ? -0.513 42.219 -49.531 1 24.06 4 PHE B N 1
ATOM 3283 C CA . PHE B 1 4 ? -0.899 40.875 -49.188 1 24.06 4 PHE B CA 1
ATOM 3284 C C . PHE B 1 4 ? -1.362 40.781 -47.75 1 24.06 4 PHE B C 1
ATOM 3286 O O . PHE B 1 4 ? -0.657 41.219 -46.844 1 24.06 4 PHE B O 1
ATOM 3293 N N . ALA B 1 5 ? -2.705 40.812 -47.469 1 21.2 5 ALA B N 1
ATOM 3294 C CA . ALA B 1 5 ? -3.467 40.812 -46.219 1 21.2 5 ALA B CA 1
ATOM 3295 C C . ALA B 1 5 ? -3.203 39.531 -45.438 1 21.2 5 ALA B C 1
ATOM 3297 O O . ALA B 1 5 ? -3.469 38.406 -45.906 1 21.2 5 ALA B O 1
ATOM 3298 N N . LEU B 1 6 ? -2.139 39.469 -44.594 1 20.7 6 LEU B N 1
ATOM 3299 C CA . LEU B 1 6 ? -1.673 38.344 -43.812 1 20.7 6 LEU B CA 1
ATOM 3300 C C . LEU B 1 6 ? -2.75 37.906 -42.812 1 20.7 6 LEU B C 1
ATOM 3302 O O . LEU B 1 6 ? -3.189 38.688 -41.969 1 20.7 6 LEU B O 1
ATOM 3306 N N . ARG B 1 7 ? -3.75 37.094 -43.25 1 20.86 7 ARG B N 1
ATOM 3307 C CA . ARG B 1 7 ? -4.852 36.531 -42.469 1 20.86 7 ARG B CA 1
ATOM 3308 C C . ARG B 1 7 ? -4.336 35.812 -41.219 1 20.86 7 ARG B C 1
ATOM 3310 O O . ARG B 1 7 ? -3.58 34.844 -41.344 1 20.86 7 ARG B O 1
ATOM 3317 N N . GLY B 1 8 ? -4.035 36.531 -40.125 1 22.09 8 GLY B N 1
ATOM 3318 C CA . GLY B 1 8 ? -3.525 36.156 -38.812 1 22.09 8 GLY B CA 1
ATOM 3319 C C . GLY B 1 8 ? -4.379 35.094 -38.125 1 22.09 8 GLY B C 1
ATOM 3320 O O . GLY B 1 8 ? -5.531 35.375 -37.781 1 22.09 8 GLY B O 1
ATOM 3321 N N . LEU B 1 9 ? -4.438 33.844 -38.688 1 22.42 9 LEU B N 1
ATOM 3322 C CA . LEU B 1 9 ? -5.238 32.781 -38.062 1 22.42 9 LEU B CA 1
ATOM 3323 C C . LEU B 1 9 ? -4.898 32.625 -36.594 1 22.42 9 LEU B C 1
ATOM 3325 O O . LEU B 1 9 ? -3.748 32.344 -36.25 1 22.42 9 LEU B O 1
ATOM 3329 N N . LYS B 1 10 ? -5.57 33.344 -35.75 1 20.73 10 LYS B N 1
ATOM 3330 C CA . LYS B 1 10 ? -5.488 33.281 -34.281 1 20.73 10 LYS B CA 1
ATOM 3331 C C . LYS B 1 10 ? -5.688 31.859 -33.781 1 20.73 10 LYS B C 1
ATOM 3333 O O . LYS B 1 10 ? -6.75 31.266 -33.969 1 20.73 10 LYS B O 1
ATOM 3338 N N . ARG B 1 11 ? -4.68 30.984 -33.875 1 23.11 11 ARG B N 1
ATOM 3339 C CA . ARG B 1 11 ? -4.758 29.703 -33.156 1 23.11 11 ARG B CA 1
ATOM 3340 C C . ARG B 1 11 ? -5.262 29.891 -31.75 1 23.11 11 ARG B C 1
ATOM 3342 O O . ARG B 1 11 ? -4.688 30.656 -30.969 1 23.11 11 ARG B O 1
ATOM 3349 N N . SER B 1 12 ? -6.551 29.891 -31.609 1 22.7 12 SER B N 1
ATOM 3350 C CA . SER B 1 12 ? -7.223 29.922 -30.312 1 22.7 12 SER B CA 1
ATOM 3351 C C . SER B 1 12 ? -6.539 29 -29.297 1 22.7 12 SER B C 1
ATOM 3353 O O . SER B 1 12 ? -6.258 27.844 -29.609 1 22.7 12 SER B O 1
ATOM 3355 N N . PHE B 1 13 ? -5.672 29.516 -28.547 1 25.59 13 PHE B N 1
ATOM 3356 C CA . PHE B 1 13 ? -5.051 28.891 -27.375 1 25.59 13 PHE B CA 1
ATOM 3357 C C . PHE B 1 13 ? -6.082 28.125 -26.578 1 25.59 13 PHE B C 1
ATOM 3359 O O . PHE B 1 13 ? -7 28.703 -26 1 25.59 13 PHE B O 1
ATOM 3366 N N . LEU B 1 14 ? -6.531 26.953 -27.031 1 25.02 14 LEU B N 1
ATOM 3367 C CA . LEU B 1 14 ? -7.305 26.031 -26.203 1 25.02 14 LEU B CA 1
ATOM 3368 C C . LEU B 1 14 ? -6.746 25.984 -24.781 1 25.02 14 LEU B C 1
ATOM 3370 O O . LEU B 1 14 ? -5.59 25.594 -24.578 1 25.02 14 LEU B O 1
ATOM 3374 N N . SER B 1 15 ? -7.062 26.938 -24.016 1 23.78 15 SER B N 1
ATOM 3375 C CA . SER B 1 15 ? -6.871 26.953 -22.578 1 23.78 15 SER B CA 1
ATOM 3376 C C . SER B 1 15 ? -7.07 25.562 -21.969 1 23.78 15 SER B C 1
ATOM 3378 O O . SER B 1 15 ? -8.117 24.953 -22.156 1 23.78 15 SER B O 1
ATOM 3380 N N . ARG B 1 16 ? -6.113 24.797 -21.938 1 28.94 16 ARG B N 1
ATOM 3381 C CA . ARG B 1 16 ? -6.18 23.578 -21.141 1 28.94 16 ARG B CA 1
ATOM 3382 C C . ARG B 1 16 ? -6.918 23.828 -19.828 1 28.94 16 ARG B C 1
ATOM 3384 O O . ARG B 1 16 ? -6.414 24.531 -18.953 1 28.94 16 ARG B O 1
ATOM 3391 N N . SER B 1 17 ? -8.203 24 -19.828 1 28.19 17 SER B N 1
ATOM 3392 C CA . SER B 1 17 ? -9.023 23.859 -18.625 1 28.19 17 SER B CA 1
ATOM 3393 C C . SER B 1 17 ? -8.422 22.859 -17.656 1 28.19 17 SER B C 1
ATOM 3395 O O . SER B 1 17 ? -7.895 21.812 -18.078 1 28.19 17 SER B O 1
ATOM 3397 N N . PHE B 1 18 ? -7.836 23.25 -16.562 1 33.62 18 PHE B N 1
ATOM 3398 C CA . PHE B 1 18 ? -7.523 22.359 -15.453 1 33.62 18 PHE B CA 1
ATOM 3399 C C . PHE B 1 18 ? -8.539 21.219 -15.367 1 33.62 18 PHE B C 1
ATOM 3401 O O . PHE B 1 18 ? -9.727 21.453 -15.148 1 33.62 18 PHE B O 1
ATOM 3408 N N . SER B 1 19 ? -8.516 20.391 -16.188 1 32.84 19 SER B N 1
ATOM 3409 C CA . SER B 1 19 ? -9.328 19.172 -16.062 1 32.84 19 SER B CA 1
ATOM 3410 C C . SER B 1 19 ? -9.32 18.672 -14.625 1 32.84 19 SER B C 1
ATOM 3412 O O . SER B 1 19 ? -8.383 17.984 -14.203 1 32.84 19 SER B O 1
ATOM 3414 N N . PHE B 1 20 ? -9.727 19.531 -13.633 1 35.69 20 PHE B N 1
ATOM 3415 C CA . PHE B 1 20 ? -10.055 19.047 -12.305 1 35.69 20 PHE B CA 1
ATOM 3416 C C . PHE B 1 20 ? -10.852 17.75 -12.383 1 35.69 20 PHE B C 1
ATOM 3418 O O . PHE B 1 20 ? -11.891 17.688 -13.031 1 35.69 20 PHE B O 1
ATOM 3425 N N . THR B 1 21 ? -10.203 16.797 -12.258 1 40.41 21 THR B N 1
ATOM 3426 C CA . THR B 1 21 ? -10.906 15.531 -12.117 1 40.41 21 THR B CA 1
ATOM 3427 C C . THR B 1 21 ? -12.125 15.688 -11.211 1 40.41 21 THR B C 1
ATOM 3429 O O . THR B 1 21 ? -12.086 16.422 -10.227 1 40.41 21 THR B O 1
ATOM 3432 N N . GLN B 1 22 ? -13.242 15.438 -11.641 1 43.84 22 GLN B N 1
ATOM 3433 C CA . GLN B 1 22 ? -14.578 15.484 -11.055 1 43.84 22 GLN B CA 1
ATOM 3434 C C . GLN B 1 22 ? -14.531 15.242 -9.555 1 43.84 22 GLN B C 1
ATOM 3436 O O . GLN B 1 22 ? -15.422 15.68 -8.82 1 43.84 22 GLN B O 1
ATOM 3441 N N . TYR B 1 23 ? -13.523 14.555 -9.047 1 43.34 23 TYR B N 1
ATOM 3442 C CA . TYR B 1 23 ? -13.664 14.227 -7.629 1 43.34 23 TYR B CA 1
ATOM 3443 C C . TYR B 1 23 ? -12.695 15.055 -6.781 1 43.34 23 TYR B C 1
ATOM 3445 O O . TYR B 1 23 ? -12.359 14.664 -5.664 1 43.34 23 TYR B O 1
ATOM 3453 N N . ARG B 1 24 ? -12.156 16.156 -7.426 1 56.06 24 ARG B N 1
ATOM 3454 C CA . ARG B 1 24 ? -11.289 16.938 -6.543 1 56.06 24 ARG B CA 1
ATOM 3455 C C . ARG B 1 24 ? -12.109 17.828 -5.621 1 56.06 24 ARG B C 1
ATOM 3457 O O . ARG B 1 24 ? -12.562 18.906 -6.027 1 56.06 24 ARG B O 1
ATOM 3464 N N . LEU B 1 25 ? -12.703 17.297 -4.594 1 57.47 25 LEU B N 1
ATOM 3465 C CA . LEU B 1 25 ? -13.578 18.031 -3.684 1 57.47 25 LEU B CA 1
ATOM 3466 C C . LEU B 1 25 ? -12.758 18.844 -2.68 1 57.47 25 LEU B C 1
ATOM 3468 O O . LEU B 1 25 ? -13.305 19.672 -1.949 1 57.47 25 LEU B O 1
ATOM 3472 N N . ILE B 1 26 ? -11.344 18.656 -2.824 1 67.06 26 ILE B N 1
ATOM 3473 C CA . ILE B 1 26 ? -10.609 19.312 -1.748 1 67.06 26 ILE B CA 1
ATOM 3474 C C . ILE B 1 26 ? -9.93 20.562 -2.279 1 67.06 26 ILE B C 1
ATOM 3476 O O . ILE B 1 26 ? -9.734 20.719 -3.488 1 67.06 26 ILE B O 1
ATOM 3480 N N . ARG B 1 27 ? -9.805 21.484 -1.473 1 78.44 27 ARG B N 1
ATOM 3481 C CA . ARG B 1 27 ? -9.086 22.719 -1.786 1 78.44 27 ARG B CA 1
ATOM 3482 C C . ARG B 1 27 ? -7.746 22.422 -2.449 1 78.44 27 ARG B C 1
ATOM 3484 O O . ARG B 1 27 ? -7.148 21.359 -2.209 1 78.44 27 ARG B O 1
ATOM 3491 N N . ASN B 1 28 ? -7.344 23.375 -3.225 1 88.62 28 ASN B N 1
ATOM 3492 C CA . ASN B 1 28 ? -6.078 23.188 -3.932 1 88.62 28 ASN B CA 1
ATOM 3493 C C . ASN B 1 28 ? -4.895 23.203 -2.973 1 88.62 28 ASN B C 1
ATOM 3495 O O . ASN B 1 28 ? -4.875 23.969 -2.01 1 88.62 28 ASN B O 1
ATOM 3499 N N . THR B 1 29 ? -4.043 22.344 -3.166 1 94.88 29 THR B N 1
ATOM 3500 C CA . THR B 1 29 ? -2.779 22.359 -2.439 1 94.88 29 THR B CA 1
ATOM 3501 C C . THR B 1 29 ? -1.816 23.375 -3.037 1 94.88 29 THR B C 1
ATOM 3503 O O . THR B 1 29 ? -2.057 23.906 -4.125 1 94.88 29 THR B O 1
ATOM 3506 N N . ILE B 1 30 ? -0.808 23.703 -2.316 1 96.31 30 ILE B N 1
ATOM 3507 C CA . ILE B 1 30 ? 0.217 24.594 -2.84 1 96.31 30 ILE B CA 1
ATOM 3508 C C . ILE B 1 30 ? 0.854 23.984 -4.086 1 96.31 30 ILE B C 1
ATOM 3510 O O . ILE B 1 30 ? 1.157 24.688 -5.051 1 96.31 30 ILE B O 1
ATOM 3514 N N . LYS B 1 31 ? 1.068 22.641 -4.062 1 95.38 31 LYS B N 1
ATOM 3515 C CA . LYS B 1 31 ? 1.556 21.938 -5.242 1 95.38 31 LYS B CA 1
ATOM 3516 C C . LYS B 1 31 ? 0.697 22.25 -6.465 1 95.38 31 LYS B C 1
ATOM 3518 O O . LYS B 1 31 ? 1.222 22.547 -7.535 1 95.38 31 LYS B O 1
ATOM 3523 N N . ASP B 1 32 ? -0.635 22.25 -6.293 1 93.44 32 ASP B N 1
ATOM 3524 C CA . ASP B 1 32 ? -1.581 22.547 -7.367 1 93.44 32 ASP B CA 1
ATOM 3525 C C . ASP B 1 32 ? -1.479 24 -7.809 1 93.44 32 ASP B C 1
ATOM 3527 O O . ASP B 1 32 ? -1.5 24.297 -9.008 1 93.44 32 ASP B O 1
ATOM 3531 N N . ILE B 1 33 ? -1.375 24.844 -6.867 1 94.19 33 ILE B N 1
ATOM 3532 C CA . ILE B 1 33 ? -1.344 26.266 -7.141 1 94.19 33 ILE B CA 1
ATOM 3533 C C . ILE B 1 33 ? -0.085 26.625 -7.934 1 94.19 33 ILE B C 1
ATOM 3535 O O . ILE B 1 33 ? -0.128 27.438 -8.852 1 94.19 33 ILE B O 1
ATOM 3539 N N . LEU B 1 34 ? 0.991 25.984 -7.602 1 93.25 34 LEU B N 1
ATOM 3540 C CA . LEU B 1 34 ? 2.262 26.25 -8.266 1 93.25 34 LEU B CA 1
ATOM 3541 C C . LEU B 1 34 ? 2.215 25.828 -9.727 1 93.25 34 LEU B C 1
ATOM 3543 O O . LEU B 1 34 ? 2.996 26.312 -10.547 1 93.25 34 LEU B O 1
ATOM 3547 N N . LYS B 1 35 ? 1.376 24.922 -10.031 1 88.56 35 LYS B N 1
ATOM 3548 C CA . LYS B 1 35 ? 1.237 24.469 -11.414 1 88.56 35 LYS B CA 1
ATOM 3549 C C . LYS B 1 35 ? 0.348 25.422 -12.211 1 88.56 35 LYS B C 1
ATOM 3551 O O . LYS B 1 35 ? 0.324 25.359 -13.445 1 88.56 35 LYS B O 1
ATOM 3556 N N . CYS B 1 36 ? -0.357 26.203 -11.469 1 82.62 36 CYS B N 1
ATOM 3557 C CA . CYS B 1 36 ? -1.238 27.172 -12.133 1 82.62 36 CYS B CA 1
ATOM 3558 C C . CYS B 1 36 ? -0.435 28.25 -12.836 1 82.62 36 CYS B C 1
ATOM 3560 O O . CYS B 1 36 ? 0.315 29 -12.195 1 82.62 36 CYS B O 1
ATOM 3562 N N . LYS B 1 37 ? -0.496 28.297 -14.125 1 79.94 37 LYS B N 1
ATOM 3563 C CA . LYS B 1 37 ? 0.244 29.281 -14.898 1 79.94 37 LYS B CA 1
ATOM 3564 C C . LYS B 1 37 ? -0.689 30.359 -15.453 1 79.94 37 LYS B C 1
ATOM 3566 O O . LYS B 1 37 ? -0.461 30.875 -16.547 1 79.94 37 LYS B O 1
ATOM 3571 N N . GLN B 1 38 ? -1.77 30.562 -14.727 1 83.25 38 GLN B N 1
ATOM 3572 C CA . GLN B 1 38 ? -2.734 31.562 -15.188 1 83.25 38 GLN B CA 1
ATOM 3573 C C . GLN B 1 38 ? -2.697 32.812 -14.312 1 83.25 38 GLN B C 1
ATOM 3575 O O . GLN B 1 38 ? -2.994 32.75 -13.117 1 83.25 38 GLN B O 1
ATOM 3580 N N . SER B 1 39 ? -2.408 33.844 -14.992 1 86.06 39 SER B N 1
ATOM 3581 C CA . SER B 1 39 ? -2.418 35.125 -14.297 1 86.06 39 SER B CA 1
ATOM 3582 C C . SER B 1 39 ? -3.836 35.562 -13.938 1 86.06 39 SER B C 1
ATOM 3584 O O . SER B 1 39 ? -4.781 35.281 -14.672 1 86.06 39 SER B O 1
ATOM 3586 N N . ASP B 1 40 ? -4.047 36.125 -12.852 1 87.38 40 ASP B N 1
ATOM 3587 C CA . ASP B 1 40 ? -5.27 36.719 -12.344 1 87.38 40 ASP B CA 1
ATOM 3588 C C . ASP B 1 40 ? -6.23 35.688 -11.797 1 87.38 40 ASP B C 1
ATOM 3590 O O . ASP B 1 40 ? -7.371 36 -11.445 1 87.38 40 ASP B O 1
ATOM 3594 N N . ALA B 1 41 ? -5.699 34.469 -11.773 1 90.31 41 ALA B N 1
ATOM 3595 C CA . ALA B 1 41 ? -6.516 33.469 -11.125 1 90.31 41 ALA B CA 1
ATOM 3596 C C . ALA B 1 41 ? -6.648 33.75 -9.625 1 90.31 41 ALA B C 1
ATOM 3598 O O . ALA B 1 41 ? -5.668 34.062 -8.961 1 90.31 41 ALA B O 1
ATOM 3599 N N . THR B 1 42 ? -7.863 33.719 -9.148 1 93.06 42 THR B N 1
ATOM 3600 C CA . THR B 1 42 ? -8.094 33.812 -7.707 1 93.06 42 THR B CA 1
ATOM 3601 C C . THR B 1 42 ? -7.859 32.469 -7.031 1 93.06 42 THR B C 1
ATOM 3603 O O . THR B 1 42 ? -8.43 31.453 -7.441 1 93.06 42 THR B O 1
ATOM 3606 N N . VAL B 1 43 ? -6.988 32.5 -6.055 1 94 43 VAL B N 1
ATOM 3607 C CA . VAL B 1 43 ? -6.707 31.219 -5.395 1 94 43 VAL B CA 1
ATOM 3608 C C . VAL B 1 43 ? -6.727 31.406 -3.881 1 94 43 VAL B C 1
ATOM 3610 O O . VAL B 1 43 ? -6.652 32.531 -3.389 1 94 43 VAL B O 1
ATOM 3613 N N . ASN B 1 44 ? -6.996 30.375 -3.15 1 93.69 44 ASN B N 1
ATOM 3614 C CA . ASN B 1 44 ? -6.859 30.281 -1.702 1 93.69 44 ASN B CA 1
ATOM 3615 C C . ASN B 1 44 ? -5.734 29.328 -1.309 1 93.69 44 ASN B C 1
ATOM 3617 O O . ASN B 1 44 ? -5.781 28.141 -1.618 1 93.69 44 ASN B O 1
ATOM 3621 N N . ALA B 1 45 ? -4.734 29.922 -0.716 1 95.88 45 ALA B N 1
ATOM 3622 C CA . ALA B 1 45 ? -3.584 29.125 -0.282 1 95.88 45 ALA B CA 1
ATOM 3623 C C . ALA B 1 45 ? -3.529 29.031 1.24 1 95.88 45 ALA B C 1
ATOM 3625 O O . ALA B 1 45 ? -3.721 30.031 1.94 1 95.88 45 ALA B O 1
ATOM 3626 N N . THR B 1 46 ? -3.408 27.859 1.735 1 96.56 46 THR B N 1
ATOM 3627 C CA . THR B 1 46 ? -3.252 27.625 3.166 1 96.56 46 THR B CA 1
ATOM 3628 C C . THR B 1 46 ? -2.006 26.797 3.445 1 96.56 46 THR B C 1
ATOM 3630 O O . THR B 1 46 ? -1.706 25.859 2.711 1 96.56 46 THR B O 1
ATOM 3633 N N . GLY B 1 47 ? -1.258 27.156 4.453 1 97.62 47 GLY B N 1
ATOM 3634 C CA . GLY B 1 47 ? -0.042 26.453 4.82 1 97.62 47 GLY B CA 1
ATOM 3635 C C . GLY B 1 47 ? 0.747 27.141 5.914 1 97.62 47 GLY B C 1
ATOM 3636 O O . GLY B 1 47 ? 0.201 27.969 6.652 1 97.62 47 GLY B O 1
ATOM 3637 N N . TRP B 1 48 ? 1.953 26.766 6.113 1 97.31 48 TRP B N 1
ATOM 3638 C CA . TRP B 1 48 ? 2.846 27.328 7.129 1 97.31 48 TRP B CA 1
ATOM 3639 C C . TRP B 1 48 ? 3.863 28.266 6.5 1 97.31 48 TRP B C 1
ATOM 3641 O O . TRP B 1 48 ? 4.375 28.016 5.406 1 97.31 48 TRP B O 1
ATOM 3651 N N . VAL B 1 49 ? 4.215 29.328 7.199 1 96.94 49 VAL B N 1
ATOM 3652 C CA . VAL B 1 49 ? 5.176 30.328 6.734 1 96.94 49 VAL B CA 1
ATOM 3653 C C . VAL B 1 49 ? 6.594 29.781 6.871 1 96.94 49 VAL B C 1
ATOM 3655 O O . VAL B 1 49 ? 7.016 29.391 7.969 1 96.94 49 VAL B O 1
ATOM 3658 N N . LYS B 1 50 ? 7.285 29.766 5.785 1 94.38 50 LYS B N 1
ATOM 3659 C CA . LYS B 1 50 ? 8.641 29.219 5.77 1 94.38 50 LYS B CA 1
ATOM 3660 C C . LYS B 1 50 ? 9.68 30.344 5.746 1 94.38 50 LYS B C 1
ATOM 3662 O O . LYS B 1 50 ? 10.828 30.141 6.156 1 94.38 50 LYS B O 1
ATOM 3667 N N . THR B 1 51 ? 9.336 31.422 5.16 1 93.5 51 THR B N 1
ATOM 3668 C CA . THR B 1 51 ? 10.18 32.625 5.125 1 93.5 51 THR B CA 1
ATOM 3669 C C . THR B 1 51 ? 9.336 33.875 5.297 1 93.5 51 THR B C 1
ATOM 3671 O O . THR B 1 51 ? 8.156 33.906 4.938 1 93.5 51 THR B O 1
ATOM 3674 N N . LEU B 1 52 ? 9.922 34.844 5.934 1 94.81 52 LEU B N 1
ATOM 3675 C CA . LEU B 1 52 ? 9.289 36.125 6.156 1 94.81 52 LEU B CA 1
ATOM 3676 C C . LEU B 1 52 ? 10.281 37.25 5.949 1 94.81 52 LEU B C 1
ATOM 3678 O O . LEU B 1 52 ? 11.336 37.281 6.582 1 94.81 52 LEU B O 1
ATOM 3682 N N . GLN B 1 53 ? 9.992 38.094 4.98 1 94.44 53 GLN B N 1
ATOM 3683 C CA . GLN B 1 53 ? 10.758 39.312 4.715 1 94.44 53 GLN B CA 1
ATOM 3684 C C . GLN B 1 53 ? 9.867 40.531 4.797 1 94.44 53 GLN B C 1
ATOM 3686 O O . GLN B 1 53 ? 9 40.75 3.945 1 94.44 53 GLN B O 1
ATOM 3691 N N . VAL B 1 54 ? 10.172 41.344 5.727 1 93.94 54 VAL B N 1
ATOM 3692 C CA . VAL B 1 54 ? 9.344 42.531 5.973 1 93.94 54 VAL B CA 1
ATOM 3693 C C . VAL B 1 54 ? 10.055 43.781 5.453 1 93.94 54 VAL B C 1
ATOM 3695 O O . VAL B 1 54 ? 11.188 44.062 5.852 1 93.94 54 VAL B O 1
ATOM 3698 N N . HIS B 1 55 ? 9.414 44.438 4.535 1 93.38 55 HIS B N 1
ATOM 3699 C CA . HIS B 1 55 ? 9.852 45.75 4.039 1 93.38 55 HIS B CA 1
ATOM 3700 C C . HIS B 1 55 ? 8.844 46.812 4.391 1 93.38 55 HIS B C 1
ATOM 3702 O O . HIS B 1 55 ? 7.762 46.531 4.91 1 93.38 55 HIS B O 1
ATOM 3708 N N . LYS B 1 56 ? 9.242 48.062 4.215 1 91.19 56 LYS B N 1
ATOM 3709 C CA . LYS B 1 56 ? 8.406 49.188 4.586 1 91.19 56 LYS B CA 1
ATOM 3710 C C . LYS B 1 56 ? 7.059 49.125 3.877 1 91.19 56 LYS B C 1
ATOM 3712 O O . LYS B 1 56 ? 6.016 49.344 4.504 1 91.19 56 LYS B O 1
ATOM 3717 N N . ASN B 1 57 ? 6.984 48.812 2.621 1 93.06 57 ASN B N 1
ATOM 3718 C CA . ASN B 1 57 ? 5.758 48.906 1.84 1 93.06 57 ASN B CA 1
ATOM 3719 C C . ASN B 1 57 ? 5.215 47.562 1.439 1 93.06 57 ASN B C 1
ATOM 3721 O O . ASN B 1 57 ? 4.172 47.469 0.787 1 93.06 57 ASN B O 1
ATOM 3725 N N . VAL B 1 58 ? 5.941 46.531 1.789 1 95 58 VAL B N 1
ATOM 3726 C CA . VAL B 1 58 ? 5.492 45.219 1.334 1 95 58 VAL B CA 1
ATOM 3727 C C . VAL B 1 58 ? 6.141 44.125 2.184 1 95 58 VAL B C 1
ATOM 3729 O O . VAL B 1 58 ? 7.281 44.281 2.629 1 95 58 VAL B O 1
ATOM 3732 N N . THR B 1 59 ? 5.418 43.125 2.525 1 96.75 59 THR B N 1
ATOM 3733 C CA . THR B 1 59 ? 5.941 41.938 3.188 1 96.75 59 THR B CA 1
ATOM 3734 C C . THR B 1 59 ? 5.879 40.719 2.258 1 96.75 59 THR B C 1
ATOM 3736 O O . THR B 1 59 ? 4.879 40.5 1.566 1 96.75 59 THR B O 1
ATOM 3739 N N . PHE B 1 60 ? 6.98 39.969 2.16 1 95.69 60 PHE B N 1
ATOM 3740 C CA . PHE B 1 60 ? 7.035 38.719 1.395 1 95.69 60 PHE B CA 1
ATOM 3741 C C . PHE B 1 60 ? 7.082 37.531 2.324 1 95.69 60 PHE B C 1
ATOM 3743 O O . PHE B 1 60 ? 7.879 37.469 3.264 1 95.69 60 PHE B O 1
ATOM 3750 N N . ILE B 1 61 ? 6.156 36.625 2.078 1 97.06 61 ILE B N 1
ATOM 3751 C CA . ILE B 1 61 ? 6.281 35.344 2.793 1 97.06 61 ILE B CA 1
ATOM 3752 C C . ILE B 1 61 ? 6.266 34.188 1.801 1 97.06 61 ILE B C 1
ATOM 3754 O O . ILE B 1 61 ? 5.754 34.312 0.687 1 97.06 61 ILE B O 1
ATOM 3758 N N . LYS B 1 62 ? 6.883 33.094 2.145 1 96.69 62 LYS B N 1
ATOM 3759 C CA . LYS B 1 62 ? 6.727 31.812 1.454 1 96.69 62 LYS B CA 1
ATOM 3760 C C . LYS B 1 62 ? 5.871 30.859 2.268 1 96.69 62 LYS B C 1
ATOM 3762 O O . LYS B 1 62 ? 6.145 30.609 3.445 1 96.69 62 LYS B O 1
ATOM 3767 N N . VAL B 1 63 ? 4.812 30.391 1.648 1 97.56 63 VAL B N 1
ATOM 3768 C CA . VAL B 1 63 ? 3.867 29.5 2.322 1 97.56 63 VAL B CA 1
ATOM 3769 C C . VAL B 1 63 ? 3.986 28.094 1.754 1 97.56 63 VAL B C 1
ATOM 3771 O O . VAL B 1 63 ? 4.039 27.906 0.535 1 97.56 63 VAL B O 1
ATOM 3774 N N . ASN B 1 64 ? 4.039 27.141 2.637 1 97.75 64 ASN B N 1
ATOM 3775 C CA . ASN B 1 64 ? 4.152 25.734 2.254 1 97.75 64 ASN B CA 1
ATOM 3776 C C . ASN B 1 64 ? 3.166 24.859 3.025 1 97.75 64 ASN B C 1
ATOM 3778 O O . ASN B 1 64 ? 2.969 25.062 4.227 1 97.75 64 ASN B O 1
ATOM 3782 N N . ASP B 1 65 ? 2.535 23.953 2.363 1 97.81 65 ASP B N 1
ATOM 3783 C CA . ASP B 1 65 ? 1.564 23.109 3.045 1 97.81 65 ASP B CA 1
ATOM 3784 C C . ASP B 1 65 ? 2.035 21.656 3.076 1 97.81 65 ASP B C 1
ATOM 3786 O O . ASP B 1 65 ? 1.244 20.75 3.344 1 97.81 65 ASP B O 1
ATOM 3790 N N . GLY B 1 66 ? 3.287 21.391 2.684 1 97.62 66 GLY B N 1
ATOM 3791 C CA . GLY B 1 66 ? 3.865 20.047 2.732 1 97.62 66 GLY B CA 1
ATOM 3792 C C . GLY B 1 66 ? 3.65 19.266 1.454 1 97.62 66 GLY B C 1
ATOM 3793 O O . GLY B 1 66 ? 4.27 18.219 1.255 1 97.62 66 GLY B O 1
ATOM 3794 N N . SER B 1 67 ? 2.84 19.703 0.512 1 97.12 67 SER B N 1
ATOM 3795 C CA . SER B 1 67 ? 2.496 18.984 -0.707 1 97.12 67 SER B CA 1
ATOM 3796 C C . SER B 1 67 ? 3.65 19 -1.703 1 97.12 67 SER B C 1
ATOM 3798 O O . SER B 1 67 ? 3.693 18.172 -2.623 1 97.12 67 SER B O 1
ATOM 3800 N N . SER B 1 68 ? 4.559 19.906 -1.509 1 96.56 68 SER B N 1
ATOM 3801 C CA . SER B 1 68 ? 5.723 20.031 -2.385 1 96.56 68 SER B CA 1
ATOM 3802 C C . SER B 1 68 ? 6.914 20.625 -1.641 1 96.56 68 SER B C 1
ATOM 3804 O O . SER B 1 68 ? 6.762 21.172 -0.547 1 96.56 68 SER B O 1
ATOM 3806 N N . LEU B 1 69 ? 8.062 20.422 -2.215 1 96.81 69 LEU B N 1
ATOM 3807 C CA . LEU B 1 69 ? 9.258 21.062 -1.669 1 96.81 69 LEU B CA 1
ATOM 3808 C C . LEU B 1 69 ? 9.195 22.578 -1.854 1 96.81 69 LEU B C 1
ATOM 3810 O O . LEU B 1 69 ? 9.531 23.328 -0.937 1 96.81 69 LEU B O 1
ATOM 3814 N N . SER B 1 70 ? 8.719 22.984 -3.016 1 95.25 70 SER B N 1
ATOM 3815 C CA . SER B 1 70 ? 8.625 24.406 -3.344 1 95.25 70 SER B CA 1
ATOM 3816 C C . SER B 1 70 ? 7.52 25.094 -2.551 1 95.25 70 SER B C 1
ATOM 3818 O O . SER B 1 70 ? 6.457 24.5 -2.326 1 95.25 70 SER B O 1
ATOM 3820 N N . SER B 1 71 ? 7.766 26.328 -2.219 1 96.56 71 SER B N 1
ATOM 3821 C CA . SER B 1 71 ? 6.789 27.156 -1.502 1 96.56 71 SER B CA 1
ATOM 3822 C C . SER B 1 71 ? 6.184 28.219 -2.412 1 96.56 71 SER B C 1
ATOM 3824 O O . SER B 1 71 ? 6.754 28.547 -3.449 1 96.56 71 SER B O 1
ATOM 3826 N N . LEU B 1 72 ? 5.039 28.641 -2.033 1 96.69 72 LEU B N 1
ATOM 3827 C CA . LEU B 1 72 ? 4.359 29.719 -2.748 1 96.69 72 LEU B CA 1
ATOM 3828 C C . LEU B 1 72 ? 4.754 31.078 -2.188 1 96.69 72 LEU B C 1
ATOM 3830 O O . LEU B 1 72 ? 4.621 31.312 -0.985 1 96.69 72 LEU B O 1
ATOM 3834 N N . GLN B 1 73 ? 5.262 31.906 -3.066 1 96.94 73 GLN B N 1
ATOM 3835 C CA . GLN B 1 73 ? 5.547 33.281 -2.654 1 96.94 73 GLN B CA 1
ATOM 3836 C C . GLN B 1 73 ? 4.266 34.094 -2.566 1 96.94 73 GLN B C 1
ATOM 3838 O O . GLN B 1 73 ? 3.463 34.125 -3.502 1 96.94 73 GLN B O 1
ATOM 3843 N N . VAL B 1 74 ? 4.102 34.781 -1.458 1 97.5 74 VAL B N 1
ATOM 3844 C CA . VAL B 1 74 ? 2.934 35.594 -1.216 1 97.5 74 VAL B CA 1
ATOM 3845 C C . VAL B 1 74 ? 3.375 37.031 -0.937 1 97.5 74 VAL B C 1
ATOM 3847 O O . VAL B 1 74 ? 4.273 37.281 -0.125 1 97.5 74 VAL B O 1
ATOM 3850 N N . ILE B 1 75 ? 2.807 37.938 -1.635 1 97.19 75 ILE B N 1
ATOM 3851 C CA . ILE B 1 75 ? 3.018 39.344 -1.413 1 97.19 75 ILE B CA 1
ATOM 3852 C C . ILE B 1 75 ? 1.903 39.906 -0.53 1 97.19 75 ILE B C 1
ATOM 3854 O O . ILE B 1 75 ? 0.723 39.812 -0.874 1 97.19 75 ILE B O 1
ATOM 3858 N N . ILE B 1 76 ? 2.293 40.531 0.501 1 98 76 ILE B N 1
ATOM 3859 C CA . ILE B 1 76 ? 1.33 41.062 1.455 1 98 76 ILE B CA 1
ATOM 3860 C C . ILE B 1 76 ? 1.42 42.594 1.476 1 98 76 ILE B C 1
ATOM 3862 O O . ILE B 1 76 ? 2.416 43.156 1.938 1 98 76 ILE B O 1
ATOM 3866 N N . PRO B 1 77 ? 0.399 43.25 1.054 1 96.69 77 PRO B N 1
ATOM 3867 C CA . PRO B 1 77 ? 0.367 44.688 1.215 1 96.69 77 PRO B CA 1
ATOM 3868 C C . PRO B 1 77 ? 0.459 45.125 2.676 1 96.69 77 PRO B C 1
ATOM 3870 O O . PRO B 1 77 ? 0.038 44.406 3.57 1 96.69 77 PRO B O 1
ATOM 3873 N N . PRO B 1 78 ? 0.948 46.312 2.875 1 94.38 78 PRO B N 1
ATOM 3874 C CA . PRO B 1 78 ? 1.187 46.781 4.246 1 94.38 78 PRO B CA 1
ATOM 3875 C C . PRO B 1 78 ? -0.084 46.781 5.09 1 94.38 78 PRO B C 1
ATOM 3877 O O . PRO B 1 78 ? -0.028 46.562 6.301 1 94.38 78 PRO B O 1
ATOM 3880 N N . GLU B 1 79 ? -1.222 46.969 4.512 1 94.44 79 GLU B N 1
ATOM 3881 C CA . GLU B 1 79 ? -2.479 47.094 5.25 1 94.44 79 GLU B CA 1
ATOM 3882 C C . GLU B 1 79 ? -2.922 45.719 5.773 1 94.44 79 GLU B C 1
ATOM 3884 O O . GLU B 1 79 ? -3.73 45.625 6.699 1 94.44 79 GLU B O 1
ATOM 3889 N N . LEU B 1 80 ? -2.377 44.656 5.113 1 95.5 80 LEU B N 1
ATOM 3890 C CA . LEU B 1 80 ? -2.791 43.312 5.477 1 95.5 80 LEU B CA 1
ATOM 3891 C C . LEU B 1 80 ? -1.77 42.656 6.402 1 95.5 80 LEU B C 1
ATOM 3893 O O . LEU B 1 80 ? -2.023 41.562 6.961 1 95.5 80 LEU B O 1
ATOM 3897 N N . ASN B 1 81 ? -0.685 43.312 6.574 1 92.38 81 ASN B N 1
ATOM 3898 C CA . ASN B 1 81 ? 0.363 42.719 7.41 1 92.38 81 ASN B CA 1
ATOM 3899 C C . ASN B 1 81 ? 0.014 42.812 8.891 1 92.38 81 ASN B C 1
ATOM 3901 O O . ASN B 1 81 ? -0.664 43.75 9.312 1 92.38 81 ASN B O 1
ATOM 3905 N N . ASN B 1 82 ? 0.365 41.781 9.617 1 90.69 82 ASN B N 1
ATOM 3906 C CA . ASN B 1 82 ? 0.211 41.844 11.07 1 90.69 82 ASN B CA 1
ATOM 3907 C C . ASN B 1 82 ? 1.307 41.031 11.773 1 90.69 82 ASN B C 1
ATOM 3909 O O . ASN B 1 82 ? 1.986 40.219 11.156 1 90.69 82 ASN B O 1
ATOM 3913 N N . ASN B 1 83 ? 1.406 41.25 13.109 1 92.25 83 ASN B N 1
ATOM 3914 C CA . ASN B 1 83 ? 2.527 40.75 13.891 1 92.25 83 ASN B CA 1
ATOM 3915 C C . ASN B 1 83 ? 2.383 39.25 14.164 1 92.25 83 ASN B C 1
ATOM 3917 O O . ASN B 1 83 ? 3.332 38.594 14.609 1 92.25 83 ASN B O 1
ATOM 3921 N N . GLU B 1 84 ? 1.267 38.688 13.828 1 95.75 84 GLU B N 1
ATOM 3922 C CA . GLU B 1 84 ? 1.042 37.25 14.078 1 95.75 84 GLU B CA 1
ATOM 3923 C C . GLU B 1 84 ? 1.602 36.406 12.953 1 95.75 84 GLU B C 1
ATOM 3925 O O . GLU B 1 84 ? 1.76 35.188 13.109 1 95.75 84 GLU B O 1
ATOM 3930 N N . ILE B 1 85 ? 1.829 37.062 11.859 1 97 85 ILE B N 1
ATOM 3931 C CA . ILE B 1 85 ? 2.482 36.344 10.758 1 97 85 ILE B CA 1
ATOM 3932 C C . ILE B 1 85 ? 3.971 36.188 11.055 1 97 85 ILE B C 1
ATOM 3934 O O . ILE B 1 85 ? 4.73 37.156 10.961 1 97 85 ILE B O 1
ATOM 3938 N N . THR B 1 86 ? 4.398 35.094 11.492 1 95.44 86 THR B N 1
ATOM 3939 C CA . THR B 1 86 ? 5.777 34.781 11.859 1 95.44 86 THR B CA 1
ATOM 3940 C C . THR B 1 86 ? 6.254 33.5 11.18 1 95.44 86 THR B C 1
ATOM 3942 O O . THR B 1 86 ? 5.457 32.781 10.57 1 95.44 86 THR B O 1
ATOM 3945 N N . PHE B 1 87 ? 7.504 33.281 11.242 1 93.94 87 PHE B N 1
ATOM 3946 C CA . PHE B 1 87 ? 8.023 32 10.797 1 93.94 87 PHE B CA 1
ATOM 3947 C C . PHE B 1 87 ? 7.344 30.859 11.539 1 93.94 87 PHE B C 1
ATOM 3949 O O . PHE B 1 87 ? 7.25 30.875 12.766 1 93.94 87 PHE B O 1
ATOM 3956 N N . GLY B 1 88 ? 6.805 29.906 10.828 1 94.25 88 GLY B N 1
ATOM 3957 C CA . GLY B 1 88 ? 6.188 28.75 11.438 1 94.25 88 GLY B CA 1
ATOM 3958 C C . GLY B 1 88 ? 4.691 28.891 11.633 1 94.25 88 GLY B C 1
ATOM 3959 O O . GLY B 1 88 ? 3.986 27.906 11.859 1 94.25 88 GLY B O 1
ATOM 3960 N N . SER B 1 89 ? 4.199 30.156 11.695 1 96.19 89 SER B N 1
ATOM 3961 C CA . SER B 1 89 ? 2.756 30.344 11.828 1 96.19 89 SER B CA 1
ATOM 3962 C C . SER B 1 89 ? 2.02 29.781 10.617 1 96.19 89 SER B C 1
ATOM 3964 O O . SER B 1 89 ? 2.605 29.625 9.539 1 96.19 89 SER B O 1
ATOM 3966 N N . SER B 1 90 ? 0.813 29.344 10.812 1 97.31 90 SER B N 1
ATOM 3967 C CA . SER B 1 90 ? -0.03 28.906 9.703 1 97.31 90 SER B CA 1
ATOM 3968 C C . SER B 1 90 ? -0.985 30 9.266 1 97.31 90 SER B C 1
ATOM 3970 O O . SER B 1 90 ? -1.528 30.734 10.102 1 97.31 90 SER B O 1
ATOM 3972 N N . VAL B 1 91 ? -1.186 30.141 7.93 1 97.69 91 VAL B N 1
ATOM 3973 C CA . VAL B 1 91 ? -1.976 31.234 7.402 1 97.69 91 VAL B CA 1
ATOM 3974 C C . VAL B 1 91 ? -2.912 30.734 6.309 1 97.69 91 VAL B C 1
ATOM 3976 O O . VAL B 1 91 ? -2.678 29.672 5.73 1 97.69 91 VAL B O 1
ATOM 3979 N N . SER B 1 92 ? -3.988 31.344 6.109 1 96.75 92 SER B N 1
ATOM 3980 C CA . SER B 1 92 ? -4.879 31.25 4.957 1 96.75 92 SER B CA 1
ATOM 3981 C C . SER B 1 92 ? -4.887 32.562 4.156 1 96.75 92 SER B C 1
ATOM 3983 O O . SER B 1 92 ? -5.199 33.625 4.691 1 96.75 92 SER B O 1
ATOM 3985 N N . VAL B 1 93 ? -4.512 32.469 2.893 1 97.31 93 VAL B N 1
ATOM 3986 C CA . VAL B 1 93 ? -4.367 33.656 2.059 1 97.31 93 VAL B CA 1
ATOM 3987 C C . VAL B 1 93 ? -5.27 33.531 0.833 1 97.31 93 VAL B C 1
ATOM 3989 O O . VAL B 1 93 ? -5.246 32.531 0.13 1 97.31 93 VAL B O 1
ATOM 3992 N N . GLU B 1 94 ? -6.117 34.438 0.646 1 96.69 94 GLU B N 1
ATOM 3993 C CA . GLU B 1 94 ? -6.895 34.594 -0.581 1 96.69 94 GLU B CA 1
ATOM 3994 C C . GLU B 1 94 ? -6.395 35.781 -1.411 1 96.69 94 GLU B C 1
ATOM 3996 O O . GLU B 1 94 ? -6.074 36.844 -0.868 1 96.69 94 GLU B O 1
ATOM 4001 N N . GLY B 1 95 ? -6.223 35.5 -2.705 1 96.38 95 GLY B N 1
ATOM 4002 C CA . GLY B 1 95 ? -5.754 36.594 -3.553 1 96.38 95 GLY B CA 1
ATOM 4003 C C . GLY B 1 95 ? -5.652 36.219 -5.016 1 96.38 95 GLY B C 1
ATOM 4004 O O . GLY B 1 95 ? -6.324 35.281 -5.465 1 96.38 95 GLY B O 1
ATOM 4005 N N . LYS B 1 96 ? -4.805 37 -5.73 1 96.25 96 LYS B N 1
ATOM 4006 C CA . LYS B 1 96 ? -4.668 36.844 -7.172 1 96.25 96 LYS B CA 1
ATOM 4007 C C . LYS B 1 96 ? -3.246 36.406 -7.543 1 96.25 96 LYS B C 1
ATOM 4009 O O . LYS B 1 96 ? -2.279 36.938 -6.992 1 96.25 96 LYS B O 1
ATOM 4014 N N . MET B 1 97 ? -3.277 35.438 -8.445 1 95.38 97 MET B N 1
ATOM 4015 C CA . MET B 1 97 ? -1.971 35.094 -8.992 1 95.38 97 MET B CA 1
ATOM 4016 C C . MET B 1 97 ? -1.474 36.188 -9.945 1 95.38 97 MET B C 1
ATOM 4018 O O . MET B 1 97 ? -2.211 36.625 -10.82 1 95.38 97 MET B O 1
ATOM 4022 N N . ILE B 1 98 ? -0.197 36.594 -9.758 1 94.5 98 ILE B N 1
ATOM 4023 C CA . ILE B 1 98 ? 0.391 37.594 -10.641 1 94.5 98 ILE B CA 1
ATOM 4024 C C . ILE B 1 98 ? 1.758 37.125 -11.125 1 94.5 98 ILE B C 1
ATOM 4026 O O . ILE B 1 98 ? 2.393 36.281 -10.484 1 94.5 98 ILE B O 1
ATOM 4030 N N . GLU B 1 99 ? 2.176 37.562 -12.227 1 92.88 99 GLU B N 1
ATOM 4031 C CA . GLU B 1 99 ? 3.508 37.25 -12.719 1 92.88 99 GLU B CA 1
ATOM 4032 C C . GLU B 1 99 ? 4.59 37.781 -11.797 1 92.88 99 GLU B C 1
ATOM 4034 O O . GLU B 1 99 ? 4.484 38.906 -11.305 1 92.88 99 GLU B O 1
ATOM 4039 N N . SER B 1 100 ? 5.504 37 -11.547 1 89.56 100 SER B N 1
ATOM 4040 C CA . SER B 1 100 ? 6.602 37.406 -10.672 1 89.56 100 SER B CA 1
ATOM 4041 C C . SER B 1 100 ? 7.68 38.156 -11.438 1 89.56 100 SER B C 1
ATOM 4043 O O . SER B 1 100 ? 8.125 37.688 -12.5 1 89.56 100 SER B O 1
ATOM 4045 N N . PRO B 1 101 ? 8.039 39.25 -10.914 1 83.31 101 PRO B N 1
ATOM 4046 C CA . PRO B 1 101 ? 9.148 39.969 -11.562 1 83.31 101 PRO B CA 1
ATOM 4047 C C . PRO B 1 101 ? 10.508 39.312 -11.273 1 83.31 101 PRO B C 1
ATOM 4049 O O . PRO B 1 101 ? 11.484 39.625 -11.961 1 83.31 101 PRO B O 1
ATOM 4052 N N . GLY B 1 102 ? 10.602 38.531 -10.25 1 78.69 102 GLY B N 1
ATOM 4053 C CA . GLY B 1 102 ? 11.867 37.969 -9.812 1 78.69 102 GLY B CA 1
ATOM 4054 C C . GLY B 1 102 ? 12.203 36.656 -10.508 1 78.69 102 GLY B C 1
ATOM 4055 O O . GLY B 1 102 ? 11.531 36.281 -11.477 1 78.69 102 GLY B O 1
ATOM 4056 N N . GLN B 1 103 ? 13.383 36.188 -10.047 1 78.06 103 GLN B N 1
ATOM 4057 C CA . GLN B 1 103 ? 13.883 34.906 -10.562 1 78.06 103 GLN B CA 1
ATOM 4058 C C . GLN B 1 103 ? 13.414 33.719 -9.711 1 78.06 103 GLN B C 1
ATOM 4060 O O . GLN B 1 103 ? 13.055 33.906 -8.547 1 78.06 103 GLN B O 1
ATOM 4065 N N . GLY B 1 104 ? 12.906 32.562 -10.25 1 76.31 104 GLY B N 1
ATOM 4066 C CA . GLY B 1 104 ? 12.688 31.359 -9.469 1 76.31 104 GLY B CA 1
ATOM 4067 C C . GLY B 1 104 ? 11.281 30.812 -9.602 1 76.31 104 GLY B C 1
ATOM 4068 O O . GLY B 1 104 ? 11.078 29.609 -9.68 1 76.31 104 GLY B O 1
ATOM 4069 N N . GLN B 1 105 ? 10.352 31.906 -9.352 1 84.75 105 GLN B N 1
ATOM 4070 C CA . GLN B 1 105 ? 8.961 31.5 -9.477 1 84.75 105 GLN B CA 1
ATOM 4071 C C . GLN B 1 105 ? 8.203 32.406 -10.453 1 84.75 105 GLN B C 1
ATOM 4073 O O . GLN B 1 105 ? 8.273 33.625 -10.359 1 84.75 105 GLN B O 1
ATOM 4078 N N . ASP B 1 106 ? 7.5 31.766 -11.336 1 87.31 106 ASP B N 1
ATOM 4079 C CA . ASP B 1 106 ? 6.867 32.5 -12.438 1 87.31 106 ASP B CA 1
ATOM 4080 C C . ASP B 1 106 ? 5.688 33.312 -11.938 1 87.31 106 ASP B C 1
ATOM 4082 O O . ASP B 1 106 ? 5.414 34.406 -12.461 1 87.31 106 ASP B O 1
ATOM 4086 N N . TYR B 1 107 ? 5.062 32.781 -10.953 1 92.31 107 TYR B N 1
ATOM 4087 C CA . TYR B 1 107 ? 3.873 33.438 -10.438 1 92.31 107 TYR B CA 1
ATOM 4088 C C . TYR B 1 107 ? 3.92 33.562 -8.922 1 92.31 107 TYR B C 1
ATOM 4090 O O . TYR B 1 107 ? 4.504 32.688 -8.25 1 92.31 107 TYR B O 1
ATOM 4098 N N . GLU B 1 108 ? 3.375 34.625 -8.438 1 95.06 108 GLU B N 1
ATOM 4099 C CA . GLU B 1 108 ? 3.236 34.844 -7.008 1 95.06 108 GLU B CA 1
ATOM 4100 C C . GLU B 1 108 ? 1.802 35.25 -6.645 1 95.06 108 GLU B C 1
ATOM 4102 O O . GLU B 1 108 ? 1.011 35.594 -7.523 1 95.06 108 GLU B O 1
ATOM 4107 N N . LEU B 1 109 ? 1.505 35.031 -5.391 1 96.44 109 LEU B N 1
ATOM 4108 C CA . LEU B 1 109 ? 0.156 35.312 -4.914 1 96.44 109 LEU B CA 1
ATOM 4109 C C . LEU B 1 109 ? 0.1 36.688 -4.246 1 96.44 109 LEU B C 1
ATOM 4111 O O . LEU B 1 109 ? 0.756 36.938 -3.227 1 96.44 109 LEU B O 1
ATOM 4115 N N . LEU B 1 110 ? -0.601 37.594 -4.898 1 96.94 110 LEU B N 1
ATOM 4116 C CA . LEU B 1 110 ? -0.879 38.906 -4.266 1 96.94 110 LEU B CA 1
ATOM 4117 C C . LEU B 1 110 ? -2.059 38.781 -3.307 1 96.94 110 LEU B C 1
ATOM 4119 O O . LEU B 1 110 ? -3.201 38.594 -3.738 1 96.94 110 LEU B O 1
ATOM 4123 N N . ALA B 1 111 ? -1.8 38.969 -2.041 1 97.94 111 ALA B N 1
ATOM 4124 C CA . ALA B 1 111 ? -2.812 38.75 -1.013 1 97.94 111 ALA B CA 1
ATOM 4125 C C . ALA B 1 111 ? -3.875 39.844 -1.038 1 97.94 111 ALA B C 1
ATOM 4127 O O . ALA B 1 111 ? -3.553 41.031 -1.086 1 97.94 111 ALA B O 1
ATOM 4128 N N . GLU B 1 112 ? -5.105 39.438 -1.042 1 97.75 112 GLU B N 1
ATOM 4129 C CA . GLU B 1 112 ? -6.242 40.312 -0.838 1 97.75 112 GLU B CA 1
ATOM 4130 C C . GLU B 1 112 ? -6.82 40.156 0.567 1 97.75 112 GLU B C 1
ATOM 4132 O O . GLU B 1 112 ? -7.379 41.125 1.118 1 97.75 112 GLU B O 1
ATOM 4137 N N . LYS B 1 113 ? -6.75 38.969 1.057 1 97.31 113 LYS B N 1
ATOM 4138 C CA . LYS B 1 113 ? -7.113 38.625 2.428 1 97.31 113 LYS B CA 1
ATOM 4139 C C . LYS B 1 113 ? -6.117 37.625 3.023 1 97.31 113 LYS B C 1
ATOM 4141 O O . LYS B 1 113 ? -5.672 36.688 2.34 1 97.31 113 LYS B O 1
ATOM 4146 N N . ILE B 1 114 ? -5.738 37.875 4.258 1 97.56 114 ILE B N 1
ATOM 4147 C CA . ILE B 1 114 ? -4.848 36.938 4.934 1 97.56 114 ILE B CA 1
ATOM 4148 C C . ILE B 1 114 ? -5.289 36.75 6.383 1 97.56 114 ILE B C 1
ATOM 4150 O O . ILE B 1 114 ? -5.656 37.719 7.051 1 97.56 114 ILE B O 1
ATOM 4154 N N . SER B 1 115 ? -5.441 35.531 6.812 1 96.5 115 SER B N 1
ATOM 4155 C CA . SER B 1 115 ? -5.75 35.219 8.203 1 96.5 115 SER B CA 1
ATOM 4156 C C . SER B 1 115 ? -4.73 34.25 8.781 1 96.5 115 SER B C 1
ATOM 4158 O O . SER B 1 115 ? -4.254 33.344 8.078 1 96.5 115 SER B O 1
ATOM 4160 N N . VAL B 1 116 ? -4.398 34.438 10.023 1 97.19 116 VAL B N 1
ATOM 4161 C CA . VAL B 1 116 ? -3.508 33.531 10.727 1 97.19 116 VAL B CA 1
ATOM 4162 C C . VAL B 1 116 ? -4.32 32.406 11.359 1 97.19 116 VAL B C 1
ATOM 4164 O O . VAL B 1 116 ? -5.199 32.656 12.188 1 97.19 116 VAL B O 1
ATOM 4167 N N . CYS B 1 117 ? -4.059 31.203 10.938 1 94.88 117 CYS B N 1
ATOM 4168 C CA . CYS B 1 117 ? -4.742 30.016 11.461 1 94.88 117 CYS B CA 1
ATOM 4169 C C . CYS B 1 117 ? -4.152 29.594 12.805 1 94.88 117 CYS B C 1
ATOM 4171 O O . CYS B 1 117 ? -4.883 29.156 13.695 1 94.88 117 CYS B O 1
ATOM 4173 N N . GLY B 1 118 ? -2.881 29.641 12.938 1 95.25 118 GLY B N 1
ATOM 4174 C CA . GLY B 1 118 ? -2.137 29.312 14.141 1 95.25 118 GLY B CA 1
ATOM 4175 C C . GLY B 1 118 ? -0.862 30.125 14.297 1 95.25 118 GLY B C 1
ATOM 4176 O O . GLY B 1 118 ? -0.059 30.203 13.367 1 95.25 118 GLY B O 1
ATOM 4177 N N . THR B 1 119 ? -0.685 30.656 15.445 1 96.06 119 THR B N 1
ATOM 4178 C CA . THR B 1 119 ? 0.498 31.469 15.703 1 96.06 119 THR B CA 1
ATOM 4179 C C . THR B 1 119 ? 1.706 30.594 16.016 1 96.06 119 THR B C 1
ATOM 4181 O O . THR B 1 119 ? 1.56 29.391 16.25 1 96.06 119 THR B O 1
ATOM 4184 N N . CYS B 1 120 ? 2.818 31.141 15.867 1 94.38 120 CYS B N 1
ATOM 4185 C CA . CYS B 1 120 ? 4.066 30.484 16.219 1 94.38 120 CYS B CA 1
ATOM 4186 C C . CYS B 1 120 ? 5.07 31.469 16.797 1 94.38 120 CYS B C 1
ATOM 4188 O O . CYS B 1 120 ? 5.34 32.5 16.172 1 94.38 120 CYS B O 1
ATOM 4190 N N . ASN B 1 121 ? 5.562 31.188 17.969 1 93.38 121 ASN B N 1
ATOM 4191 C CA . ASN B 1 121 ? 6.641 31.984 18.531 1 93.38 121 ASN B CA 1
ATOM 4192 C C . ASN B 1 121 ? 7.996 31.578 17.953 1 93.38 121 ASN B C 1
ATOM 4194 O O . ASN B 1 121 ? 8.531 30.531 18.312 1 93.38 121 ASN B O 1
ATOM 4198 N N . PRO B 1 122 ? 8.547 32.406 17.156 1 87.94 122 PRO B N 1
ATOM 4199 C CA . PRO B 1 122 ? 9.789 32.031 16.469 1 87.94 122 PRO B CA 1
ATOM 4200 C C . PRO B 1 122 ? 10.945 31.812 17.453 1 87.94 122 PRO B C 1
ATOM 4202 O O . PRO B 1 122 ? 11.914 31.125 17.125 1 87.94 122 PRO B O 1
ATOM 4205 N N . GLU B 1 123 ? 10.852 32.438 18.625 1 88.12 123 GLU B N 1
ATOM 4206 C CA . GLU B 1 123 ? 11.914 32.281 19.609 1 88.12 123 GLU B CA 1
ATOM 4207 C C . GLU B 1 123 ? 11.867 30.922 20.281 1 88.12 123 GLU B C 1
ATOM 4209 O O . GLU B 1 123 ? 12.906 30.391 20.688 1 88.12 123 GLU B O 1
ATOM 4214 N N . GLU B 1 124 ? 10.719 30.406 20.344 1 89.88 124 GLU B N 1
ATOM 4215 C CA . GLU B 1 124 ? 10.531 29.125 21.016 1 89.88 124 GLU B CA 1
ATOM 4216 C C . GLU B 1 124 ? 10.602 27.969 20.031 1 89.88 124 GLU B C 1
ATOM 4218 O O . GLU B 1 124 ? 10.867 26.828 20.422 1 89.88 124 GLU B O 1
ATOM 4223 N N . PHE B 1 125 ? 10.289 28.266 18.828 1 90.88 125 PHE B N 1
ATOM 4224 C CA . PHE B 1 125 ? 10.328 27.234 17.797 1 90.88 125 PHE B CA 1
ATOM 4225 C C . PHE B 1 125 ? 11.742 26.719 17.594 1 90.88 125 PHE B C 1
ATOM 4227 O O . PHE B 1 125 ? 12.656 27.5 17.312 1 90.88 125 PHE B O 1
ATOM 4234 N N . PRO B 1 126 ? 11.984 25.469 17.656 1 90.19 126 PRO B N 1
ATOM 4235 C CA . PRO B 1 126 ? 13.352 24.938 17.703 1 90.19 126 PRO B CA 1
ATOM 4236 C C . PRO B 1 126 ? 14.062 25.016 16.344 1 90.19 126 PRO B C 1
ATOM 4238 O O . PRO B 1 126 ? 15.289 24.984 16.281 1 90.19 126 PRO B O 1
ATOM 4241 N N . PHE B 1 127 ? 13.359 25.047 15.281 1 86.94 127 PHE B N 1
ATOM 4242 C CA . PHE B 1 127 ? 13.977 25.078 13.961 1 86.94 127 PHE B CA 1
ATOM 4243 C C . PHE B 1 127 ? 14.039 26.5 13.414 1 86.94 127 PHE B C 1
ATOM 4245 O O . PHE B 1 127 ? 13.008 27.078 13.062 1 86.94 127 PHE B O 1
ATOM 4252 N N . GLN B 1 128 ? 15.195 27.047 13.523 1 75.62 128 GLN B N 1
ATOM 4253 C CA . GLN B 1 128 ? 15.359 28.438 13.094 1 75.62 128 GLN B CA 1
ATOM 4254 C C . GLN B 1 128 ? 15.516 28.531 11.578 1 75.62 128 GLN B C 1
ATOM 4256 O O . GLN B 1 128 ? 16.047 27.609 10.953 1 75.62 128 GLN B O 1
ATOM 4261 N N . SER B 1 129 ? 15.078 29.547 10.906 1 64.38 129 SER B N 1
ATOM 4262 C CA . SER B 1 129 ? 14.977 29.75 9.461 1 64.38 129 SER B CA 1
ATOM 4263 C C . SER B 1 129 ? 16.359 29.812 8.82 1 64.38 129 SER B C 1
ATOM 4265 O O . SER B 1 129 ? 16.547 29.344 7.691 1 64.38 129 SER B O 1
ATOM 4267 N N . ARG B 1 130 ? 17.375 30.406 9.398 1 65.31 130 ARG B N 1
ATOM 4268 C CA . ARG B 1 130 ? 18.578 30.828 8.688 1 65.31 130 ARG B CA 1
ATOM 4269 C C . ARG B 1 130 ? 19.688 29.812 8.867 1 65.31 130 ARG B C 1
ATOM 4271 O O . ARG B 1 130 ? 20.797 29.984 8.336 1 65.31 130 ARG B O 1
ATOM 4278 N N . SER B 1 131 ? 19.359 28.641 9.477 1 64.38 131 SER B N 1
ATOM 4279 C CA . SER B 1 131 ? 20.5 27.766 9.719 1 64.38 131 SER B CA 1
ATOM 4280 C C . SER B 1 131 ? 20.172 26.328 9.305 1 64.38 131 SER B C 1
ATOM 4282 O O . SER B 1 131 ? 19.016 25.922 9.297 1 64.38 131 SER B O 1
ATOM 4284 N N . LYS B 1 132 ? 21.25 25.797 8.68 1 77.81 132 LYS B N 1
ATOM 4285 C CA . LYS B 1 132 ? 21.156 24.344 8.484 1 77.81 132 LYS B CA 1
ATOM 4286 C C . LYS B 1 132 ? 20.938 23.625 9.805 1 77.81 132 LYS B C 1
ATOM 4288 O O . LYS B 1 132 ? 21.672 23.859 10.773 1 77.81 132 LYS B O 1
ATOM 4293 N N . ILE B 1 133 ? 19.891 22.953 9.914 1 83.62 133 ILE B N 1
ATOM 4294 C CA . ILE B 1 133 ? 19.578 22.219 11.133 1 83.62 133 ILE B CA 1
ATOM 4295 C C . ILE B 1 133 ? 20.203 20.828 11.078 1 83.62 133 ILE B C 1
ATOM 4297 O O . ILE B 1 133 ? 19.828 20.016 10.219 1 83.62 133 ILE B O 1
ATOM 4301 N N . PRO B 1 134 ? 21.141 20.562 11.93 1 85.25 134 PRO B N 1
ATOM 4302 C CA . PRO B 1 134 ? 21.703 19.219 11.93 1 85.25 134 PRO B CA 1
ATOM 4303 C C . PRO B 1 134 ? 20.656 18.125 12.188 1 85.25 134 PRO B C 1
ATOM 4305 O O . PRO B 1 134 ? 19.766 18.312 13.008 1 85.25 134 PRO B O 1
ATOM 4308 N N . VAL B 1 135 ? 20.812 17.062 11.57 1 86 135 VAL B N 1
ATOM 4309 C CA . VAL B 1 135 ? 19.859 15.961 11.664 1 86 135 VAL B CA 1
ATOM 4310 C C . VAL B 1 135 ? 19.844 15.414 13.086 1 86 135 VAL B C 1
ATOM 4312 O O . VAL B 1 135 ? 18.781 15 13.586 1 86 135 VAL B O 1
ATOM 4315 N N . GLU B 1 136 ? 20.969 15.438 13.789 1 89.44 136 GLU B N 1
ATOM 4316 C CA . GLU B 1 136 ? 21.062 14.953 15.164 1 89.44 136 GLU B CA 1
ATOM 4317 C C . GLU B 1 136 ? 20.219 15.812 16.109 1 89.44 136 GLU B C 1
ATOM 4319 O O . GLU B 1 136 ? 19.609 15.297 17.047 1 89.44 136 GLU B O 1
ATOM 4324 N N . TYR B 1 137 ? 20.219 17.078 15.844 1 90 137 TYR B N 1
ATOM 4325 C CA . TYR B 1 137 ? 19.438 18 16.656 1 90 137 TYR B CA 1
ATOM 4326 C C . TYR B 1 137 ? 17.938 17.734 16.5 1 90 137 TYR B C 1
ATOM 4328 O O . TYR B 1 137 ? 17.188 17.797 17.469 1 90 137 TYR B O 1
ATOM 4336 N N . VAL B 1 138 ? 17.531 17.406 15.344 1 91 138 VAL B N 1
ATOM 4337 C CA . VAL B 1 138 ? 16.125 17.188 15.031 1 91 138 VAL B CA 1
ATOM 4338 C C . VAL B 1 138 ? 15.617 15.969 15.805 1 91 138 VAL B C 1
ATOM 4340 O O . VAL B 1 138 ? 14.422 15.844 16.062 1 91 138 VAL B O 1
ATOM 4343 N N . ARG B 1 139 ? 16.484 15.031 16.234 1 91.5 139 ARG B N 1
ATOM 4344 C CA . ARG B 1 139 ? 16.109 13.828 16.969 1 91.5 139 ARG B CA 1
ATOM 4345 C C . ARG B 1 139 ? 15.508 14.18 18.328 1 91.5 139 ARG B C 1
ATOM 4347 O O . ARG B 1 139 ? 14.797 13.367 18.938 1 91.5 139 ARG B O 1
ATOM 4354 N N . ASP B 1 140 ? 15.875 15.367 18.75 1 92.69 140 ASP B N 1
ATOM 4355 C CA . ASP B 1 140 ? 15.328 15.82 20.031 1 92.69 140 ASP B CA 1
ATOM 4356 C C . ASP B 1 140 ? 13.898 16.328 19.875 1 92.69 140 ASP B C 1
ATOM 4358 O O . ASP B 1 140 ? 13.188 16.531 20.859 1 92.69 140 ASP B O 1
ATOM 4362 N N . TYR B 1 141 ? 13.453 16.5 18.672 1 93.25 141 TYR B N 1
ATOM 4363 C CA . TYR B 1 141 ? 12.125 17 18.359 1 93.25 141 TYR B CA 1
ATOM 4364 C C . TYR B 1 141 ? 11.453 16.141 17.281 1 93.25 141 TYR B C 1
ATOM 4366 O O . TYR B 1 141 ? 11.008 16.656 16.266 1 93.25 141 TYR B O 1
ATOM 4374 N N . LEU B 1 142 ? 11.242 14.859 17.594 1 91.44 142 LEU B N 1
ATOM 4375 C CA . LEU B 1 142 ? 10.773 13.883 16.625 1 91.44 142 LEU B CA 1
ATOM 4376 C C . LEU B 1 142 ? 9.414 14.289 16.047 1 91.44 142 LEU B C 1
ATOM 4378 O O . LEU B 1 142 ? 9.164 14.117 14.859 1 91.44 142 LEU B O 1
ATOM 4382 N N . HIS B 1 143 ? 8.562 14.883 16.891 1 91.75 143 HIS B N 1
ATOM 4383 C CA . HIS B 1 143 ? 7.207 15.234 16.469 1 91.75 143 HIS B CA 1
ATOM 4384 C C . HIS B 1 143 ? 7.211 16.438 15.531 1 91.75 143 HIS B C 1
ATOM 4386 O O . HIS B 1 143 ? 6.211 16.719 14.867 1 91.75 143 HIS B O 1
ATOM 4392 N N . LEU B 1 144 ? 8.383 17.172 15.43 1 93.94 144 LEU B N 1
ATOM 4393 C CA . LEU B 1 144 ? 8.484 18.359 14.594 1 93.94 144 LEU B CA 1
ATOM 4394 C C . LEU B 1 144 ? 9.32 18.094 13.352 1 93.94 144 LEU B C 1
ATOM 4396 O O . LEU B 1 144 ? 9.43 18.938 12.469 1 93.94 144 LEU B O 1
ATOM 4400 N N . ARG B 1 145 ? 9.828 16.844 13.203 1 93.5 145 ARG B N 1
ATOM 4401 C CA . ARG B 1 145 ? 10.758 16.5 12.133 1 93.5 145 ARG B CA 1
ATOM 4402 C C . ARG B 1 145 ? 10.148 16.781 10.766 1 93.5 145 ARG B C 1
ATOM 4404 O O . ARG B 1 145 ? 10.828 17.281 9.867 1 93.5 145 ARG B O 1
ATOM 4411 N N . PRO B 1 146 ? 8.875 16.547 10.602 1 95.31 146 PRO B N 1
ATOM 4412 C CA . PRO B 1 146 ? 8.305 16.75 9.266 1 95.31 146 PRO B CA 1
ATOM 4413 C C . PRO B 1 146 ? 8.305 18.219 8.836 1 95.31 146 PRO B C 1
ATOM 4415 O O . PRO B 1 146 ? 8.094 18.531 7.664 1 95.31 146 PRO B O 1
ATOM 4418 N N . ARG B 1 147 ? 8.578 19.141 9.711 1 94.12 147 ARG B N 1
ATOM 4419 C CA . ARG B 1 147 ? 8.586 20.562 9.406 1 94.12 147 ARG B CA 1
ATOM 4420 C C . ARG B 1 147 ? 9.875 20.969 8.703 1 94.12 147 ARG B C 1
ATOM 4422 O O . ARG B 1 147 ? 9.961 22.062 8.148 1 94.12 147 ARG B O 1
ATOM 4429 N N . THR B 1 148 ? 10.875 20.125 8.781 1 93.31 148 THR B N 1
ATOM 4430 C CA . THR B 1 148 ? 12.125 20.406 8.086 1 93.31 148 THR B CA 1
ATOM 4431 C C . THR B 1 148 ? 12.055 19.938 6.633 1 93.31 148 THR B C 1
ATOM 4433 O O . THR B 1 148 ? 11.344 18.984 6.316 1 93.31 148 THR B O 1
ATOM 4436 N N . ASN B 1 149 ? 12.812 20.562 5.762 1 92.69 149 ASN B N 1
ATOM 4437 C CA . ASN B 1 149 ? 12.852 20.156 4.363 1 92.69 149 ASN B CA 1
ATOM 4438 C C . ASN B 1 149 ? 13.406 18.75 4.207 1 92.69 149 ASN B C 1
ATOM 4440 O O . ASN B 1 149 ? 12.961 17.984 3.34 1 92.69 149 ASN B O 1
ATOM 4444 N N . PHE B 1 150 ? 14.344 18.438 5.039 1 94.25 150 PHE B N 1
ATOM 4445 C CA . PHE B 1 150 ? 14.977 17.125 4.988 1 94.25 150 PHE B CA 1
ATOM 4446 C C . PHE B 1 150 ? 13.938 16.016 5.168 1 94.25 150 PHE B C 1
ATOM 4448 O O . PHE B 1 150 ? 13.805 15.141 4.312 1 94.25 150 PHE B O 1
ATOM 4455 N N . PHE B 1 151 ? 13.141 16.109 6.172 1 95.88 151 PHE B N 1
ATOM 4456 C CA . PHE B 1 151 ? 12.25 15 6.512 1 95.88 151 PHE B CA 1
ATOM 4457 C C . PHE B 1 151 ? 10.961 15.078 5.703 1 95.88 151 PHE B C 1
ATOM 4459 O O . PHE B 1 151 ? 10.375 14.055 5.352 1 95.88 151 PHE B O 1
ATOM 4466 N N . SER B 1 152 ? 10.453 16.281 5.438 1 96.75 152 SER B N 1
ATOM 4467 C CA . SER B 1 152 ? 9.281 16.375 4.57 1 96.75 152 SER B CA 1
ATOM 4468 C C . SER B 1 152 ? 9.578 15.828 3.18 1 96.75 152 SER B C 1
ATOM 4470 O O . SER B 1 152 ? 8.75 15.133 2.59 1 96.75 152 SER B O 1
ATOM 4472 N N . SER B 1 153 ? 10.797 16.125 2.648 1 97.25 153 SER B N 1
ATOM 4473 C CA . SER B 1 153 ? 11.203 15.57 1.361 1 97.25 153 SER B CA 1
ATOM 4474 C C . SER B 1 153 ? 11.312 14.055 1.42 1 97.25 153 SER B C 1
ATOM 4476 O O . SER B 1 153 ? 10.914 13.359 0.482 1 97.25 153 SER B O 1
ATOM 4478 N N . LEU B 1 154 ? 11.875 13.562 2.508 1 97.12 154 LEU B N 1
ATOM 4479 C CA . LEU B 1 154 ? 11.977 12.117 2.693 1 97.12 154 LEU B CA 1
ATOM 4480 C C . LEU B 1 154 ? 10.602 11.461 2.65 1 97.12 154 LEU B C 1
ATOM 4482 O O . LEU B 1 154 ? 10.422 10.422 2.016 1 97.12 154 LEU B O 1
ATOM 4486 N N . LEU B 1 155 ? 9.641 12.062 3.367 1 98.06 155 LEU B N 1
ATOM 4487 C CA . LEU B 1 155 ? 8.289 11.516 3.408 1 98.06 155 LEU B CA 1
ATOM 4488 C C . LEU B 1 155 ? 7.652 11.531 2.023 1 98.06 155 LEU B C 1
ATOM 4490 O O . LEU B 1 155 ? 6.992 10.562 1.629 1 98.06 155 LEU B O 1
ATOM 4494 N N . ARG B 1 156 ? 7.855 12.609 1.292 1 98.38 156 ARG B N 1
ATOM 4495 C CA . ARG B 1 156 ? 7.316 12.672 -0.063 1 98.38 156 ARG B CA 1
ATOM 4496 C C . ARG B 1 156 ? 8 11.664 -0.975 1 98.38 156 ARG B C 1
ATOM 4498 O O . ARG B 1 156 ? 7.348 11.016 -1.795 1 98.38 156 ARG B O 1
ATOM 4505 N N . LEU B 1 157 ? 9.32 11.516 -0.861 1 98.25 157 LEU B N 1
ATOM 4506 C CA . LEU B 1 157 ? 10.055 10.531 -1.646 1 98.25 157 LEU B CA 1
ATOM 4507 C C . LEU B 1 157 ? 9.586 9.117 -1.323 1 98.25 157 LEU B C 1
ATOM 4509 O O . LEU B 1 157 ? 9.43 8.289 -2.225 1 98.25 157 LEU B O 1
ATOM 4513 N N . ARG B 1 158 ? 9.414 8.797 -0.059 1 98.31 158 ARG B N 1
ATOM 4514 C CA . ARG B 1 158 ? 8.93 7.477 0.337 1 98.31 158 ARG B CA 1
ATOM 4515 C C . ARG B 1 158 ? 7.543 7.207 -0.233 1 98.31 158 ARG B C 1
ATOM 4517 O O . ARG B 1 158 ? 7.262 6.105 -0.707 1 98.31 158 ARG B O 1
ATOM 4524 N N . ASN B 1 159 ? 6.66 8.203 -0.104 1 98.44 159 ASN B N 1
ATOM 4525 C CA . ASN B 1 159 ? 5.34 8.117 -0.722 1 98.44 159 ASN B CA 1
ATOM 4526 C C . ASN B 1 159 ? 5.438 7.797 -2.211 1 98.44 159 ASN B C 1
ATOM 4528 O O . ASN B 1 159 ? 4.812 6.848 -2.689 1 98.44 159 ASN B O 1
ATOM 4532 N N . ALA B 1 160 ? 6.25 8.562 -2.891 1 98.25 160 ALA B N 1
ATOM 4533 C CA . ALA B 1 160 ? 6.387 8.398 -4.336 1 98.25 160 ALA B CA 1
ATOM 4534 C C . ALA B 1 160 ? 6.98 7.039 -4.684 1 98.25 160 ALA B C 1
ATOM 4536 O O . ALA B 1 160 ? 6.539 6.387 -5.633 1 98.25 160 ALA B O 1
ATOM 4537 N N . THR B 1 161 ? 7.977 6.605 -3.959 1 98.56 161 THR B N 1
ATOM 4538 C CA . THR B 1 161 ? 8.625 5.316 -4.191 1 98.56 161 THR B CA 1
ATOM 4539 C C . THR B 1 161 ? 7.629 4.176 -3.996 1 98.56 161 THR B C 1
ATOM 4541 O O . THR B 1 161 ? 7.547 3.27 -4.828 1 98.56 161 THR B O 1
ATOM 4544 N N . THR B 1 162 ? 6.875 4.227 -2.896 1 98.69 162 THR B N 1
ATOM 4545 C CA . THR B 1 162 ? 5.895 3.193 -2.59 1 98.69 162 THR B CA 1
ATOM 4546 C C . THR B 1 162 ? 4.859 3.084 -3.703 1 98.69 162 THR B C 1
ATOM 4548 O O . THR B 1 162 ? 4.555 1.984 -4.172 1 98.69 162 THR B O 1
ATOM 4551 N N . ASN B 1 163 ? 4.375 4.195 -4.102 1 98.38 163 ASN B N 1
ATOM 4552 C CA . ASN B 1 163 ? 3.371 4.199 -5.16 1 98.38 163 ASN B CA 1
ATOM 4553 C C . ASN B 1 163 ? 3.949 3.689 -6.48 1 98.38 163 ASN B C 1
ATOM 4555 O O . ASN B 1 163 ? 3.264 3.008 -7.242 1 98.38 163 ASN B O 1
ATOM 4559 N N . ALA B 1 164 ? 5.188 4.07 -6.797 1 98.62 164 ALA B N 1
ATOM 4560 C CA . ALA B 1 164 ? 5.84 3.613 -8.023 1 98.62 164 ALA B CA 1
ATOM 4561 C C . ALA B 1 164 ? 5.973 2.094 -8.039 1 98.62 164 ALA B C 1
ATOM 4563 O O . ALA B 1 164 ? 5.75 1.455 -9.07 1 98.62 164 ALA B O 1
ATOM 4564 N N . ILE B 1 165 ? 6.316 1.506 -6.945 1 98.69 165 ILE B N 1
ATOM 4565 C CA . ILE B 1 165 ? 6.469 0.059 -6.84 1 98.69 165 ILE B CA 1
ATOM 4566 C C . ILE B 1 165 ? 5.125 -0.623 -7.09 1 98.69 165 ILE B C 1
ATOM 4568 O O . ILE B 1 165 ? 5.039 -1.567 -7.879 1 98.69 165 ILE B O 1
ATOM 4572 N N . HIS B 1 166 ? 4.094 -0.143 -6.41 1 98.69 166 HIS B N 1
ATOM 4573 C CA . HIS B 1 166 ? 2.766 -0.686 -6.668 1 98.69 166 HIS B CA 1
ATOM 4574 C C . HIS B 1 166 ? 2.387 -0.538 -8.141 1 98.69 166 HIS B C 1
ATOM 4576 O O . HIS B 1 166 ? 1.87 -1.478 -8.75 1 98.69 166 HIS B O 1
ATOM 4582 N N . LYS B 1 167 ? 2.629 0.648 -8.648 1 98.19 167 LYS B N 1
ATOM 4583 C CA . LYS B 1 167 ? 2.279 0.929 -10.039 1 98.19 167 LYS B CA 1
ATOM 4584 C C . LYS B 1 167 ? 2.965 -0.049 -10.992 1 98.19 167 LYS B C 1
ATOM 4586 O O . LYS B 1 167 ? 2.338 -0.571 -11.914 1 98.19 167 LYS B O 1
ATOM 4591 N N . TYR B 1 168 ? 4.219 -0.323 -10.797 1 97.94 168 TYR B N 1
ATOM 4592 C CA . TYR B 1 168 ? 4.945 -1.275 -11.625 1 97.94 168 TYR B CA 1
ATOM 4593 C C . TYR B 1 168 ? 4.258 -2.637 -11.625 1 97.94 168 TYR B C 1
ATOM 4595 O O . TYR B 1 168 ? 4.008 -3.213 -12.688 1 97.94 168 TYR B O 1
ATOM 4603 N N . PHE B 1 169 ? 4.039 -3.162 -10.422 1 98.19 169 PHE B N 1
ATOM 4604 C CA . PHE B 1 169 ? 3.479 -4.504 -10.312 1 98.19 169 PHE B CA 1
ATOM 4605 C C . PHE B 1 169 ? 2.08 -4.555 -10.914 1 98.19 169 PHE B C 1
ATOM 4607 O O . PHE B 1 169 ? 1.736 -5.516 -11.609 1 98.19 169 PHE B O 1
ATOM 4614 N N . GLN B 1 170 ? 1.288 -3.508 -10.664 1 97.62 170 GLN B N 1
ATOM 4615 C CA . GLN B 1 170 ? -0.058 -3.48 -11.227 1 97.62 170 GLN B CA 1
ATOM 4616 C C . GLN B 1 170 ? -0.018 -3.445 -12.75 1 97.62 170 GLN B C 1
ATOM 4618 O O . GLN B 1 170 ? -0.775 -4.156 -13.414 1 97.62 170 GLN B O 1
ATOM 4623 N N . GLU B 1 171 ? 0.876 -2.654 -13.297 1 96.19 171 GLU B N 1
ATOM 4624 C CA . GLU B 1 171 ? 0.983 -2.523 -14.742 1 96.19 171 GLU B CA 1
ATOM 4625 C C . GLU B 1 171 ? 1.505 -3.811 -15.375 1 96.19 171 GLU B C 1
ATOM 4627 O O . GLU B 1 171 ? 1.401 -3.998 -16.594 1 96.19 171 GLU B O 1
ATOM 4632 N N . ASN B 1 172 ? 2.066 -4.672 -14.609 1 96.19 172 ASN B N 1
ATOM 4633 C CA . ASN B 1 172 ? 2.578 -5.945 -15.109 1 96.19 172 ASN B CA 1
ATOM 4634 C C . ASN B 1 172 ? 1.733 -7.117 -14.617 1 96.19 172 ASN B C 1
ATOM 4636 O O . ASN B 1 172 ? 2.217 -8.25 -14.547 1 96.19 172 ASN B O 1
ATOM 4640 N N . ASP B 1 173 ? 0.547 -6.895 -14.141 1 95.94 173 ASP B N 1
ATOM 4641 C CA . ASP B 1 173 ? -0.519 -7.852 -13.859 1 95.94 173 ASP B CA 1
ATOM 4642 C C . ASP B 1 173 ? -0.177 -8.719 -12.648 1 95.94 173 ASP B C 1
ATOM 4644 O O . ASP B 1 173 ? -0.523 -9.898 -12.602 1 95.94 173 ASP B O 1
ATOM 4648 N N . PHE B 1 174 ? 0.642 -8.195 -11.734 1 97.88 174 PHE B N 1
ATOM 4649 C CA . PHE B 1 174 ? 0.827 -8.867 -10.453 1 97.88 174 PHE B CA 1
ATOM 4650 C C . PHE B 1 174 ? -0.328 -8.555 -9.508 1 97.88 174 PHE B C 1
ATOM 4652 O O . PHE B 1 174 ? -0.81 -7.422 -9.461 1 97.88 174 PHE B O 1
ATOM 4659 N N . LEU B 1 175 ? -0.732 -9.477 -8.766 1 98.19 175 LEU B N 1
ATOM 4660 C CA . LEU B 1 175 ? -1.761 -9.266 -7.754 1 98.19 175 LEU B CA 1
ATOM 4661 C C . LEU B 1 175 ? -1.134 -8.938 -6.402 1 98.19 175 LEU B C 1
ATOM 4663 O O . LEU B 1 175 ? -0.234 -9.641 -5.945 1 98.19 175 LEU B O 1
ATOM 4667 N N . PHE B 1 176 ? -1.541 -7.859 -5.84 1 98.69 176 PHE B N 1
ATOM 4668 C CA . PHE B 1 176 ? -1.085 -7.492 -4.504 1 98.69 176 PHE B CA 1
ATOM 4669 C C . PHE B 1 176 ? -1.746 -8.367 -3.445 1 98.69 176 PHE B C 1
ATOM 4671 O O . PHE B 1 176 ? -2.973 -8.391 -3.328 1 98.69 176 PHE B O 1
ATOM 4678 N N . ILE B 1 177 ? -0.959 -9.102 -2.66 1 98.44 177 ILE B N 1
ATOM 4679 C CA . ILE B 1 177 ? -1.441 -10.008 -1.622 1 98.44 177 ILE B CA 1
ATOM 4680 C C . ILE B 1 177 ? -1.037 -9.477 -0.248 1 98.44 177 ILE B C 1
ATOM 4682 O O . ILE B 1 177 ? 0.144 -9.227 0.005 1 98.44 177 ILE B O 1
ATOM 4686 N N . HIS B 1 178 ? -2.006 -9.234 0.588 1 97.62 178 HIS B N 1
ATOM 4687 C CA . HIS B 1 178 ? -1.717 -8.969 1.994 1 97.62 178 HIS B CA 1
ATOM 4688 C C . HIS B 1 178 ? -1.453 -10.266 2.754 1 97.62 178 HIS B C 1
ATOM 4690 O O . HIS B 1 178 ? -2.391 -10.945 3.18 1 97.62 178 HIS B O 1
ATOM 4696 N N . THR B 1 179 ? -0.233 -10.586 2.947 1 96.12 179 THR B N 1
ATOM 4697 C CA . THR B 1 179 ? 0.094 -11.781 3.717 1 96.12 179 THR B CA 1
ATOM 4698 C C . THR B 1 179 ? -0.061 -11.516 5.211 1 96.12 179 THR B C 1
ATOM 4700 O O . THR B 1 179 ? 0.126 -10.391 5.672 1 96.12 179 THR B O 1
ATOM 4703 N N . PRO B 1 180 ? -0.438 -12.508 5.969 1 94.69 180 PRO B N 1
ATOM 4704 C CA . PRO B 1 180 ? -0.605 -12.305 7.41 1 94.69 180 PRO B CA 1
ATOM 4705 C C . PRO B 1 180 ? 0.674 -11.82 8.094 1 94.69 180 PRO B C 1
ATOM 4707 O O . PRO B 1 180 ? 1.771 -12.242 7.723 1 94.69 180 PRO B O 1
ATOM 4710 N N . ILE B 1 181 ? 0.478 -10.914 9.062 1 95.69 181 ILE B N 1
ATOM 4711 C CA . ILE B 1 181 ? 1.574 -10.445 9.898 1 95.69 181 ILE B CA 1
ATOM 4712 C C . ILE B 1 181 ? 1.737 -11.359 11.102 1 95.69 181 ILE B C 1
ATOM 4714 O O . ILE B 1 181 ? 2.859 -11.703 11.492 1 95.69 181 ILE B O 1
ATOM 4718 N N . LEU B 1 182 ? 0.606 -11.711 11.695 1 92.81 182 LEU B N 1
ATOM 4719 C CA . LEU B 1 182 ? 0.606 -12.727 12.742 1 92.81 182 LEU B CA 1
ATOM 4720 C C . LEU B 1 182 ? 0.645 -14.133 12.141 1 92.81 182 LEU B C 1
ATOM 4722 O O . LEU B 1 182 ? -0.203 -14.477 11.312 1 92.81 182 LEU B O 1
ATOM 4726 N N . THR B 1 183 ? 1.623 -14.891 12.484 1 90.06 183 THR B N 1
ATOM 4727 C CA . THR B 1 183 ? 1.77 -16.219 11.891 1 90.06 183 THR B CA 1
ATOM 4728 C C . THR B 1 183 ? 2.301 -17.219 12.922 1 90.06 183 THR B C 1
ATOM 4730 O O . THR B 1 183 ? 2.98 -16.828 13.875 1 90.06 183 THR B O 1
ATOM 4733 N N . SER B 1 184 ? 1.952 -18.453 12.711 1 83.88 184 SER B N 1
ATOM 4734 C CA . SER B 1 184 ? 2.506 -19.516 13.539 1 83.88 184 SER B CA 1
ATOM 4735 C C . SER B 1 184 ? 3.816 -20.031 12.969 1 83.88 184 SER B C 1
ATOM 4737 O O . SER B 1 184 ? 4.512 -20.828 13.609 1 83.88 184 SER B O 1
ATOM 4739 N N . ASN B 1 185 ? 4.105 -19.641 11.836 1 71.38 185 ASN B N 1
ATOM 4740 C CA . ASN B 1 185 ? 5.27 -20.141 11.109 1 71.38 185 ASN B CA 1
ATOM 4741 C C . ASN B 1 185 ? 6.539 -19.391 11.508 1 71.38 185 ASN B C 1
ATOM 4743 O O . ASN B 1 185 ? 6.504 -18.188 11.75 1 71.38 185 ASN B O 1
ATOM 4747 N N . ASP B 1 186 ? 7.52 -20.203 11.867 1 65.19 186 ASP B N 1
ATOM 4748 C CA . ASP B 1 186 ? 8.828 -19.578 12.047 1 65.19 186 ASP B CA 1
ATOM 4749 C C . ASP B 1 186 ? 9.586 -19.516 10.719 1 65.19 186 ASP B C 1
ATOM 4751 O O . ASP B 1 186 ? 10.234 -20.484 10.32 1 65.19 186 ASP B O 1
ATOM 4755 N N . CYS B 1 187 ? 8.914 -18.891 9.734 1 56.09 187 CYS B N 1
ATOM 4756 C CA . CYS B 1 187 ? 9.398 -18.859 8.352 1 56.09 187 CYS B CA 1
ATOM 4757 C C . CYS B 1 187 ? 10.828 -19.375 8.266 1 56.09 187 CYS B C 1
ATOM 4759 O O . CYS B 1 187 ? 11.109 -20.312 7.516 1 56.09 187 CYS B O 1
ATOM 4761 N N . GLU B 1 188 ? 11.906 -18.5 8.68 1 52.47 188 GLU B N 1
ATOM 4762 C CA . GLU B 1 188 ? 13.289 -18.75 8.297 1 52.47 188 GLU B CA 1
ATOM 4763 C C . GLU B 1 188 ? 14.008 -19.594 9.344 1 52.47 188 GLU B C 1
ATOM 4765 O O . GLU B 1 188 ? 15.156 -20 9.141 1 52.47 188 GLU B O 1
ATOM 4770 N N . GLY B 1 189 ? 13.234 -20.297 10.219 1 53.81 189 GLY B N 1
ATOM 4771 C CA . GLY B 1 189 ? 13.898 -21.188 11.148 1 53.81 189 GLY B CA 1
ATOM 4772 C C . GLY B 1 189 ? 14.93 -20.5 12.016 1 53.81 189 GLY B C 1
ATOM 4773 O O . GLY B 1 189 ? 15.664 -21.156 12.766 1 53.81 189 GLY B O 1
ATOM 4774 N N . GLY B 1 190 ? 15.344 -19.328 11.75 1 53.53 190 GLY B N 1
ATOM 4775 C CA . GLY B 1 190 ? 16.609 -18.844 12.266 1 53.53 190 GLY B CA 1
ATOM 4776 C C . GLY B 1 190 ? 16.5 -18.203 13.633 1 53.53 190 GLY B C 1
ATOM 4777 O O . GLY B 1 190 ? 17.5 -17.719 14.18 1 53.53 190 GLY B O 1
ATOM 4778 N N . GLY B 1 191 ? 15.367 -18.281 14.367 1 60.47 191 GLY B N 1
ATOM 4779 C CA . GLY B 1 191 ? 15.328 -17.906 15.773 1 60.47 191 GLY B CA 1
ATOM 4780 C C . GLY B 1 191 ? 15.133 -16.422 16 1 60.47 191 GLY B C 1
ATOM 4781 O O . GLY B 1 191 ? 14.906 -15.992 17.141 1 60.47 191 GLY B O 1
ATOM 4782 N N . GLU B 1 192 ? 15.125 -15.625 15 1 78.25 192 GLU B N 1
ATOM 4783 C CA . GLU B 1 192 ? 15.039 -14.188 15.234 1 78.25 192 GLU B CA 1
ATOM 4784 C C . GLU B 1 192 ? 13.625 -13.672 15 1 78.25 192 GLU B C 1
ATOM 4786 O O . GLU B 1 192 ? 13.422 -12.742 14.219 1 78.25 192 GLU B O 1
ATOM 4791 N N . VAL B 1 193 ? 12.727 -14.281 15.711 1 85.69 193 VAL B N 1
ATOM 4792 C CA . VAL B 1 193 ? 11.336 -13.891 15.523 1 85.69 193 VAL B CA 1
ATOM 4793 C C . VAL B 1 193 ? 10.805 -13.234 16.797 1 85.69 193 VAL B C 1
ATOM 4795 O O . VAL B 1 193 ? 11.305 -13.5 17.891 1 85.69 193 VAL B O 1
ATOM 4798 N N . PHE B 1 194 ? 9.859 -12.328 16.641 1 89.31 194 PHE B N 1
ATOM 4799 C CA . PHE B 1 194 ? 9.141 -11.742 17.766 1 89.31 194 PHE B CA 1
ATOM 4800 C C . PHE B 1 194 ? 7.891 -12.555 18.094 1 89.31 194 PHE B C 1
ATOM 4802 O O . PHE B 1 194 ? 7.117 -12.906 17.188 1 89.31 194 PHE B O 1
ATOM 4809 N N . SER B 1 195 ? 7.723 -12.852 19.344 1 88.81 195 SER B N 1
ATOM 4810 C CA . SER B 1 195 ? 6.496 -13.492 19.812 1 88.81 195 SER B CA 1
ATOM 4811 C C . SER B 1 195 ? 5.438 -12.461 20.188 1 88.81 195 SER B C 1
ATOM 4813 O O . SER B 1 195 ? 5.762 -11.391 20.703 1 88.81 195 SER B O 1
ATOM 4815 N N . VAL B 1 196 ? 4.18 -12.836 19.984 1 90.12 196 VAL B N 1
ATOM 4816 C CA . VAL B 1 196 ? 3.068 -11.922 20.234 1 90.12 196 VAL B CA 1
ATOM 4817 C C . VAL B 1 196 ? 2.076 -12.562 21.203 1 90.12 196 VAL B C 1
ATOM 4819 O O . VAL B 1 196 ? 1.702 -13.727 21.031 1 90.12 196 VAL B O 1
ATOM 4822 N N . GLU B 1 197 ? 1.669 -11.852 22.219 1 86.75 197 GLU B N 1
ATOM 4823 C CA . GLU B 1 197 ? 0.67 -12.281 23.188 1 86.75 197 GLU B CA 1
ATOM 4824 C C . GLU B 1 197 ? -0.214 -11.117 23.625 1 86.75 197 GLU B C 1
ATOM 4826 O O . GLU B 1 197 ? 0.217 -9.961 23.594 1 86.75 197 GLU B O 1
ATOM 4831 N N . PRO B 1 198 ? -1.494 -11.445 23.953 1 85.94 198 PRO B N 1
ATOM 4832 C CA . PRO B 1 198 ? -2.289 -10.352 24.5 1 85.94 198 PRO B CA 1
ATOM 4833 C C . PRO B 1 198 ? -1.652 -9.727 25.75 1 85.94 198 PRO B C 1
ATOM 4835 O O . PRO B 1 198 ? -1.061 -10.438 26.562 1 85.94 198 PRO B O 1
ATOM 4838 N N . HIS B 1 199 ? -1.721 -8.43 25.781 1 81.94 199 HIS B N 1
ATOM 4839 C CA . HIS B 1 199 ? -1.174 -7.754 26.953 1 81.94 199 HIS B CA 1
ATOM 4840 C C . HIS B 1 199 ? -1.904 -8.172 28.219 1 81.94 199 HIS B C 1
ATOM 4842 O O . HIS B 1 199 ? -1.274 -8.406 29.25 1 81.94 199 HIS B O 1
ATOM 4848 N N . ASN B 1 200 ? -3.24 -8.125 28.062 1 76.44 200 ASN B N 1
ATOM 4849 C CA . ASN B 1 200 ? -4.051 -8.617 29.172 1 76.44 200 ASN B CA 1
ATOM 4850 C C . ASN B 1 200 ? -4.219 -10.133 29.109 1 76.44 200 ASN B C 1
ATOM 4852 O O . ASN B 1 200 ? -5.008 -10.641 28.312 1 76.44 200 ASN B O 1
ATOM 4856 N N . LYS B 1 201 ? -3.576 -10.859 29.969 1 73 201 LYS B N 1
ATOM 4857 C CA . LYS B 1 201 ? -3.543 -12.32 29.938 1 73 201 LYS B CA 1
ATOM 4858 C C . LYS B 1 201 ? -4.895 -12.906 30.344 1 73 201 LYS B C 1
ATOM 4860 O O . LYS B 1 201 ? -5.172 -14.078 30.062 1 73 201 LYS B O 1
ATOM 4865 N N . ASP B 1 202 ? -5.691 -12.031 30.984 1 68.88 202 ASP B N 1
ATOM 4866 C CA . ASP B 1 202 ? -7.008 -12.508 31.391 1 68.88 202 ASP B CA 1
ATOM 4867 C C . ASP B 1 202 ? -7.898 -12.766 30.188 1 68.88 202 ASP B C 1
ATOM 4869 O O . ASP B 1 202 ? -8.938 -13.422 30.297 1 68.88 202 ASP B O 1
ATOM 4873 N N . LEU B 1 203 ? -7.488 -12.25 29.062 1 63.72 203 LEU B N 1
ATOM 4874 C CA . LEU B 1 203 ? -8.258 -12.414 27.828 1 63.72 203 LEU B CA 1
ATOM 4875 C C . LEU B 1 203 ? -8.078 -13.82 27.266 1 63.72 203 LEU B C 1
ATOM 4877 O O . LEU B 1 203 ? -8.797 -14.219 26.344 1 63.72 203 LEU B O 1
ATOM 4881 N N . ILE B 1 204 ? -7.27 -14.586 27.781 1 62.09 204 ILE B N 1
ATOM 4882 C CA . ILE B 1 204 ? -7.035 -15.938 27.281 1 62.09 204 ILE B CA 1
ATOM 4883 C C . ILE B 1 204 ? -8.086 -16.891 27.875 1 62.09 204 ILE B C 1
ATOM 4885 O O . ILE B 1 204 ? -8.195 -17.016 29.094 1 62.09 204 ILE B O 1
ATOM 4889 N N . PRO B 1 205 ? -9.203 -17.203 27.016 1 57.75 205 PRO B N 1
ATOM 4890 C CA . PRO B 1 205 ? -10.258 -18.078 27.547 1 57.75 205 PRO B CA 1
ATOM 4891 C C . PRO B 1 205 ? -9.703 -19.266 28.312 1 57.75 205 PRO B C 1
ATOM 4893 O O . PRO B 1 205 ? -8.641 -19.797 27.969 1 57.75 205 PRO B O 1
ATOM 4896 N N . GLU B 1 206 ? -10.227 -19.422 29.5 1 50.78 206 GLU B N 1
ATOM 4897 C CA . GLU B 1 206 ? -10 -20.672 30.219 1 50.78 206 GLU B CA 1
ATOM 4898 C C . GLU B 1 206 ? -10.453 -21.875 29.391 1 50.78 206 GLU B C 1
ATOM 4900 O O . GLU B 1 206 ? -11.617 -21.938 28.969 1 50.78 206 GLU B O 1
ATOM 4905 N N . LEU B 1 207 ? -9.945 -22.219 28.234 1 45.78 207 LEU B N 1
ATOM 4906 C CA . LEU B 1 207 ? -10.43 -23.453 27.641 1 45.78 207 LEU B CA 1
ATOM 4907 C C . LEU B 1 207 ? -10.953 -24.406 28.703 1 45.78 207 LEU B C 1
ATOM 4909 O O . LEU B 1 207 ? -10.336 -24.547 29.766 1 45.78 207 LEU B O 1
ATOM 4913 N N . SER B 1 208 ? -12.258 -24.719 28.703 1 39.34 208 SER B N 1
ATOM 4914 C CA . SER B 1 208 ? -12.953 -25.703 29.547 1 39.34 208 SER B CA 1
ATOM 4915 C C . SER B 1 208 ? -12 -26.781 30.016 1 39.34 208 SER B C 1
ATOM 4917 O O . SER B 1 208 ? -10.898 -26.938 29.484 1 39.34 208 SER B O 1
ATOM 4919 N N . ASP B 1 209 ? -12.703 -28 30.547 1 37.09 209 ASP B N 1
ATOM 4920 C CA . ASP B 1 209 ? -12.625 -29.188 31.391 1 37.09 209 ASP B CA 1
ATOM 4921 C C . ASP B 1 209 ? -11.648 -30.219 30.812 1 37.09 209 ASP B C 1
ATOM 4923 O O . ASP B 1 209 ? -11.695 -31.391 31.172 1 37.09 209 ASP B O 1
ATOM 4927 N N . SER B 1 210 ? -11.297 -30.453 29.562 1 36.97 210 SER B N 1
ATOM 4928 C CA . SER B 1 210 ? -10.742 -31.797 29.672 1 36.97 210 SER B CA 1
ATOM 4929 C C . SER B 1 210 ? -9.75 -31.891 30.828 1 36.97 210 SER B C 1
ATOM 4931 O O . SER B 1 210 ? -9.109 -30.891 31.172 1 36.97 210 SER B O 1
ATOM 4933 N N . GLU B 1 211 ? -9.844 -32.969 31.688 1 37.41 211 GLU B N 1
ATOM 4934 C CA . GLU B 1 211 ? -9.211 -33.531 32.875 1 37.41 211 GLU B CA 1
ATOM 4935 C C . GLU B 1 211 ? -7.715 -33.25 32.906 1 37.41 211 GLU B C 1
ATOM 4937 O O . GLU B 1 211 ? -7.051 -33.469 33.906 1 37.41 211 GLU B O 1
ATOM 4942 N N . GLU B 1 212 ? -6.996 -33.75 31.781 1 37.41 212 GLU B N 1
ATOM 4943 C CA . GLU B 1 212 ? -5.594 -33.938 32.125 1 37.41 212 GLU B CA 1
ATOM 4944 C C . GLU B 1 212 ? -4.938 -32.625 32.531 1 37.41 212 GLU B C 1
ATOM 4946 O O . GLU B 1 212 ? -5.141 -31.578 31.891 1 37.41 212 GLU B O 1
ATOM 4951 N N . GLU B 1 213 ? -4.547 -32.375 33.75 1 38.47 213 GLU B N 1
ATOM 4952 C CA . GLU B 1 213 ? -3.707 -31.516 34.562 1 38.47 213 GLU B CA 1
ATOM 4953 C C . GLU B 1 213 ? -2.668 -30.797 33.719 1 38.47 213 GLU B C 1
ATOM 4955 O O . GLU B 1 213 ? -1.869 -30 34.219 1 38.47 213 GLU B O 1
ATOM 4960 N N . ASN B 1 214 ? -2.105 -31.391 32.594 1 39 214 ASN B N 1
ATOM 4961 C CA . ASN B 1 214 ? -0.812 -30.906 32.125 1 39 214 ASN B CA 1
ATOM 4962 C C . ASN B 1 214 ? -0.906 -29.484 31.594 1 39 214 ASN B C 1
ATOM 4964 O O . ASN B 1 214 ? -1.857 -29.141 30.891 1 39 214 ASN B O 1
ATOM 4968 N N . LYS B 1 215 ? -0.112 -28.469 32.094 1 40.47 215 LYS B N 1
ATOM 4969 C CA . LYS B 1 215 ? 0.371 -27.094 32.156 1 40.47 215 LYS B CA 1
ATOM 4970 C C . LYS B 1 215 ? 0.512 -26.484 30.766 1 40.47 215 LYS B C 1
ATOM 4972 O O . LYS B 1 215 ? 1.491 -25.781 30.484 1 40.47 215 LYS B O 1
ATOM 4977 N N . THR B 1 216 ? 0.094 -26.969 29.703 1 46.34 216 THR B N 1
ATOM 4978 C CA . THR B 1 216 ? 0.549 -26.219 28.531 1 46.34 216 THR B CA 1
ATOM 4979 C C . THR B 1 216 ? -0.078 -24.828 28.5 1 46.34 216 THR B C 1
ATOM 4981 O O . THR B 1 216 ? -1.294 -24.688 28.641 1 46.34 216 THR B O 1
ATOM 4984 N N . PRO B 1 217 ? 0.717 -23.672 28.656 1 51.16 217 PRO B N 1
ATOM 4985 C CA . PRO B 1 217 ? 0.277 -22.266 28.641 1 51.16 217 PRO B CA 1
ATOM 4986 C C . PRO B 1 217 ? -0.792 -22 27.594 1 51.16 217 PRO B C 1
ATOM 4988 O O . PRO B 1 217 ? -0.74 -22.562 26.5 1 51.16 217 PRO B O 1
ATOM 4991 N N . LYS B 1 218 ? -1.952 -21.562 27.969 1 57.81 218 LYS B N 1
ATOM 4992 C CA . LYS B 1 218 ? -3.121 -21.141 27.203 1 57.81 218 LYS B CA 1
ATOM 4993 C C . LYS B 1 218 ? -2.764 -20.016 26.219 1 57.81 218 LYS B C 1
ATOM 4995 O O . LYS B 1 218 ? -2.275 -18.969 26.625 1 57.81 218 LYS B O 1
ATOM 5000 N N . LEU B 1 219 ? -2.525 -20.312 24.984 1 66.25 219 LEU B N 1
ATOM 5001 C CA . LEU B 1 219 ? -2.143 -19.312 24 1 66.25 219 LEU B CA 1
ATOM 5002 C C . LEU B 1 219 ? -3.373 -18.688 23.359 1 66.25 219 LEU B C 1
ATOM 5004 O O . LEU B 1 219 ? -4.375 -19.375 23.125 1 66.25 219 LEU B O 1
ATOM 5008 N N . PHE B 1 220 ? -3.543 -17.375 23.297 1 68.38 220 PHE B N 1
ATOM 5009 C CA . PHE B 1 220 ? -4.594 -16.578 22.672 1 68.38 220 PHE B CA 1
ATOM 5010 C C . PHE B 1 220 ? -5.012 -17.188 21.344 1 68.38 220 PHE B C 1
ATOM 5012 O O . PHE B 1 220 ? -6.203 -17.297 21.047 1 68.38 220 PHE B O 1
ATOM 5019 N N . PHE B 1 221 ? -4.145 -17.625 20.5 1 70.44 221 PHE B N 1
ATOM 5020 C CA . PHE B 1 221 ? -4.41 -18.188 19.188 1 70.44 221 PHE B CA 1
ATOM 5021 C C . PHE B 1 221 ? -4.348 -19.719 19.234 1 70.44 221 PHE B C 1
ATOM 5023 O O . PHE B 1 221 ? -4.219 -20.359 18.188 1 70.44 221 PHE B O 1
ATOM 5030 N N . ARG B 1 222 ? -4.414 -20.328 20.297 1 70.56 222 ARG B N 1
ATOM 5031 C CA . ARG B 1 222 ? -4.285 -21.766 20.484 1 70.56 222 ARG B CA 1
ATOM 5032 C C . ARG B 1 222 ? -2.887 -22.25 20.109 1 70.56 222 ARG B C 1
ATOM 5034 O O . ARG B 1 222 ? -2.428 -23.281 20.594 1 70.56 222 ARG B O 1
ATOM 5041 N N . ASN B 1 223 ? -2.217 -21.453 19.234 1 77.62 223 ASN B N 1
ATOM 5042 C CA . ASN B 1 223 ? -0.826 -21.656 18.844 1 77.62 223 ASN B CA 1
ATOM 5043 C C . ASN B 1 223 ? 0.017 -20.422 19.094 1 77.62 223 ASN B C 1
ATOM 5045 O O . ASN B 1 223 ? -0.513 -19.312 19.156 1 77.62 223 ASN B O 1
ATOM 5049 N N . PRO B 1 224 ? 1.282 -20.766 19.375 1 82.81 224 PRO B N 1
ATOM 5050 C CA . PRO B 1 224 ? 2.141 -19.578 19.438 1 82.81 224 PRO B CA 1
ATOM 5051 C C . PRO B 1 224 ? 2.059 -18.719 18.188 1 82.81 224 PRO B C 1
ATOM 5053 O O . PRO B 1 224 ? 1.945 -19.234 17.078 1 82.81 224 PRO B O 1
ATOM 5056 N N . ALA B 1 225 ? 1.947 -17.438 18.406 1 88.88 225 ALA B N 1
ATOM 5057 C CA . ALA B 1 225 ? 1.887 -16.484 17.297 1 88.88 225 ALA B CA 1
ATOM 5058 C C . ALA B 1 225 ? 3.137 -15.617 17.25 1 88.88 225 ALA B C 1
ATOM 5060 O O . ALA B 1 225 ? 3.631 -15.18 18.297 1 88.88 225 ALA B O 1
ATOM 5061 N N . ASN B 1 226 ? 3.66 -15.461 16.125 1 91.56 226 ASN B N 1
ATOM 5062 C CA . ASN B 1 226 ? 4.844 -14.641 15.883 1 91.56 226 ASN B CA 1
ATOM 5063 C C . ASN B 1 226 ? 4.582 -13.594 14.812 1 91.56 226 ASN B C 1
ATOM 5065 O O . ASN B 1 226 ? 3.607 -13.688 14.062 1 91.56 226 ASN B O 1
ATOM 5069 N N . LEU B 1 227 ? 5.434 -12.578 14.852 1 93.69 227 LEU B N 1
ATOM 5070 C CA . LEU B 1 227 ? 5.418 -11.633 13.742 1 93.69 227 LEU B CA 1
ATOM 5071 C C . LEU B 1 227 ? 6.164 -12.195 12.531 1 93.69 227 LEU B C 1
ATOM 5073 O O . LEU B 1 227 ? 7.184 -12.867 12.688 1 93.69 227 LEU B O 1
ATOM 5077 N N . THR B 1 228 ? 5.699 -11.883 11.414 1 93.44 228 THR B N 1
ATOM 5078 C CA . THR B 1 228 ? 6.199 -12.492 10.188 1 93.44 228 THR B CA 1
ATOM 5079 C C . THR B 1 228 ? 7.598 -11.977 9.859 1 93.44 228 THR B C 1
ATOM 5081 O O . THR B 1 228 ? 7.887 -10.797 10.039 1 93.44 228 THR B O 1
ATOM 5084 N N . VAL B 1 229 ? 8.461 -12.867 9.398 1 91 229 VAL B N 1
ATOM 5085 C CA . VAL B 1 229 ? 9.781 -12.484 8.914 1 91 229 VAL B CA 1
ATOM 5086 C C . VAL B 1 229 ? 9.781 -12.43 7.387 1 91 229 VAL B C 1
ATOM 5088 O O . VAL B 1 229 ? 10.703 -11.891 6.777 1 91 229 VAL B O 1
ATOM 5091 N N . SER B 1 230 ? 8.773 -13.008 6.75 1 91.62 230 SER B N 1
ATOM 5092 C CA . SER B 1 230 ? 8.656 -13.039 5.297 1 91.62 230 SER B CA 1
ATOM 5093 C C . SER B 1 230 ? 7.27 -13.523 4.867 1 91.62 230 SER B C 1
ATOM 5095 O O . SER B 1 230 ? 6.652 -14.344 5.551 1 91.62 230 SER B O 1
ATOM 5097 N N . GLY B 1 231 ? 6.777 -12.984 3.768 1 92.19 231 GLY B N 1
ATOM 5098 C CA . GLY B 1 231 ? 5.527 -13.453 3.197 1 92.19 231 GLY B CA 1
ATOM 5099 C C . GLY B 1 231 ? 5.727 -14.484 2.096 1 92.19 231 GLY B C 1
ATOM 5100 O O . GLY B 1 231 ? 4.77 -14.875 1.427 1 92.19 231 GLY B O 1
ATOM 5101 N N . GLN B 1 232 ? 6.859 -15.008 1.918 1 90.62 232 GLN B N 1
ATOM 5102 C CA . GLN B 1 232 ? 7.238 -15.82 0.77 1 90.62 232 GLN B CA 1
ATOM 5103 C C . GLN B 1 232 ? 6.398 -17.094 0.699 1 90.62 232 GLN B C 1
ATOM 5105 O O . GLN B 1 232 ? 5.902 -17.469 -0.37 1 90.62 232 GLN B O 1
ATOM 5110 N N . LEU B 1 233 ? 6.246 -17.797 1.827 1 90.69 233 LEU B N 1
ATOM 5111 C CA . LEU B 1 233 ? 5.516 -19.047 1.819 1 90.69 233 LEU B CA 1
ATOM 5112 C C . LEU B 1 233 ? 4.066 -18.844 1.392 1 90.69 233 LEU B C 1
ATOM 5114 O O . LEU B 1 233 ? 3.504 -19.656 0.658 1 90.69 233 LEU B O 1
ATOM 5118 N N . HIS B 1 234 ? 3.5 -17.781 1.849 1 94.44 234 HIS B N 1
ATOM 5119 C CA . HIS B 1 234 ? 2.135 -17.453 1.445 1 94.44 234 HIS B CA 1
ATOM 5120 C C . HIS B 1 234 ? 2.062 -17.125 -0.042 1 94.44 234 HIS B C 1
ATOM 5122 O O . HIS B 1 234 ? 1.12 -17.531 -0.726 1 94.44 234 HIS B O 1
ATOM 5128 N N . LEU B 1 235 ? 3.033 -16.406 -0.555 1 95.94 235 LEU B N 1
ATOM 5129 C CA . LEU B 1 235 ? 3.053 -16.062 -1.974 1 95.94 235 LEU B CA 1
ATOM 5130 C C . LEU B 1 235 ? 3.223 -17.312 -2.83 1 95.94 235 LEU B C 1
ATOM 5132 O O . LEU B 1 235 ? 2.656 -17.406 -3.922 1 95.94 235 LEU B O 1
ATOM 5136 N N . GLU B 1 236 ? 4.004 -18.297 -2.359 1 93.75 236 GLU B N 1
ATOM 5137 C CA . GLU B 1 236 ? 4.172 -19.562 -3.078 1 93.75 236 GLU B CA 1
ATOM 5138 C C . GLU B 1 236 ? 2.844 -20.297 -3.209 1 93.75 236 GLU B C 1
ATOM 5140 O O . GLU B 1 236 ? 2.553 -20.875 -4.254 1 93.75 236 GLU B O 1
ATOM 5145 N N . ILE B 1 237 ? 2.133 -20.25 -2.166 1 94.69 237 ILE B N 1
ATOM 5146 C CA . ILE B 1 237 ? 0.815 -20.875 -2.195 1 94.69 237 ILE B CA 1
ATOM 5147 C C . ILE B 1 237 ? -0.067 -20.172 -3.223 1 94.69 237 ILE B C 1
ATOM 5149 O O . ILE B 1 237 ? -0.73 -20.828 -4.035 1 94.69 237 ILE B O 1
ATOM 5153 N N . ILE B 1 238 ? -0.068 -18.844 -3.215 1 97.5 238 ILE B N 1
ATOM 5154 C CA . ILE B 1 238 ? -0.897 -18.047 -4.109 1 97.5 238 ILE B CA 1
ATOM 5155 C C . ILE B 1 238 ? -0.517 -18.344 -5.559 1 97.5 238 ILE B C 1
ATOM 5157 O O . ILE B 1 238 ? -1.387 -18.438 -6.426 1 97.5 238 ILE B O 1
ATOM 5161 N N . THR B 1 239 ? 0.764 -18.547 -5.863 1 95.69 239 THR B N 1
ATOM 5162 C CA . THR B 1 239 ? 1.248 -18.719 -7.23 1 95.69 239 THR B CA 1
ATOM 5163 C C . THR B 1 239 ? 0.89 -20.109 -7.766 1 95.69 239 THR B C 1
ATOM 5165 O O . THR B 1 239 ? 1.114 -20.391 -8.938 1 95.69 239 THR B O 1
ATOM 5168 N N . GLY B 1 240 ? 0.284 -20.922 -6.969 1 94.38 240 GLY B N 1
ATOM 5169 C CA . GLY B 1 240 ? -0.294 -22.156 -7.453 1 94.38 240 GLY B CA 1
ATOM 5170 C C . GLY B 1 240 ? -1.567 -21.953 -8.25 1 94.38 240 GLY B C 1
ATOM 5171 O O . GLY B 1 240 ? -2.023 -22.859 -8.945 1 94.38 240 GLY B O 1
ATOM 5172 N N . ALA B 1 241 ? -2.105 -20.75 -8.164 1 96 241 ALA B N 1
ATOM 5173 C CA . ALA B 1 241 ? -3.359 -20.453 -8.859 1 96 241 ALA B CA 1
ATOM 5174 C C . ALA B 1 241 ? -3.289 -19.125 -9.586 1 96 241 ALA B C 1
ATOM 5176 O O . ALA B 1 241 ? -4.043 -18.891 -10.531 1 96 241 ALA B O 1
ATOM 5177 N N . ILE B 1 242 ? -2.531 -18.25 -9.125 1 97.69 242 ILE B N 1
ATOM 5178 C CA . ILE B 1 242 ? -2.299 -16.922 -9.68 1 97.69 242 ILE B CA 1
ATOM 5179 C C . ILE B 1 242 ? -0.848 -16.797 -10.141 1 97.69 242 ILE B C 1
ATOM 5181 O O . ILE B 1 242 ? 0.072 -16.828 -9.32 1 97.69 242 ILE B O 1
ATOM 5185 N N . SER B 1 243 ? -0.66 -16.594 -11.359 1 96.81 243 SER B N 1
ATOM 5186 C CA . SER B 1 243 ? 0.661 -16.766 -11.953 1 96.81 243 SER B CA 1
ATOM 5187 C C . SER B 1 243 ? 1.631 -15.688 -11.484 1 96.81 243 SER B C 1
ATOM 5189 O O . SER B 1 243 ? 2.848 -15.883 -11.516 1 96.81 243 SER B O 1
ATOM 5191 N N . ARG B 1 244 ? 1.122 -14.484 -11.117 1 97.25 244 ARG B N 1
ATOM 5192 C CA . ARG B 1 244 ? 1.952 -13.367 -10.672 1 97.25 244 ARG B CA 1
ATOM 5193 C C . ARG B 1 244 ? 1.356 -12.703 -9.438 1 97.25 244 ARG B C 1
ATOM 5195 O O . ARG B 1 244 ? 0.215 -12.242 -9.461 1 97.25 244 ARG B O 1
ATOM 5202 N N . CYS B 1 245 ? 2.119 -12.625 -8.398 1 98.25 245 CYS B N 1
ATOM 5203 C CA . CYS B 1 245 ? 1.655 -11.953 -7.195 1 98.25 245 CYS B CA 1
ATOM 5204 C C . CYS B 1 245 ? 2.814 -11.297 -6.453 1 98.25 245 CYS B C 1
ATOM 5206 O O . CYS B 1 245 ? 3.979 -11.57 -6.75 1 98.25 245 CYS B O 1
ATOM 5208 N N . TYR B 1 246 ? 2.521 -10.344 -5.621 1 98.5 246 TYR B N 1
ATOM 5209 C CA . TYR B 1 246 ? 3.541 -9.68 -4.812 1 98.5 246 TYR B CA 1
ATOM 5210 C C . TYR B 1 246 ? 2.969 -9.227 -3.475 1 98.5 246 TYR B C 1
ATOM 5212 O O . TYR B 1 246 ? 1.748 -9.18 -3.301 1 98.5 246 TYR B O 1
ATOM 5220 N N . ASN B 1 247 ? 3.785 -9.117 -2.557 1 98.31 247 ASN B N 1
ATOM 5221 C CA . ASN B 1 247 ? 3.516 -8.531 -1.25 1 98.31 247 ASN B CA 1
ATOM 5222 C C . ASN B 1 247 ? 4.414 -7.324 -0.979 1 98.31 247 ASN B C 1
ATOM 5224 O O . ASN B 1 247 ? 5.578 -7.309 -1.389 1 98.31 247 ASN B O 1
ATOM 5228 N N . PHE B 1 248 ? 3.938 -6.34 -0.436 1 98.38 248 PHE B N 1
ATOM 5229 C CA . PHE B 1 248 ? 4.641 -5.145 0.016 1 98.38 248 PHE B CA 1
ATOM 5230 C C . PHE B 1 248 ? 4.129 -4.703 1.381 1 98.38 248 PHE B C 1
ATOM 5232 O O . PHE B 1 248 ? 3.07 -4.078 1.481 1 98.38 248 PHE B O 1
ATOM 5239 N N . GLY B 1 249 ? 4.812 -5.016 2.441 1 97.12 249 GLY B N 1
ATOM 5240 C CA . GLY B 1 249 ? 4.32 -4.738 3.781 1 97.12 249 GLY B CA 1
ATOM 5241 C C . GLY B 1 249 ? 5.398 -4.832 4.844 1 97.12 249 GLY B C 1
ATOM 5242 O O . GLY B 1 249 ? 6.566 -5.078 4.531 1 97.12 249 GLY B O 1
ATOM 5243 N N . PRO B 1 250 ? 5.008 -4.598 6.102 1 96.81 250 PRO B N 1
ATOM 5244 C CA . PRO B 1 250 ? 5.973 -4.629 7.203 1 96.81 250 PRO B CA 1
ATOM 5245 C C . PRO B 1 250 ? 6.488 -6.035 7.496 1 96.81 250 PRO B C 1
ATOM 5247 O O . PRO B 1 250 ? 5.734 -7.008 7.395 1 96.81 250 PRO B O 1
ATOM 5250 N N . THR B 1 251 ? 7.676 -6.121 7.82 1 94.19 251 THR B N 1
ATOM 5251 C CA . THR B 1 251 ? 8.398 -7.332 8.195 1 94.19 251 THR B CA 1
ATOM 5252 C C . THR B 1 251 ? 9.227 -7.094 9.453 1 94.19 251 THR B C 1
ATOM 5254 O O . THR B 1 251 ? 9.664 -5.969 9.719 1 94.19 251 THR B O 1
ATOM 5257 N N . PHE B 1 252 ? 9.477 -8.133 10.234 1 92.38 252 PHE B N 1
ATOM 5258 C CA . PHE B 1 252 ? 10.062 -7.961 11.555 1 92.38 252 PHE B CA 1
ATOM 5259 C C . PHE B 1 252 ? 11.219 -8.938 11.766 1 92.38 252 PHE B C 1
ATOM 5261 O O . PHE B 1 252 ? 11.148 -10.094 11.359 1 92.38 252 PHE B O 1
ATOM 5268 N N . ARG B 1 253 ? 12.203 -8.469 12.312 1 87.81 253 ARG B N 1
ATOM 5269 C CA . ARG B 1 253 ? 13.344 -9.289 12.711 1 87.81 253 ARG B CA 1
ATOM 5270 C C . ARG B 1 253 ? 13.828 -8.93 14.109 1 87.81 253 ARG B C 1
ATOM 5272 O O . ARG B 1 253 ? 14.188 -7.781 14.375 1 87.81 253 ARG B O 1
ATOM 5279 N N . ALA B 1 254 ? 13.797 -9.945 14.93 1 86.31 254 ALA B N 1
ATOM 5280 C CA . ALA B 1 254 ? 14.289 -9.734 16.297 1 86.31 254 ALA B CA 1
ATOM 5281 C C . ALA B 1 254 ? 15.805 -9.883 16.359 1 86.31 254 ALA B C 1
ATOM 5283 O O . ALA B 1 254 ? 16.312 -10.859 16.906 1 86.31 254 ALA B O 1
ATOM 5284 N N . ASP B 1 255 ? 16.469 -9.023 15.68 1 76.19 255 ASP B N 1
ATOM 5285 C CA . ASP B 1 255 ? 17.938 -9.055 15.641 1 76.19 255 ASP B CA 1
ATOM 5286 C C . ASP B 1 255 ? 18.531 -7.898 16.453 1 76.19 255 ASP B C 1
ATOM 5288 O O . ASP B 1 255 ? 18.188 -6.734 16.219 1 76.19 255 ASP B O 1
ATOM 5292 N N . MET B 1 256 ? 19.25 -8.227 17.453 1 66.44 256 MET B N 1
ATOM 5293 C CA . MET B 1 256 ? 19.812 -7.215 18.344 1 66.44 256 MET B CA 1
ATOM 5294 C C . MET B 1 256 ? 21.047 -6.566 17.734 1 66.44 256 MET B C 1
ATOM 5296 O O . MET B 1 256 ? 21.672 -5.695 18.344 1 66.44 256 MET B O 1
ATOM 5300 N N . SER B 1 257 ? 21.281 -7.055 16.594 1 61.91 257 SER B N 1
ATOM 5301 C CA . SER B 1 257 ? 22.484 -6.457 16.016 1 61.91 257 SER B CA 1
ATOM 5302 C C . SER B 1 257 ? 22.328 -4.949 15.867 1 61.91 257 SER B C 1
ATOM 5304 O O . SER B 1 257 ? 21.266 -4.465 15.461 1 61.91 257 SER B O 1
ATOM 5306 N N . VAL B 1 258 ? 23.062 -4.215 16.703 1 58.47 258 VAL B N 1
ATOM 5307 C CA . VAL B 1 258 ? 23.016 -2.758 16.734 1 58.47 258 VAL B CA 1
ATOM 5308 C C . VAL B 1 258 ? 23.812 -2.191 15.562 1 58.47 258 VAL B C 1
ATOM 5310 O O . VAL B 1 258 ? 24.266 -1.048 15.609 1 58.47 258 VAL B O 1
ATOM 5313 N N . ASP B 1 259 ? 23.766 -3.016 14.547 1 60.03 259 ASP B N 1
ATOM 5314 C CA . ASP B 1 259 ? 24.469 -2.424 13.406 1 60.03 259 ASP B CA 1
ATOM 5315 C C . ASP B 1 259 ? 23.516 -1.547 12.586 1 60.03 259 ASP B C 1
ATOM 5317 O O . ASP B 1 259 ? 22.312 -1.562 12.789 1 60.03 259 ASP B O 1
ATOM 5321 N N . ARG B 1 260 ? 24.078 -0.669 11.766 1 60.09 260 ARG B N 1
ATOM 5322 C CA . ARG B 1 260 ? 23.359 0.366 11.023 1 60.09 260 ARG B CA 1
ATOM 5323 C C . ARG B 1 260 ? 22.453 -0.247 9.961 1 60.09 260 ARG B C 1
ATOM 5325 O O . ARG B 1 260 ? 21.641 0.449 9.359 1 60.09 260 ARG B O 1
ATOM 5332 N N . THR B 1 261 ? 22.5 -1.516 9.867 1 64.81 261 THR B N 1
ATOM 5333 C CA . THR B 1 261 ? 21.797 -2.068 8.719 1 64.81 261 THR B CA 1
ATOM 5334 C C . THR B 1 261 ? 20.609 -2.91 9.172 1 64.81 261 THR B C 1
ATOM 5336 O O . THR B 1 261 ? 19.812 -3.352 8.344 1 64.81 261 THR B O 1
ATOM 5339 N N . HIS B 1 262 ? 20.562 -3.033 10.477 1 72.19 262 HIS B N 1
ATOM 5340 C CA . HIS B 1 262 ? 19.5 -3.926 10.922 1 72.19 262 HIS B CA 1
ATOM 5341 C C . HIS B 1 262 ? 18.344 -3.141 11.531 1 72.19 262 HIS B C 1
ATOM 5343 O O . HIS B 1 262 ? 18.562 -2.199 12.297 1 72.19 262 HIS B O 1
ATOM 5349 N N . LEU B 1 263 ? 17.25 -3.42 11.023 1 83.75 263 LEU B N 1
ATOM 5350 C CA . LEU B 1 263 ? 16.016 -2.857 11.562 1 83.75 263 LEU B CA 1
ATOM 5351 C C . LEU B 1 263 ? 15.109 -3.955 12.109 1 83.75 263 LEU B C 1
ATOM 5353 O O . LEU B 1 263 ? 15.008 -5.035 11.516 1 83.75 263 LEU B O 1
ATOM 5357 N N . ALA B 1 264 ? 14.547 -3.68 13.25 1 88.69 264 ALA B N 1
ATOM 5358 C CA . ALA B 1 264 ? 13.594 -4.629 13.82 1 88.69 264 ALA B CA 1
ATOM 5359 C C . ALA B 1 264 ? 12.289 -4.645 13.031 1 88.69 264 ALA B C 1
ATOM 5361 O O . ALA B 1 264 ? 11.586 -5.652 13.008 1 88.69 264 ALA B O 1
ATOM 5362 N N . GLU B 1 265 ? 11.867 -3.592 12.484 1 93.44 265 GLU B N 1
ATOM 5363 C CA . GLU B 1 265 ? 10.711 -3.416 11.617 1 93.44 265 GLU B CA 1
ATOM 5364 C C . GLU B 1 265 ? 11.094 -2.709 10.32 1 93.44 265 GLU B C 1
ATOM 5366 O O . GLU B 1 265 ? 11.75 -1.668 10.344 1 93.44 265 GLU B O 1
ATOM 5371 N N . PHE B 1 266 ? 10.758 -3.299 9.203 1 94 266 PHE B N 1
ATOM 5372 C CA . PHE B 1 266 ? 11.016 -2.652 7.922 1 94 266 PHE B CA 1
ATOM 5373 C C . PHE B 1 266 ? 10 -3.111 6.879 1 94 266 PHE B C 1
ATOM 5375 O O . PHE B 1 266 ? 9.242 -4.055 7.113 1 94 266 PHE B O 1
ATOM 5382 N N . TYR B 1 267 ? 9.883 -2.395 5.828 1 96.19 267 TYR B N 1
ATOM 5383 C CA . TYR B 1 267 ? 9 -2.779 4.734 1 96.19 267 TYR B CA 1
ATOM 5384 C C . TYR B 1 267 ? 9.758 -3.545 3.66 1 96.19 267 TYR B C 1
ATOM 5386 O O . TYR B 1 267 ? 10.859 -3.143 3.264 1 96.19 267 TYR B O 1
ATOM 5394 N N . MET B 1 268 ? 9.188 -4.625 3.254 1 96.81 268 MET B N 1
ATOM 5395 C CA . MET B 1 268 ? 9.812 -5.531 2.293 1 96.81 268 MET B CA 1
ATOM 5396 C C . MET B 1 268 ? 8.891 -5.773 1.099 1 96.81 268 MET B C 1
ATOM 5398 O O . MET B 1 268 ? 7.68 -5.906 1.26 1 96.81 268 MET B O 1
ATOM 5402 N N . VAL B 1 269 ? 9.461 -5.727 -0.072 1 97.62 269 VAL B N 1
ATOM 5403 C CA . VAL B 1 269 ? 8.781 -6.117 -1.3 1 97.62 269 VAL B CA 1
ATOM 5404 C C . VAL B 1 269 ? 9.188 -7.535 -1.694 1 97.62 269 VAL B C 1
ATOM 5406 O O . VAL B 1 269 ? 10.383 -7.836 -1.785 1 97.62 269 VAL B O 1
ATOM 5409 N N . GLU B 1 270 ? 8.234 -8.398 -1.843 1 96.94 270 GLU B N 1
ATOM 5410 C CA . GLU B 1 270 ? 8.43 -9.766 -2.324 1 96.94 270 GLU B CA 1
ATOM 5411 C C . GLU B 1 270 ? 7.488 -10.086 -3.477 1 96.94 270 GLU B C 1
ATOM 5413 O O . GLU B 1 270 ? 6.324 -9.672 -3.467 1 96.94 270 GLU B O 1
ATOM 5418 N N . ALA B 1 271 ? 7.965 -10.758 -4.434 1 96.94 271 ALA B N 1
ATOM 5419 C CA . ALA B 1 271 ? 7.133 -11.164 -5.562 1 96.94 271 ALA B CA 1
ATOM 5420 C C . ALA B 1 271 ? 7.406 -12.609 -5.953 1 96.94 271 ALA B C 1
ATOM 5422 O O . ALA B 1 271 ? 8.5 -13.133 -5.715 1 96.94 271 ALA B O 1
ATOM 5423 N N . GLU B 1 272 ? 6.402 -13.258 -6.441 1 95.75 272 GLU B N 1
ATOM 5424 C CA . GLU B 1 272 ? 6.477 -14.625 -6.945 1 95.75 272 GLU B CA 1
ATOM 5425 C C . GLU B 1 272 ? 5.805 -14.75 -8.312 1 95.75 272 GLU B C 1
ATOM 5427 O O . GLU B 1 272 ? 4.773 -14.117 -8.555 1 95.75 272 GLU B O 1
ATOM 5432 N N . MET B 1 273 ? 6.414 -15.508 -9.164 1 94.19 273 MET B N 1
ATOM 5433 C CA . MET B 1 273 ? 5.887 -15.758 -10.5 1 94.19 273 MET B CA 1
ATOM 5434 C C . MET B 1 273 ? 5.902 -17.25 -10.82 1 94.19 273 MET B C 1
ATOM 5436 O O . MET B 1 273 ? 6.867 -17.953 -10.516 1 94.19 273 MET B O 1
ATOM 5440 N N . ALA B 1 274 ? 4.855 -17.688 -11.445 1 94.25 274 ALA B N 1
ATOM 5441 C CA . ALA B 1 274 ? 4.789 -19.047 -11.977 1 94.25 274 ALA B CA 1
ATOM 5442 C C . ALA B 1 274 ? 5.191 -19.078 -13.453 1 94.25 274 ALA B C 1
ATOM 5444 O O . ALA B 1 274 ? 5.156 -18.062 -14.133 1 94.25 274 ALA B O 1
ATOM 5445 N N . PHE B 1 275 ? 5.707 -20.234 -13.898 1 92.56 275 PHE B N 1
ATOM 5446 C CA . PHE B 1 275 ? 5.941 -20.562 -15.297 1 92.56 275 PHE B CA 1
ATOM 5447 C C . PHE B 1 275 ? 7.16 -19.828 -15.836 1 92.56 275 PHE B C 1
ATOM 5449 O O . PHE B 1 275 ? 7.191 -19.422 -17 1 92.56 275 PHE B O 1
ATOM 5456 N N . THR B 1 276 ? 8.039 -19.469 -14.922 1 89.38 276 THR B N 1
ATOM 5457 C CA . THR B 1 276 ? 9.305 -18.891 -15.367 1 89.38 276 THR B CA 1
ATOM 5458 C C . THR B 1 276 ? 10.109 -19.922 -16.156 1 89.38 276 THR B C 1
ATOM 5460 O O . THR B 1 276 ? 10.039 -21.125 -15.875 1 89.38 276 THR B O 1
ATOM 5463 N N . LYS B 1 277 ? 10.875 -19.469 -17.125 1 86 277 LYS B N 1
ATOM 5464 C CA . LYS B 1 277 ? 11.688 -20.375 -17.938 1 86 277 LYS B CA 1
ATOM 5465 C C . LYS B 1 277 ? 13.102 -20.484 -17.375 1 86 277 LYS B C 1
ATOM 5467 O O . LYS B 1 277 ? 13.727 -21.547 -17.469 1 86 277 LYS B O 1
ATOM 5472 N N . SER B 1 278 ? 13.586 -19.422 -16.875 1 87.06 278 SER B N 1
ATOM 5473 C CA . SER B 1 278 ? 14.938 -19.359 -16.328 1 87.06 278 SER B CA 1
ATOM 5474 C C . SER B 1 278 ? 15.055 -18.281 -15.258 1 87.06 278 SER B C 1
ATOM 5476 O O . SER B 1 278 ? 14.125 -17.5 -15.055 1 87.06 278 SER B O 1
ATOM 5478 N N . LEU B 1 279 ? 16.156 -18.25 -14.586 1 88.56 279 LEU B N 1
ATOM 5479 C CA . LEU B 1 279 ? 16.453 -17.219 -13.586 1 88.56 279 LEU B CA 1
ATOM 5480 C C . LEU B 1 279 ? 16.438 -15.836 -14.211 1 88.56 279 LEU B C 1
ATOM 5482 O O . LEU B 1 279 ? 16.109 -14.852 -13.539 1 88.56 279 LEU B O 1
ATOM 5486 N N . GLU B 1 280 ? 16.734 -15.828 -15.469 1 90.19 280 GLU B N 1
ATOM 5487 C CA . GLU B 1 280 ? 16.781 -14.547 -16.172 1 90.19 280 GLU B CA 1
ATOM 5488 C C . GLU B 1 280 ? 15.438 -13.836 -16.125 1 90.19 280 GLU B C 1
ATOM 5490 O O . GLU B 1 280 ? 15.383 -12.609 -16.047 1 90.19 280 GLU B O 1
ATOM 5495 N N . ASP B 1 281 ? 14.336 -14.57 -16.141 1 90.31 281 ASP B N 1
ATOM 5496 C CA . ASP B 1 281 ? 13.008 -13.977 -16.047 1 90.31 281 ASP B CA 1
ATOM 5497 C C . ASP B 1 281 ? 12.844 -13.18 -14.758 1 90.31 281 ASP B C 1
ATOM 5499 O O . ASP B 1 281 ? 12.281 -12.086 -14.766 1 90.31 281 ASP B O 1
ATOM 5503 N N . VAL B 1 282 ? 13.367 -13.695 -13.672 1 92.5 282 VAL B N 1
ATOM 5504 C CA . VAL B 1 282 ? 13.266 -13.062 -12.367 1 92.5 282 VAL B CA 1
ATOM 5505 C C . VAL B 1 282 ? 14.18 -11.836 -12.312 1 92.5 282 VAL B C 1
ATOM 5507 O O . VAL B 1 282 ? 13.766 -10.773 -11.844 1 92.5 282 VAL B O 1
ATOM 5510 N N . LEU B 1 283 ? 15.398 -11.969 -12.828 1 93.38 283 LEU B N 1
ATOM 5511 C CA . LEU B 1 283 ? 16.359 -10.867 -12.828 1 93.38 283 LEU B CA 1
ATOM 5512 C C . LEU B 1 283 ? 15.828 -9.68 -13.633 1 93.38 283 LEU B C 1
ATOM 5514 O O . LEU B 1 283 ? 16 -8.531 -13.227 1 93.38 283 LEU B O 1
ATOM 5518 N N . GLU B 1 284 ? 15.219 -10.016 -14.688 1 93.69 284 GLU B N 1
ATOM 5519 C CA . GLU B 1 284 ? 14.648 -8.961 -15.531 1 93.69 284 GLU B CA 1
ATOM 5520 C C . GLU B 1 284 ? 13.562 -8.188 -14.789 1 93.69 284 GLU B C 1
ATOM 5522 O O . GLU B 1 284 ? 13.477 -6.965 -14.898 1 93.69 284 GLU B O 1
ATOM 5527 N N . VAL B 1 285 ? 12.703 -8.898 -14.109 1 94.56 285 VAL B N 1
ATOM 5528 C CA . VAL B 1 285 ? 11.648 -8.25 -13.336 1 94.56 285 VAL B CA 1
ATOM 5529 C C . VAL B 1 285 ? 12.258 -7.352 -12.273 1 94.56 285 VAL B C 1
ATOM 5531 O O . VAL B 1 285 ? 11.828 -6.207 -12.094 1 94.56 285 VAL B O 1
ATOM 5534 N N . ILE B 1 286 ? 13.305 -7.805 -11.562 1 96.5 286 ILE B N 1
ATOM 5535 C CA . ILE B 1 286 ? 13.945 -7.039 -10.5 1 96.5 286 ILE B CA 1
ATOM 5536 C C . ILE B 1 286 ? 14.57 -5.773 -11.086 1 96.5 286 ILE B C 1
ATOM 5538 O O . ILE B 1 286 ? 14.375 -4.676 -10.555 1 96.5 286 ILE B O 1
ATOM 5542 N N . GLU B 1 287 ? 15.367 -5.953 -12.156 1 96.56 287 GLU B N 1
ATOM 5543 C CA . GLU B 1 287 ? 16 -4.809 -12.797 1 96.56 287 GLU B CA 1
ATOM 5544 C C . GLU B 1 287 ? 14.969 -3.799 -13.281 1 96.56 287 GLU B C 1
ATOM 5546 O O . GLU B 1 287 ? 15.117 -2.596 -13.055 1 96.56 287 GLU B O 1
ATOM 5551 N N . SER B 1 288 ? 13.93 -4.312 -13.93 1 96.81 288 SER B N 1
ATOM 5552 C CA . SER B 1 288 ? 12.883 -3.441 -14.445 1 96.81 288 SER B CA 1
ATOM 5553 C C . SER B 1 288 ? 12.172 -2.701 -13.32 1 96.81 288 SER B C 1
ATOM 5555 O O . SER B 1 288 ? 11.828 -1.523 -13.461 1 96.81 288 SER B O 1
ATOM 5557 N N . LEU B 1 289 ? 11.891 -3.4 -12.258 1 97.5 289 LEU B N 1
ATOM 5558 C CA . LEU B 1 289 ? 11.258 -2.785 -11.102 1 97.5 289 LEU B CA 1
ATOM 5559 C C . LEU B 1 289 ? 12.078 -1.607 -10.586 1 97.5 289 LEU B C 1
ATOM 5561 O O . LEU B 1 289 ? 11.547 -0.517 -10.375 1 97.5 289 LEU B O 1
ATOM 5565 N N . VAL B 1 290 ? 13.391 -1.809 -10.391 1 97.75 290 VAL B N 1
ATOM 5566 C CA . VAL B 1 290 ? 14.281 -0.785 -9.852 1 97.75 290 VAL B CA 1
ATOM 5567 C C . VAL B 1 290 ? 14.344 0.405 -10.812 1 97.75 290 VAL B C 1
ATOM 5569 O O . VAL B 1 290 ? 14.164 1.553 -10.391 1 97.75 290 VAL B O 1
ATOM 5572 N N . LYS B 1 291 ? 14.547 0.149 -12.07 1 97.94 291 LYS B N 1
ATOM 5573 C CA . LYS B 1 291 ? 14.664 1.207 -13.07 1 97.94 291 LYS B CA 1
ATOM 5574 C C . LYS B 1 291 ? 13.359 1.982 -13.203 1 97.94 291 LYS B C 1
ATOM 5576 O O . LYS B 1 291 ? 13.359 3.213 -13.281 1 97.94 291 LYS B O 1
ATOM 5581 N N . PHE B 1 292 ? 12.273 1.248 -13.266 1 98.06 292 PHE B N 1
ATOM 5582 C CA . PHE B 1 292 ? 10.969 1.889 -13.352 1 98.06 292 PHE B CA 1
ATOM 5583 C C . PHE B 1 292 ? 10.742 2.822 -12.172 1 98.06 292 PHE B C 1
ATOM 5585 O O . PHE B 1 292 ? 10.289 3.955 -12.344 1 98.06 292 PHE B O 1
ATOM 5592 N N . THR B 1 293 ? 11.031 2.371 -10.977 1 98.25 293 THR B N 1
ATOM 5593 C CA . THR B 1 293 ? 10.836 3.145 -9.75 1 98.25 293 THR B CA 1
ATOM 5594 C C . THR B 1 293 ? 11.648 4.434 -9.789 1 98.25 293 THR B C 1
ATOM 5596 O O . THR B 1 293 ? 11.125 5.512 -9.484 1 98.25 293 THR B O 1
ATOM 5599 N N . ILE B 1 294 ? 12.906 4.336 -10.188 1 97.81 294 ILE B N 1
ATOM 5600 C CA . ILE B 1 294 ? 13.773 5.504 -10.273 1 97.81 294 ILE B CA 1
ATOM 5601 C C . ILE B 1 294 ? 13.203 6.5 -11.281 1 97.81 294 ILE B C 1
ATOM 5603 O O . ILE B 1 294 ? 13.109 7.695 -10.992 1 97.81 294 ILE B O 1
ATOM 5607 N N . ARG B 1 295 ? 12.797 6.004 -12.414 1 97.94 295 ARG B N 1
ATOM 5608 C CA . ARG B 1 295 ? 12.25 6.875 -13.453 1 97.94 295 ARG B CA 1
ATOM 5609 C C . ARG B 1 295 ? 10.977 7.562 -12.977 1 97.94 295 ARG B C 1
ATOM 5611 O O . ARG B 1 295 ? 10.773 8.75 -13.234 1 97.94 295 ARG B O 1
ATOM 5618 N N . GLU B 1 296 ? 10.125 6.762 -12.352 1 97.81 296 GLU B N 1
ATOM 5619 C CA . GLU B 1 296 ? 8.891 7.336 -11.828 1 97.81 296 GLU B CA 1
ATOM 5620 C C . GLU B 1 296 ? 9.18 8.453 -10.828 1 97.81 296 GLU B C 1
ATOM 5622 O O . GLU B 1 296 ? 8.492 9.469 -10.805 1 97.81 296 GLU B O 1
ATOM 5627 N N . LEU B 1 297 ? 10.188 8.289 -9.969 1 97.56 297 LEU B N 1
ATOM 5628 C CA . LEU B 1 297 ? 10.57 9.312 -9 1 97.56 297 LEU B CA 1
ATOM 5629 C C . LEU B 1 297 ? 11.07 10.57 -9.711 1 97.56 297 LEU B C 1
ATOM 5631 O O . LEU B 1 297 ? 10.719 11.688 -9.312 1 97.56 297 LEU B O 1
ATOM 5635 N N . GLN B 1 298 ? 11.883 10.352 -10.711 1 97.19 298 GLN B N 1
ATOM 5636 C CA . GLN B 1 298 ? 12.391 11.484 -11.477 1 97.19 298 GLN B CA 1
ATOM 5637 C C . GLN B 1 298 ? 11.258 12.25 -12.148 1 97.19 298 GLN B C 1
ATOM 5639 O O . GLN B 1 298 ? 11.336 13.469 -12.312 1 97.19 298 GLN B O 1
ATOM 5644 N N . ASN B 1 299 ? 10.219 11.555 -12.484 1 96.19 299 ASN B N 1
ATOM 5645 C CA . ASN B 1 299 ? 9.086 12.156 -13.18 1 96.19 299 ASN B CA 1
ATOM 5646 C C . ASN B 1 299 ? 8.125 12.844 -12.211 1 96.19 299 ASN B C 1
ATOM 5648 O O . ASN B 1 299 ? 7.523 13.867 -12.547 1 96.19 299 ASN B O 1
ATOM 5652 N N . THR B 1 300 ? 7.957 12.328 -11.047 1 94.5 300 THR B N 1
ATOM 5653 C CA . THR B 1 300 ? 6.84 12.75 -10.203 1 94.5 300 THR B CA 1
ATOM 5654 C C . THR B 1 300 ? 7.344 13.516 -8.984 1 94.5 300 THR B C 1
ATOM 5656 O O . THR B 1 300 ? 6.574 14.234 -8.336 1 94.5 300 THR B O 1
ATOM 5659 N N . CYS B 1 301 ? 8.586 13.359 -8.602 1 96.06 301 CYS B N 1
ATOM 5660 C CA . CYS B 1 301 ? 9.102 13.906 -7.348 1 96.06 301 CYS B CA 1
ATOM 5661 C C . CYS B 1 301 ? 10.523 14.414 -7.523 1 96.06 301 CYS B C 1
ATOM 5663 O O . CYS B 1 301 ? 11.359 14.258 -6.625 1 96.06 301 CYS B O 1
ATOM 5665 N N . ASP B 1 302 ? 10.859 15.016 -8.648 1 96.19 302 ASP B N 1
ATOM 5666 C CA . ASP B 1 302 ? 12.227 15.352 -9.023 1 96.19 302 ASP B CA 1
ATOM 5667 C C . ASP B 1 302 ? 12.812 16.406 -8.078 1 96.19 302 ASP B C 1
ATOM 5669 O O . ASP B 1 302 ? 14 16.344 -7.742 1 96.19 302 ASP B O 1
ATOM 5673 N N . ASP B 1 303 ? 12.023 17.391 -7.695 1 96.31 303 ASP B N 1
ATOM 5674 C CA . ASP B 1 303 ? 12.523 18.438 -6.816 1 96.31 303 ASP B CA 1
ATOM 5675 C C . ASP B 1 303 ? 13.078 17.844 -5.523 1 96.31 303 ASP B C 1
ATOM 5677 O O . ASP B 1 303 ? 14.164 18.234 -5.082 1 96.31 303 ASP B O 1
ATOM 5681 N N . ASP B 1 304 ? 12.312 16.984 -4.938 1 97.88 304 ASP B N 1
ATOM 5682 C CA . ASP B 1 304 ? 12.758 16.328 -3.711 1 97.88 304 ASP B CA 1
ATOM 5683 C C . ASP B 1 304 ? 14 15.469 -3.969 1 97.88 304 ASP B C 1
ATOM 5685 O O . ASP B 1 304 ? 14.906 15.414 -3.141 1 97.88 304 ASP B O 1
ATOM 5689 N N . LEU B 1 305 ? 14.016 14.766 -5.07 1 97 305 LEU B N 1
ATOM 5690 C CA . LEU B 1 305 ? 15.156 13.938 -5.438 1 97 305 LEU B CA 1
ATOM 5691 C C . LEU B 1 305 ? 16.422 14.781 -5.578 1 97 305 LEU B C 1
ATOM 5693 O O . LEU B 1 305 ? 17.469 14.43 -5.039 1 97 305 LEU B O 1
ATOM 5697 N N . GLN B 1 306 ? 16.328 15.93 -6.25 1 97 306 GLN B N 1
ATOM 5698 C CA . GLN B 1 306 ? 17.453 16.828 -6.434 1 97 306 GLN B CA 1
ATOM 5699 C C . GLN B 1 306 ? 17.922 17.406 -5.098 1 97 306 GLN B C 1
ATOM 5701 O O . GLN B 1 306 ? 19.125 17.547 -4.875 1 97 306 GLN B O 1
ATOM 5706 N N . PHE B 1 307 ? 16.938 17.719 -4.312 1 96.25 307 PHE B N 1
ATOM 5707 C CA . PHE B 1 307 ? 17.266 18.188 -2.973 1 96.25 307 PHE B CA 1
ATOM 5708 C C . PHE B 1 307 ? 18.125 17.156 -2.246 1 96.25 307 PHE B C 1
ATOM 5710 O O . PHE B 1 307 ? 19.156 17.516 -1.656 1 96.25 307 PHE B O 1
ATOM 5717 N N . TYR B 1 308 ? 17.828 15.891 -2.314 1 96.31 308 TYR B N 1
ATOM 5718 C CA . TYR B 1 308 ? 18.562 14.844 -1.625 1 96.31 308 TYR B CA 1
ATOM 5719 C C . TYR B 1 308 ? 19.922 14.602 -2.285 1 96.31 308 TYR B C 1
ATOM 5721 O O . TYR B 1 308 ? 20.906 14.328 -1.605 1 96.31 308 TYR B O 1
ATOM 5729 N N . TYR B 1 309 ? 20.016 14.695 -3.617 1 95.88 309 TYR B N 1
ATOM 5730 C CA . TYR B 1 309 ? 21.297 14.57 -4.297 1 95.88 309 TYR B CA 1
ATOM 5731 C C . TYR B 1 309 ? 22.266 15.656 -3.842 1 95.88 309 TYR B C 1
ATOM 5733 O O . TYR B 1 309 ? 23.453 15.406 -3.654 1 95.88 309 TYR B O 1
ATOM 5741 N N . LYS B 1 310 ? 21.688 16.797 -3.607 1 94.19 310 LYS B N 1
ATOM 5742 C CA . LYS B 1 310 ? 22.5 17.969 -3.326 1 94.19 310 LYS B CA 1
ATOM 5743 C C . LYS B 1 310 ? 22.938 18 -1.86 1 94.19 310 LYS B C 1
ATOM 5745 O O . LYS B 1 310 ? 24.078 18.344 -1.549 1 94.19 310 LYS B O 1
ATOM 5750 N N . TYR B 1 311 ? 22.031 17.625 -0.93 1 91.69 311 TYR B N 1
ATOM 5751 C CA . TYR B 1 311 ? 22.281 17.969 0.464 1 91.69 311 TYR B CA 1
ATOM 5752 C C . TYR B 1 311 ? 22.469 16.719 1.312 1 91.69 311 TYR B C 1
ATOM 5754 O O . TYR B 1 311 ? 22.984 16.797 2.432 1 91.69 311 TYR B O 1
ATOM 5762 N N . VAL B 1 312 ? 22.094 15.539 0.822 1 89.94 312 VAL B N 1
ATOM 5763 C CA . VAL B 1 312 ? 22.047 14.375 1.7 1 89.94 312 VAL B CA 1
ATOM 5764 C C . VAL B 1 312 ? 22.938 13.273 1.139 1 89.94 312 VAL B C 1
ATOM 5766 O O . VAL B 1 312 ? 23.766 12.703 1.861 1 89.94 312 VAL B O 1
ATOM 5769 N N . ALA B 1 313 ? 22.812 12.984 -0.131 1 91.44 313 ALA B N 1
ATOM 5770 C CA . ALA B 1 313 ? 23.453 11.836 -0.771 1 91.44 313 ALA B CA 1
ATOM 5771 C C . ALA B 1 313 ? 24.953 12.031 -0.891 1 91.44 313 ALA B C 1
ATOM 5773 O O . ALA B 1 313 ? 25.453 13.164 -0.871 1 91.44 313 ALA B O 1
ATOM 5774 N N . PRO B 1 314 ? 25.672 10.898 -0.939 1 90.44 314 PRO B N 1
ATOM 5775 C CA . PRO B 1 314 ? 27.094 11.008 -1.239 1 90.44 314 PRO B CA 1
ATOM 5776 C C . PRO B 1 314 ? 27.359 11.703 -2.57 1 90.44 314 PRO B C 1
ATOM 5778 O O . PRO B 1 314 ? 26.469 11.82 -3.406 1 90.44 314 PRO B O 1
ATOM 5781 N N . LYS B 1 315 ? 28.609 12.016 -2.648 1 89.69 315 LYS B N 1
ATOM 5782 C CA . LYS B 1 315 ? 29.031 12.688 -3.877 1 89.69 315 LYS B CA 1
ATOM 5783 C C . LYS B 1 315 ? 28.797 11.797 -5.094 1 89.69 315 LYS B C 1
ATOM 5785 O O . LYS B 1 315 ? 29.031 10.594 -5.047 1 89.69 315 LYS B O 1
ATOM 5790 N N . ASP B 1 316 ? 28.281 12.266 -6.125 1 90.62 316 ASP B N 1
ATOM 5791 C CA . ASP B 1 316 ? 28.141 11.633 -7.434 1 90.62 316 ASP B CA 1
ATOM 5792 C C . ASP B 1 316 ? 27 10.609 -7.434 1 90.62 316 ASP B C 1
ATOM 5794 O O . ASP B 1 316 ? 26.953 9.734 -8.297 1 90.62 316 ASP B O 1
ATOM 5798 N N . GLN B 1 317 ? 26.203 10.633 -6.426 1 94 317 GLN B N 1
ATOM 5799 C CA . GLN B 1 317 ? 25.094 9.688 -6.352 1 94 317 GLN B CA 1
ATOM 5800 C C . GLN B 1 317 ? 24.172 9.812 -7.566 1 94 317 GLN B C 1
ATOM 5802 O O . GLN B 1 317 ? 23.672 8.805 -8.07 1 94 317 GLN B O 1
ATOM 5807 N N . GLN B 1 318 ? 23.922 10.992 -7.98 1 95.62 318 GLN B N 1
ATOM 5808 C CA . GLN B 1 318 ? 23.062 11.211 -9.141 1 95.62 318 GLN B CA 1
ATOM 5809 C C . GLN B 1 318 ? 23.625 10.523 -10.383 1 95.62 318 GLN B C 1
ATOM 5811 O O . GLN B 1 318 ? 22.891 9.922 -11.156 1 95.62 318 GLN B O 1
ATOM 5816 N N . LYS B 1 319 ? 24.906 10.609 -10.523 1 95.62 319 LYS B N 1
ATOM 5817 C CA . LYS B 1 319 ? 25.578 9.945 -11.641 1 95.62 319 LYS B CA 1
ATOM 5818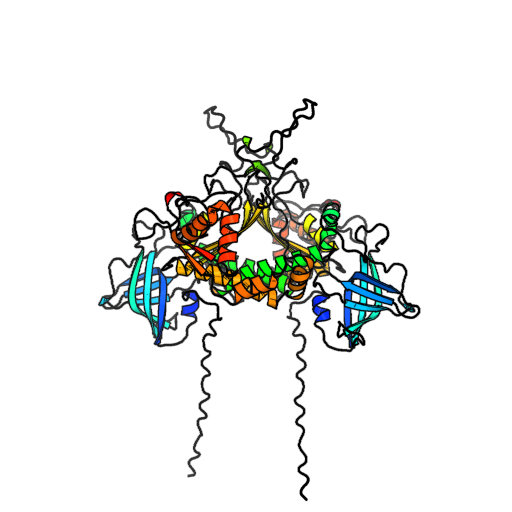 C C . LYS B 1 319 ? 25.438 8.43 -11.539 1 95.62 319 LYS B C 1
ATOM 5820 O O . LYS B 1 319 ? 25.203 7.75 -12.539 1 95.62 319 LYS B O 1
ATOM 5825 N N . THR B 1 320 ? 25.656 7.93 -10.336 1 94.94 320 THR B N 1
ATOM 5826 C CA . THR B 1 320 ? 25.531 6.496 -10.094 1 94.94 320 THR B CA 1
ATOM 5827 C C . THR B 1 320 ? 24.125 6.008 -10.453 1 94.94 320 THR B C 1
ATOM 5829 O O . THR B 1 320 ? 23.969 4.965 -11.094 1 94.94 320 THR B O 1
ATOM 5832 N N . VAL B 1 321 ? 23.094 6.742 -10.039 1 96.44 321 VAL B N 1
ATOM 5833 C CA . VAL B 1 321 ? 21.703 6.402 -10.312 1 96.44 321 VAL B CA 1
ATOM 5834 C C . VAL B 1 321 ? 21.453 6.43 -11.82 1 96.44 321 VAL B C 1
ATOM 5836 O O . VAL B 1 321 ? 20.797 5.543 -12.367 1 96.44 321 VAL B O 1
ATOM 5839 N N . GLN B 1 322 ? 22.031 7.438 -12.453 1 96.5 322 GLN B N 1
ATOM 5840 C CA . GLN B 1 322 ? 21.875 7.539 -13.898 1 96.5 322 GLN B CA 1
ATOM 5841 C C . GLN B 1 322 ? 22.531 6.367 -14.617 1 96.5 322 GLN B C 1
ATOM 5843 O O . GLN B 1 322 ? 22 5.852 -15.602 1 96.5 322 GLN B O 1
ATOM 5848 N N . THR B 1 323 ? 23.672 5.973 -14.141 1 96.44 323 THR B N 1
ATOM 5849 C CA . THR B 1 323 ? 24.344 4.809 -14.695 1 96.44 323 THR B CA 1
ATOM 5850 C C . THR B 1 323 ? 23.484 3.562 -14.578 1 96.44 323 THR B C 1
ATOM 5852 O O . THR B 1 323 ? 23.359 2.791 -15.531 1 96.44 323 THR B O 1
ATOM 5855 N N . ALA B 1 324 ? 22.875 3.369 -13.438 1 95.75 324 ALA B N 1
ATOM 5856 C CA . ALA B 1 324 ? 22 2.23 -13.219 1 95.75 324 ALA B CA 1
ATOM 5857 C C . ALA B 1 324 ? 20.828 2.252 -14.195 1 95.75 324 ALA B C 1
ATOM 5859 O O . ALA B 1 324 ? 20.359 1.198 -14.641 1 95.75 324 ALA B O 1
ATOM 5860 N N . LEU B 1 325 ? 20.359 3.41 -14.531 1 97.19 325 LEU B N 1
ATOM 5861 C CA . LEU B 1 325 ? 19.234 3.562 -15.453 1 97.19 325 LEU B CA 1
ATOM 5862 C C . LEU B 1 325 ? 19.656 3.287 -16.891 1 97.19 325 LEU B C 1
ATOM 5864 O O . LEU B 1 325 ? 18.922 2.66 -17.656 1 97.19 325 LEU B O 1
ATOM 5868 N N . ASP B 1 326 ? 20.859 3.682 -17.203 1 96.94 326 ASP B N 1
ATOM 5869 C CA . ASP B 1 326 ? 21.297 3.676 -18.594 1 96.94 326 ASP B CA 1
ATOM 5870 C C . ASP B 1 326 ? 21.875 2.32 -18.984 1 96.94 326 ASP B C 1
ATOM 5872 O O . ASP B 1 326 ? 21.875 1.943 -20.156 1 96.94 326 ASP B O 1
ATOM 5876 N N . LYS B 1 327 ? 22.406 1.618 -18.062 1 97.69 327 LYS B N 1
ATOM 5877 C CA . LYS B 1 327 ? 23.125 0.376 -18.359 1 97.69 327 LYS B CA 1
ATOM 5878 C C . LYS B 1 327 ? 22.344 -0.836 -17.875 1 97.69 327 LYS B C 1
ATOM 5880 O O . LYS B 1 327 ? 21.625 -0.754 -16.875 1 97.69 327 LYS B O 1
ATOM 5885 N N . ALA B 1 328 ? 22.484 -1.922 -18.609 1 97.31 328 ALA B N 1
ATOM 5886 C CA . ALA B 1 328 ? 21.953 -3.184 -18.109 1 97.31 328 ALA B CA 1
ATOM 5887 C C . ALA B 1 328 ? 22.734 -3.662 -16.891 1 97.31 328 ALA B C 1
ATOM 5889 O O . ALA B 1 328 ? 23.969 -3.557 -16.859 1 97.31 328 ALA B O 1
ATOM 5890 N N . PHE B 1 329 ? 22.016 -4.137 -15.875 1 97.38 329 PHE B N 1
ATOM 5891 C CA . PHE B 1 329 ? 22.703 -4.68 -14.711 1 97.38 329 PHE B CA 1
ATOM 5892 C C . PHE B 1 329 ? 23.562 -5.875 -15.102 1 97.38 329 PHE B C 1
ATOM 5894 O O . PHE B 1 329 ? 23.125 -6.746 -15.852 1 97.38 329 PHE B O 1
ATOM 5901 N N . THR B 1 330 ? 24.734 -5.898 -14.602 1 97.62 330 THR B N 1
ATOM 5902 C CA . THR B 1 330 ? 25.656 -6.977 -14.93 1 97.62 330 THR B CA 1
ATOM 5903 C C . THR B 1 330 ? 25.266 -8.266 -14.211 1 97.62 330 THR B C 1
ATOM 5905 O O . THR B 1 330 ? 24.906 -8.234 -13.031 1 97.62 330 THR B O 1
ATOM 5908 N N . ARG B 1 331 ? 25.25 -9.367 -14.938 1 95.56 331 ARG B N 1
ATOM 5909 C CA . ARG B 1 331 ? 25.078 -10.695 -14.352 1 95.56 331 ARG B CA 1
ATOM 5910 C C . ARG B 1 331 ? 26.406 -11.406 -14.188 1 95.56 331 ARG B C 1
ATOM 5912 O O . ARG B 1 331 ? 27.156 -11.562 -15.156 1 95.56 331 ARG B O 1
ATOM 5919 N N . ILE B 1 332 ? 26.781 -11.789 -12.969 1 95.25 332 ILE B N 1
ATOM 5920 C CA . ILE B 1 332 ? 28.031 -12.5 -12.758 1 95.25 332 ILE B CA 1
ATOM 5921 C C . ILE B 1 332 ? 27.797 -13.711 -11.867 1 95.25 332 ILE B C 1
ATOM 5923 O O . ILE B 1 332 ? 27.156 -13.602 -10.812 1 95.25 332 ILE B O 1
ATOM 5927 N N . PRO B 1 333 ? 28.234 -14.875 -12.273 1 93.69 333 PRO B N 1
ATOM 5928 C CA . PRO B 1 333 ? 28.156 -16.031 -11.367 1 93.69 333 PRO B CA 1
ATOM 5929 C C . PRO B 1 333 ? 29 -15.852 -10.109 1 93.69 333 PRO B C 1
ATOM 5931 O O . PRO B 1 333 ? 30.047 -15.211 -10.148 1 93.69 333 PRO B O 1
ATOM 5934 N N . TYR B 1 334 ? 28.562 -16.391 -9.023 1 93.12 334 TYR B N 1
ATOM 5935 C CA . TYR B 1 334 ? 29.25 -16.359 -7.742 1 93.12 334 TYR B CA 1
ATOM 5936 C C . TYR B 1 334 ? 30.719 -16.75 -7.902 1 93.12 334 TYR B C 1
ATOM 5938 O O . TYR B 1 334 ? 31.609 -16.078 -7.367 1 93.12 334 TYR B O 1
ATOM 5946 N N . THR B 1 335 ? 31.016 -17.797 -8.672 1 94.12 335 THR B N 1
ATOM 5947 C CA . THR B 1 335 ? 32.375 -18.281 -8.859 1 94.12 335 THR B CA 1
ATOM 5948 C C . THR B 1 335 ? 33.281 -17.188 -9.445 1 94.12 335 THR B C 1
ATOM 5950 O O . THR B 1 335 ? 34.375 -16.969 -8.977 1 94.12 335 THR B O 1
ATOM 5953 N N . ASP B 1 336 ? 32.781 -16.484 -10.43 1 95.88 336 ASP B N 1
ATOM 5954 C CA . ASP B 1 336 ? 33.531 -15.414 -11.07 1 95.88 336 ASP B CA 1
ATOM 5955 C C . ASP B 1 336 ? 33.688 -14.219 -10.141 1 95.88 336 ASP B C 1
ATOM 5957 O O . ASP B 1 336 ? 34.75 -13.578 -10.102 1 95.88 336 ASP B O 1
ATOM 5961 N N . ALA B 1 337 ? 32.594 -13.93 -9.422 1 96.06 337 ALA B N 1
ATOM 5962 C CA . ALA B 1 337 ? 32.656 -12.836 -8.461 1 96.06 337 ALA B CA 1
ATOM 5963 C C . ALA B 1 337 ? 33.75 -13.07 -7.414 1 96.06 337 ALA B C 1
ATOM 5965 O O . ALA B 1 337 ? 34.531 -12.172 -7.109 1 96.06 337 ALA B O 1
ATOM 5966 N N . VAL B 1 338 ? 33.781 -14.273 -6.895 1 95.25 338 VAL B N 1
ATOM 5967 C CA . VAL B 1 338 ? 34.75 -14.602 -5.84 1 95.25 338 VAL B CA 1
ATOM 5968 C C . VAL B 1 338 ? 36.156 -14.562 -6.398 1 95.25 338 VAL B C 1
ATOM 5970 O O . VAL B 1 338 ? 37.094 -14.125 -5.719 1 95.25 338 VAL B O 1
ATOM 5973 N N . LYS B 1 339 ? 36.344 -15.031 -7.621 1 96.5 339 LYS B N 1
ATOM 5974 C CA . LYS B 1 339 ? 37.656 -14.945 -8.258 1 96.5 339 LYS B CA 1
ATOM 5975 C C . LYS B 1 339 ? 38.156 -13.5 -8.289 1 96.5 339 LYS B C 1
ATOM 5977 O O . LYS B 1 339 ? 39.344 -13.234 -8.016 1 96.5 339 LYS B O 1
ATOM 5982 N N . ILE B 1 340 ? 37.281 -12.602 -8.633 1 96.69 340 ILE B N 1
ATOM 5983 C CA . ILE B 1 340 ? 37.625 -11.18 -8.688 1 96.69 340 ILE B CA 1
ATOM 5984 C C . ILE B 1 340 ? 38 -10.688 -7.285 1 96.69 340 ILE B C 1
ATOM 5986 O O . ILE B 1 340 ? 39 -9.992 -7.109 1 96.69 340 ILE B O 1
ATOM 5990 N N . LEU B 1 341 ? 37.25 -11.078 -6.281 1 97.12 341 LEU B N 1
ATOM 5991 C CA . LEU B 1 341 ? 37.406 -10.594 -4.914 1 97.12 341 LEU B CA 1
ATOM 5992 C C . LEU B 1 341 ? 38.656 -11.172 -4.281 1 97.12 341 LEU B C 1
ATOM 5994 O O . LEU B 1 341 ? 39.375 -10.477 -3.547 1 97.12 341 LEU B O 1
ATOM 5998 N N . GLU B 1 342 ? 38.906 -12.414 -4.562 1 96.19 342 GLU B N 1
ATOM 5999 C CA . GLU B 1 342 ? 40.062 -13.094 -3.965 1 96.19 342 GLU B CA 1
ATOM 6000 C C . GLU B 1 342 ? 41.375 -12.406 -4.352 1 96.19 342 GLU B C 1
ATOM 6002 O O . GLU B 1 342 ? 42.312 -12.383 -3.564 1 96.19 342 GLU B O 1
ATOM 6007 N N . LYS B 1 343 ? 41.406 -11.914 -5.535 1 95.69 343 LYS B N 1
ATOM 6008 C CA . LYS B 1 343 ? 42.594 -11.203 -6.008 1 95.69 343 LYS B CA 1
ATOM 6009 C C . LYS B 1 343 ? 42.875 -9.969 -5.16 1 95.69 343 LYS B C 1
ATOM 6011 O O . LYS B 1 343 ? 44 -9.453 -5.156 1 95.69 343 LYS B O 1
ATOM 6016 N N . LYS B 1 344 ? 41.938 -9.539 -4.465 1 94.69 344 LYS B N 1
ATOM 6017 C CA . LYS B 1 344 ? 42.062 -8.32 -3.676 1 94.69 344 LYS B CA 1
ATOM 6018 C C . LYS B 1 344 ? 41.844 -8.594 -2.193 1 94.69 344 LYS B C 1
ATOM 6020 O O . LYS B 1 344 ? 41.438 -7.695 -1.445 1 94.69 344 LYS B O 1
ATOM 6025 N N . ASN B 1 345 ? 42 -9.734 -1.702 1 92.94 345 ASN B N 1
ATOM 6026 C CA . ASN B 1 345 ? 41.719 -10.156 -0.339 1 92.94 345 ASN B CA 1
ATOM 6027 C C . ASN B 1 345 ? 42.469 -9.336 0.688 1 92.94 345 ASN B C 1
ATOM 6029 O O . ASN B 1 345 ? 42 -9.102 1.797 1 92.94 345 ASN B O 1
ATOM 6033 N N . LYS B 1 346 ? 43.625 -8.906 0.327 1 91.88 346 LYS B N 1
ATOM 6034 C CA . LYS B 1 346 ? 44.469 -8.141 1.237 1 91.88 346 LYS B CA 1
ATOM 6035 C C . LYS B 1 346 ? 43.781 -6.828 1.639 1 91.88 346 LYS B C 1
ATOM 6037 O O . LYS B 1 346 ? 44.062 -6.301 2.723 1 91.88 346 LYS B O 1
ATOM 6042 N N . LYS B 1 347 ? 42.906 -6.387 0.872 1 92.81 347 LYS B N 1
ATOM 6043 C CA . LYS B 1 347 ? 42.25 -5.09 1.1 1 92.81 347 LYS B CA 1
ATOM 6044 C C . LYS B 1 347 ? 41 -5.234 1.965 1 92.81 347 LYS B C 1
ATOM 6046 O O . LYS B 1 347 ? 40.5 -4.246 2.492 1 92.81 347 LYS B O 1
ATOM 6051 N N . PHE B 1 348 ? 40.531 -6.461 2.086 1 95 348 PHE B N 1
ATOM 6052 C CA . PHE B 1 348 ? 39.25 -6.668 2.768 1 95 348 PHE B CA 1
ATOM 6053 C C . PHE B 1 348 ? 39.469 -6.988 4.238 1 95 348 PHE B C 1
ATOM 6055 O O . PHE B 1 348 ? 40.469 -7.652 4.598 1 95 348 PHE B O 1
ATOM 6062 N N . GLU B 1 349 ? 38.656 -6.539 5.059 1 94.5 349 GLU B N 1
ATOM 6063 C CA . GLU B 1 349 ? 38.625 -6.945 6.461 1 94.5 349 GLU B CA 1
ATOM 6064 C C . GLU B 1 349 ? 38.25 -8.414 6.602 1 94.5 349 GLU B C 1
ATOM 6066 O O . GLU B 1 349 ? 38.812 -9.141 7.41 1 94.5 349 GLU B O 1
ATOM 6071 N N . PHE B 1 350 ? 37.312 -8.828 5.777 1 94.88 350 PHE B N 1
ATOM 6072 C CA . PHE B 1 350 ? 36.875 -10.211 5.746 1 94.88 350 PHE B CA 1
ATOM 6073 C C . PHE B 1 350 ? 37.375 -10.914 4.492 1 94.88 350 PHE B C 1
ATOM 6075 O O . PHE B 1 350 ? 36.812 -10.734 3.406 1 94.88 350 PHE B O 1
ATOM 6082 N N . LYS B 1 351 ? 38.25 -11.719 4.766 1 95.44 351 LYS B N 1
ATOM 6083 C CA . LYS B 1 351 ? 38.75 -12.469 3.621 1 95.44 351 LYS B CA 1
ATOM 6084 C C . LYS B 1 351 ? 37.688 -13.422 3.076 1 95.44 351 LYS B C 1
ATOM 6086 O O . LYS B 1 351 ? 36.875 -13.969 3.836 1 95.44 351 LYS B O 1
ATOM 6091 N N . ILE B 1 352 ? 37.719 -13.547 1.792 1 94.94 352 ILE B N 1
ATOM 6092 C CA . ILE B 1 352 ? 36.688 -14.367 1.189 1 94.94 352 ILE B CA 1
ATOM 6093 C C . ILE B 1 352 ? 37.312 -15.508 0.397 1 94.94 352 ILE B C 1
ATOM 6095 O O . ILE B 1 352 ? 38.375 -15.336 -0.223 1 94.94 352 ILE B O 1
ATOM 6099 N N . ARG B 1 353 ? 36.656 -16.688 0.495 1 93.81 353 ARG B N 1
ATOM 6100 C CA . ARG B 1 353 ? 37 -17.875 -0.3 1 93.81 353 ARG B CA 1
ATOM 6101 C C . ARG B 1 353 ? 35.719 -18.5 -0.898 1 93.81 353 ARG B C 1
ATOM 6103 O O . ARG B 1 353 ? 34.625 -18.25 -0.417 1 93.81 353 ARG B O 1
ATOM 6110 N N . TRP B 1 354 ? 36 -19.203 -1.938 1 91.81 354 TRP B N 1
ATOM 6111 C CA . TRP B 1 354 ? 34.875 -19.875 -2.57 1 91.81 354 TRP B CA 1
ATOM 6112 C C . TRP B 1 354 ? 34.094 -20.719 -1.556 1 91.81 354 TRP B C 1
ATOM 6114 O O . TRP B 1 354 ? 34.688 -21.422 -0.745 1 91.81 354 TRP B O 1
ATOM 6124 N N . GLY B 1 355 ? 32.75 -20.578 -1.562 1 88.38 355 GLY B N 1
ATOM 6125 C CA . GLY B 1 355 ? 31.906 -21.312 -0.632 1 88.38 355 GLY B CA 1
ATOM 6126 C C . GLY B 1 355 ? 31.406 -20.453 0.515 1 88.38 355 GLY B C 1
ATOM 6127 O O . GLY B 1 355 ? 30.531 -20.875 1.271 1 88.38 355 GLY B O 1
ATOM 6128 N N . GLU B 1 356 ? 31.969 -19.297 0.625 1 88.75 356 GLU B N 1
ATOM 6129 C CA . GLU B 1 356 ? 31.578 -18.391 1.698 1 88.75 356 GLU B CA 1
ATOM 6130 C C . GLU B 1 356 ? 30.578 -17.344 1.196 1 88.75 356 GLU B C 1
ATOM 6132 O O . GLU B 1 356 ? 30.516 -17.078 -0.004 1 88.75 356 GLU B O 1
ATOM 6137 N N . ASP B 1 357 ? 29.859 -16.812 2.166 1 88.38 357 ASP B N 1
ATOM 6138 C CA . ASP B 1 357 ? 28.906 -15.758 1.809 1 88.38 357 ASP B CA 1
ATOM 6139 C C . ASP B 1 357 ? 29.609 -14.422 1.622 1 88.38 357 ASP B C 1
ATOM 6141 O O . ASP B 1 357 ? 30.656 -14.172 2.223 1 88.38 357 ASP B O 1
ATOM 6145 N N . LEU B 1 358 ? 29 -13.602 0.827 1 91.06 358 LEU B N 1
ATOM 6146 C CA . LEU B 1 358 ? 29.531 -12.273 0.573 1 91.06 358 LEU B CA 1
ATOM 6147 C C . LEU B 1 358 ? 29.156 -11.312 1.701 1 91.06 358 LEU B C 1
ATOM 6149 O O . LEU B 1 358 ? 28.047 -11.359 2.215 1 91.06 358 LEU B O 1
ATOM 6153 N N . LYS B 1 359 ? 30.062 -10.539 2.072 1 90.62 359 LYS B N 1
ATOM 6154 C CA . LYS B 1 359 ? 29.812 -9.445 3.01 1 90.62 359 LYS B CA 1
ATOM 6155 C C . LYS B 1 359 ? 29.594 -8.125 2.275 1 90.62 359 LYS B C 1
ATOM 6157 O O . LYS B 1 359 ? 29.812 -8.047 1.063 1 90.62 359 LYS B O 1
ATOM 6162 N N . ARG B 1 360 ? 29.25 -7.129 2.984 1 89.56 360 ARG B N 1
ATOM 6163 C CA . ARG B 1 360 ? 28.906 -5.832 2.404 1 89.56 360 ARG B CA 1
ATOM 6164 C C . ARG B 1 360 ? 30.109 -5.234 1.672 1 89.56 360 ARG B C 1
ATOM 6166 O O . ARG B 1 360 ? 29.953 -4.641 0.602 1 89.56 360 ARG B O 1
ATOM 6173 N N . GLU B 1 361 ? 31.25 -5.363 2.283 1 94.12 361 GLU B N 1
ATOM 6174 C CA . GLU B 1 361 ? 32.438 -4.785 1.648 1 94.12 361 GLU B CA 1
ATOM 6175 C C . GLU B 1 361 ? 32.719 -5.465 0.315 1 94.12 361 GLU B C 1
ATOM 6177 O O . GLU B 1 361 ? 33.219 -4.824 -0.625 1 94.12 361 GLU B O 1
ATOM 6182 N N . HIS B 1 362 ? 32.469 -6.812 0.235 1 95.38 362 HIS B N 1
ATOM 6183 C CA . HIS B 1 362 ? 32.656 -7.543 -1.014 1 95.38 362 HIS B CA 1
ATOM 6184 C C . HIS B 1 362 ? 31.672 -7.055 -2.086 1 95.38 362 HIS B C 1
ATOM 6186 O O . HIS B 1 362 ? 32.062 -6.809 -3.227 1 95.38 362 HIS B O 1
ATOM 6192 N N . GLU B 1 363 ? 30.422 -6.859 -1.671 1 93.81 363 GLU B N 1
ATOM 6193 C CA . GLU B 1 363 ? 29.375 -6.383 -2.574 1 93.81 363 GLU B CA 1
ATOM 6194 C C . GLU B 1 363 ? 29.703 -4.992 -3.107 1 93.81 363 GLU B C 1
ATOM 6196 O O . GLU B 1 363 ? 29.578 -4.738 -4.309 1 93.81 363 GLU B O 1
ATOM 6201 N N . ARG B 1 364 ? 30.141 -4.145 -2.262 1 93.25 364 ARG B N 1
ATOM 6202 C CA . ARG B 1 364 ? 30.5 -2.783 -2.648 1 93.25 364 ARG B CA 1
ATOM 6203 C C . ARG B 1 364 ? 31.656 -2.775 -3.637 1 93.25 364 ARG B C 1
ATOM 6205 O O . ARG B 1 364 ? 31.656 -2 -4.594 1 93.25 364 ARG B O 1
ATOM 6212 N N . TYR B 1 365 ? 32.656 -3.592 -3.344 1 96.06 365 TYR B N 1
ATOM 6213 C CA . TYR B 1 365 ? 33.812 -3.656 -4.23 1 96.06 365 TYR B CA 1
ATOM 6214 C C . TYR B 1 365 ? 33.406 -4.109 -5.625 1 96.06 365 TYR B C 1
ATOM 6216 O O . TYR B 1 365 ? 33.906 -3.562 -6.625 1 96.06 365 TYR B O 1
ATOM 6224 N N . LEU B 1 366 ? 32.562 -5.16 -5.691 1 96.56 366 LEU B N 1
ATOM 6225 C CA . LEU B 1 366 ? 32.125 -5.691 -6.98 1 96.56 366 LEU B CA 1
ATOM 6226 C C . LEU B 1 366 ? 31.453 -4.609 -7.82 1 96.56 366 LEU B C 1
ATOM 6228 O O . LEU B 1 366 ? 31.672 -4.535 -9.031 1 96.56 366 LEU B O 1
ATOM 6232 N N . VAL B 1 367 ? 30.625 -3.764 -7.211 1 95.44 367 VAL B N 1
ATOM 6233 C CA . VAL B 1 367 ? 29.922 -2.699 -7.922 1 95.44 367 VAL B CA 1
ATOM 6234 C C . VAL B 1 367 ? 30.922 -1.663 -8.422 1 95.44 367 VAL B C 1
ATOM 6236 O O . VAL B 1 367 ? 30.859 -1.235 -9.578 1 95.44 367 VAL B O 1
ATOM 6239 N N . LYS B 1 368 ? 31.859 -1.301 -7.582 1 94.25 368 LYS B N 1
ATOM 6240 C CA . LYS B 1 368 ? 32.875 -0.34 -7.984 1 94.25 368 LYS B CA 1
ATOM 6241 C C . LYS B 1 368 ? 33.75 -0.896 -9.109 1 94.25 368 LYS B C 1
ATOM 6243 O O . LYS B 1 368 ? 34.062 -0.181 -10.062 1 94.25 368 LYS B O 1
ATOM 6248 N N . TYR B 1 369 ? 34.094 -2.123 -8.867 1 95.5 369 TYR B N 1
ATOM 6249 C CA . TYR B 1 369 ? 34.875 -2.809 -9.898 1 95.5 369 TYR B CA 1
ATOM 6250 C C . TYR B 1 369 ? 34.125 -2.801 -11.234 1 95.5 369 TYR B C 1
ATOM 6252 O O . TYR B 1 369 ? 34.75 -2.75 -12.289 1 95.5 369 TYR B O 1
ATOM 6260 N N . ASN B 1 370 ? 32.875 -2.828 -11.164 1 96.62 370 ASN B N 1
ATOM 6261 C CA . ASN B 1 370 ? 32.031 -2.865 -12.352 1 96.62 370 ASN B CA 1
ATOM 6262 C C . ASN B 1 370 ? 31.578 -1.467 -12.773 1 96.62 370 ASN B C 1
ATOM 6264 O O . ASN B 1 370 ? 30.484 -1.294 -13.32 1 96.62 370 ASN B O 1
ATOM 6268 N N . ASN B 1 371 ? 32.375 -0.387 -12.445 1 95.56 371 ASN B N 1
ATOM 6269 C CA . ASN B 1 371 ? 32.156 0.996 -12.852 1 95.56 371 ASN B CA 1
ATOM 6270 C C . ASN B 1 371 ? 30.797 1.515 -12.359 1 95.56 371 ASN B C 1
ATOM 6272 O O . ASN B 1 371 ? 30.078 2.189 -13.094 1 95.56 371 ASN B O 1
ATOM 6276 N N . ASP B 1 372 ? 30.328 1.038 -11.219 1 94.56 372 ASP B N 1
ATOM 6277 C CA . ASP B 1 372 ? 29.141 1.487 -10.508 1 94.56 372 ASP B CA 1
ATOM 6278 C C . ASP B 1 372 ? 27.859 1 -11.188 1 94.56 372 ASP B C 1
ATOM 6280 O O . ASP B 1 372 ? 26.766 1.492 -10.906 1 94.56 372 ASP B O 1
ATOM 6284 N N . ILE B 1 373 ? 28.016 0.094 -12.18 1 97 373 ILE B N 1
ATOM 6285 C CA . ILE B 1 373 ? 26.859 -0.609 -12.727 1 97 373 ILE B CA 1
ATOM 6286 C C . ILE B 1 373 ? 26.391 -1.678 -11.742 1 97 373 ILE B C 1
ATOM 6288 O O . ILE B 1 373 ? 27.188 -2.488 -11.266 1 97 373 ILE B O 1
ATOM 6292 N N . PRO B 1 374 ? 25.109 -1.653 -11.328 1 96.88 374 PRO B N 1
ATOM 6293 C CA . PRO B 1 374 ? 24.625 -2.688 -10.414 1 96.88 374 PRO B CA 1
ATOM 6294 C C . PRO B 1 374 ? 24.906 -4.102 -10.914 1 96.88 374 PRO B C 1
ATOM 6296 O O . PRO B 1 374 ? 24.953 -4.336 -12.125 1 96.88 374 PRO B O 1
ATOM 6299 N N . VAL B 1 375 ? 25.094 -5.043 -9.938 1 96.88 375 VAL B N 1
ATOM 6300 C CA . VAL B 1 375 ? 25.531 -6.398 -10.273 1 96.88 375 VAL B CA 1
ATOM 6301 C C . VAL B 1 375 ? 24.578 -7.41 -9.633 1 96.88 375 VAL B C 1
ATOM 6303 O O . VAL B 1 375 ? 24.219 -7.285 -8.461 1 96.88 375 VAL B O 1
ATOM 6306 N N . PHE B 1 376 ? 24.109 -8.328 -10.477 1 95.94 376 PHE B N 1
ATOM 6307 C CA . PHE B 1 376 ? 23.484 -9.539 -9.961 1 95.94 376 PHE B CA 1
ATOM 6308 C C . PHE B 1 376 ? 24.516 -10.656 -9.797 1 95.94 376 PHE B C 1
ATOM 6310 O O . PHE B 1 376 ? 25.172 -11.039 -10.766 1 95.94 376 PHE B O 1
ATOM 6317 N N . VAL B 1 377 ? 24.703 -11.117 -8.586 1 94.62 377 VAL B N 1
ATOM 6318 C CA . VAL B 1 377 ? 25.484 -12.328 -8.383 1 94.62 377 VAL B CA 1
ATOM 6319 C C . VAL B 1 377 ? 24.562 -13.539 -8.336 1 94.62 377 VAL B C 1
ATOM 6321 O O . VAL B 1 377 ? 23.625 -13.586 -7.527 1 94.62 377 VAL B O 1
ATOM 6324 N N . THR B 1 378 ? 24.844 -14.484 -9.25 1 91.38 378 THR B N 1
ATOM 6325 C CA . THR B 1 378 ? 23.969 -15.641 -9.383 1 91.38 378 THR B CA 1
ATOM 6326 C C . THR B 1 378 ? 24.734 -16.938 -9.156 1 91.38 378 THR B C 1
ATOM 6328 O O . THR B 1 378 ? 25.953 -16.922 -8.969 1 91.38 378 THR B O 1
ATOM 6331 N N . ASP B 1 379 ? 24.062 -18.031 -9.055 1 87.56 379 ASP B N 1
ATOM 6332 C CA . ASP B 1 379 ? 24.625 -19.375 -9.039 1 87.56 379 ASP B CA 1
ATOM 6333 C C . ASP B 1 379 ? 25.5 -19.594 -7.801 1 87.56 379 ASP B C 1
ATOM 6335 O O . ASP B 1 379 ? 26.641 -20.047 -7.914 1 87.56 379 ASP B O 1
ATOM 6339 N N . PHE B 1 380 ? 24.922 -19.234 -6.688 1 87.38 380 PHE B N 1
ATOM 6340 C CA . PHE B 1 380 ? 25.625 -19.469 -5.43 1 87.38 380 PHE B CA 1
ATOM 6341 C C . PHE B 1 380 ? 25.734 -20.969 -5.152 1 87.38 380 PHE B C 1
ATOM 6343 O O . PHE B 1 380 ? 24.891 -21.75 -5.602 1 87.38 380 PHE B O 1
ATOM 6350 N N . PRO B 1 381 ? 26.781 -21.266 -4.43 1 83.31 381 PRO B N 1
ATOM 6351 C CA . PRO B 1 381 ? 26.844 -22.672 -4.008 1 83.31 381 PRO B CA 1
ATOM 6352 C C . PRO B 1 381 ? 25.656 -23.078 -3.145 1 83.31 381 PRO B C 1
ATOM 6354 O O . PRO B 1 381 ? 25.188 -22.281 -2.322 1 83.31 381 PRO B O 1
ATOM 6357 N N . ALA B 1 382 ? 25.094 -24.281 -3.332 1 74.19 382 ALA B N 1
ATOM 6358 C CA . ALA B 1 382 ? 23.906 -24.781 -2.656 1 74.19 382 ALA B CA 1
ATOM 6359 C C . ALA B 1 382 ? 24.094 -24.781 -1.142 1 74.19 382 ALA B C 1
ATOM 6361 O O . ALA B 1 382 ? 23.141 -24.547 -0.394 1 74.19 382 ALA B O 1
ATOM 6362 N N . ALA B 1 383 ? 25.281 -25.062 -0.683 1 70.88 383 ALA B N 1
ATOM 6363 C CA . ALA B 1 383 ? 25.562 -25.234 0.739 1 70.88 383 ALA B CA 1
ATOM 6364 C C . ALA B 1 383 ? 25.328 -23.938 1.51 1 70.88 383 ALA B C 1
ATOM 6366 O O . ALA B 1 383 ? 25.094 -23.969 2.721 1 70.88 383 ALA B O 1
ATOM 6367 N N . ILE B 1 384 ? 25.375 -22.812 0.875 1 69 384 ILE B N 1
ATOM 6368 C CA . ILE B 1 384 ? 25.312 -21.578 1.639 1 69 384 ILE B CA 1
ATOM 6369 C C . ILE B 1 384 ? 23.984 -20.875 1.368 1 69 384 ILE B C 1
ATOM 6371 O O . ILE B 1 384 ? 23.781 -19.734 1.807 1 69 384 ILE B O 1
ATOM 6375 N N . LYS B 1 385 ? 23.125 -21.344 0.6 1 64.88 385 LYS B N 1
ATOM 6376 C CA . LYS B 1 385 ? 21.859 -20.672 0.385 1 64.88 385 LYS B CA 1
ATOM 6377 C C . LYS B 1 385 ? 20.688 -21.516 0.9 1 64.88 385 LYS B C 1
ATOM 6379 O O . LYS B 1 385 ? 20.797 -22.734 0.982 1 64.88 385 LYS B O 1
ATOM 6384 N N . PRO B 1 386 ? 19.672 -20.797 1.323 1 56.56 386 PRO B N 1
ATOM 6385 C CA . PRO B 1 386 ? 18.547 -21.5 1.925 1 56.56 386 PRO B CA 1
ATOM 6386 C C . PRO B 1 386 ? 17.969 -22.578 1.016 1 56.56 386 PRO B C 1
ATOM 6388 O O . PRO B 1 386 ? 18.156 -22.531 -0.204 1 56.56 386 PRO B O 1
ATOM 6391 N N . PHE B 1 387 ? 17.344 -23.609 1.688 1 46.19 387 PHE B N 1
ATOM 6392 C CA . PHE B 1 387 ? 16.828 -24.844 1.101 1 46.19 387 PHE B CA 1
ATOM 6393 C C . PHE B 1 387 ? 15.875 -24.531 -0.052 1 46.19 387 PHE B C 1
ATOM 6395 O O . PHE B 1 387 ? 15.672 -25.375 -0.929 1 46.19 387 PHE B O 1
ATOM 6402 N N . TYR B 1 388 ? 15.344 -23.281 -0.148 1 47.31 388 TYR B N 1
ATOM 6403 C CA . TYR B 1 388 ? 14.305 -23.047 -1.146 1 47.31 388 TYR B CA 1
ATOM 6404 C C . TYR B 1 388 ? 14.906 -22.578 -2.463 1 47.31 388 TYR B C 1
ATOM 6406 O O . TYR B 1 388 ? 14.188 -22.375 -3.445 1 47.31 388 TYR B O 1
ATOM 6414 N N . ALA B 1 389 ? 16.172 -22.453 -2.504 1 48.12 389 ALA B N 1
ATOM 6415 C CA . ALA B 1 389 ? 16.828 -22.062 -3.748 1 48.12 389 ALA B CA 1
ATOM 6416 C C . ALA B 1 389 ? 16.891 -23.219 -4.734 1 48.12 389 ALA B C 1
ATOM 6418 O O . ALA B 1 389 ? 17.203 -24.359 -4.348 1 48.12 389 ALA B O 1
ATOM 6419 N N . ARG B 1 390 ? 16.234 -23.172 -6.012 1 48.31 390 ARG B N 1
ATOM 6420 C CA . ARG B 1 390 ? 16.188 -24.203 -7.039 1 48.31 390 ARG B CA 1
ATOM 6421 C C . ARG B 1 390 ? 17.594 -24.672 -7.418 1 48.31 390 ARG B C 1
ATOM 6423 O O . ARG B 1 390 ? 18.5 -23.844 -7.555 1 48.31 390 ARG B O 1
ATOM 6430 N N . ASP B 1 391 ? 17.812 -26.016 -7.449 1 49.78 391 ASP B N 1
ATOM 6431 C CA . ASP B 1 391 ? 19.062 -26.641 -7.879 1 49.78 391 ASP B CA 1
ATOM 6432 C C . ASP B 1 391 ? 19.344 -26.344 -9.352 1 49.78 391 ASP B C 1
ATOM 6434 O O . ASP B 1 391 ? 18.422 -26.344 -10.172 1 49.78 391 ASP B O 1
ATOM 6438 N N . ASN B 1 392 ? 20.438 -25.688 -9.734 1 50.66 392 ASN B N 1
ATOM 6439 C CA . ASN B 1 392 ? 20.812 -25.625 -11.148 1 50.66 392 ASN B CA 1
ATOM 6440 C C . ASN B 1 392 ? 21 -27.016 -11.75 1 50.66 392 ASN B C 1
ATOM 6442 O O . ASN B 1 392 ? 21.281 -27.969 -11.023 1 50.66 392 ASN B O 1
ATOM 6446 N N . ASP B 1 393 ? 20.375 -27.234 -13.023 1 49.56 393 ASP B N 1
ATOM 6447 C CA . ASP B 1 393 ? 20.484 -28.547 -13.664 1 49.56 393 ASP B CA 1
ATOM 6448 C C . ASP B 1 393 ? 21.906 -29.078 -13.57 1 49.56 393 ASP B C 1
ATOM 6450 O O . ASP B 1 393 ? 22.141 -30.281 -13.656 1 49.56 393 ASP B O 1
ATOM 6454 N N . ASP B 1 394 ? 22.766 -28.094 -13.875 1 42.03 394 ASP B N 1
ATOM 6455 C CA . ASP B 1 394 ? 24.141 -28.578 -13.914 1 42.03 394 ASP B CA 1
ATOM 6456 C C . ASP B 1 394 ? 24.719 -28.703 -12.508 1 42.03 394 ASP B C 1
ATOM 6458 O O . ASP B 1 394 ? 24.672 -27.75 -11.727 1 42.03 394 ASP B O 1
ATOM 6462 N N . THR B 1 395 ? 25.344 -29.922 -12 1 46.12 395 THR B N 1
ATOM 6463 C CA . THR B 1 395 ? 26.078 -30.516 -10.883 1 46.12 395 THR B CA 1
ATOM 6464 C C . THR B 1 395 ? 25.656 -29.875 -9.562 1 46.12 395 THR B C 1
ATOM 6466 O O . THR B 1 395 ? 25.141 -28.75 -9.547 1 46.12 395 THR B O 1
ATOM 6469 N N . GLN B 1 396 ? 25.688 -30.594 -8.289 1 46.06 396 GLN B N 1
ATOM 6470 C CA . GLN B 1 396 ? 25.422 -30.516 -6.852 1 46.06 396 GLN B CA 1
ATOM 6471 C C . GLN B 1 396 ? 25.719 -29.125 -6.305 1 46.06 396 GLN B C 1
ATOM 6473 O O . GLN B 1 396 ? 25.5 -28.859 -5.121 1 46.06 396 GLN B O 1
ATOM 6478 N N . THR B 1 397 ? 26.469 -28.234 -6.988 1 43.97 397 THR B N 1
ATOM 6479 C CA . THR B 1 397 ? 27.219 -27.25 -6.219 1 43.97 397 THR B CA 1
ATOM 6480 C C . THR B 1 397 ? 26.484 -25.906 -6.207 1 43.97 397 THR B C 1
ATOM 6482 O O . THR B 1 397 ? 26.812 -25.031 -5.406 1 43.97 397 THR B O 1
ATOM 6485 N N . SER B 1 398 ? 25.625 -25.531 -7.324 1 46.19 398 SER B N 1
ATOM 6486 C CA . SER B 1 398 ? 25.234 -24.125 -7.301 1 46.19 398 SER B CA 1
ATOM 6487 C C . SER B 1 398 ? 23.719 -23.953 -7.328 1 46.19 398 SER B C 1
ATOM 6489 O O . SER B 1 398 ? 23 -24.859 -7.781 1 46.19 398 SER B O 1
ATOM 6491 N N . VAL B 1 399 ? 23.094 -23.281 -6.359 1 47.75 399 VAL B N 1
ATOM 6492 C CA . VAL B 1 399 ? 21.672 -22.984 -6.309 1 47.75 399 VAL B CA 1
ATOM 6493 C C . VAL B 1 399 ? 21.406 -21.609 -6.945 1 47.75 399 VAL B C 1
ATOM 6495 O O . VAL B 1 399 ? 22.281 -20.734 -6.938 1 47.75 399 VAL B O 1
ATOM 6498 N N . SER B 1 400 ? 20.312 -21.469 -7.766 1 43.47 400 SER B N 1
ATOM 6499 C CA . SER B 1 400 ? 19.891 -20.234 -8.398 1 43.47 400 SER B CA 1
ATOM 6500 C C . SER B 1 400 ? 19.562 -19.156 -7.363 1 43.47 400 SER B C 1
ATOM 6502 O O . SER B 1 400 ? 18.484 -18.578 -7.379 1 43.47 400 SER B O 1
ATOM 6504 N N . GLY B 1 401 ? 20.453 -19.047 -6.363 1 43.69 401 GLY B N 1
ATOM 6505 C CA . GLY B 1 401 ? 20.328 -17.953 -5.406 1 43.69 401 GLY B CA 1
ATOM 6506 C C . GLY B 1 401 ? 20.781 -16.609 -5.961 1 43.69 401 GLY B C 1
ATOM 6507 O O . GLY B 1 401 ? 21.594 -16.562 -6.879 1 43.69 401 GLY B O 1
ATOM 6508 N N . LEU B 1 402 ? 19.969 -15.57 -5.738 1 50.41 402 LEU B N 1
ATOM 6509 C CA . LEU B 1 402 ? 20.234 -14.234 -6.273 1 50.41 402 LEU B CA 1
ATOM 6510 C C . LEU B 1 402 ? 20.641 -13.281 -5.16 1 50.41 402 LEU B C 1
ATOM 6512 O O . LEU B 1 402 ? 20.109 -13.344 -4.051 1 50.41 402 LEU B O 1
ATOM 6516 N N . ALA B 1 403 ? 21.797 -12.758 -5.211 1 52.28 403 ALA B N 1
ATOM 6517 C CA . ALA B 1 403 ? 22.141 -11.547 -4.469 1 52.28 403 ALA B CA 1
ATOM 6518 C C . ALA B 1 403 ? 22.391 -10.375 -5.418 1 52.28 403 ALA B C 1
ATOM 6520 O O . ALA B 1 403 ? 23.062 -10.531 -6.438 1 52.28 403 ALA B O 1
#

Foldseek 3Di:
DDPPPPPPPPPPPPPPDPPPPPPPPDFDEQVRVLPDPDFFDKHKYKAFWQDWDDDPAWIWTWGHHLPALGTAIEIEGPVQDDPQRDHGWIKIFIATWHADPDPDGGIHGYGPHMDTPGGDDQVPDPDHNPDDDDPVNCVVVVVCVCVDSLVSLVVVLVVLLVVLLVVLCVVVPAAEDDADQKDLDPVQPPPFWAWDADPPLVLQDPPDDDPDPDPDPRGNVSGTIITAQDRVVVQVVVCVPPFKYKYWAKHATNDPPPDPVDDRIDIDIDMHGPPDDDLVVVVVSVLCSLLSSLVSCCVPPVVSVVVCQVPPDDDCVVVLNVLQNPDDAAEDEPVVLLVVVQVVQVVDPDGDDQQDDDDPVSLVVSCVVVVSHHYKYFFHFPVPDDPPFPDDPPDNTTGRDID/DDPPPPPPPPPPPPPPDPPPPPPPPDFDEQVRVLPDPDFFDKHKYKAFWLDWDDDPFWIWTWGHHLPALGTAIEIEGPVQDDPQRDHGWIKIFIATWHADPDPDGGIHGYGPHMDTPGGDDQVPDPDHNPDDDDPVNCVVVVVCVCVDSLVSLVVVLVVLLVVLLVVLCVVVPAAEDDADQKDLDPVVPPPFWAWDADPPLVLQPPPDDDPDPDDDPRGNVNGTIITAQDRVVVQVVVCVPPFKYKYWAKHATNDPPPDPVDDRIDIDIDMHGPPDPDLVVVVVSVLCSLLSSLVSCCVPPVVSVVVCQVPPDDDCVVVLNVLQNPDDAAEDEPVVLLVVVQVVQVVDPDGDDQQDDDDPVSLVVSCVVVVSHHYKYFFHFPVPDDPPFPDDPPDNTTGRDID

Radius of gyration: 31.11 Å; Cα contacts (8 Å, |Δi|>4): 1365; chains: 2; bounding box: 84×87×109 Å

Solvent-accessible surface area (backbone atoms only — not comparable to full-atom values): 46352 Å² total; per-residue (Å²): 137,84,80,78,78,80,80,77,76,73,75,73,75,75,69,76,65,79,74,64,58,91,78,64,84,62,79,63,46,54,50,55,53,70,67,54,85,54,72,64,40,73,49,61,47,57,26,30,27,65,41,76,45,82,51,92,72,37,33,42,33,27,37,34,25,49,66,40,89,71,57,46,44,33,40,32,45,57,89,68,58,57,90,59,71,33,51,61,8,25,36,41,34,34,29,32,28,36,75,37,90,60,84,94,44,69,54,26,34,40,48,76,42,71,44,76,75,39,74,38,58,59,87,72,44,86,78,58,82,92,51,91,73,56,71,74,63,41,65,79,37,64,72,53,35,44,67,38,70,69,45,37,34,48,47,52,49,52,26,46,45,54,51,31,51,52,48,51,39,51,78,66,60,30,40,56,46,87,60,72,51,71,29,71,61,64,78,82,70,73,66,40,34,30,31,51,42,54,60,48,66,82,64,38,71,77,71,80,70,82,77,75,80,78,78,71,80,76,42,80,69,77,43,73,35,21,44,25,68,66,56,58,70,60,43,55,40,43,33,75,31,24,33,34,32,30,34,73,45,80,30,35,32,49,60,73,58,85,48,97,82,59,57,50,66,45,75,45,79,48,74,41,68,47,88,66,88,50,72,63,58,56,51,49,51,53,53,48,50,55,42,49,29,53,50,47,37,57,71,75,42,37,70,43,51,51,48,36,47,71,75,67,47,58,88,63,45,63,56,41,53,48,40,44,62,74,43,78,65,42,77,40,45,35,69,59,52,43,56,61,47,46,76,46,32,88,78,41,93,69,69,65,56,91,81,58,83,83,49,68,69,54,54,53,47,54,23,54,74,49,76,46,31,47,64,39,35,29,46,30,44,37,90,73,44,66,90,83,41,54,71,42,91,68,66,94,53,28,11,64,37,78,83,137,84,80,77,79,76,78,75,75,73,75,72,74,75,69,77,64,79,77,66,57,92,78,66,83,63,79,63,47,56,49,55,54,70,66,53,85,53,71,65,40,74,47,63,47,56,27,30,27,67,41,76,46,81,51,92,71,37,31,42,35,25,36,34,25,50,67,40,87,72,58,47,44,32,40,32,44,57,90,67,57,58,89,59,72,32,50,60,8,26,35,41,34,34,30,32,28,34,74,38,91,62,85,96,44,70,55,29,34,41,48,76,42,72,45,74,76,38,73,37,59,59,86,73,44,86,78,56,81,92,51,90,73,55,71,74,62,40,65,79,38,64,72,53,36,46,66,38,70,70,43,38,35,49,47,51,50,51,26,49,46,53,50,32,51,52,48,51,40,52,76,66,60,31,40,57,46,88,61,72,50,73,30,72,61,66,76,81,70,72,65,41,36,30,30,49,43,53,61,50,65,82,63,37,70,75,71,80,72,81,77,76,81,77,78,72,80,77,42,80,71,78,41,72,34,21,44,26,67,63,54,60,70,59,43,57,39,45,33,73,30,25,33,35,32,31,34,75,45,80,29,37,32,49,60,73,59,85,47,97,81,57,57,50,66,45,76,45,78,47,72,41,69,45,89,66,89,49,70,62,58,56,52,50,51,52,52,47,50,54,43,50,29,53,51,45,35,57,72,75,42,37,67,43,50,50,49,37,47,70,75,67,47,58,89,63,45,62,57,41,54,49,42,44,61,74,43,78,65,43,80,40,45,34,68,59,50,43,55,61,48,46,76,47,31,88,78,43,92,69,71,63,55,90,81,58,82,82,48,69,70,55,54,52,46,54,23,53,74,48,77,45,31,48,63,39,36,30,46,30,45,35,91,73,44,66,90,82,42,53,72,42,91,69,66,94,50,28,10,63,38,78,84

Organism: Mytilus edulis (NCBI:txid6550)